Protein AF-A0A6J1N366-F1 (afdb_monomer)

Structure (mmCIF, N/CA/C/O backbone):
data_AF-A0A6J1N366-F1
#
_entry.id   AF-A0A6J1N366-F1
#
loop_
_atom_site.group_PDB
_atom_site.id
_atom_site.type_symbol
_atom_site.label_atom_id
_atom_site.label_alt_id
_atom_site.label_comp_id
_atom_site.label_asym_id
_atom_site.label_entity_id
_atom_site.label_seq_id
_atom_site.pdbx_PDB_ins_code
_atom_site.Cartn_x
_atom_site.Cartn_y
_atom_site.Cartn_z
_atom_site.occupancy
_atom_site.B_iso_or_equiv
_atom_site.auth_seq_id
_atom_site.auth_comp_id
_atom_site.auth_asym_id
_atom_site.auth_atom_id
_atom_site.pdbx_PDB_model_num
ATOM 1 N N . MET A 1 1 ? 8.979 5.097 7.261 1.00 48.00 1 MET A N 1
ATOM 2 C CA . MET A 1 1 ? 10.096 5.252 6.307 1.00 48.00 1 MET A CA 1
ATOM 3 C C . MET A 1 1 ? 10.691 3.885 6.054 1.00 48.00 1 MET A C 1
ATOM 5 O O . MET A 1 1 ? 10.814 3.132 7.007 1.00 48.00 1 MET A O 1
ATOM 9 N N . THR A 1 2 ? 11.078 3.572 4.821 1.00 61.22 2 THR A N 1
ATOM 10 C CA . THR A 1 2 ? 11.810 2.334 4.515 1.00 61.22 2 THR A CA 1
ATOM 11 C C . THR A 1 2 ? 13.198 2.378 5.158 1.00 61.22 2 THR A C 1
ATOM 13 O O . THR A 1 2 ? 13.909 3.370 4.999 1.00 61.22 2 THR A O 1
ATOM 16 N N . THR A 1 3 ? 13.611 1.318 5.849 1.00 82.12 3 THR A N 1
ATOM 17 C CA . THR A 1 3 ? 14.972 1.141 6.399 1.00 82.12 3 THR A CA 1
ATOM 18 C C . THR A 1 3 ? 16.067 1.369 5.347 1.00 82.12 3 THR A C 1
ATOM 20 O O . THR A 1 3 ? 17.131 1.900 5.657 1.00 82.12 3 THR A O 1
ATOM 23 N N . LEU A 1 4 ? 15.778 1.073 4.079 1.00 91.31 4 LEU A N 1
ATOM 24 C CA . LEU A 1 4 ? 16.685 1.250 2.942 1.00 91.31 4 LEU A CA 1
ATOM 25 C C . LEU A 1 4 ? 17.076 2.713 2.666 1.00 91.31 4 LEU A C 1
ATOM 27 O O . LEU A 1 4 ? 18.245 2.997 2.410 1.00 91.31 4 LEU A O 1
ATOM 31 N N . SER A 1 5 ? 16.146 3.670 2.768 1.00 90.94 5 SER A N 1
ATOM 32 C CA . SER A 1 5 ? 16.451 5.075 2.449 1.00 90.94 5 SER A CA 1
ATOM 33 C C . SER A 1 5 ? 17.419 5.694 3.462 1.00 90.94 5 SER A C 1
ATOM 35 O O . SER A 1 5 ? 18.274 6.493 3.088 1.00 90.94 5 SER A O 1
ATOM 37 N N . LYS A 1 6 ? 17.378 5.263 4.731 1.00 93.06 6 LYS A N 1
ATOM 38 C CA . LYS A 1 6 ? 18.380 5.646 5.747 1.00 93.06 6 LYS A CA 1
ATOM 39 C C . LYS A 1 6 ? 19.800 5.262 5.333 1.00 93.06 6 LYS A C 1
ATOM 41 O O . LYS A 1 6 ? 20.739 5.995 5.634 1.00 93.06 6 LYS A O 1
ATOM 46 N N . ASN A 1 7 ? 19.941 4.176 4.579 1.00 96.56 7 ASN A N 1
ATOM 47 C CA . ASN A 1 7 ? 21.207 3.667 4.057 1.00 96.56 7 ASN A CA 1
ATOM 48 C C . ASN A 1 7 ? 21.559 4.243 2.672 1.00 96.56 7 ASN A C 1
ATOM 50 O O . ASN A 1 7 ? 22.343 3.662 1.929 1.00 96.56 7 ASN A O 1
ATOM 54 N N . CYS A 1 8 ? 20.974 5.389 2.296 1.00 96.19 8 CYS A N 1
ATOM 55 C CA . CYS A 1 8 ? 21.209 6.039 1.002 1.00 96.19 8 CYS A CA 1
ATOM 56 C C . CYS A 1 8 ? 20.908 5.130 -0.205 1.00 96.19 8 CYS A C 1
ATOM 58 O O . CYS A 1 8 ? 21.493 5.302 -1.278 1.00 96.19 8 CYS A O 1
ATOM 60 N N . ILE A 1 9 ? 19.990 4.174 -0.041 1.00 97.19 9 ILE A N 1
ATOM 61 C CA . ILE A 1 9 ? 19.448 3.396 -1.151 1.00 97.19 9 ILE A CA 1
ATOM 62 C C . ILE A 1 9 ? 18.272 4.167 -1.740 1.00 97.19 9 ILE A C 1
ATOM 64 O O . ILE A 1 9 ? 17.277 4.423 -1.058 1.00 97.19 9 ILE A O 1
ATOM 68 N N . LEU A 1 10 ? 18.394 4.533 -3.013 1.00 94.56 10 LEU A N 1
ATOM 69 C CA . LEU A 1 10 ? 17.297 5.057 -3.806 1.00 94.56 10 LEU A CA 1
ATOM 70 C C . LEU A 1 10 ? 16.387 3.885 -4.191 1.00 94.56 10 LEU A C 1
ATOM 72 O O . LEU A 1 10 ? 16.778 3.011 -4.962 1.00 94.56 10 LEU A O 1
ATOM 76 N N . VAL A 1 11 ? 15.189 3.866 -3.618 1.00 91.44 11 VAL A N 1
ATOM 77 C CA . VAL A 1 11 ? 14.191 2.805 -3.799 1.00 91.44 11 VAL A CA 1
ATOM 78 C C . VAL A 1 11 ? 13.288 3.147 -4.982 1.00 91.44 11 VAL A C 1
ATOM 80 O O . VAL A 1 11 ? 12.392 3.979 -4.873 1.00 91.44 11 VAL A O 1
ATOM 83 N N . GLY A 1 12 ? 13.527 2.550 -6.135 1.00 87.62 12 GLY A N 1
ATOM 84 C CA . GLY A 1 12 ? 12.571 2.589 -7.231 1.00 87.62 12 GLY A CA 1
ATOM 85 C C . GLY A 1 12 ? 11.342 1.745 -6.943 1.00 87.62 12 GLY A C 1
ATOM 86 O O . GLY A 1 12 ? 11.158 1.176 -5.871 1.00 87.62 12 GLY A O 1
ATOM 87 N N . ILE A 1 13 ? 10.475 1.678 -7.944 1.00 84.12 13 ILE A N 1
ATOM 88 C CA . ILE A 1 13 ? 9.246 0.893 -7.858 1.00 84.12 13 ILE A CA 1
ATOM 89 C C . ILE A 1 13 ? 9.549 -0.615 -7.793 1.00 84.12 13 ILE A C 1
ATOM 91 O O . ILE A 1 13 ? 8.839 -1.365 -7.133 1.00 84.12 13 ILE A O 1
ATOM 95 N N . VAL A 1 14 ? 10.619 -1.032 -8.469 1.00 85.31 14 VAL A N 1
ATOM 96 C CA . VAL A 1 14 ? 11.081 -2.427 -8.564 1.00 85.31 14 VAL A CA 1
ATOM 97 C C . VAL A 1 14 ? 12.574 -2.545 -8.268 1.00 85.31 14 VAL A C 1
ATOM 99 O O . VAL A 1 14 ? 13.043 -3.547 -7.745 1.00 85.31 14 VAL A O 1
ATOM 102 N N . ASP A 1 15 ? 13.310 -1.503 -8.631 1.00 90.44 15 ASP A N 1
ATOM 103 C CA . ASP A 1 15 ? 14.759 -1.471 -8.708 1.00 90.44 15 ASP A CA 1
ATOM 104 C C . ASP A 1 15 ? 15.346 -0.627 -7.581 1.00 90.44 15 ASP A C 1
ATOM 106 O O . ASP A 1 15 ? 14.731 0.340 -7.138 1.00 90.44 15 ASP A O 1
ATOM 110 N N . TYR A 1 16 ? 16.559 -0.946 -7.146 1.00 94.19 16 TYR A N 1
ATOM 111 C CA . TYR A 1 16 ? 17.233 -0.258 -6.053 1.00 94.19 16 TYR A CA 1
ATOM 112 C C . TYR A 1 16 ? 18.587 0.253 -6.538 1.00 94.19 16 TYR A C 1
ATOM 114 O O . TYR A 1 16 ? 19.268 -0.384 -7.342 1.00 94.19 16 TYR A O 1
ATOM 122 N N . TYR A 1 17 ? 19.004 1.414 -6.048 1.00 96.69 17 TYR A N 1
ATOM 123 C CA . TYR A 1 17 ? 20.306 1.969 -6.399 1.00 96.69 17 TYR A CA 1
ATOM 124 C C . TYR A 1 17 ? 21.001 2.541 -5.175 1.00 96.69 17 TYR A C 1
ATOM 126 O O . TYR A 1 17 ? 20.493 3.448 -4.514 1.00 96.69 17 TYR A O 1
ATOM 134 N N . CYS A 1 18 ? 22.182 2.018 -4.866 1.00 97.81 18 CYS A N 1
ATOM 135 C CA . CYS A 1 18 ? 22.991 2.529 -3.776 1.00 97.81 18 CYS A CA 1
ATOM 136 C C . CYS A 1 18 ? 23.690 3.818 -4.205 1.00 97.81 18 CYS A C 1
ATOM 138 O O . CYS A 1 18 ? 24.602 3.792 -5.028 1.00 97.81 18 CYS A O 1
ATOM 140 N N . LEU A 1 19 ? 23.298 4.953 -3.626 1.00 97.12 19 LEU A N 1
ATOM 141 C CA . LEU A 1 19 ? 23.837 6.260 -4.009 1.00 97.12 19 LEU A CA 1
ATOM 142 C C . LEU A 1 19 ? 25.285 6.470 -3.547 1.00 97.12 19 LEU A C 1
ATOM 144 O O . LEU A 1 19 ? 26.003 7.259 -4.155 1.00 97.12 19 LEU A O 1
ATOM 148 N N . VAL A 1 20 ? 25.709 5.786 -2.479 1.00 97.25 20 VAL A N 1
ATOM 149 C CA . VAL A 1 20 ? 27.073 5.907 -1.935 1.00 97.25 20 VAL A CA 1
ATOM 150 C C . VAL A 1 20 ? 28.072 5.017 -2.667 1.00 97.25 20 VAL A C 1
ATOM 152 O O . VAL A 1 20 ? 29.173 5.468 -2.971 1.00 97.25 20 VAL A O 1
ATOM 155 N N . CYS A 1 21 ? 27.663 3.793 -3.012 1.00 96.81 21 CYS A N 1
ATOM 156 C CA . CYS A 1 21 ? 28.503 2.844 -3.741 1.00 96.81 21 CYS A CA 1
ATOM 157 C C . CYS A 1 21 ? 28.367 2.959 -5.265 1.00 96.81 21 CYS A C 1
ATOM 159 O O . CYS A 1 21 ? 29.207 2.416 -5.970 1.00 96.81 21 CYS A O 1
ATOM 161 N N . GLU A 1 22 ? 27.316 3.619 -5.764 1.00 96.06 22 GLU A N 1
ATOM 162 C CA . GLU A 1 22 ? 26.936 3.663 -7.186 1.00 96.06 22 GLU A CA 1
ATOM 163 C C . GLU A 1 22 ? 26.711 2.273 -7.795 1.00 96.06 22 GLU A C 1
ATOM 165 O O . GLU A 1 22 ? 27.149 1.970 -8.900 1.00 96.06 22 GLU A O 1
ATOM 170 N N . ILE A 1 23 ? 26.014 1.415 -7.044 1.00 95.56 23 ILE A N 1
ATOM 171 C CA . ILE A 1 23 ? 25.724 0.032 -7.434 1.00 95.56 23 ILE A CA 1
ATOM 172 C C . ILE A 1 23 ? 24.222 -0.144 -7.647 1.00 95.56 23 ILE A C 1
ATOM 174 O O . ILE A 1 23 ? 23.415 0.223 -6.788 1.00 95.56 23 ILE A O 1
ATOM 178 N N . TYR A 1 24 ? 23.869 -0.744 -8.784 1.00 94.12 24 TYR A N 1
ATOM 179 C CA . TYR A 1 24 ? 22.521 -1.208 -9.091 1.00 94.12 24 TYR A CA 1
ATOM 180 C C . TYR A 1 24 ? 22.212 -2.520 -8.370 1.00 94.12 24 TYR A C 1
ATOM 182 O O . TYR A 1 24 ? 23.034 -3.433 -8.320 1.00 94.12 24 TYR A O 1
ATOM 190 N N . LEU A 1 25 ? 21.020 -2.593 -7.793 1.00 94.69 25 LEU A N 1
ATOM 191 C CA . LEU A 1 25 ? 20.555 -3.682 -6.950 1.00 94.69 25 LEU A CA 1
ATOM 192 C C . LEU A 1 25 ? 19.160 -4.079 -7.450 1.00 94.69 25 LEU A C 1
ATOM 194 O O . LEU A 1 25 ? 18.251 -3.251 -7.510 1.00 94.69 25 LEU A O 1
ATOM 198 N N . LYS A 1 26 ? 18.997 -5.340 -7.854 1.00 88.94 26 LYS A N 1
ATOM 199 C CA . LYS A 1 26 ? 17.789 -5.804 -8.557 1.00 88.94 26 LYS A CA 1
ATOM 200 C C . LYS A 1 26 ? 16.624 -6.112 -7.620 1.00 88.94 26 LYS A C 1
ATOM 202 O O . LYS A 1 26 ? 15.484 -6.163 -8.069 1.00 88.94 26 LYS A O 1
ATOM 207 N N . SER A 1 27 ? 16.910 -6.339 -6.341 1.00 89.44 27 SER A N 1
ATOM 208 C CA . SER A 1 27 ? 15.922 -6.720 -5.337 1.00 89.44 27 SER A CA 1
ATOM 209 C C . SER A 1 27 ? 16.213 -6.090 -3.974 1.00 89.44 27 SER A C 1
ATOM 211 O O . SER A 1 27 ? 17.328 -5.646 -3.686 1.00 89.44 27 SER A O 1
ATOM 213 N N . GLU A 1 28 ? 15.208 -6.096 -3.099 1.00 90.69 28 GLU A N 1
ATOM 214 C CA . GLU A 1 28 ? 15.374 -5.694 -1.700 1.00 90.69 28 GLU A CA 1
ATOM 215 C C . GLU A 1 28 ? 16.358 -6.599 -0.955 1.00 90.69 28 GLU A C 1
ATOM 217 O O . GLU A 1 28 ? 17.152 -6.113 -0.152 1.00 90.69 28 GLU A O 1
ATOM 222 N N . ARG A 1 29 ? 16.359 -7.904 -1.258 1.00 91.25 29 ARG A N 1
ATOM 223 C CA . ARG A 1 29 ? 17.315 -8.867 -0.699 1.00 91.25 29 ARG A CA 1
ATOM 224 C C . ARG A 1 29 ? 18.749 -8.477 -1.054 1.00 91.25 29 ARG A C 1
ATOM 226 O O . ARG A 1 29 ? 19.588 -8.388 -0.159 1.00 91.25 29 ARG A O 1
ATOM 233 N N . ASP A 1 30 ? 19.010 -8.160 -2.324 1.00 94.06 30 ASP A N 1
ATOM 234 C CA . ASP A 1 30 ? 20.327 -7.689 -2.770 1.00 94.06 30 ASP A CA 1
ATOM 235 C C . ASP A 1 30 ? 20.717 -6.387 -2.073 1.00 94.06 30 ASP A C 1
ATOM 237 O O . ASP A 1 30 ? 21.871 -6.221 -1.673 1.00 94.06 30 ASP A O 1
ATOM 241 N N . ALA A 1 31 ? 19.759 -5.473 -1.890 1.00 95.38 31 ALA A N 1
ATOM 242 C CA . ALA A 1 31 ? 19.992 -4.227 -1.177 1.00 95.38 31 ALA A CA 1
ATOM 243 C C . ALA A 1 31 ? 20.350 -4.461 0.295 1.00 95.38 31 ALA A C 1
ATOM 245 O O . ALA A 1 31 ? 21.319 -3.877 0.775 1.00 95.38 31 ALA A O 1
ATOM 246 N N . ASN A 1 32 ? 19.650 -5.355 0.992 1.00 94.06 32 ASN A N 1
ATOM 247 C CA . ASN A 1 32 ? 19.944 -5.697 2.384 1.00 94.06 32 ASN A CA 1
ATOM 248 C C . ASN A 1 32 ? 21.322 -6.361 2.533 1.00 94.06 32 ASN A C 1
ATOM 250 O O . ASN A 1 32 ? 22.118 -5.942 3.376 1.00 94.06 32 ASN A O 1
ATOM 254 N N . ILE A 1 33 ? 21.654 -7.325 1.664 1.00 94.62 33 ILE A N 1
ATOM 255 C CA . ILE A 1 33 ? 22.987 -7.952 1.628 1.00 94.62 33 ILE A CA 1
ATOM 256 C C . ILE A 1 33 ? 24.064 -6.901 1.335 1.00 94.62 33 ILE A C 1
ATOM 258 O O . ILE A 1 33 ? 25.137 -6.915 1.937 1.00 94.62 33 ILE A O 1
ATOM 262 N N . HIS A 1 34 ? 23.797 -5.975 0.412 1.00 97.25 34 HIS A N 1
ATOM 263 C CA . HIS A 1 34 ? 24.718 -4.900 0.065 1.00 97.25 34 HIS A CA 1
ATOM 264 C C . HIS A 1 34 ? 24.964 -3.943 1.237 1.00 97.25 34 HIS A C 1
ATOM 266 O O . HIS A 1 34 ? 26.122 -3.633 1.519 1.00 97.25 34 HIS A O 1
ATOM 272 N N . ILE A 1 35 ? 23.909 -3.513 1.937 1.00 97.44 35 ILE A N 1
ATOM 273 C CA . ILE A 1 35 ? 24.007 -2.613 3.095 1.00 97.44 35 ILE A CA 1
ATOM 274 C C . ILE A 1 35 ? 24.856 -3.246 4.203 1.00 97.44 35 ILE A C 1
ATOM 276 O O . ILE A 1 35 ? 25.641 -2.549 4.840 1.00 97.44 35 ILE A O 1
ATOM 280 N N . ALA A 1 36 ? 24.768 -4.563 4.407 1.00 95.81 36 ALA A N 1
ATOM 281 C CA . ALA A 1 36 ? 25.563 -5.266 5.414 1.00 95.81 36 ALA A CA 1
ATOM 282 C C . ALA A 1 36 ? 27.081 -5.285 5.118 1.00 95.81 36 ALA A C 1
ATOM 284 O O . ALA A 1 36 ? 27.882 -5.574 6.008 1.00 95.81 36 ALA A O 1
ATOM 285 N N . LYS A 1 37 ? 27.520 -4.967 3.889 1.00 97.44 37 LYS A N 1
ATOM 286 C CA . LYS A 1 37 ? 28.949 -4.967 3.533 1.00 97.44 37 LYS A CA 1
ATOM 287 C C . LYS A 1 37 ? 29.686 -3.817 4.227 1.00 97.44 37 LYS A C 1
ATOM 289 O O . LYS A 1 37 ? 29.299 -2.655 4.128 1.00 97.44 37 LYS A O 1
ATOM 294 N N . SER A 1 38 ? 30.847 -4.110 4.814 1.00 96.00 38 SER A N 1
ATOM 295 C CA . SER A 1 38 ? 31.692 -3.114 5.501 1.00 96.00 38 SER A CA 1
ATOM 296 C C . SER A 1 38 ? 32.146 -1.949 4.607 1.00 96.00 38 SER A C 1
ATOM 298 O O . SER A 1 38 ? 32.402 -0.846 5.089 1.00 96.00 38 SER A O 1
ATOM 300 N N . VAL A 1 39 ? 32.251 -2.167 3.292 1.00 97.31 39 VAL A N 1
ATOM 301 C CA . VAL A 1 39 ? 32.554 -1.108 2.313 1.00 97.31 39 VAL A CA 1
ATOM 302 C C . VAL A 1 39 ? 31.413 -0.094 2.229 1.00 97.31 39 VAL A C 1
ATOM 304 O O . VAL A 1 39 ? 31.683 1.105 2.232 1.00 97.31 39 VAL A O 1
ATOM 307 N N . HIS A 1 40 ? 30.162 -0.563 2.208 1.00 97.75 40 HIS A N 1
ATOM 308 C CA . HIS A 1 40 ? 28.985 0.302 2.192 1.00 97.75 40 HIS A CA 1
ATOM 309 C C . HIS A 1 40 ? 28.913 1.139 3.470 1.00 97.75 40 HIS A C 1
ATOM 311 O O . HIS A 1 40 ? 28.816 2.358 3.386 1.00 97.75 40 HIS A O 1
ATOM 317 N N . GLN A 1 41 ? 29.043 0.502 4.639 1.00 97.88 41 GLN A N 1
ATOM 318 C CA . GLN A 1 41 ? 28.956 1.182 5.937 1.00 97.88 41 GLN A CA 1
ATOM 319 C C . GLN A 1 41 ? 29.979 2.320 6.065 1.00 97.88 41 GLN A C 1
ATOM 321 O O . GLN A 1 41 ? 29.607 3.455 6.344 1.00 97.88 41 GLN A O 1
ATOM 326 N N . ARG A 1 42 ? 31.249 2.075 5.706 1.00 97.31 42 ARG A N 1
ATOM 327 C CA . ARG A 1 42 ? 32.285 3.126 5.713 1.00 97.31 42 ARG A CA 1
ATOM 328 C C . ARG A 1 42 ? 31.959 4.304 4.790 1.00 97.31 42 ARG A C 1
ATOM 330 O O . ARG A 1 42 ? 32.259 5.447 5.124 1.00 97.31 42 ARG A O 1
ATOM 337 N N . GLN A 1 43 ? 31.383 4.042 3.615 1.00 97.44 43 GLN A N 1
ATOM 338 C CA . GLN A 1 43 ? 30.978 5.107 2.695 1.00 97.44 43 GLN A CA 1
ATOM 339 C C . GLN A 1 43 ? 29.745 5.854 3.211 1.00 97.44 43 GLN A C 1
ATOM 341 O O . GLN A 1 43 ? 29.694 7.077 3.104 1.00 97.44 43 GLN A O 1
ATOM 346 N N . LEU A 1 44 ? 28.784 5.146 3.804 1.00 96.75 44 LEU A N 1
ATOM 347 C CA . LEU A 1 44 ? 27.589 5.725 4.408 1.00 96.75 44 LEU A CA 1
ATOM 348 C C . LEU A 1 44 ? 27.934 6.653 5.580 1.00 96.75 44 LEU A C 1
ATOM 350 O O . LEU A 1 44 ? 27.398 7.757 5.637 1.00 96.75 44 LEU A O 1
ATOM 354 N N . ASP A 1 45 ? 28.872 6.261 6.445 1.00 96.50 45 ASP A N 1
ATOM 355 C CA . ASP A 1 45 ? 29.332 7.065 7.587 1.00 96.50 45 ASP A CA 1
ATOM 356 C C . ASP A 1 45 ? 29.987 8.387 7.159 1.00 96.50 45 ASP A C 1
ATOM 358 O O . ASP A 1 45 ? 29.950 9.381 7.886 1.00 96.50 45 ASP A O 1
ATOM 362 N N . SER A 1 46 ? 30.561 8.431 5.952 1.00 96.50 46 SER A N 1
ATOM 363 C CA . SER A 1 46 ? 31.129 9.660 5.386 1.00 96.50 46 SER A CA 1
ATOM 364 C C . SER A 1 46 ? 30.068 10.651 4.881 1.00 96.50 46 SER A C 1
ATOM 366 O O . SER A 1 46 ? 30.375 11.822 4.645 1.00 96.50 46 SER A O 1
ATOM 368 N N . VAL A 1 47 ? 28.815 10.209 4.717 1.00 97.44 47 VAL A N 1
ATOM 369 C CA . VAL A 1 47 ? 27.717 11.044 4.222 1.00 97.44 47 VAL A CA 1
ATOM 370 C C . VAL A 1 47 ? 27.112 11.860 5.356 1.00 97.44 47 VAL A C 1
ATOM 372 O O . VAL A 1 47 ? 26.514 11.331 6.290 1.00 97.44 47 VAL A O 1
ATOM 375 N N . GLN A 1 48 ? 27.178 13.182 5.219 1.00 96.62 48 GLN A N 1
ATOM 376 C CA . GLN A 1 48 ? 26.612 14.116 6.186 1.00 96.62 48 GLN A CA 1
ATOM 377 C C . GLN A 1 48 ? 25.235 14.629 5.748 1.00 96.62 48 GLN A C 1
ATOM 379 O O . GLN A 1 48 ? 24.933 14.776 4.556 1.00 96.62 48 GLN A O 1
ATOM 384 N N . TYR A 1 49 ? 24.394 14.935 6.737 1.00 97.31 49 TYR A N 1
ATOM 385 C CA . TYR A 1 49 ? 23.190 15.725 6.503 1.00 97.31 49 TYR A CA 1
ATOM 386 C C . TYR A 1 49 ? 23.574 17.158 6.138 1.00 97.31 49 TYR A C 1
ATOM 388 O O . TYR A 1 49 ? 24.549 17.704 6.653 1.00 97.31 49 TYR A O 1
ATOM 396 N N . VAL A 1 50 ? 22.790 17.786 5.267 1.00 96.62 50 VAL A N 1
ATOM 397 C CA . VAL A 1 50 ? 22.908 19.227 5.035 1.00 96.62 50 VAL A CA 1
ATOM 398 C C . VAL A 1 50 ? 22.372 19.932 6.277 1.00 96.62 50 VAL A C 1
ATOM 400 O O . VAL A 1 50 ? 21.190 19.791 6.572 1.00 96.62 50 VAL A O 1
ATOM 403 N N . GLU A 1 51 ? 23.216 20.674 6.999 1.00 96.50 51 GLU A N 1
ATOM 404 C CA . GLU A 1 51 ? 22.850 21.272 8.298 1.00 96.50 51 GLU A CA 1
ATOM 405 C C . GLU A 1 51 ? 21.573 22.133 8.238 1.00 96.50 51 GLU A C 1
ATOM 407 O O . GLU A 1 51 ? 20.738 22.039 9.134 1.00 96.50 51 GLU A O 1
ATOM 412 N N . GLU A 1 52 ? 21.355 22.883 7.149 1.00 95.81 52 GLU A N 1
ATOM 413 C CA . GLU A 1 52 ? 20.128 23.679 6.927 1.00 95.81 52 GLU A CA 1
ATOM 414 C C . GLU A 1 52 ? 18.846 22.818 6.877 1.00 95.81 52 GLU A C 1
ATOM 416 O O . GLU A 1 52 ? 17.782 23.287 7.263 1.00 95.81 52 GLU A O 1
ATOM 421 N N . PHE A 1 53 ? 18.943 21.553 6.450 1.00 94.38 53 PHE A N 1
ATOM 422 C CA . PHE A 1 53 ? 17.808 20.650 6.184 1.00 94.38 53 PHE A CA 1
ATOM 423 C C . PHE A 1 53 ? 17.919 19.319 6.941 1.00 94.38 53 PHE A C 1
ATOM 425 O O . PHE A 1 53 ? 17.459 18.264 6.489 1.00 94.38 53 PHE A O 1
ATOM 432 N N . LYS A 1 54 ? 18.577 19.338 8.103 1.00 92.69 54 LYS A N 1
ATOM 433 C CA . LYS A 1 54 ? 18.789 18.142 8.929 1.00 92.69 54 LYS A CA 1
ATOM 434 C C . LYS A 1 54 ? 17.473 17.548 9.437 1.00 92.69 54 LYS A C 1
ATOM 436 O O . LYS A 1 54 ? 17.349 16.325 9.545 1.00 92.69 54 LYS A O 1
ATOM 441 N N . ASN A 1 55 ? 16.485 18.402 9.710 1.00 85.88 55 ASN A N 1
ATOM 442 C CA . ASN A 1 55 ? 15.151 17.992 10.154 1.00 85.88 55 ASN A CA 1
ATOM 443 C C . ASN A 1 55 ? 14.349 17.330 9.024 1.00 85.88 55 ASN A C 1
ATOM 445 O O . ASN A 1 55 ? 13.668 16.339 9.272 1.00 85.88 55 ASN A O 1
ATOM 449 N N . ASP A 1 56 ? 14.543 17.782 7.784 1.00 88.25 56 ASP A N 1
ATOM 450 C CA . ASP A 1 56 ? 13.918 17.229 6.570 1.00 88.25 56 ASP A CA 1
ATOM 451 C C . ASP A 1 56 ? 14.662 15.994 6.015 1.00 88.25 56 ASP A C 1
ATOM 453 O O . ASP A 1 56 ? 14.363 15.488 4.930 1.00 88.25 56 ASP A O 1
ATOM 457 N N . LYS A 1 57 ? 15.666 15.503 6.762 1.00 93.25 57 LYS A N 1
ATOM 458 C CA . LYS A 1 57 ? 16.503 14.331 6.450 1.00 93.25 57 LYS A CA 1
ATOM 459 C C . LYS A 1 57 ? 17.135 14.392 5.054 1.00 93.25 57 LYS A C 1
ATOM 461 O O . LYS A 1 57 ? 17.107 13.418 4.296 1.00 93.25 57 LYS A O 1
ATOM 466 N N . ILE A 1 58 ? 17.733 15.536 4.716 1.00 96.06 58 ILE A N 1
ATOM 467 C CA . ILE A 1 58 ? 18.467 15.710 3.457 1.00 96.06 58 ILE A CA 1
ATOM 468 C C . ILE A 1 58 ? 19.950 15.387 3.648 1.00 96.06 58 ILE A C 1
ATOM 470 O O . ILE A 1 58 ? 20.643 16.043 4.426 1.00 96.06 58 ILE A O 1
ATOM 474 N N . LYS A 1 59 ? 20.459 14.416 2.890 1.00 97.56 59 LYS A N 1
ATOM 475 C CA . LYS A 1 59 ? 21.877 14.034 2.850 1.00 97.56 59 LYS A CA 1
ATOM 476 C C . LYS A 1 59 ? 22.564 14.608 1.612 1.00 97.56 59 LYS A C 1
ATOM 478 O O . LYS A 1 59 ? 21.980 14.586 0.527 1.00 97.56 59 LYS A O 1
ATOM 483 N N . LYS A 1 60 ? 23.806 15.092 1.737 1.00 97.38 60 LYS A N 1
ATOM 484 C CA . LYS A 1 60 ? 24.630 15.466 0.571 1.00 97.38 60 LYS A CA 1
ATOM 485 C C . LYS A 1 60 ? 25.456 14.256 0.141 1.00 97.38 60 LYS A C 1
ATOM 487 O O . LYS A 1 60 ? 26.307 13.797 0.893 1.00 97.38 60 LYS A O 1
ATOM 492 N N . ILE A 1 61 ? 25.212 13.746 -1.063 1.00 96.31 61 ILE A N 1
ATOM 493 C CA . ILE A 1 61 ? 25.923 12.590 -1.621 1.00 96.31 61 ILE A CA 1
ATOM 494 C C . ILE A 1 61 ? 26.630 13.055 -2.889 1.00 96.31 61 ILE A C 1
ATOM 496 O O . ILE A 1 61 ? 25.983 13.346 -3.899 1.00 96.31 61 ILE A O 1
ATOM 500 N N . LYS A 1 62 ? 27.962 13.164 -2.825 1.00 94.12 62 LYS A N 1
ATOM 501 C CA . LYS A 1 62 ? 28.782 13.804 -3.867 1.00 94.12 62 LYS A CA 1
ATOM 502 C C . LYS A 1 62 ? 28.224 15.203 -4.197 1.00 94.12 62 LYS A C 1
ATOM 504 O O . LYS A 1 62 ? 28.083 16.036 -3.301 1.00 94.12 62 LYS A O 1
ATOM 509 N N . ASN A 1 63 ? 27.832 15.433 -5.451 1.00 93.38 63 ASN A N 1
ATOM 510 C CA . ASN A 1 63 ? 27.329 16.718 -5.948 1.00 93.38 63 ASN A CA 1
ATOM 511 C C . ASN A 1 63 ? 25.790 16.754 -6.024 1.00 93.38 63 ASN A C 1
ATOM 513 O O . ASN A 1 63 ? 25.225 17.569 -6.747 1.00 93.38 63 ASN A O 1
ATOM 517 N N . LYS A 1 64 ? 25.101 15.834 -5.335 1.00 95.50 64 LYS A N 1
ATOM 518 C CA . LYS A 1 64 ? 23.637 15.710 -5.326 1.00 95.50 64 LYS A CA 1
ATOM 519 C C . LYS A 1 64 ? 23.104 15.694 -3.890 1.00 95.50 64 LYS A C 1
ATOM 521 O O . LYS A 1 64 ? 23.841 15.485 -2.926 1.00 95.50 64 LYS A O 1
ATOM 526 N N . TYR A 1 65 ? 21.800 15.896 -3.754 1.00 97.50 65 TYR A N 1
ATOM 527 C CA . TYR A 1 65 ? 21.090 15.977 -2.481 1.00 97.50 65 TYR A CA 1
ATOM 528 C C . TYR A 1 65 ? 19.999 14.917 -2.433 1.00 97.50 65 TYR A C 1
ATOM 530 O O . TYR A 1 65 ? 19.113 14.898 -3.282 1.00 97.50 65 TYR A O 1
ATOM 538 N N . PHE A 1 66 ? 20.055 14.023 -1.457 1.00 96.69 66 PHE A N 1
ATOM 539 C CA . PHE A 1 66 ? 19.102 12.933 -1.317 1.00 96.69 66 PHE A CA 1
ATOM 540 C C . PHE A 1 66 ? 18.147 13.203 -0.159 1.00 96.69 66 PHE A C 1
ATOM 542 O O . PHE A 1 66 ? 18.581 13.386 0.977 1.00 96.69 66 PHE A O 1
ATOM 549 N N . CYS A 1 67 ? 16.848 13.223 -0.450 1.00 95.00 67 CYS A N 1
ATOM 550 C CA . CYS A 1 67 ? 15.810 13.296 0.566 1.00 95.00 67 CYS A CA 1
ATOM 551 C C . CYS A 1 67 ? 15.417 11.887 1.010 1.00 95.00 67 CYS A C 1
ATOM 553 O O . CYS A 1 67 ? 14.773 11.156 0.254 1.00 95.00 67 CYS A O 1
ATOM 555 N N . GLU A 1 68 ? 15.755 11.524 2.246 1.00 91.31 68 GLU A N 1
ATOM 556 C CA . GLU A 1 68 ? 15.420 10.220 2.827 1.00 91.31 68 GLU A CA 1
ATOM 557 C C . GLU A 1 68 ? 13.898 10.015 2.936 1.00 91.31 68 GLU A C 1
ATOM 559 O O . GLU A 1 68 ? 13.377 8.941 2.617 1.00 91.31 68 GLU A O 1
ATOM 564 N N . LEU A 1 69 ? 13.169 11.070 3.322 1.00 84.19 69 LEU A N 1
ATOM 565 C CA . LEU A 1 69 ? 11.720 11.031 3.537 1.00 84.19 69 LEU A CA 1
ATOM 566 C C . LEU A 1 69 ? 10.964 10.741 2.247 1.00 84.19 69 LEU A C 1
ATOM 568 O O . LEU A 1 69 ? 10.121 9.848 2.216 1.00 84.19 69 LEU A O 1
ATOM 572 N N . CYS A 1 70 ? 11.335 11.422 1.162 1.00 85.69 70 CYS A N 1
ATOM 573 C CA . CYS A 1 70 ? 10.682 11.311 -0.141 1.00 85.69 70 CYS A CA 1
ATOM 574 C C . CYS A 1 70 ? 11.336 10.308 -1.085 1.00 85.69 70 CYS A C 1
ATOM 576 O O . CYS A 1 70 ? 10.722 9.946 -2.082 1.00 85.69 70 CYS A O 1
ATOM 578 N N . ASN A 1 71 ? 12.534 9.810 -0.758 1.00 91.12 71 ASN A N 1
ATOM 579 C CA . ASN A 1 71 ? 13.331 8.969 -1.650 1.00 91.12 71 ASN A CA 1
ATOM 580 C C . ASN A 1 71 ? 13.498 9.629 -3.036 1.00 91.12 71 ASN A C 1
ATOM 582 O O . ASN A 1 71 ? 13.236 9.045 -4.082 1.00 91.12 71 ASN A O 1
ATOM 586 N N . LYS A 1 72 ? 13.898 10.905 -3.023 1.00 90.94 72 LYS A N 1
ATOM 587 C CA . LYS A 1 72 ? 14.163 11.705 -4.225 1.00 90.94 72 LYS A CA 1
ATOM 588 C C . LYS A 1 72 ? 15.605 12.190 -4.210 1.00 90.94 72 LYS A C 1
ATOM 590 O O . LYS A 1 72 ? 16.083 12.692 -3.193 1.00 90.94 72 LYS A O 1
ATOM 595 N N . LEU A 1 73 ? 16.275 12.076 -5.353 1.00 94.62 73 LEU A N 1
ATOM 596 C CA . LEU A 1 73 ? 17.604 12.630 -5.587 1.00 94.62 73 LEU A CA 1
ATOM 597 C C . LEU A 1 73 ? 17.483 13.943 -6.369 1.00 94.62 73 LEU A C 1
ATOM 599 O O . LEU A 1 73 ? 16.922 13.984 -7.463 1.00 94.62 73 LEU A O 1
ATOM 603 N N . LEU A 1 74 ? 18.001 15.023 -5.798 1.00 94.50 74 LEU A N 1
ATOM 604 C CA . LEU A 1 74 ? 17.898 16.390 -6.294 1.00 94.50 74 LEU A CA 1
ATOM 605 C C . LEU A 1 74 ? 19.289 16.889 -6.688 1.00 94.50 74 LEU A C 1
ATOM 607 O O . LEU A 1 74 ? 20.259 16.711 -5.956 1.00 94.50 74 LEU A O 1
ATOM 611 N N . ALA A 1 75 ? 19.396 17.518 -7.857 1.00 92.56 75 ALA A N 1
ATOM 612 C CA . ALA A 1 75 ? 20.692 17.914 -8.407 1.00 92.56 75 ALA A CA 1
ATOM 613 C C . ALA A 1 75 ? 21.320 19.125 -7.697 1.00 92.56 75 ALA A C 1
ATOM 615 O O . ALA A 1 75 ? 22.537 19.219 -7.624 1.00 92.56 75 ALA A O 1
ATOM 616 N N . VAL A 1 76 ? 20.509 20.062 -7.191 1.00 93.94 76 VAL A N 1
ATOM 617 C CA . VAL A 1 76 ? 20.991 21.337 -6.634 1.00 93.94 76 VAL A CA 1
ATOM 618 C C . VAL A 1 76 ? 20.193 21.776 -5.408 1.00 93.94 76 VAL A C 1
ATOM 620 O O . VAL A 1 76 ? 19.004 21.474 -5.290 1.00 93.94 76 VAL A O 1
ATOM 623 N N . LEU A 1 77 ? 20.833 22.546 -4.526 1.00 93.06 77 LEU A N 1
ATOM 624 C CA . LEU A 1 77 ? 20.265 23.007 -3.256 1.00 93.06 77 LEU A CA 1
ATOM 625 C C . LEU A 1 77 ? 18.941 23.794 -3.393 1.00 93.06 77 LEU A C 1
ATOM 627 O O . LEU A 1 77 ? 18.020 23.503 -2.634 1.00 93.06 77 LEU A O 1
ATOM 631 N N . PRO A 1 78 ? 18.752 24.713 -4.368 1.00 93.56 78 PRO A N 1
ATOM 632 C CA . PRO A 1 78 ? 17.468 25.408 -4.529 1.00 93.56 78 PRO A CA 1
ATOM 633 C C . PRO A 1 78 ? 16.283 24.465 -4.782 1.00 93.56 78 PRO A C 1
ATOM 635 O O . PRO A 1 78 ? 15.159 24.750 -4.375 1.00 93.56 78 PRO A O 1
ATOM 638 N N . ARG A 1 79 ? 16.523 23.301 -5.401 1.00 88.31 79 ARG A N 1
ATOM 639 C CA . ARG A 1 79 ? 15.480 22.283 -5.591 1.00 88.31 79 ARG A CA 1
ATOM 640 C C . ARG A 1 79 ? 15.132 21.555 -4.305 1.00 88.31 79 ARG A C 1
ATOM 642 O O . ARG A 1 79 ? 13.991 21.142 -4.164 1.00 88.31 79 ARG A O 1
ATOM 649 N N . VAL A 1 80 ? 16.084 21.416 -3.383 1.00 92.50 80 VAL A N 1
ATOM 650 C CA . VAL A 1 80 ? 15.813 20.907 -2.032 1.00 92.50 80 VAL A CA 1
ATOM 651 C C . VAL A 1 80 ? 14.834 21.838 -1.333 1.00 92.50 80 VAL A C 1
ATOM 653 O O . VAL A 1 80 ? 13.798 21.370 -0.879 1.00 92.50 80 VAL A O 1
ATOM 656 N N . ARG A 1 81 ? 15.105 23.150 -1.346 1.00 91.12 81 ARG A N 1
ATOM 657 C CA . ARG A 1 81 ? 14.221 24.163 -0.747 1.00 91.12 81 ARG A CA 1
ATOM 658 C C . ARG A 1 81 ? 12.814 24.131 -1.331 1.00 91.12 81 ARG A C 1
ATOM 660 O O . ARG A 1 81 ? 11.847 24.139 -0.584 1.00 91.12 81 ARG A O 1
ATOM 667 N N . LEU A 1 82 ? 12.693 24.031 -2.656 1.00 84.88 82 LEU A N 1
ATOM 668 C CA . LEU A 1 82 ? 11.382 23.892 -3.287 1.00 84.88 82 LEU A CA 1
ATOM 669 C C . LEU A 1 82 ? 10.698 22.586 -2.859 1.00 84.88 82 LEU A C 1
ATOM 671 O O . LEU A 1 82 ? 9.549 22.606 -2.433 1.00 84.88 82 LEU A O 1
ATOM 675 N N . HIS A 1 83 ? 11.419 21.466 -2.916 1.00 89.38 83 HIS A N 1
ATOM 676 C CA . HIS A 1 83 ? 10.890 20.143 -2.612 1.00 89.38 83 HIS A CA 1
ATOM 677 C C . HIS A 1 83 ? 10.343 20.015 -1.182 1.00 89.38 83 HIS A C 1
ATOM 679 O O . HIS A 1 83 ? 9.251 19.484 -1.009 1.00 89.38 83 HIS A O 1
ATOM 685 N N . ILE A 1 84 ? 11.061 20.509 -0.169 1.00 86.88 84 ILE A N 1
ATOM 686 C CA . ILE A 1 84 ? 10.622 20.405 1.236 1.00 86.88 84 ILE A CA 1
ATOM 687 C C . ILE A 1 84 ? 9.368 21.246 1.526 1.00 86.88 84 ILE A C 1
ATOM 689 O O . ILE A 1 84 ? 8.641 20.957 2.470 1.00 86.88 84 ILE A O 1
ATOM 693 N N . THR A 1 85 ? 9.075 22.256 0.696 1.00 81.81 85 THR A N 1
ATOM 694 C CA . THR A 1 85 ? 7.830 23.040 0.790 1.00 81.81 85 THR A CA 1
ATOM 695 C C . THR A 1 85 ? 6.641 22.390 0.076 1.00 81.81 85 THR A C 1
ATOM 697 O O . THR A 1 85 ? 5.505 22.834 0.246 1.00 81.81 85 THR A O 1
ATOM 700 N N . GLU A 1 86 ? 6.860 21.346 -0.734 1.00 78.56 86 GLU A N 1
ATOM 701 C CA . GLU A 1 86 ? 5.775 20.645 -1.421 1.00 78.56 86 GLU A CA 1
ATOM 702 C C . GLU A 1 86 ? 4.940 19.844 -0.409 1.00 78.56 86 GLU A C 1
ATOM 704 O O . GLU A 1 86 ? 5.466 19.002 0.314 1.00 78.56 86 GLU A O 1
ATOM 709 N N . LEU A 1 87 ? 3.610 20.008 -0.433 1.00 60.16 87 LEU A N 1
ATOM 710 C CA . LEU A 1 87 ? 2.663 19.260 0.421 1.00 60.16 87 LEU A CA 1
ATOM 711 C C . LEU A 1 87 ? 2.810 17.726 0.321 1.00 60.16 87 LEU A C 1
ATOM 713 O O . LEU A 1 87 ? 2.373 16.991 1.200 1.00 60.16 87 LEU A O 1
ATOM 717 N N . THR A 1 88 ? 3.436 17.232 -0.751 1.00 66.19 88 THR A N 1
ATOM 718 C CA . THR A 1 88 ? 3.684 15.801 -0.986 1.00 66.19 88 THR A CA 1
ATOM 719 C C . THR A 1 88 ? 4.888 15.240 -0.220 1.00 66.19 88 THR A C 1
ATOM 721 O O . THR A 1 88 ? 5.138 14.039 -0.302 1.00 66.19 88 THR A O 1
ATOM 724 N N . HIS A 1 89 ? 5.609 16.060 0.556 1.00 61.69 89 HIS A N 1
ATOM 725 C CA . HIS A 1 89 ? 6.857 15.690 1.234 1.00 61.69 89 HIS A CA 1
ATOM 726 C C . HIS A 1 89 ? 6.731 14.590 2.327 1.00 61.69 89 HIS A C 1
ATOM 728 O O . HIS A 1 89 ? 7.727 14.189 2.923 1.00 61.69 89 HIS A O 1
ATOM 734 N N . ILE A 1 90 ? 5.538 14.032 2.585 1.00 50.31 90 ILE A N 1
ATOM 735 C CA . ILE A 1 90 ? 5.305 13.012 3.634 1.00 50.31 90 ILE A CA 1
ATOM 736 C C . ILE A 1 90 ? 4.461 11.809 3.149 1.00 50.31 90 ILE A C 1
ATOM 738 O O . ILE A 1 90 ? 4.297 10.838 3.881 1.00 50.31 90 ILE A O 1
ATOM 742 N N . ASN A 1 91 ? 3.999 11.778 1.893 1.00 40.97 91 ASN A N 1
ATOM 743 C CA . ASN A 1 91 ? 3.124 10.699 1.414 1.00 40.97 91 ASN A CA 1
ATOM 744 C C . ASN A 1 91 ? 3.853 9.734 0.470 1.00 40.97 91 ASN A C 1
ATOM 746 O O . ASN A 1 91 ? 4.142 10.071 -0.678 1.00 40.97 91 ASN A O 1
ATOM 750 N N . LYS A 1 92 ? 4.128 8.513 0.941 1.00 44.06 92 LYS A N 1
ATOM 751 C CA . LYS A 1 92 ? 4.603 7.405 0.100 1.00 44.06 92 LYS A CA 1
ATOM 752 C C . LYS A 1 92 ? 3.577 6.280 0.100 1.00 44.06 92 LYS A C 1
ATOM 754 O O . LYS A 1 92 ? 3.272 5.736 1.153 1.00 44.06 92 LYS A O 1
ATOM 759 N N . ASN A 1 93 ? 3.097 5.947 -1.096 1.00 40.69 93 ASN A N 1
ATOM 760 C CA . ASN A 1 93 ? 2.162 4.858 -1.359 1.00 40.69 93 ASN A CA 1
ATOM 761 C C . ASN A 1 93 ? 2.871 3.581 -1.843 1.00 40.69 93 ASN A C 1
ATOM 763 O O . ASN A 1 93 ? 4.028 3.605 -2.263 1.00 40.69 93 ASN A O 1
ATOM 767 N N . HIS A 1 94 ? 2.112 2.492 -1.736 1.00 47.22 94 HIS A N 1
ATOM 768 C CA . HIS A 1 94 ? 2.453 1.069 -1.743 1.00 47.22 94 HIS A CA 1
ATOM 769 C C . HIS A 1 94 ? 3.085 0.488 -3.028 1.00 47.22 94 HIS A C 1
ATOM 771 O O . HIS A 1 94 ? 2.995 1.051 -4.119 1.00 47.22 94 HIS A O 1
ATOM 777 N N . ARG A 1 95 ? 3.710 -0.692 -2.873 1.00 52.16 95 ARG A N 1
ATOM 778 C CA . ARG A 1 95 ? 4.349 -1.500 -3.927 1.00 52.16 95 ARG A CA 1
ATOM 779 C C . ARG A 1 95 ? 3.298 -2.160 -4.835 1.00 52.16 95 ARG A C 1
ATOM 781 O O . ARG A 1 95 ? 2.735 -3.184 -4.476 1.00 52.16 95 ARG A O 1
ATOM 788 N N . LEU A 1 96 ? 3.060 -1.591 -6.020 1.00 70.44 96 LEU A N 1
ATOM 789 C CA . LEU A 1 96 ? 2.209 -2.188 -7.071 1.00 70.44 96 LEU A CA 1
ATOM 790 C C . LEU A 1 96 ? 2.974 -3.100 -8.046 1.00 70.44 96 LEU A C 1
ATOM 792 O O . LEU A 1 96 ? 2.369 -3.688 -8.944 1.00 70.44 96 LEU A O 1
ATOM 796 N N . PHE A 1 97 ? 4.295 -3.192 -7.895 1.00 81.56 97 PHE A N 1
ATOM 797 C CA . PHE A 1 97 ? 5.157 -3.932 -8.806 1.00 81.56 97 PHE A CA 1
ATOM 798 C C . PHE A 1 97 ? 6.158 -4.799 -8.049 1.00 81.56 97 PHE A C 1
ATOM 800 O O . PHE A 1 97 ? 6.584 -4.447 -6.948 1.00 81.56 97 PHE A O 1
ATOM 807 N N . ARG A 1 98 ? 6.572 -5.900 -8.678 1.00 83.12 98 ARG A N 1
ATOM 808 C CA . ARG A 1 98 ? 7.667 -6.769 -8.225 1.00 83.12 98 ARG A CA 1
ATOM 809 C C . ARG A 1 98 ? 8.496 -7.252 -9.414 1.00 83.12 98 ARG A C 1
ATOM 811 O O . ARG A 1 98 ? 7.958 -7.392 -10.509 1.00 83.12 98 ARG A O 1
ATOM 818 N N . ARG A 1 99 ? 9.791 -7.516 -9.221 1.00 86.88 99 ARG A N 1
ATOM 819 C CA . ARG A 1 99 ? 10.639 -8.142 -10.251 1.00 86.88 99 ARG A CA 1
ATOM 820 C C . ARG A 1 99 ? 10.524 -9.659 -10.152 1.00 86.88 99 ARG A C 1
ATOM 822 O O . ARG A 1 99 ? 10.540 -10.185 -9.045 1.00 86.88 99 ARG A O 1
ATOM 829 N N . TYR A 1 100 ? 10.459 -10.343 -11.288 1.00 86.69 100 TYR A N 1
ATOM 830 C CA . TYR A 1 100 ? 10.580 -11.796 -11.364 1.00 86.69 100 TYR A CA 1
ATOM 831 C C . TYR A 1 100 ? 11.373 -12.180 -12.617 1.00 86.69 100 TYR A C 1
ATOM 833 O O . TYR A 1 100 ? 10.913 -11.985 -13.744 1.00 86.69 100 TYR A O 1
ATOM 841 N N . GLY A 1 101 ? 12.607 -12.653 -12.427 1.00 89.56 101 GLY A N 1
ATOM 842 C CA . GLY A 1 101 ? 13.549 -12.893 -13.522 1.00 89.56 101 GLY A CA 1
ATOM 843 C C . GLY A 1 101 ? 13.750 -11.651 -14.405 1.00 89.56 101 GLY A C 1
ATOM 844 O O . GLY A 1 101 ? 14.110 -10.576 -13.921 1.00 89.56 101 GLY A O 1
ATOM 845 N N . ASN A 1 102 ? 13.476 -11.802 -15.704 1.00 92.06 102 ASN A N 1
ATOM 846 C CA . ASN A 1 102 ? 13.557 -10.736 -16.714 1.00 92.06 102 ASN A CA 1
ATOM 847 C C . ASN A 1 102 ? 12.223 -9.999 -16.925 1.00 92.06 102 ASN A C 1
ATOM 849 O O . ASN A 1 102 ? 12.008 -9.385 -17.971 1.00 92.06 102 ASN A O 1
ATOM 853 N N . TYR A 1 103 ? 11.315 -10.080 -15.955 1.00 94.38 103 TYR A N 1
ATOM 854 C CA . TYR A 1 103 ? 10.023 -9.416 -16.004 1.00 94.38 103 TYR A CA 1
ATOM 855 C C . TYR A 1 103 ? 9.807 -8.524 -14.789 1.00 94.38 103 TYR A C 1
ATOM 857 O O . TYR A 1 103 ? 10.299 -8.770 -13.684 1.00 94.38 103 TYR A O 1
ATOM 865 N N . VAL A 1 104 ? 9.010 -7.489 -15.005 1.00 92.19 104 VAL A N 1
ATOM 866 C CA . VAL A 1 104 ? 8.396 -6.683 -13.964 1.00 92.19 104 VAL A CA 1
ATOM 867 C C . VAL A 1 104 ? 6.915 -7.015 -13.935 1.00 92.19 104 VAL A C 1
ATOM 869 O O . VAL A 1 104 ? 6.197 -6.777 -14.901 1.00 92.19 104 VAL A O 1
ATOM 872 N N . ILE A 1 105 ? 6.455 -7.568 -12.821 1.00 90.94 105 ILE A N 1
ATOM 873 C CA . ILE A 1 105 ? 5.055 -7.913 -12.618 1.00 90.94 105 ILE A CA 1
ATOM 874 C C . ILE A 1 105 ? 4.340 -6.711 -12.015 1.00 90.94 105 ILE A C 1
ATOM 876 O O . ILE A 1 105 ? 4.685 -6.285 -10.914 1.00 90.94 105 ILE A O 1
ATOM 880 N N . ALA A 1 106 ? 3.340 -6.185 -12.714 1.00 87.69 106 ALA A N 1
ATOM 881 C CA . ALA A 1 106 ? 2.456 -5.128 -12.236 1.00 87.69 106 ALA A CA 1
ATOM 882 C C . ALA A 1 106 ? 1.088 -5.704 -11.848 1.00 87.69 106 ALA A C 1
ATOM 884 O O . ALA A 1 106 ? 0.598 -6.624 -12.505 1.00 87.69 106 ALA A O 1
ATOM 885 N N . PHE A 1 107 ? 0.480 -5.172 -10.782 1.00 83.25 107 PHE A N 1
ATOM 886 C CA . PHE A 1 107 ? -0.859 -5.556 -10.295 1.00 83.25 107 PHE A CA 1
ATOM 887 C C . PHE A 1 107 ? -1.067 -7.060 -10.057 1.00 83.25 107 PHE A C 1
ATOM 889 O O . PHE A 1 107 ? -2.199 -7.529 -10.060 1.00 83.25 107 PHE A O 1
ATOM 896 N N . GLN A 1 108 ? 0.022 -7.813 -9.864 1.00 79.94 108 GLN A N 1
ATOM 897 C CA . GLN A 1 108 ? 0.007 -9.275 -9.741 1.00 79.94 108 GLN A CA 1
ATOM 898 C C . GLN A 1 108 ? -0.625 -10.009 -10.936 1.00 79.94 108 GLN A C 1
ATOM 900 O O . GLN A 1 108 ? -1.020 -11.156 -10.784 1.00 79.94 108 GLN A O 1
ATOM 905 N N . ASN A 1 109 ? -0.751 -9.381 -12.108 1.00 88.31 109 ASN A N 1
ATOM 906 C CA . ASN A 1 109 ? -1.338 -10.053 -13.268 1.00 88.31 109 ASN A CA 1
ATOM 907 C C . ASN A 1 109 ? -0.818 -9.589 -14.636 1.00 88.31 109 ASN A C 1
ATOM 909 O O . ASN A 1 109 ? -1.288 -10.086 -15.651 1.00 88.31 109 ASN A O 1
ATOM 913 N N . ILE A 1 110 ? 0.144 -8.663 -14.690 1.00 92.50 110 ILE A N 1
ATOM 914 C CA . ILE A 1 110 ? 0.714 -8.162 -15.949 1.00 92.50 110 ILE A CA 1
ATOM 915 C C . ILE A 1 110 ? 2.227 -8.335 -15.912 1.00 92.50 110 ILE A C 1
ATOM 917 O O . ILE A 1 110 ? 2.890 -7.712 -15.084 1.00 92.50 110 ILE A O 1
ATOM 921 N N . ALA A 1 111 ? 2.787 -9.129 -16.825 1.00 95.50 111 ALA A N 1
ATOM 922 C CA . ALA A 1 111 ? 4.229 -9.279 -16.980 1.00 95.50 111 ALA A CA 1
ATOM 923 C C . ALA A 1 111 ? 4.768 -8.302 -18.034 1.00 95.50 111 ALA A C 1
ATOM 925 O O . ALA A 1 111 ? 4.507 -8.418 -19.230 1.00 95.50 111 ALA A O 1
ATOM 926 N N . ILE A 1 112 ? 5.550 -7.328 -17.579 1.00 96.50 112 ILE A N 1
ATOM 927 C CA . ILE A 1 112 ? 6.253 -6.358 -18.418 1.00 96.50 112 ILE A CA 1
ATOM 928 C C . ILE A 1 112 ? 7.665 -6.885 -18.666 1.00 96.50 112 ILE A C 1
ATOM 930 O O . ILE A 1 112 ? 8.377 -7.198 -17.715 1.00 96.50 112 ILE A O 1
ATOM 934 N N . SER A 1 113 ? 8.096 -6.965 -19.923 1.00 96.50 113 SER A N 1
ATOM 935 C CA . SER A 1 113 ? 9.459 -7.396 -20.253 1.00 96.50 113 SER A CA 1
ATOM 936 C C . SER A 1 113 ? 10.515 -6.409 -19.737 1.00 96.50 113 SER A C 1
ATOM 938 O O . SER A 1 113 ? 10.276 -5.200 -19.664 1.00 96.50 113 SER A O 1
ATOM 940 N N . ASP A 1 114 ? 11.716 -6.903 -19.422 1.00 94.31 114 ASP A N 1
ATOM 941 C CA . ASP A 1 114 ? 12.834 -6.059 -18.979 1.00 94.31 114 ASP A CA 1
ATOM 942 C C . ASP A 1 114 ? 13.171 -4.953 -19.995 1.00 94.31 114 ASP A C 1
ATOM 944 O O . ASP A 1 114 ? 13.437 -3.813 -19.615 1.00 94.31 114 ASP A O 1
ATOM 948 N N . GLN A 1 115 ? 13.074 -5.256 -21.292 1.00 95.81 115 GLN A N 1
ATOM 949 C CA . GLN A 1 115 ? 13.306 -4.290 -22.365 1.00 95.81 115 GLN A CA 1
ATOM 950 C C . GLN A 1 115 ? 12.271 -3.149 -22.347 1.00 95.81 115 GLN A C 1
ATOM 952 O O . GLN A 1 115 ? 12.640 -1.975 -22.425 1.00 95.81 115 GLN A O 1
ATOM 957 N N . SER A 1 116 ? 10.983 -3.473 -22.180 1.00 96.44 116 SER A N 1
ATOM 958 C CA . SER A 1 116 ? 9.915 -2.472 -22.082 1.00 96.44 116 SER A CA 1
ATOM 959 C C . SER A 1 116 ? 10.006 -1.646 -20.798 1.00 96.44 116 SER 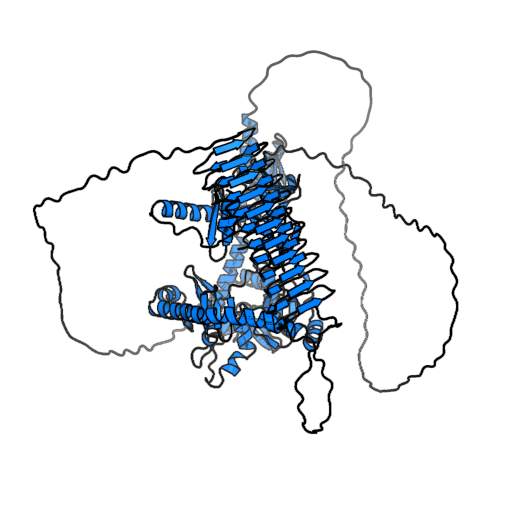A C 1
ATOM 961 O O . SER A 1 116 ? 9.788 -0.433 -20.825 1.00 96.44 116 SER A O 1
ATOM 963 N N . TRP A 1 117 ? 10.370 -2.279 -19.677 1.00 96.44 117 TRP A N 1
ATOM 964 C CA . TRP A 1 117 ? 10.559 -1.600 -18.394 1.00 96.44 117 TRP A CA 1
ATOM 965 C C . TRP A 1 117 ? 11.707 -0.584 -18.426 1.00 96.44 117 TRP A C 1
ATOM 967 O O . TRP A 1 117 ? 11.561 0.513 -17.887 1.00 96.44 117 TRP A O 1
ATOM 977 N N . ASN A 1 118 ? 12.810 -0.936 -19.094 1.00 95.94 118 ASN A N 1
ATOM 978 C CA . ASN A 1 118 ? 13.956 -0.056 -19.339 1.00 95.94 118 ASN A CA 1
ATOM 979 C C . ASN A 1 118 ? 13.747 0.901 -20.525 1.00 95.94 118 ASN A C 1
ATOM 981 O O . ASN A 1 118 ? 14.621 1.711 -20.819 1.00 95.94 118 ASN A O 1
ATOM 985 N N . SER A 1 119 ? 12.605 0.829 -21.207 1.00 96.12 119 SER A N 1
ATOM 986 C CA . SER A 1 119 ? 12.245 1.734 -22.302 1.00 96.12 119 SER A CA 1
ATOM 987 C C . SER A 1 119 ? 13.191 1.694 -23.499 1.00 96.12 119 SER A C 1
ATOM 989 O O . SER A 1 119 ? 13.494 2.716 -24.118 1.00 96.12 119 SER A O 1
ATOM 991 N N . LEU A 1 120 ? 13.658 0.494 -23.817 1.00 96.12 120 LEU A N 1
ATOM 992 C CA . LEU A 1 120 ? 14.641 0.226 -24.855 1.00 96.12 120 LEU A CA 1
ATOM 993 C C . LEU A 1 120 ? 13.924 -0.198 -26.128 1.00 96.12 120 LEU A C 1
ATOM 995 O O . LEU A 1 120 ? 13.388 -1.298 -26.204 1.00 96.12 120 LEU A O 1
ATOM 999 N N . ASN A 1 121 ? 13.821 0.695 -27.104 1.00 92.31 121 ASN A N 1
ATOM 1000 C CA . ASN A 1 121 ? 13.091 0.430 -28.338 1.00 92.31 121 ASN A CA 1
ATOM 1001 C C . ASN A 1 121 ? 14.088 0.287 -29.492 1.00 92.31 121 ASN A C 1
ATOM 1003 O O . ASN A 1 121 ? 14.458 1.262 -30.149 1.00 92.31 121 ASN A O 1
ATOM 1007 N N . GLY A 1 122 ? 14.572 -0.942 -29.689 1.00 92.81 122 GLY A N 1
ATOM 1008 C CA . GLY A 1 122 ? 15.621 -1.244 -30.659 1.00 92.81 122 GLY A CA 1
ATOM 1009 C C . GLY A 1 122 ? 16.972 -0.684 -30.214 1.00 92.81 122 GLY A C 1
ATOM 1010 O O . GLY A 1 122 ? 17.524 -1.132 -29.216 1.00 92.81 122 GLY A O 1
ATOM 1011 N N . SER A 1 123 ? 17.499 0.287 -30.958 1.00 94.69 123 SER A N 1
ATOM 1012 C CA . SER A 1 123 ? 18.786 0.950 -30.705 1.00 94.69 123 SER A CA 1
ATOM 1013 C C . SER A 1 123 ? 18.637 2.304 -30.003 1.00 94.69 123 SER A C 1
ATOM 1015 O O . SER A 1 123 ? 19.558 3.114 -30.041 1.00 94.69 123 SER A O 1
ATOM 1017 N N . VAL A 1 124 ? 17.463 2.614 -29.440 1.00 95.88 124 VAL A N 1
ATOM 1018 C CA . VAL A 1 124 ? 17.185 3.911 -28.807 1.00 95.88 124 VAL A CA 1
ATOM 1019 C C . VAL A 1 124 ? 16.537 3.708 -27.446 1.00 95.88 124 VAL A C 1
ATOM 1021 O O . VAL A 1 124 ? 15.523 3.022 -27.315 1.00 95.88 124 VAL A O 1
ATOM 1024 N N . CYS A 1 125 ? 17.095 4.352 -26.423 1.00 97.56 125 CYS A N 1
ATOM 1025 C CA . CYS A 1 125 ? 16.499 4.391 -25.096 1.00 97.56 125 CYS A CA 1
ATOM 1026 C C . CYS A 1 125 ? 15.582 5.605 -24.987 1.00 97.56 125 CYS A C 1
ATOM 1028 O O . CYS A 1 125 ? 16.043 6.743 -25.054 1.00 97.56 125 CYS A O 1
ATOM 1030 N N . ALA A 1 126 ? 14.287 5.383 -24.776 1.00 95.75 126 ALA A N 1
ATOM 1031 C CA . ALA A 1 126 ? 13.321 6.470 -24.662 1.00 95.75 126 ALA A CA 1
ATOM 1032 C C . ALA A 1 126 ? 13.451 7.267 -23.354 1.00 95.75 126 ALA A C 1
ATOM 1034 O O . ALA A 1 126 ? 13.064 8.430 -23.312 1.00 95.75 126 ALA A O 1
ATOM 1035 N N . ILE A 1 127 ? 13.999 6.665 -22.292 1.00 95.25 127 ILE A N 1
ATOM 1036 C CA . ILE A 1 127 ? 14.229 7.348 -21.011 1.00 95.25 127 ILE A CA 1
ATOM 1037 C C . ILE A 1 127 ? 15.449 8.268 -21.095 1.00 95.25 127 ILE A C 1
ATOM 1039 O O . ILE A 1 127 ? 15.403 9.408 -20.636 1.00 95.25 127 ILE A O 1
ATOM 1043 N N . CYS A 1 128 ? 16.546 7.777 -21.670 1.00 95.31 128 CYS A N 1
ATOM 1044 C CA . CYS A 1 128 ? 17.792 8.533 -21.784 1.00 95.31 128 CYS A CA 1
ATOM 1045 C C . CYS A 1 128 ? 17.825 9.438 -23.018 1.00 95.31 128 CYS A C 1
ATOM 1047 O O . CYS A 1 128 ? 18.603 10.388 -23.046 1.00 95.31 128 CYS A O 1
ATOM 1049 N N . ASN A 1 129 ? 16.987 9.153 -24.019 1.00 95.19 129 ASN A N 1
ATOM 1050 C CA . ASN A 1 129 ? 17.040 9.747 -25.352 1.00 95.19 129 ASN A CA 1
ATOM 1051 C C . ASN A 1 129 ? 18.444 9.621 -25.979 1.00 95.19 129 ASN A C 1
ATOM 1053 O O . ASN A 1 129 ? 19.006 10.590 -26.491 1.00 95.19 129 ASN A O 1
ATOM 1057 N N . VAL A 1 130 ? 19.026 8.422 -25.872 1.00 95.38 130 VAL A N 1
ATOM 1058 C CA . VAL A 1 130 ? 20.363 8.074 -26.377 1.00 95.38 130 VAL A CA 1
ATOM 1059 C C . VAL A 1 130 ? 20.240 6.880 -27.317 1.00 95.38 130 VAL A C 1
ATOM 1061 O O . VAL A 1 130 ? 19.506 5.931 -27.029 1.00 95.38 130 VAL A O 1
ATOM 1064 N N . GLU A 1 131 ? 20.957 6.948 -28.436 1.00 95.75 131 GLU A N 1
ATOM 1065 C CA . GLU A 1 131 ? 21.135 5.824 -29.351 1.00 95.75 131 GLU A CA 1
ATOM 1066 C C . GLU A 1 131 ? 22.295 4.945 -28.868 1.00 95.75 131 GLU A C 1
ATOM 1068 O O . GLU A 1 131 ? 23.343 5.455 -28.468 1.00 95.75 131 GLU A O 1
ATOM 1073 N N . TYR A 1 132 ? 22.115 3.630 -28.909 1.00 94.31 132 TYR A N 1
ATOM 1074 C CA . TYR A 1 132 ? 23.127 2.641 -28.555 1.00 94.31 132 TYR A CA 1
ATOM 1075 C C . TYR A 1 132 ? 23.087 1.481 -29.555 1.00 94.31 132 TYR A C 1
ATOM 1077 O O . TYR A 1 132 ? 22.053 1.172 -30.145 1.00 94.31 132 TYR A O 1
ATOM 1085 N N . GLU A 1 133 ? 24.220 0.821 -29.765 1.00 95.19 133 GLU A N 1
ATOM 1086 C CA . GLU A 1 133 ? 24.271 -0.396 -30.580 1.00 95.19 133 GLU A CA 1
ATOM 1087 C C . GLU A 1 133 ? 23.580 -1.536 -29.829 1.00 95.19 133 GLU A C 1
ATOM 1089 O O . GLU A 1 133 ? 23.793 -1.689 -28.631 1.00 95.19 133 GLU A O 1
ATOM 1094 N N . THR A 1 134 ? 22.783 -2.367 -30.504 1.00 92.31 134 THR A N 1
ATOM 1095 C CA . THR A 1 134 ? 22.024 -3.456 -29.855 1.00 92.31 134 THR A CA 1
ATOM 1096 C C . THR A 1 134 ? 22.909 -4.435 -29.076 1.00 92.31 134 THR A C 1
ATOM 1098 O O . THR A 1 134 ? 22.469 -4.999 -28.082 1.00 92.31 134 THR A O 1
ATOM 1101 N N . GLU A 1 135 ? 24.171 -4.600 -29.480 1.00 93.88 135 GLU A N 1
ATOM 1102 C CA . GLU A 1 135 ? 25.174 -5.408 -28.765 1.00 93.88 135 GLU A CA 1
ATOM 1103 C C . GLU A 1 135 ? 25.593 -4.788 -27.418 1.00 93.88 135 GLU A C 1
ATOM 1105 O O . GLU A 1 135 ? 26.010 -5.493 -26.504 1.00 93.88 135 GLU A O 1
ATOM 1110 N N . ASN A 1 136 ? 25.422 -3.473 -27.273 1.00 95.19 136 ASN A N 1
ATOM 1111 C CA . ASN A 1 136 ? 25.727 -2.687 -26.080 1.00 95.19 136 ASN A CA 1
ATOM 1112 C C . ASN A 1 136 ? 24.477 -2.379 -25.234 1.00 95.19 136 ASN A C 1
ATOM 1114 O O . ASN A 1 136 ? 24.539 -1.540 -24.333 1.00 95.19 136 ASN A O 1
ATOM 1118 N N . GLU A 1 137 ? 23.345 -3.047 -25.490 1.00 95.12 137 GLU A N 1
ATOM 1119 C CA . GLU A 1 137 ? 22.101 -2.839 -24.737 1.00 95.12 137 GLU A CA 1
ATOM 1120 C C . GLU A 1 137 ? 22.315 -3.037 -23.227 1.00 95.12 137 GLU A C 1
ATOM 1122 O O . GLU A 1 137 ? 21.924 -2.191 -22.421 1.00 95.12 137 GLU A O 1
ATOM 1127 N N . ASP A 1 138 ? 23.000 -4.114 -22.835 1.00 93.94 138 ASP A N 1
ATOM 1128 C CA . ASP A 1 138 ? 23.273 -4.406 -21.426 1.00 93.94 138 ASP A CA 1
ATOM 1129 C C . ASP A 1 138 ? 24.263 -3.421 -20.802 1.00 93.94 138 ASP A C 1
ATOM 1131 O O . ASP A 1 138 ? 24.163 -3.118 -19.613 1.00 93.94 138 ASP A O 1
ATOM 1135 N N . VAL A 1 139 ? 25.192 -2.873 -21.588 1.00 95.19 139 VAL A N 1
ATOM 1136 C CA . VAL A 1 139 ? 26.096 -1.822 -21.106 1.00 95.19 139 VAL A CA 1
ATOM 1137 C C . VAL A 1 139 ? 25.278 -0.580 -20.766 1.00 95.19 139 VAL A C 1
ATOM 1139 O O . VAL A 1 139 ? 25.364 -0.099 -19.637 1.00 95.19 139 VAL A O 1
ATOM 1142 N N . HIS A 1 140 ? 24.417 -0.130 -21.685 1.00 95.62 140 HIS A N 1
ATOM 1143 C CA . HIS A 1 140 ? 23.565 1.040 -21.477 1.00 95.62 140 HIS A CA 1
ATOM 1144 C C . HIS A 1 140 ? 22.595 0.859 -20.299 1.00 95.62 140 HIS A C 1
ATOM 1146 O O . HIS A 1 140 ? 22.494 1.735 -19.440 1.00 95.62 140 HIS A O 1
ATOM 1152 N N . LYS A 1 141 ? 21.938 -0.307 -20.192 1.00 94.12 141 LYS A N 1
ATOM 1153 C CA . LYS A 1 141 ? 21.057 -0.652 -19.058 1.00 94.12 141 LYS A CA 1
ATOM 1154 C C . LYS A 1 141 ? 21.735 -0.512 -17.699 1.00 94.12 141 LYS A C 1
ATOM 1156 O O . LYS A 1 141 ? 21.075 -0.178 -16.719 1.00 94.12 141 LYS A O 1
ATOM 1161 N N . ASN A 1 142 ? 23.032 -0.803 -17.630 1.00 92.38 142 ASN A N 1
ATOM 1162 C CA . ASN A 1 142 ? 23.807 -0.760 -16.394 1.00 92.38 142 ASN A CA 1
ATOM 1163 C C . ASN A 1 142 ? 24.514 0.589 -16.169 1.00 92.38 142 ASN A C 1
ATOM 1165 O O . ASN A 1 142 ? 25.202 0.758 -15.160 1.00 92.38 142 ASN A O 1
ATOM 1169 N N . GLU A 1 143 ? 24.337 1.575 -17.054 1.00 95.69 143 GLU A N 1
ATOM 1170 C CA . GLU A 1 143 ? 24.832 2.930 -16.824 1.00 95.69 143 GLU A CA 1
ATOM 1171 C C . GLU A 1 143 ? 24.085 3.582 -15.657 1.00 95.69 143 GLU A C 1
ATOM 1173 O O . GLU A 1 143 ? 22.853 3.623 -15.605 1.00 95.69 143 GLU A O 1
ATOM 1178 N N . SER A 1 144 ? 24.834 4.171 -14.722 1.00 93.19 144 SER A N 1
ATOM 1179 C CA . SER A 1 144 ? 24.265 4.835 -13.542 1.00 93.19 144 SER A CA 1
ATOM 1180 C C . SER A 1 144 ? 23.246 5.919 -13.902 1.00 93.19 144 SER A C 1
ATOM 1182 O O . SER A 1 144 ? 22.245 6.091 -13.208 1.00 93.19 144 SER A O 1
ATOM 1184 N N . THR A 1 145 ? 23.469 6.641 -15.001 1.00 93.38 145 THR A N 1
ATOM 1185 C CA . THR A 1 145 ? 22.544 7.650 -15.525 1.00 93.38 145 THR A CA 1
ATOM 1186 C C . THR A 1 145 ? 21.221 7.040 -15.969 1.00 93.38 145 THR A C 1
ATOM 1188 O O . THR A 1 145 ? 20.172 7.581 -15.622 1.00 93.38 145 THR A O 1
ATOM 1191 N N . HIS A 1 146 ? 21.257 5.907 -16.674 1.00 95.69 146 HIS A N 1
ATOM 1192 C CA . HIS A 1 146 ? 20.062 5.186 -17.107 1.00 95.69 146 HIS A CA 1
ATOM 1193 C C . HIS A 1 146 ? 19.264 4.669 -15.913 1.00 95.69 146 HIS A C 1
ATOM 1195 O O . HIS A 1 146 ? 18.091 5.005 -15.765 1.00 95.69 146 HIS A O 1
ATOM 1201 N N . ILE A 1 147 ? 19.920 3.951 -14.999 1.00 93.81 147 ILE A N 1
ATOM 1202 C CA . ILE A 1 147 ? 19.275 3.365 -13.815 1.00 93.81 147 ILE A CA 1
ATOM 1203 C C . ILE A 1 147 ? 18.616 4.441 -12.946 1.00 93.81 147 ILE A C 1
ATOM 1205 O O . ILE A 1 147 ? 17.471 4.287 -12.517 1.00 93.81 147 ILE A O 1
ATOM 1209 N N . LEU A 1 148 ? 19.310 5.561 -12.710 1.00 91.62 148 LEU A N 1
ATOM 1210 C CA . LEU A 1 148 ? 18.739 6.684 -11.967 1.00 91.62 148 LEU A CA 1
ATOM 1211 C C . LEU A 1 148 ? 17.502 7.245 -12.676 1.00 91.62 148 LEU A C 1
ATOM 1213 O O . LEU A 1 148 ? 16.491 7.476 -12.018 1.00 91.62 148 LEU A O 1
ATOM 1217 N N . ASN A 1 149 ? 17.538 7.412 -13.999 1.00 93.62 149 ASN A N 1
ATOM 1218 C CA . ASN A 1 149 ? 16.378 7.898 -14.743 1.00 93.62 149 ASN A CA 1
ATOM 1219 C C . ASN A 1 149 ? 15.196 6.908 -14.675 1.00 93.62 149 ASN A C 1
ATOM 1221 O O . ASN A 1 149 ? 14.069 7.339 -14.430 1.00 93.62 149 ASN A O 1
ATOM 1225 N N . VAL A 1 150 ? 15.437 5.596 -14.800 1.00 93.12 150 VAL A N 1
ATOM 1226 C CA . VAL A 1 150 ? 14.409 4.540 -14.674 1.00 93.12 150 VAL A CA 1
ATOM 1227 C C . VAL A 1 150 ? 13.764 4.526 -13.284 1.00 93.12 150 VAL A C 1
ATOM 1229 O O . VAL A 1 150 ? 12.546 4.362 -13.170 1.00 93.12 150 VAL A O 1
ATOM 1232 N N . ILE A 1 151 ? 14.559 4.706 -12.226 1.00 90.50 151 ILE A N 1
ATOM 1233 C CA . ILE A 1 151 ? 14.082 4.725 -10.837 1.00 90.50 151 ILE A CA 1
ATOM 1234 C C . ILE A 1 151 ? 13.311 6.013 -10.522 1.00 90.50 151 ILE A C 1
ATOM 1236 O O . ILE A 1 151 ? 12.313 5.976 -9.803 1.00 90.50 151 ILE A O 1
ATOM 1240 N N . GLN A 1 152 ? 13.777 7.157 -11.027 1.00 89.56 152 GLN A N 1
ATOM 1241 C CA . GLN A 1 152 ? 13.206 8.464 -10.696 1.00 89.56 152 GLN A CA 1
ATOM 1242 C C . GLN A 1 152 ? 11.976 8.833 -11.529 1.00 89.56 152 GLN A C 1
ATOM 1244 O O . GLN A 1 152 ? 11.171 9.653 -11.078 1.00 89.56 152 GLN A O 1
ATOM 1249 N N . ILE A 1 153 ? 11.824 8.277 -12.733 1.00 91.88 153 ILE A N 1
ATOM 1250 C CA . ILE A 1 153 ? 10.676 8.572 -13.587 1.00 91.88 153 ILE A CA 1
ATOM 1251 C C . ILE A 1 153 ? 9.404 7.937 -13.012 1.00 91.88 153 ILE A C 1
ATOM 1253 O O . ILE A 1 153 ? 9.340 6.743 -12.711 1.00 91.88 153 ILE A O 1
ATOM 1257 N N . GLN A 1 154 ? 8.366 8.753 -12.856 1.00 87.56 154 GLN A N 1
ATOM 1258 C CA . GLN A 1 154 ? 7.117 8.312 -12.254 1.00 87.56 154 GLN A CA 1
ATOM 1259 C C . GLN A 1 154 ? 6.332 7.424 -13.226 1.00 87.56 154 GLN A C 1
ATOM 1261 O O . GLN A 1 154 ? 6.007 7.844 -14.340 1.00 87.56 154 GLN A O 1
ATOM 1266 N N . VAL A 1 155 ? 5.985 6.219 -12.773 1.00 90.19 155 VAL A N 1
ATOM 1267 C CA . VAL A 1 155 ? 4.995 5.370 -13.442 1.00 90.19 155 VAL A CA 1
ATOM 1268 C C . VAL A 1 155 ? 3.598 5.820 -13.027 1.00 90.19 155 VAL A C 1
ATOM 1270 O O . VAL A 1 155 ? 3.349 6.121 -11.858 1.00 90.19 155 VAL A O 1
ATOM 1273 N N . GLN A 1 156 ? 2.707 5.908 -14.002 1.00 90.50 156 GLN A N 1
ATOM 1274 C CA . GLN A 1 156 ? 1.320 6.320 -13.868 1.00 90.50 156 GLN A CA 1
ATOM 1275 C C . GLN A 1 156 ? 0.400 5.241 -14.433 1.00 90.50 156 GLN A C 1
ATOM 1277 O O . GLN A 1 156 ? 0.821 4.380 -15.212 1.00 90.50 156 GLN A O 1
ATOM 1282 N N . PHE A 1 157 ? -0.862 5.326 -14.026 1.00 90.19 157 PHE A N 1
ATOM 1283 C CA . PHE A 1 157 ? -1.904 4.401 -14.429 1.00 90.19 157 PHE A CA 1
ATOM 1284 C C . PHE A 1 157 ? -3.200 5.147 -14.683 1.00 90.19 157 PHE A C 1
ATOM 1286 O O . PHE A 1 157 ? -3.466 6.152 -14.021 1.00 90.19 157 PHE A O 1
ATOM 1293 N N . ASP A 1 158 ? -3.999 4.635 -15.611 1.00 86.88 158 ASP A N 1
ATOM 1294 C CA . ASP A 1 158 ? -5.383 5.064 -15.783 1.00 86.88 158 ASP A CA 1
ATOM 1295 C C . ASP A 1 158 ? -6.363 4.075 -15.125 1.00 86.88 158 ASP A C 1
ATOM 1297 O O . ASP A 1 158 ? -5.968 3.039 -14.582 1.00 86.88 158 ASP A O 1
ATOM 1301 N N . ASP A 1 159 ? -7.656 4.393 -15.189 1.00 80.81 159 ASP A N 1
ATOM 1302 C CA . ASP A 1 159 ? -8.729 3.573 -14.610 1.00 80.81 159 ASP A CA 1
ATOM 1303 C C . ASP A 1 159 ? -8.816 2.164 -15.223 1.00 80.81 159 ASP A C 1
ATOM 1305 O O . ASP A 1 159 ? -9.326 1.238 -14.594 1.00 80.81 159 ASP A O 1
ATOM 1309 N N . ASN A 1 160 ? -8.267 1.978 -16.426 1.00 85.31 160 ASN A N 1
ATOM 1310 C CA . ASN A 1 160 ? -8.230 0.700 -17.134 1.00 85.31 160 ASN A CA 1
ATOM 1311 C C . ASN A 1 160 ? -6.947 -0.093 -16.839 1.00 85.31 160 ASN A C 1
ATOM 1313 O O . ASN A 1 160 ? -6.646 -1.056 -17.543 1.00 85.31 160 ASN A O 1
ATOM 1317 N N . LYS A 1 161 ? -6.173 0.308 -15.819 1.00 87.19 161 LYS A N 1
ATOM 1318 C CA . LYS A 1 161 ? -4.886 -0.302 -15.451 1.00 87.19 161 LYS A CA 1
ATOM 1319 C C . LYS A 1 161 ? -3.856 -0.268 -16.589 1.00 87.19 161 LYS A C 1
ATOM 1321 O O . LYS A 1 161 ? -2.949 -1.105 -16.620 1.00 87.19 161 LYS A O 1
ATOM 1326 N N . ASN A 1 162 ? -3.957 0.679 -17.525 1.00 93.56 162 ASN A N 1
ATOM 1327 C CA . ASN A 1 162 ? -2.894 0.894 -18.502 1.00 93.56 162 ASN A CA 1
ATOM 1328 C C . ASN A 1 162 ? -1.685 1.505 -17.803 1.00 93.56 162 ASN A C 1
ATOM 1330 O O . ASN A 1 162 ? -1.826 2.436 -17.017 1.00 93.56 162 ASN A O 1
ATOM 1334 N N . ILE A 1 163 ? -0.492 0.999 -18.107 1.00 94.88 163 ILE A N 1
ATOM 1335 C CA . ILE A 1 163 ? 0.745 1.391 -17.428 1.00 94.88 163 ILE A CA 1
ATOM 1336 C C . ILE A 1 163 ? 1.559 2.271 -18.364 1.00 94.88 163 ILE A C 1
ATOM 1338 O O . ILE A 1 163 ? 1.883 1.868 -19.486 1.00 94.88 163 ILE A O 1
ATOM 1342 N N . TYR A 1 164 ? 1.902 3.470 -17.907 1.00 96.31 164 TYR A N 1
ATOM 1343 C CA . TYR A 1 164 ? 2.692 4.398 -18.702 1.00 96.31 164 TYR A CA 1
ATOM 1344 C C . TYR A 1 164 ? 3.601 5.277 -17.847 1.00 96.31 164 TYR A C 1
ATOM 1346 O O . TYR A 1 164 ? 3.403 5.453 -16.648 1.00 96.31 164 TYR A O 1
ATOM 1354 N N . ARG A 1 165 ? 4.622 5.852 -18.478 1.00 94.88 165 ARG A N 1
ATOM 1355 C CA . ARG A 1 165 ? 5.544 6.812 -17.864 1.00 94.88 165 ARG A CA 1
ATOM 1356 C C . ARG A 1 165 ? 5.509 8.115 -18.639 1.00 94.88 165 ARG A C 1
ATOM 1358 O O . ARG A 1 165 ? 5.420 8.116 -19.865 1.00 94.88 165 ARG A O 1
ATOM 1365 N N . LYS A 1 166 ? 5.612 9.230 -17.926 1.00 94.62 166 LYS A N 1
ATOM 1366 C CA . LYS A 1 166 ? 5.785 10.548 -18.536 1.00 94.62 166 LYS A CA 1
ATOM 1367 C C . LYS A 1 166 ? 7.280 10.789 -18.763 1.00 94.62 166 LYS A C 1
ATOM 1369 O O . LYS A 1 166 ? 7.987 11.047 -17.793 1.00 94.62 166 LYS A O 1
ATOM 1374 N N . ILE A 1 167 ? 7.743 10.677 -20.011 1.00 94.44 167 ILE A N 1
ATOM 1375 C CA . ILE A 1 167 ? 9.153 10.898 -20.388 1.00 94.44 167 ILE A CA 1
ATOM 1376 C C . ILE A 1 167 ? 9.492 12.386 -20.290 1.00 94.44 167 ILE A C 1
ATOM 1378 O O . ILE A 1 167 ? 10.473 12.773 -19.661 1.00 94.44 167 ILE A O 1
ATOM 1382 N N . ASP A 1 168 ? 8.625 13.222 -20.853 1.00 91.62 168 ASP A N 1
ATOM 1383 C CA . ASP A 1 168 ? 8.708 14.677 -20.791 1.00 91.62 168 ASP A CA 1
ATOM 1384 C C . ASP A 1 168 ? 7.290 15.288 -20.773 1.00 91.62 168 ASP A C 1
ATOM 1386 O O . ASP A 1 168 ? 6.294 14.586 -20.604 1.00 91.62 168 ASP A O 1
ATOM 1390 N N . ASP A 1 169 ? 7.161 16.612 -20.887 1.00 88.62 169 ASP A N 1
ATOM 1391 C CA . ASP A 1 169 ? 5.856 17.289 -20.840 1.00 88.62 169 ASP A CA 1
ATOM 1392 C C . ASP A 1 169 ? 4.911 16.964 -22.006 1.00 88.62 169 ASP A C 1
ATOM 1394 O O . ASP A 1 169 ? 3.696 17.115 -21.859 1.00 88.62 169 ASP A O 1
ATOM 1398 N N . ALA A 1 170 ? 5.445 16.515 -23.137 1.00 92.75 170 ALA A N 1
ATOM 1399 C CA . ALA A 1 170 ? 4.700 16.183 -24.341 1.00 92.75 170 ALA A CA 1
ATOM 1400 C C . ALA A 1 170 ? 4.617 14.671 -24.595 1.00 92.75 170 ALA A C 1
ATOM 1402 O O . ALA A 1 170 ? 3.627 14.227 -25.180 1.00 92.75 170 ALA A O 1
ATOM 1403 N N . THR A 1 171 ? 5.610 13.899 -24.150 1.00 95.00 171 THR A N 1
ATOM 1404 C CA . THR A 1 171 ? 5.826 12.505 -24.546 1.00 95.00 171 THR A CA 1
ATOM 1405 C C . THR A 1 171 ? 5.613 11.531 -23.390 1.00 95.00 171 THR A C 1
ATOM 1407 O O . THR A 1 171 ? 6.167 11.669 -22.296 1.00 95.00 171 THR A O 1
ATOM 1410 N N . PHE A 1 172 ? 4.838 10.489 -23.665 1.00 96.38 172 PHE A N 1
ATOM 1411 C CA . PHE A 1 172 ? 4.470 9.428 -22.740 1.00 96.38 172 PHE A CA 1
ATOM 1412 C C . PHE A 1 172 ? 4.863 8.090 -23.342 1.00 96.38 172 PHE A C 1
ATOM 1414 O O . PHE A 1 172 ? 4.622 7.843 -24.519 1.00 96.38 172 PHE A O 1
ATOM 1421 N N . GLN A 1 173 ? 5.443 7.213 -22.540 1.00 97.12 173 GLN A N 1
ATOM 1422 C CA . GLN A 1 173 ? 5.782 5.862 -22.947 1.00 97.12 173 GLN A CA 1
ATOM 1423 C C . GLN A 1 173 ? 4.759 4.892 -22.367 1.00 97.12 173 GLN A C 1
ATOM 1425 O O . GLN A 1 173 ? 4.599 4.824 -21.149 1.00 97.12 173 GLN A O 1
ATOM 1430 N N . CYS A 1 174 ? 4.105 4.104 -23.215 1.00 97.81 174 CYS A N 1
ATOM 1431 C CA . CYS A 1 174 ? 3.354 2.943 -22.756 1.00 97.81 174 CYS A CA 1
ATOM 1432 C C . CYS A 1 174 ? 4.336 1.848 -22.323 1.00 97.81 174 CYS A C 1
ATOM 1434 O O . CYS A 1 174 ? 5.162 1.406 -23.120 1.00 97.81 174 CYS A O 1
ATOM 1436 N N . THR A 1 175 ? 4.256 1.407 -21.069 1.00 96.88 175 THR A N 1
ATOM 1437 C CA . THR A 1 175 ? 5.214 0.450 -20.502 1.00 96.88 175 THR A CA 1
ATOM 1438 C C . THR A 1 175 ? 4.925 -0.990 -20.931 1.00 96.88 175 THR A C 1
ATOM 1440 O O . THR A 1 175 ? 5.832 -1.807 -20.900 1.00 96.88 175 THR A O 1
ATOM 1443 N N . THR A 1 176 ? 3.712 -1.322 -21.387 1.00 96.19 176 THR A N 1
ATOM 1444 C CA . THR A 1 176 ? 3.416 -2.674 -21.899 1.00 96.19 176 THR A CA 1
ATOM 1445 C C . THR A 1 176 ? 3.921 -2.858 -23.330 1.00 96.19 176 THR A C 1
ATOM 1447 O O . THR A 1 176 ? 4.647 -3.808 -23.605 1.00 96.19 176 THR A O 1
ATOM 1450 N N . CYS A 1 177 ? 3.620 -1.922 -24.238 1.00 96.75 177 CYS A N 1
ATOM 1451 C CA . CYS A 1 177 ? 4.025 -2.035 -25.644 1.00 96.75 177 CYS A CA 1
ATOM 1452 C C . CYS A 1 177 ? 5.325 -1.298 -26.005 1.00 96.75 177 CYS A C 1
ATOM 1454 O O . CYS A 1 177 ? 5.735 -1.338 -27.162 1.00 96.75 177 CYS A O 1
ATOM 1456 N N . ASN A 1 178 ? 5.935 -0.583 -25.056 1.00 97.00 178 ASN A N 1
ATOM 1457 C CA . ASN A 1 178 ? 7.180 0.174 -25.220 1.00 97.00 178 ASN A CA 1
ATOM 1458 C C . ASN A 1 178 ? 7.170 1.238 -26.341 1.00 97.00 178 ASN A C 1
ATOM 1460 O O . ASN A 1 178 ? 8.177 1.495 -27.002 1.00 97.00 178 ASN A O 1
ATOM 1464 N N . MET A 1 179 ? 6.017 1.869 -26.574 1.00 96.81 179 MET A N 1
ATOM 1465 C CA . MET A 1 179 ? 5.855 2.898 -27.610 1.00 96.81 179 MET A CA 1
ATOM 1466 C C . MET A 1 179 ? 5.663 4.284 -26.996 1.00 96.81 179 MET A C 1
ATOM 1468 O O . MET A 1 179 ? 5.076 4.415 -25.920 1.00 96.81 179 MET A O 1
ATOM 1472 N N . LEU A 1 180 ? 6.131 5.311 -27.710 1.00 96.25 180 LEU A N 1
ATOM 1473 C CA . LEU A 1 180 ? 5.998 6.715 -27.324 1.00 96.25 180 LEU A CA 1
ATOM 1474 C C . LEU A 1 180 ? 4.791 7.375 -27.992 1.00 96.25 180 LEU A C 1
ATOM 1476 O O . LEU A 1 180 ? 4.566 7.217 -29.191 1.00 96.25 180 LEU A O 1
ATOM 1480 N N . TYR A 1 181 ? 4.052 8.161 -27.216 1.00 96.62 181 TYR A N 1
ATOM 1481 C CA . TYR A 1 181 ? 2.851 8.867 -27.642 1.00 96.62 181 TYR A CA 1
ATOM 1482 C C . TYR A 1 181 ? 2.816 10.285 -27.089 1.00 96.62 181 TYR A C 1
ATOM 1484 O O . TYR A 1 181 ? 3.272 10.555 -25.980 1.00 96.62 181 TYR A O 1
ATOM 1492 N N . ALA A 1 182 ? 2.196 11.188 -27.845 1.00 96.25 182 ALA A N 1
ATOM 1493 C CA . ALA A 1 182 ? 1.774 12.469 -27.303 1.00 96.25 182 ALA A CA 1
ATOM 1494 C C . ALA A 1 182 ? 0.598 12.276 -26.330 1.00 96.25 182 ALA A C 1
ATOM 1496 O O . ALA A 1 182 ? -0.219 11.374 -26.532 1.00 96.25 182 ALA A O 1
ATOM 1497 N N . LEU A 1 183 ? 0.446 13.165 -25.339 1.00 91.56 183 LEU A N 1
ATOM 1498 C CA . LEU A 1 183 ? -0.677 13.114 -24.383 1.00 91.56 183 LEU A CA 1
ATOM 1499 C C . LEU A 1 183 ? -2.043 12.982 -25.076 1.00 91.56 183 LEU A C 1
ATOM 1501 O O . LEU A 1 183 ? -2.883 12.192 -24.660 1.00 91.56 183 LEU A O 1
ATOM 1505 N N . SER A 1 184 ? -2.245 13.723 -26.170 1.00 93.12 184 SER A N 1
ATOM 1506 C CA . SER A 1 184 ? -3.489 13.718 -26.950 1.00 93.12 184 SER A CA 1
ATOM 1507 C C . SER A 1 184 ? -3.799 12.379 -27.622 1.00 93.12 184 SER A C 1
ATOM 1509 O O . SER A 1 184 ? -4.943 12.133 -27.986 1.00 93.12 184 SER A O 1
ATOM 1511 N N . SER A 1 185 ? -2.790 11.528 -27.813 1.00 96.62 185 SER A N 1
ATOM 1512 C CA . SER A 1 185 ? -2.914 10.234 -28.491 1.00 96.62 185 SER A CA 1
ATOM 1513 C C . SER A 1 185 ? -2.960 9.054 -27.520 1.00 96.62 185 SER A C 1
ATOM 1515 O O . SER A 1 185 ? -3.270 7.940 -27.941 1.00 96.62 185 SER A O 1
ATOM 1517 N N . LEU A 1 186 ? -2.672 9.278 -26.233 1.00 94.38 186 LEU A N 1
ATOM 1518 C CA . LEU A 1 186 ? -2.549 8.215 -25.236 1.00 94.38 186 LEU A CA 1
ATOM 1519 C C . LEU A 1 186 ? -3.876 7.459 -25.044 1.00 94.38 186 LEU A C 1
ATOM 1521 O O . LEU A 1 186 ? -3.908 6.235 -25.121 1.00 94.38 186 LEU A O 1
ATOM 1525 N N . THR A 1 187 ? -4.991 8.185 -24.917 1.00 95.00 187 THR A N 1
ATOM 1526 C CA . THR A 1 187 ? -6.331 7.589 -24.778 1.00 95.00 187 THR A CA 1
ATOM 1527 C C . THR A 1 187 ? -6.723 6.761 -26.003 1.00 95.00 187 THR A C 1
ATOM 1529 O O . THR A 1 187 ? -7.185 5.630 -25.870 1.00 95.00 187 THR A O 1
ATOM 1532 N N . SER A 1 188 ? -6.501 7.289 -27.212 1.00 96.31 188 SER A N 1
ATOM 1533 C CA . SER A 1 188 ? -6.790 6.550 -28.448 1.00 96.31 188 SER A CA 1
ATOM 1534 C C . SER A 1 188 ? -5.887 5.332 -28.628 1.00 96.31 188 SER A C 1
ATOM 1536 O O . SER A 1 188 ? -6.316 4.334 -29.200 1.00 96.31 188 SER A O 1
ATOM 1538 N N . HIS A 1 189 ? -4.648 5.398 -28.134 1.00 97.31 189 HIS A N 1
ATOM 1539 C CA . HIS A 1 189 ? -3.722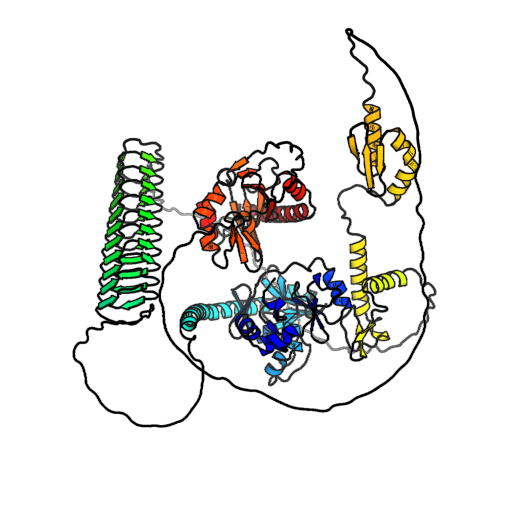 4.276 -28.162 1.00 97.31 189 HIS A CA 1
ATOM 1540 C C . HIS A 1 189 ? -4.223 3.126 -27.281 1.00 97.31 189 HIS A C 1
ATOM 1542 O O . HIS A 1 189 ? -4.319 2.004 -27.776 1.00 97.31 189 HIS A O 1
ATOM 1548 N N . PHE A 1 190 ? -4.604 3.405 -26.031 1.00 96.62 190 PHE A N 1
ATOM 1549 C CA . PHE A 1 190 ? -5.100 2.376 -25.112 1.00 96.62 190 PHE A CA 1
ATOM 1550 C C . PHE A 1 190 ? -6.420 1.746 -25.565 1.00 96.62 190 PHE A C 1
ATOM 1552 O O . PHE A 1 190 ? -6.635 0.551 -25.376 1.00 96.62 190 PHE A O 1
ATOM 1559 N N . ALA A 1 191 ? -7.280 2.518 -26.233 1.00 95.56 191 ALA A N 1
ATOM 1560 C CA . ALA A 1 191 ? -8.500 1.993 -26.842 1.00 95.56 191 ALA A CA 1
ATOM 1561 C C . ALA A 1 191 ? -8.240 1.136 -28.100 1.00 95.56 191 ALA A C 1
ATOM 1563 O O . ALA A 1 191 ? -9.134 0.412 -28.544 1.00 95.56 191 ALA A O 1
ATOM 1564 N N . GLY A 1 192 ? -7.044 1.219 -28.690 1.00 97.19 192 GLY A N 1
ATOM 1565 C CA . GLY A 1 192 ? -6.702 0.551 -29.940 1.00 97.19 192 GLY A CA 1
ATOM 1566 C C . GLY A 1 192 ? -6.510 -0.960 -29.791 1.00 97.19 192 GLY A C 1
ATOM 1567 O O . GLY A 1 192 ? -5.827 -1.432 -28.886 1.00 97.19 192 GLY A O 1
ATOM 1568 N N . GLU A 1 193 ? -7.028 -1.726 -30.753 1.00 97.38 193 GLU A N 1
ATOM 1569 C CA . GLU A 1 193 ? -6.946 -3.199 -30.776 1.00 97.38 193 GLU A CA 1
ATOM 1570 C C . GLU A 1 193 ? -5.509 -3.734 -30.695 1.00 97.38 193 GLU A C 1
ATOM 1572 O O . GLU A 1 193 ? -5.247 -4.739 -30.037 1.00 97.38 193 GLU A O 1
ATOM 1577 N N . LYS A 1 194 ? -4.543 -3.026 -31.299 1.00 97.19 194 LYS A N 1
ATOM 1578 C CA . LYS A 1 194 ? -3.124 -3.400 -31.216 1.00 97.19 194 LYS A CA 1
ATOM 1579 C C . LYS A 1 194 ? -2.611 -3.375 -29.772 1.00 97.19 194 LYS A C 1
ATOM 1581 O O . LYS A 1 194 ? -1.857 -4.262 -29.391 1.00 97.19 194 LYS A O 1
ATOM 1586 N N . HIS A 1 195 ? -2.999 -2.365 -28.991 1.00 96.56 195 HIS A N 1
ATOM 1587 C CA . HIS A 1 195 ? -2.592 -2.255 -27.591 1.00 96.56 195 HIS A CA 1
ATOM 1588 C C . HIS A 1 195 ? -3.261 -3.326 -26.743 1.00 96.56 195 HIS A C 1
ATOM 1590 O O . HIS A 1 195 ? -2.562 -4.027 -26.024 1.00 96.56 195 HIS A O 1
ATOM 1596 N N . LYS A 1 196 ? -4.581 -3.506 -26.882 1.00 95.31 196 LYS A N 1
ATOM 1597 C CA . LYS A 1 196 ? -5.327 -4.539 -26.147 1.00 95.31 196 LYS A CA 1
ATOM 1598 C C . LYS A 1 196 ? -4.724 -5.926 -26.339 1.00 95.31 196 LYS A C 1
ATOM 1600 O O . LYS A 1 196 ? -4.583 -6.658 -25.369 1.00 95.31 196 LYS A O 1
ATOM 1605 N N . LYS A 1 197 ? -4.313 -6.256 -27.569 1.00 97.25 197 LYS A N 1
ATOM 1606 C CA . LYS A 1 197 ? -3.633 -7.519 -27.859 1.00 97.25 197 LYS A CA 1
ATOM 1607 C C . LYS A 1 197 ? -2.306 -7.645 -27.104 1.00 97.25 197 LYS A C 1
ATOM 1609 O O . LYS A 1 197 ? -2.125 -8.615 -26.390 1.00 97.25 197 LYS A O 1
ATOM 1614 N N . ILE A 1 198 ? -1.421 -6.649 -27.202 1.00 96.12 198 ILE A N 1
ATOM 1615 C CA . ILE A 1 198 ? -0.122 -6.671 -26.499 1.00 96.12 198 ILE A CA 1
ATOM 1616 C C . ILE A 1 198 ? -0.314 -6.711 -24.977 1.00 96.12 198 ILE A C 1
ATOM 1618 O O . ILE A 1 198 ? 0.421 -7.387 -24.269 1.00 96.12 198 ILE A O 1
ATOM 1622 N N . TYR A 1 199 ? -1.305 -5.985 -24.466 1.00 95.25 199 TYR A N 1
ATOM 1623 C CA . TYR A 1 199 ? -1.658 -6.003 -23.053 1.00 95.25 199 TYR A CA 1
ATOM 1624 C C . TYR A 1 199 ? -2.122 -7.397 -22.612 1.00 95.25 199 TYR A C 1
ATOM 1626 O O . TYR A 1 199 ? -1.669 -7.882 -21.581 1.00 95.25 199 TYR A O 1
ATOM 1634 N N . GLN A 1 200 ? -2.966 -8.061 -23.408 1.00 96.31 200 GLN A N 1
ATOM 1635 C CA . GLN A 1 200 ? -3.369 -9.444 -23.155 1.00 96.31 200 GLN A CA 1
ATOM 1636 C C . GLN A 1 200 ? -2.169 -10.394 -23.206 1.00 96.31 200 GLN A C 1
ATOM 1638 O O . GLN A 1 200 ? -2.018 -11.205 -22.301 1.00 96.31 200 GLN A O 1
ATOM 1643 N N . ASP A 1 201 ? -1.264 -10.230 -24.176 1.00 96.38 201 ASP A N 1
ATOM 1644 C CA . ASP A 1 201 ? -0.032 -11.021 -24.259 1.00 96.38 201 ASP A CA 1
ATOM 1645 C C . ASP A 1 201 ? 0.819 -10.863 -22.972 1.00 96.38 201 ASP A C 1
ATOM 1647 O O . ASP A 1 201 ? 1.398 -11.832 -22.480 1.00 96.38 201 ASP A O 1
ATOM 1651 N N . CYS A 1 202 ? 0.858 -9.664 -22.368 1.00 95.06 202 CYS A N 1
ATOM 1652 C CA . CYS A 1 202 ? 1.496 -9.436 -21.063 1.00 95.06 202 CYS A CA 1
ATOM 1653 C C . CYS A 1 202 ? 0.779 -10.156 -19.903 1.00 95.06 202 CYS A C 1
ATOM 1655 O O . CYS A 1 202 ? 1.445 -10.617 -18.971 1.00 95.06 202 CYS A O 1
ATOM 1657 N N . CYS A 1 203 ? -0.553 -10.245 -19.924 1.00 91.94 203 CYS A N 1
ATOM 1658 C CA . CYS A 1 203 ? -1.330 -11.002 -18.934 1.00 91.94 203 CYS A CA 1
ATOM 1659 C C . CYS A 1 203 ? -1.111 -12.517 -19.074 1.00 91.94 203 CYS A C 1
ATOM 1661 O O . CYS A 1 203 ? -0.929 -13.232 -18.085 1.00 91.94 203 CYS A O 1
ATOM 1663 N N . ASP A 1 204 ? -1.069 -13.010 -20.308 1.00 93.62 204 ASP A N 1
ATOM 1664 C CA . ASP A 1 204 ? -0.840 -14.422 -20.606 1.00 93.62 204 ASP A CA 1
ATOM 1665 C C . ASP A 1 204 ? 0.588 -14.827 -20.206 1.00 93.62 204 ASP A C 1
ATOM 1667 O O . ASP A 1 204 ? 0.790 -15.857 -19.559 1.00 93.62 204 ASP A O 1
ATOM 1671 N N . ALA A 1 205 ? 1.580 -13.968 -20.481 1.00 93.38 205 ALA A N 1
ATOM 1672 C CA . ALA A 1 205 ? 2.957 -14.156 -20.028 1.00 93.38 205 ALA A CA 1
ATOM 1673 C C . ALA A 1 205 ? 3.061 -14.225 -18.495 1.00 93.38 205 ALA A C 1
ATOM 1675 O O . ALA A 1 205 ? 3.820 -15.039 -17.966 1.00 93.38 205 ALA A O 1
ATOM 1676 N N . TYR A 1 206 ? 2.274 -13.424 -17.768 1.00 92.69 206 TYR A N 1
ATOM 1677 C CA . TYR A 1 206 ? 2.193 -13.555 -16.315 1.00 92.69 206 TYR A CA 1
ATOM 1678 C C . TYR A 1 206 ? 1.634 -14.913 -15.893 1.00 92.69 206 TYR A C 1
ATOM 1680 O O . TYR A 1 206 ? 2.195 -15.532 -14.998 1.00 92.69 206 TYR A O 1
ATOM 1688 N N . SER A 1 207 ? 0.571 -15.393 -16.537 1.00 90.19 207 SER A N 1
ATOM 1689 C CA . SER A 1 207 ? -0.045 -16.682 -16.193 1.00 90.19 207 SER A CA 1
ATOM 1690 C C . SER A 1 207 ? 0.949 -17.842 -16.333 1.00 90.19 207 SER A C 1
ATOM 1692 O O . SER A 1 207 ? 0.985 -18.733 -15.488 1.00 90.19 207 SER A O 1
ATOM 1694 N N . MET A 1 208 ? 1.828 -17.785 -17.340 1.00 91.75 208 MET A N 1
ATOM 1695 C CA . MET A 1 208 ? 2.932 -18.741 -17.497 1.00 91.75 208 MET A CA 1
ATOM 1696 C C . MET A 1 208 ? 3.983 -18.618 -16.384 1.00 91.75 208 MET A C 1
ATOM 1698 O O . MET A 1 208 ? 4.489 -19.621 -15.890 1.00 91.75 208 MET A O 1
ATOM 1702 N N . ILE A 1 209 ? 4.313 -17.390 -15.980 1.00 91.19 209 ILE A N 1
ATOM 1703 C CA . ILE A 1 209 ? 5.271 -17.106 -14.905 1.00 91.19 209 ILE A CA 1
ATOM 1704 C C . ILE A 1 209 ? 4.725 -17.532 -13.534 1.00 91.19 209 ILE A C 1
ATOM 1706 O O . ILE A 1 209 ? 5.466 -18.090 -12.731 1.00 91.19 209 ILE A O 1
ATOM 1710 N N . ALA A 1 210 ? 3.445 -17.286 -13.257 1.00 84.75 210 ALA A N 1
ATOM 1711 C CA . ALA A 1 210 ? 2.814 -17.553 -11.969 1.00 84.75 210 ALA A CA 1
ATOM 1712 C C . ALA A 1 210 ? 2.854 -19.042 -11.596 1.00 84.75 210 ALA A C 1
ATOM 1714 O O . ALA A 1 210 ? 3.088 -19.360 -10.431 1.00 84.75 210 ALA A O 1
ATOM 1715 N N . GLY A 1 211 ? 2.725 -19.936 -12.584 1.00 82.44 211 GLY A N 1
ATOM 1716 C CA . GLY A 1 211 ? 2.918 -21.374 -12.379 1.00 82.44 211 GLY A CA 1
ATOM 1717 C C . GLY A 1 211 ? 4.321 -21.728 -11.869 1.00 82.44 211 GLY A C 1
ATOM 1718 O O . GLY A 1 211 ? 4.458 -22.621 -11.041 1.00 82.44 211 GLY A O 1
ATOM 1719 N N . ASN A 1 212 ? 5.350 -20.982 -12.288 1.00 82.38 212 ASN A N 1
ATOM 1720 C CA . ASN A 1 212 ? 6.732 -21.187 -11.841 1.00 82.38 212 ASN A CA 1
ATOM 1721 C C . ASN A 1 212 ? 7.033 -20.501 -10.496 1.00 82.38 212 ASN A C 1
ATOM 1723 O O . ASN A 1 212 ? 7.816 -21.026 -9.703 1.00 82.38 212 ASN A O 1
ATOM 1727 N N . ILE A 1 213 ? 6.402 -19.351 -10.214 1.00 78.81 213 ILE A N 1
ATOM 1728 C CA . ILE A 1 213 ? 6.560 -18.633 -8.935 1.00 78.81 213 ILE A CA 1
ATOM 1729 C C . ILE A 1 213 ? 6.161 -19.536 -7.768 1.00 78.81 213 ILE A C 1
ATOM 1731 O O . ILE A 1 213 ? 6.910 -19.636 -6.801 1.00 78.81 213 ILE A O 1
ATOM 1735 N N . GLN A 1 214 ? 5.026 -20.232 -7.883 1.00 66.62 214 GLN A N 1
ATOM 1736 C CA . GLN A 1 214 ? 4.550 -21.134 -6.830 1.00 66.62 214 GLN A CA 1
ATOM 1737 C C . GLN A 1 214 ? 5.571 -22.236 -6.528 1.00 66.62 214 GLN A C 1
ATOM 1739 O O . GLN A 1 214 ? 5.822 -22.540 -5.369 1.00 66.62 214 GLN A O 1
ATOM 1744 N N . THR A 1 215 ? 6.232 -22.784 -7.550 1.00 62.72 215 THR A N 1
ATOM 1745 C CA . THR A 1 215 ? 7.271 -23.802 -7.355 1.00 62.72 215 THR A CA 1
ATOM 1746 C C . THR A 1 215 ? 8.584 -23.250 -6.789 1.00 62.72 215 THR A C 1
ATOM 1748 O O . THR A 1 215 ? 9.229 -23.931 -5.998 1.00 62.72 215 THR A O 1
ATOM 1751 N N . GLU A 1 216 ? 9.002 -22.030 -7.147 1.00 63.66 216 GLU A N 1
ATOM 1752 C CA . GLU A 1 216 ? 10.256 -21.443 -6.647 1.00 63.66 216 GLU A CA 1
ATOM 1753 C C . GLU A 1 216 ? 10.141 -20.870 -5.232 1.00 63.66 216 GLU A C 1
ATOM 1755 O O . GLU A 1 216 ? 11.104 -20.980 -4.479 1.00 63.66 216 GLU A O 1
ATOM 1760 N N . GLU A 1 217 ? 8.992 -20.307 -4.842 1.00 54.47 217 GLU A N 1
ATOM 1761 C CA . GLU A 1 217 ? 8.757 -19.872 -3.456 1.00 54.47 217 GLU A CA 1
ATOM 1762 C C . GLU A 1 217 ? 8.806 -21.079 -2.498 1.00 54.47 217 GLU A C 1
ATOM 1764 O O . GLU A 1 217 ? 9.434 -20.992 -1.444 1.00 54.47 217 GLU A O 1
ATOM 1769 N N . ILE A 1 218 ? 8.298 -22.246 -2.919 1.00 42.53 218 ILE A N 1
ATOM 1770 C CA . ILE A 1 218 ? 8.432 -23.516 -2.180 1.00 42.53 218 ILE A CA 1
ATOM 1771 C C . ILE A 1 218 ? 9.910 -23.953 -2.078 1.00 42.53 218 ILE A C 1
ATOM 1773 O O . ILE A 1 218 ? 10.363 -24.389 -1.021 1.00 42.53 218 ILE A O 1
ATOM 1777 N N . ILE A 1 219 ? 10.704 -23.795 -3.145 1.00 45.28 219 ILE A N 1
ATOM 1778 C CA . ILE A 1 219 ? 12.128 -24.187 -3.159 1.00 45.28 219 ILE A CA 1
ATOM 1779 C C . ILE A 1 219 ? 13.024 -23.205 -2.377 1.00 45.28 219 ILE A C 1
ATOM 1781 O O . ILE A 1 219 ? 13.982 -23.645 -1.739 1.00 45.28 219 ILE A O 1
ATOM 1785 N N . ASP A 1 220 ? 12.773 -21.890 -2.418 1.00 36.00 220 ASP A N 1
ATOM 1786 C CA . ASP A 1 220 ? 13.581 -20.891 -1.691 1.00 36.00 220 ASP A CA 1
ATOM 1787 C C . ASP A 1 220 ? 13.299 -20.950 -0.178 1.00 36.00 220 ASP A C 1
ATOM 1789 O O . ASP A 1 220 ? 14.237 -20.840 0.612 1.00 36.00 220 ASP A O 1
ATOM 1793 N N . CYS A 1 221 ? 12.063 -21.267 0.238 1.00 33.47 221 CYS A N 1
ATOM 1794 C CA . CYS A 1 221 ? 11.760 -21.643 1.626 1.00 33.47 221 CYS A CA 1
ATOM 1795 C C . CYS A 1 221 ? 12.600 -22.847 2.094 1.00 33.47 221 CYS A C 1
ATOM 1797 O O . CYS A 1 221 ? 13.132 -22.824 3.203 1.00 33.47 221 CYS A O 1
ATOM 1799 N N . ASN A 1 222 ? 12.817 -23.842 1.227 1.00 35.34 222 ASN A N 1
ATOM 1800 C CA . ASN A 1 222 ? 13.616 -25.029 1.552 1.00 35.34 222 ASN A CA 1
ATOM 1801 C C . ASN A 1 222 ? 15.136 -24.751 1.551 1.00 35.34 222 ASN A C 1
ATOM 1803 O O . ASN A 1 222 ? 15.865 -25.284 2.384 1.00 35.34 222 ASN A O 1
ATOM 1807 N N . LYS A 1 223 ? 15.638 -23.863 0.678 1.00 37.31 223 LYS A N 1
ATOM 1808 C CA . LYS A 1 223 ? 17.077 -23.524 0.580 1.00 37.31 223 LYS A CA 1
ATOM 1809 C C . LYS A 1 223 ? 17.585 -22.551 1.645 1.00 37.31 223 LYS A C 1
ATOM 1811 O O . LYS A 1 223 ? 18.787 -22.544 1.926 1.00 37.31 223 LYS A O 1
ATOM 1816 N N . ILE A 1 224 ? 16.721 -21.720 2.234 1.00 40.38 224 ILE A N 1
ATOM 1817 C CA . ILE A 1 224 ? 17.108 -20.804 3.326 1.00 40.38 224 ILE A CA 1
ATOM 1818 C C . ILE A 1 224 ? 17.578 -21.583 4.571 1.00 40.38 224 ILE A C 1
ATOM 1820 O O . ILE A 1 224 ? 18.423 -21.078 5.311 1.00 40.38 224 ILE A O 1
ATOM 1824 N N . ASN A 1 225 ? 17.150 -22.839 4.735 1.00 37.47 225 ASN A N 1
ATOM 1825 C CA . ASN A 1 225 ? 17.534 -23.692 5.861 1.00 37.47 225 ASN A CA 1
ATOM 1826 C C . ASN A 1 225 ? 18.888 -24.415 5.696 1.00 37.47 225 ASN A C 1
ATOM 1828 O O . ASN A 1 225 ? 19.444 -24.874 6.689 1.00 37.47 225 ASN A O 1
ATOM 1832 N N . GLU A 1 226 ? 19.472 -24.480 4.492 1.00 38.00 226 GLU A N 1
ATOM 1833 C CA . GLU A 1 226 ? 20.697 -25.270 4.244 1.00 38.00 226 GLU A CA 1
ATOM 1834 C C . GLU A 1 226 ? 22.012 -24.466 4.271 1.00 38.00 226 GLU A C 1
ATOM 1836 O O . GLU A 1 226 ? 23.092 -25.043 4.393 1.00 38.00 226 GLU A O 1
ATOM 1841 N N . LYS A 1 227 ? 21.986 -23.130 4.154 1.00 35.53 227 LYS A N 1
ATOM 1842 C CA . LYS A 1 227 ? 23.214 -22.322 3.972 1.00 35.53 227 LYS A CA 1
ATOM 1843 C C . LYS A 1 227 ? 23.484 -21.327 5.099 1.00 35.53 227 LYS A C 1
ATOM 1845 O O . LYS A 1 227 ? 23.530 -20.120 4.869 1.00 35.53 227 LYS A O 1
ATOM 1850 N N . GLN A 1 228 ? 23.776 -21.833 6.297 1.00 34.31 228 GLN A N 1
ATOM 1851 C CA . GLN A 1 228 ? 24.499 -21.074 7.330 1.00 34.31 228 GLN A CA 1
ATOM 1852 C C . GLN A 1 228 ? 25.572 -21.886 8.080 1.00 34.31 228 GLN A C 1
ATOM 1854 O O . GLN A 1 228 ? 25.742 -21.699 9.271 1.00 34.31 228 GLN A O 1
ATOM 1859 N N . VAL A 1 229 ? 26.390 -22.706 7.409 1.00 42.19 229 VAL A N 1
ATOM 1860 C CA . VAL A 1 229 ? 27.746 -23.010 7.920 1.00 42.19 229 VAL A CA 1
ATOM 1861 C C . VAL A 1 229 ? 28.708 -23.252 6.754 1.00 42.19 229 VAL A C 1
ATOM 1863 O O . VAL A 1 229 ? 28.736 -24.334 6.185 1.00 42.19 229 VAL A O 1
ATOM 1866 N N . ALA A 1 230 ? 29.515 -22.249 6.400 1.00 31.73 230 ALA A N 1
ATOM 1867 C CA . ALA A 1 230 ? 30.809 -22.453 5.739 1.00 31.73 230 ALA A CA 1
ATOM 1868 C C . ALA A 1 230 ? 31.638 -21.160 5.816 1.00 31.73 230 ALA A C 1
ATOM 1870 O O . ALA A 1 230 ? 31.485 -20.254 4.996 1.00 31.73 230 ALA A O 1
ATOM 1871 N N . VAL A 1 231 ? 32.513 -21.072 6.819 1.00 35.53 231 VAL A N 1
ATOM 1872 C CA . VAL A 1 231 ? 33.626 -20.113 6.854 1.00 35.53 231 VAL A CA 1
ATOM 1873 C C . VAL A 1 231 ? 34.836 -20.794 6.217 1.00 35.53 231 VAL A C 1
ATOM 1875 O O . VAL A 1 231 ? 35.196 -21.905 6.595 1.00 35.53 231 VAL A O 1
ATOM 1878 N N . CYS A 1 232 ? 35.433 -20.136 5.225 1.00 29.19 232 CYS A N 1
ATOM 1879 C CA . CYS A 1 232 ? 36.631 -20.589 4.530 1.00 29.19 232 CYS A CA 1
ATOM 1880 C C . CYS A 1 232 ? 37.900 -20.321 5.352 1.00 29.19 232 CYS A C 1
ATOM 1882 O O . CYS A 1 232 ? 38.147 -19.172 5.708 1.00 29.19 232 CYS A O 1
ATOM 1884 N N . GLU A 1 233 ? 38.770 -21.322 5.482 1.00 28.92 233 GLU A N 1
ATOM 1885 C CA . GLU A 1 233 ? 40.226 -21.129 5.426 1.00 28.92 233 GLU A CA 1
ATOM 1886 C C . GLU A 1 233 ? 40.863 -22.207 4.528 1.00 28.92 233 GLU A C 1
ATOM 1888 O O . GLU A 1 233 ? 40.292 -23.290 4.373 1.00 28.92 233 GLU A O 1
ATOM 1893 N N . PRO A 1 234 ? 41.996 -21.914 3.860 1.00 41.34 234 PRO A N 1
ATOM 1894 C CA . PRO A 1 234 ? 42.522 -22.753 2.791 1.00 41.34 234 PRO A CA 1
ATOM 1895 C C . PRO A 1 234 ? 43.591 -23.732 3.298 1.00 41.34 234 PRO A C 1
ATOM 1897 O O . PRO A 1 234 ? 44.381 -23.387 4.173 1.00 41.34 234 PRO A O 1
ATOM 1900 N N . SER A 1 235 ? 43.720 -24.898 2.652 1.00 28.31 235 SER A N 1
ATOM 1901 C CA . SER A 1 235 ? 44.913 -25.267 1.857 1.00 28.31 235 SER A CA 1
ATOM 1902 C C . SER A 1 235 ? 45.161 -26.786 1.708 1.00 28.31 235 SER A C 1
ATOM 1904 O O . SER A 1 235 ? 44.935 -27.576 2.613 1.00 28.31 235 SER A O 1
ATOM 1906 N N . VAL A 1 236 ? 45.743 -27.109 0.543 1.00 28.03 236 VAL A N 1
ATOM 1907 C CA . VAL A 1 236 ? 46.617 -28.248 0.178 1.00 28.03 236 VAL A CA 1
ATOM 1908 C C . VAL A 1 236 ? 45.999 -29.614 -0.182 1.00 28.03 236 VAL A C 1
ATOM 1910 O O . VAL A 1 236 ? 45.334 -30.282 0.597 1.00 28.03 236 VAL A O 1
ATOM 1913 N N . ASN A 1 237 ? 46.346 -30.028 -1.407 1.00 32.44 237 ASN A N 1
ATOM 1914 C CA . ASN A 1 237 ? 46.175 -31.335 -2.042 1.00 32.44 237 ASN A CA 1
ATOM 1915 C C . ASN A 1 237 ? 46.712 -32.516 -1.213 1.00 32.44 237 ASN A C 1
ATOM 1917 O O . ASN A 1 237 ? 47.818 -32.430 -0.683 1.00 32.44 237 ASN A O 1
ATOM 1921 N N . ASN A 1 238 ? 46.027 -33.664 -1.275 1.00 28.62 238 ASN A N 1
ATOM 1922 C CA . ASN A 1 238 ? 46.608 -34.913 -1.791 1.00 28.62 238 ASN A CA 1
ATOM 1923 C C . ASN A 1 238 ? 45.544 -36.013 -1.958 1.00 28.62 238 ASN A C 1
ATOM 1925 O O . ASN A 1 238 ? 44.709 -36.231 -1.085 1.00 28.62 238 ASN A O 1
ATOM 1929 N N . GLU A 1 239 ? 45.613 -36.695 -3.102 1.00 34.06 239 GLU A N 1
ATOM 1930 C CA . GLU A 1 239 ? 44.907 -37.936 -3.439 1.00 34.06 239 GLU A CA 1
ATOM 1931 C C . GLU A 1 239 ? 45.331 -39.098 -2.524 1.00 34.06 239 GLU A C 1
ATOM 1933 O O . GLU A 1 239 ? 46.494 -39.147 -2.127 1.00 34.06 239 GLU A O 1
ATOM 1938 N N . ILE A 1 240 ? 44.427 -40.060 -2.274 1.00 29.11 240 ILE A N 1
ATOM 1939 C CA . ILE A 1 240 ? 44.658 -41.525 -2.291 1.00 29.11 240 ILE A CA 1
ATOM 1940 C C . ILE A 1 240 ? 43.299 -42.269 -2.210 1.00 29.11 240 ILE A C 1
ATOM 1942 O O . ILE A 1 240 ? 42.286 -41.716 -1.795 1.00 29.11 240 ILE A O 1
ATOM 1946 N N . GLN A 1 241 ? 43.317 -43.499 -2.727 1.00 31.02 241 GLN A N 1
ATOM 1947 C CA . GLN A 1 241 ? 42.273 -44.309 -3.365 1.00 31.02 241 GLN A CA 1
ATOM 1948 C C . GLN A 1 241 ? 41.330 -45.133 -2.454 1.00 31.02 241 GLN A C 1
ATOM 1950 O O . GLN A 1 241 ? 41.599 -45.357 -1.279 1.00 31.02 241 GLN A O 1
ATOM 1955 N N . LEU A 1 242 ? 40.259 -45.620 -3.108 1.00 32.81 242 LEU A N 1
ATOM 1956 C CA . LEU A 1 242 ? 39.222 -46.600 -2.731 1.00 32.81 242 LEU A CA 1
ATOM 1957 C C . LEU A 1 242 ? 39.701 -47.947 -2.142 1.00 32.81 242 LEU A C 1
ATOM 1959 O O . LEU A 1 242 ? 40.747 -48.435 -2.561 1.00 32.81 242 LEU A O 1
ATOM 1963 N N . GLN A 1 243 ? 38.784 -48.578 -1.374 1.00 30.52 243 GLN A N 1
ATOM 1964 C CA . GLN A 1 243 ? 38.353 -50.011 -1.285 1.00 30.52 243 GLN A CA 1
ATOM 1965 C C . GLN A 1 243 ? 38.051 -50.372 0.197 1.00 30.52 243 GLN A C 1
ATOM 1967 O O . GLN A 1 243 ? 38.763 -49.891 1.068 1.00 30.52 243 GLN A O 1
ATOM 1972 N N . ASP A 1 244 ? 37.015 -51.106 0.638 1.00 27.95 244 ASP A N 1
ATOM 1973 C CA . ASP A 1 244 ? 36.195 -52.195 0.079 1.00 27.95 244 ASP A CA 1
ATOM 1974 C C . ASP A 1 244 ? 34.835 -52.355 0.822 1.00 27.95 244 ASP A C 1
ATOM 1976 O O . ASP A 1 244 ? 34.612 -51.792 1.891 1.00 27.95 244 ASP A O 1
ATOM 1980 N N . PHE A 1 245 ? 33.964 -53.177 0.220 1.00 30.81 245 PHE A N 1
ATOM 1981 C CA . PHE A 1 245 ? 32.686 -53.755 0.679 1.00 30.81 245 PHE A CA 1
ATOM 1982 C C . PHE A 1 245 ? 32.690 -54.409 2.081 1.00 30.81 245 PHE A C 1
ATOM 1984 O O . PHE A 1 245 ? 33.651 -55.097 2.404 1.00 30.81 245 PHE A O 1
ATOM 1991 N N . ILE A 1 246 ? 31.548 -54.339 2.796 1.00 27.73 246 ILE A N 1
ATOM 1992 C CA . ILE A 1 246 ? 30.857 -55.425 3.547 1.00 27.73 246 ILE A CA 1
ATOM 1993 C C . ILE A 1 246 ? 29.389 -54.982 3.800 1.00 27.73 246 ILE A C 1
ATOM 1995 O O . ILE A 1 246 ? 29.143 -53.846 4.193 1.00 27.73 246 ILE A O 1
ATOM 1999 N N . GLU A 1 247 ? 28.431 -55.882 3.554 1.00 32.09 247 GLU A N 1
ATOM 2000 C CA . GLU A 1 247 ? 26.979 -55.779 3.837 1.00 32.09 247 GLU A CA 1
ATOM 2001 C C . GLU A 1 247 ? 26.615 -56.551 5.142 1.00 32.09 247 GLU A C 1
ATOM 2003 O O . GLU A 1 247 ? 27.474 -57.270 5.658 1.00 32.09 247 GLU A O 1
ATOM 2008 N N . PRO A 1 248 ? 25.405 -56.411 5.729 1.00 42.91 248 PRO A N 1
ATOM 2009 C CA . PRO A 1 248 ? 25.259 -55.812 7.056 1.00 42.91 248 PRO A CA 1
ATOM 2010 C C . PRO A 1 248 ? 24.797 -56.782 8.160 1.00 42.91 248 PRO A C 1
ATOM 2012 O O . PRO A 1 248 ? 24.101 -57.764 7.910 1.00 42.91 248 PRO A O 1
ATOM 2015 N N . GLU A 1 249 ? 25.100 -56.430 9.412 1.00 28.89 249 GLU A N 1
ATOM 2016 C CA . GLU A 1 249 ? 24.362 -56.893 10.595 1.00 28.89 249 GLU A CA 1
ATOM 2017 C C . GLU A 1 249 ? 23.501 -55.740 11.133 1.00 28.89 249 GLU A C 1
ATOM 2019 O O . GLU A 1 249 ? 23.902 -54.579 11.091 1.00 28.89 249 GLU A O 1
ATOM 2024 N N . SER A 1 250 ? 22.297 -56.075 11.600 1.00 36.25 250 SER A N 1
ATOM 2025 C CA . SER A 1 250 ? 21.252 -55.184 12.120 1.00 36.25 250 SER A CA 1
ATOM 2026 C C . SER A 1 250 ? 21.763 -54.199 13.180 1.00 36.25 250 SER A C 1
ATOM 2028 O O . SER A 1 250 ? 22.167 -54.619 14.268 1.00 36.25 250 SER A O 1
ATOM 2030 N N . ILE A 1 251 ? 21.687 -52.897 12.891 1.00 30.28 251 ILE A N 1
ATOM 2031 C CA . ILE A 1 251 ? 22.065 -51.821 13.816 1.00 30.28 251 ILE A CA 1
ATOM 2032 C C . ILE A 1 251 ? 20.799 -51.160 14.369 1.00 30.28 251 ILE A C 1
ATOM 2034 O O . ILE A 1 251 ? 20.030 -50.545 13.636 1.00 30.28 251 ILE A O 1
ATOM 2038 N N . ILE A 1 252 ? 20.616 -51.265 15.686 1.00 34.72 252 ILE A N 1
ATOM 2039 C CA . ILE A 1 252 ? 19.733 -50.404 16.476 1.00 34.72 252 ILE A CA 1
ATOM 2040 C C . ILE A 1 252 ? 20.428 -49.039 16.567 1.00 34.72 252 ILE A C 1
ATOM 2042 O O . ILE A 1 252 ? 21.467 -48.920 17.217 1.00 34.72 252 ILE A O 1
ATOM 2046 N N . ASN A 1 253 ? 19.891 -48.017 15.901 1.00 37.75 253 ASN A N 1
ATOM 2047 C CA . ASN A 1 253 ? 20.428 -46.658 15.969 1.00 37.75 253 ASN A CA 1
ATOM 2048 C C . ASN A 1 253 ? 19.907 -45.942 17.226 1.00 37.75 253 ASN A C 1
ATOM 2050 O O . ASN A 1 253 ? 18.914 -45.224 17.175 1.00 37.75 253 ASN A O 1
ATOM 2054 N N . GLU A 1 254 ? 20.596 -46.094 18.360 1.00 36.09 254 GLU A N 1
ATOM 2055 C CA . GLU A 1 254 ? 20.513 -45.100 19.439 1.00 36.09 254 GLU A CA 1
ATOM 2056 C C . GLU A 1 254 ? 21.302 -43.850 19.012 1.00 36.09 254 GLU A C 1
ATOM 2058 O O . GLU A 1 254 ? 22.500 -43.723 19.265 1.00 36.09 254 GLU A O 1
ATOM 2063 N N . THR A 1 255 ? 20.646 -42.908 18.333 1.00 41.78 255 THR A N 1
ATOM 2064 C CA . THR A 1 255 ? 21.235 -41.594 18.042 1.00 41.78 255 THR A CA 1
ATOM 2065 C C . THR A 1 255 ? 21.200 -40.722 19.293 1.00 41.78 255 THR A C 1
ATOM 2067 O O . THR A 1 255 ? 20.185 -40.112 19.625 1.00 41.78 255 THR A O 1
ATOM 2070 N N . THR A 1 256 ? 22.326 -40.641 19.998 1.00 40.38 256 THR A N 1
ATOM 2071 C CA . THR A 1 256 ? 22.578 -39.631 21.035 1.00 40.38 256 THR A CA 1
ATOM 2072 C C . THR A 1 256 ? 23.268 -38.407 20.434 1.00 40.38 256 THR A C 1
ATOM 2074 O O . THR A 1 256 ? 24.385 -38.095 20.832 1.00 40.38 256 THR A O 1
ATOM 2077 N N . GLU A 1 257 ? 22.650 -37.708 19.476 1.00 42.31 257 GLU A N 1
ATOM 2078 C CA . GLU A 1 257 ? 23.161 -36.408 19.014 1.00 42.31 257 GLU A CA 1
ATOM 2079 C C . GLU A 1 257 ? 22.049 -35.386 18.736 1.00 42.31 257 GLU A C 1
ATOM 2081 O O . GLU A 1 257 ? 20.967 -35.694 18.247 1.00 42.31 257 GLU 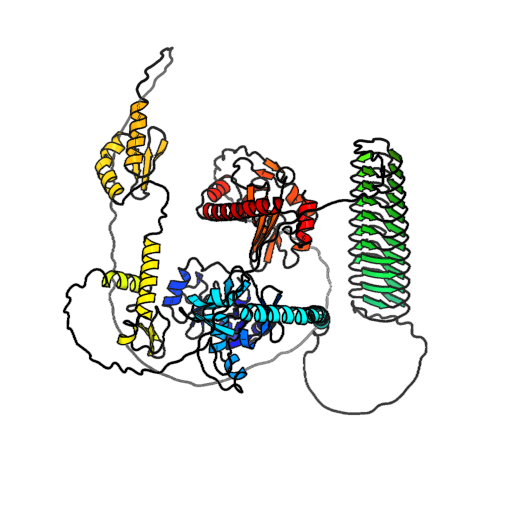A O 1
ATOM 2086 N N . LYS A 1 258 ? 22.353 -34.145 19.129 1.00 51.38 258 LYS A N 1
ATOM 2087 C CA . LYS A 1 258 ? 21.480 -32.970 19.214 1.00 51.38 258 LYS A CA 1
ATOM 2088 C C . LYS A 1 258 ? 21.186 -32.357 17.844 1.00 51.38 258 LYS A C 1
ATOM 2090 O O . LYS A 1 258 ? 21.714 -31.288 17.529 1.00 51.38 258 LYS A O 1
ATOM 2095 N N . THR A 1 259 ? 20.329 -32.974 17.045 1.00 50.50 259 THR A N 1
ATOM 2096 C CA . THR A 1 259 ? 19.757 -32.293 15.873 1.00 50.50 259 THR A CA 1
ATOM 2097 C C . THR A 1 259 ? 18.230 -32.322 15.927 1.00 50.50 259 THR A C 1
ATOM 2099 O O . THR A 1 259 ? 17.654 -33.403 15.864 1.00 50.50 259 THR A O 1
ATOM 2102 N N . PRO A 1 260 ? 17.558 -31.158 16.044 1.00 65.25 260 PRO A N 1
ATOM 2103 C CA . PRO A 1 260 ? 16.100 -31.098 16.143 1.00 65.25 260 PRO A CA 1
ATOM 2104 C C . PRO A 1 260 ? 15.381 -31.457 14.833 1.00 65.25 260 PRO A C 1
ATOM 2106 O O . PRO A 1 260 ? 14.231 -31.871 14.910 1.00 65.25 260 PRO A O 1
ATOM 2109 N N . ASN A 1 261 ? 16.052 -31.349 13.676 1.00 76.19 261 ASN A N 1
ATOM 2110 C CA . ASN A 1 261 ? 15.512 -31.702 12.356 1.00 76.19 261 ASN A CA 1
ATOM 2111 C C . ASN A 1 261 ? 15.794 -33.168 12.006 1.00 76.19 261 ASN A C 1
ATOM 2113 O O . ASN A 1 261 ? 16.935 -33.616 12.141 1.00 76.19 261 ASN A O 1
ATOM 2117 N N . ILE A 1 262 ? 14.771 -33.888 11.532 1.00 74.94 262 ILE A N 1
ATOM 2118 C CA . ILE A 1 262 ? 14.837 -35.321 11.212 1.00 74.94 262 ILE A CA 1
ATOM 2119 C C . ILE A 1 262 ? 14.252 -35.547 9.814 1.00 74.94 262 ILE A C 1
ATOM 2121 O O . ILE A 1 262 ? 13.055 -35.372 9.613 1.00 74.94 262 ILE A O 1
ATOM 2125 N N . ASP A 1 263 ? 15.100 -35.972 8.880 1.00 77.44 263 ASP A N 1
ATOM 2126 C CA . ASP A 1 263 ? 14.723 -36.442 7.541 1.00 77.44 263 ASP A CA 1
ATOM 2127 C C . ASP A 1 263 ? 15.344 -37.831 7.345 1.00 77.44 263 ASP A C 1
ATOM 2129 O O . ASP A 1 263 ? 16.526 -37.972 7.018 1.00 77.44 263 ASP A O 1
ATOM 2133 N N . THR A 1 264 ? 14.585 -38.867 7.704 1.00 72.31 264 THR A N 1
ATOM 2134 C CA . THR A 1 264 ? 15.014 -40.266 7.621 1.00 72.31 264 THR A CA 1
ATOM 2135 C C . THR A 1 264 ? 13.851 -41.194 7.275 1.00 72.31 264 THR A C 1
ATOM 2137 O O . THR A 1 264 ? 12.711 -41.017 7.702 1.00 72.31 264 THR A O 1
ATOM 2140 N N . THR A 1 265 ? 14.158 -42.250 6.527 1.00 69.12 265 THR A N 1
ATOM 2141 C CA . THR A 1 265 ? 13.289 -43.419 6.357 1.00 69.12 265 THR A CA 1
ATOM 2142 C C . THR A 1 265 ? 13.764 -44.508 7.314 1.00 69.12 265 THR A C 1
ATOM 2144 O O . THR A 1 265 ? 14.892 -44.987 7.174 1.00 69.12 265 THR A O 1
ATOM 2147 N N . GLY A 1 266 ? 12.951 -44.891 8.297 1.00 69.75 266 GLY A N 1
ATOM 2148 C CA . GLY A 1 266 ? 13.329 -45.909 9.281 1.00 69.75 266 GLY A CA 1
ATOM 2149 C C . GLY A 1 266 ? 12.133 -46.454 10.056 1.00 69.75 266 GLY A C 1
ATOM 2150 O O . GLY A 1 266 ? 11.189 -45.721 10.325 1.00 69.75 266 GLY A O 1
ATOM 2151 N N . GLU A 1 267 ? 12.186 -47.738 10.416 1.00 73.38 267 GLU A N 1
ATOM 2152 C CA . GLU A 1 267 ? 11.086 -48.465 11.077 1.00 73.38 267 GLU A CA 1
ATOM 2153 C C . GLU A 1 267 ? 10.731 -47.868 12.454 1.00 73.38 267 GLU A C 1
ATOM 2155 O O . GLU A 1 267 ? 9.558 -47.691 12.772 1.00 73.38 267 GLU A O 1
ATOM 2160 N N . LEU A 1 268 ? 11.729 -47.451 13.246 1.00 81.38 268 LEU A N 1
ATOM 2161 C CA . LEU A 1 268 ? 11.523 -46.924 14.600 1.00 81.38 268 LEU A CA 1
ATOM 2162 C C . LEU A 1 268 ? 12.312 -45.631 14.845 1.00 81.38 268 LEU A C 1
ATOM 2164 O O . LEU A 1 268 ? 13.540 -45.612 14.768 1.00 81.38 268 LEU A O 1
ATOM 2168 N N . LEU A 1 269 ? 11.600 -44.561 15.209 1.00 76.75 269 LEU A N 1
ATOM 2169 C CA . LEU A 1 269 ? 12.159 -43.258 15.583 1.00 76.75 269 LEU A CA 1
ATOM 2170 C C . LEU A 1 269 ? 11.773 -42.898 17.028 1.00 76.75 269 LEU A C 1
ATOM 2172 O O . LEU A 1 269 ? 10.881 -42.080 17.263 1.00 76.75 269 LEU A O 1
ATOM 2176 N N . ASP A 1 270 ? 12.478 -43.483 17.998 1.00 82.00 270 ASP A N 1
ATOM 2177 C CA . ASP A 1 270 ? 12.407 -43.094 19.414 1.00 82.00 270 ASP A CA 1
ATOM 2178 C C . ASP A 1 270 ? 13.454 -42.010 19.697 1.00 82.00 270 ASP A C 1
ATOM 2180 O O . ASP A 1 270 ? 14.657 -42.252 19.564 1.00 82.00 270 ASP A O 1
ATOM 2184 N N . CYS A 1 271 ? 13.032 -40.805 20.092 1.00 71.94 271 CYS A N 1
ATOM 2185 C CA . CYS A 1 271 ? 13.973 -39.877 20.720 1.00 71.94 271 CYS A CA 1
ATOM 2186 C C . CYS A 1 271 ? 13.420 -39.237 21.986 1.00 71.94 271 CYS A C 1
ATOM 2188 O O . CYS A 1 271 ? 12.227 -39.003 22.176 1.00 71.94 271 CYS A O 1
ATOM 2190 N N . LYS A 1 272 ? 14.366 -38.913 22.866 1.00 75.81 272 LYS A N 1
ATOM 2191 C CA . LYS A 1 272 ? 14.101 -38.434 24.221 1.00 75.81 272 LYS A CA 1
ATOM 2192 C C . LYS A 1 272 ? 13.805 -36.932 24.302 1.00 75.81 272 LYS A C 1
ATOM 2194 O O . LYS A 1 272 ? 13.346 -36.515 25.355 1.00 75.81 272 LYS A O 1
ATOM 2199 N N . GLU A 1 273 ? 14.057 -36.166 23.240 1.00 83.00 273 GLU A N 1
ATOM 2200 C CA . GLU A 1 273 ? 13.940 -34.698 23.188 1.00 83.00 273 GLU A CA 1
ATOM 2201 C C . GLU A 1 273 ? 12.972 -34.244 22.075 1.00 83.00 273 GLU A C 1
ATOM 2203 O O . GLU A 1 273 ? 12.610 -35.033 21.189 1.00 83.00 273 GLU A O 1
ATOM 2208 N N . LYS A 1 274 ? 12.585 -32.962 22.125 1.00 84.38 274 LYS A N 1
ATOM 2209 C CA . LYS A 1 274 ? 11.773 -32.236 21.134 1.00 84.38 274 LYS A CA 1
ATOM 2210 C C . LYS A 1 274 ? 12.189 -32.491 19.679 1.00 84.38 274 LYS A C 1
ATOM 2212 O O . LYS A 1 274 ? 13.368 -32.401 19.332 1.00 84.38 274 LYS A O 1
ATOM 2217 N N . ALA A 1 275 ? 11.203 -32.739 18.816 1.00 80.62 275 ALA A N 1
ATOM 2218 C CA . ALA A 1 275 ? 11.390 -32.915 17.375 1.00 80.62 275 ALA A CA 1
ATOM 2219 C C . ALA A 1 275 ? 10.811 -31.716 16.608 1.00 80.62 275 ALA A C 1
ATOM 2221 O O . ALA A 1 275 ? 9.689 -31.294 16.880 1.00 80.62 275 ALA A O 1
ATOM 2222 N N . ILE A 1 276 ? 11.566 -31.148 15.666 1.00 84.50 276 ILE A N 1
ATOM 2223 C CA . ILE A 1 276 ? 11.157 -29.979 14.875 1.00 84.50 276 ILE A CA 1
ATOM 2224 C C . ILE A 1 276 ? 11.432 -30.279 13.402 1.00 84.50 276 ILE A C 1
ATOM 2226 O O . ILE A 1 276 ? 12.544 -30.651 13.075 1.00 84.50 276 ILE A O 1
ATOM 2230 N N . ASN A 1 277 ? 10.477 -30.066 12.498 1.00 84.12 277 ASN A N 1
ATOM 2231 C CA . ASN A 1 277 ? 10.644 -30.340 11.062 1.00 84.12 277 ASN A CA 1
ATOM 2232 C C . ASN A 1 277 ? 10.972 -31.824 10.805 1.00 84.12 277 ASN A C 1
ATOM 2234 O O . ASN A 1 277 ? 12.060 -32.161 10.331 1.00 84.12 277 ASN A O 1
ATOM 2238 N N . VAL A 1 278 ? 10.046 -32.708 11.186 1.00 82.44 278 VAL A N 1
ATOM 2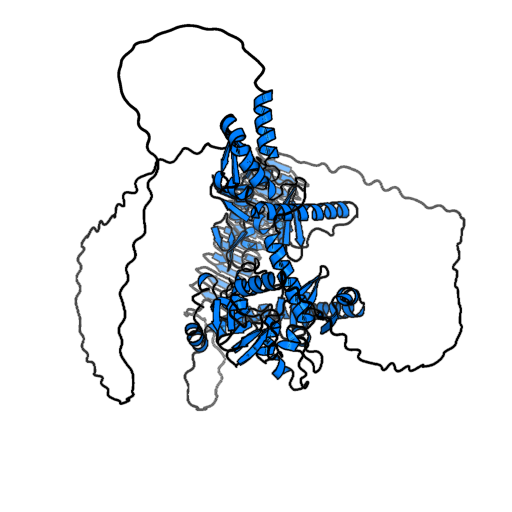239 C CA . VAL A 1 278 ? 10.157 -34.152 10.926 1.00 82.44 278 VAL A CA 1
ATOM 2240 C C . VAL A 1 278 ? 9.451 -34.455 9.610 1.00 82.44 278 VAL A C 1
ATOM 2242 O O . VAL A 1 278 ? 8.229 -34.359 9.556 1.00 82.44 278 VAL A O 1
ATOM 2245 N N . ASP A 1 279 ? 10.196 -34.835 8.576 1.00 85.06 279 ASP A N 1
ATOM 2246 C CA . ASP A 1 279 ? 9.638 -35.323 7.307 1.00 85.06 279 ASP A CA 1
ATOM 2247 C C . ASP A 1 279 ? 10.091 -36.771 7.114 1.00 85.06 279 ASP A C 1
ATOM 2249 O O . ASP A 1 279 ? 11.258 -37.033 6.835 1.00 85.06 279 ASP A O 1
ATOM 2253 N N . THR A 1 280 ? 9.222 -37.736 7.427 1.00 78.44 280 THR A N 1
ATOM 2254 C CA . THR A 1 280 ? 9.635 -39.150 7.509 1.00 78.44 280 THR A CA 1
ATOM 2255 C C . THR A 1 280 ? 8.532 -40.105 7.072 1.00 78.44 280 THR A C 1
ATOM 2257 O O . THR A 1 280 ? 7.343 -39.824 7.202 1.00 78.44 280 THR A O 1
ATOM 2260 N N . THR A 1 281 ? 8.934 -41.289 6.615 1.00 80.88 281 THR A N 1
ATOM 2261 C CA . THR A 1 281 ? 8.055 -42.459 6.478 1.00 80.88 281 THR A CA 1
ATOM 2262 C C . THR A 1 281 ? 8.618 -43.587 7.341 1.00 80.88 281 THR A C 1
ATOM 2264 O O . THR A 1 281 ? 9.825 -43.845 7.312 1.00 80.88 281 THR A O 1
ATOM 2267 N N . GLY A 1 282 ? 7.778 -44.222 8.161 1.00 80.69 282 GLY A N 1
ATOM 2268 C CA . GLY A 1 282 ? 8.226 -45.279 9.076 1.00 80.69 282 GLY A CA 1
ATOM 2269 C C . GLY A 1 282 ? 7.150 -45.739 10.052 1.00 80.69 282 GLY A C 1
ATOM 2270 O O . GLY A 1 282 ? 6.236 -44.978 10.334 1.00 80.69 282 GLY A O 1
ATOM 2271 N N . GLU A 1 283 ? 7.268 -46.941 10.612 1.00 80.75 283 GLU A N 1
ATOM 2272 C CA . GLU A 1 283 ? 6.208 -47.569 11.421 1.00 80.75 283 GLU A CA 1
ATOM 2273 C C . GLU A 1 283 ? 5.890 -46.760 12.690 1.00 80.75 283 GLU A C 1
ATOM 2275 O O . GLU A 1 283 ? 4.744 -46.381 12.912 1.00 80.75 283 GLU A O 1
ATOM 2280 N N . LEU A 1 284 ? 6.896 -46.386 13.489 1.00 82.69 284 LEU A N 1
ATOM 2281 C CA . LEU A 1 284 ? 6.658 -45.804 14.819 1.00 82.69 284 LEU A CA 1
ATOM 2282 C C . LEU A 1 284 ? 7.443 -44.501 15.061 1.00 82.69 284 LEU A C 1
ATOM 2284 O O . LEU A 1 284 ? 8.664 -44.447 14.870 1.00 82.69 284 LEU A O 1
ATOM 2288 N N . LEU A 1 285 ? 6.753 -43.452 15.529 1.00 80.56 285 LEU A N 1
ATOM 2289 C CA . LEU A 1 285 ? 7.344 -42.258 16.147 1.00 80.56 285 LEU A CA 1
ATOM 2290 C C . LEU A 1 285 ? 6.898 -42.193 17.609 1.00 80.56 285 LEU A C 1
ATOM 2292 O O . LEU A 1 285 ? 5.736 -41.914 17.880 1.00 80.56 285 LEU A O 1
ATOM 2296 N N . ASN A 1 286 ? 7.819 -42.415 18.547 1.00 84.50 286 ASN A N 1
ATOM 2297 C CA . ASN A 1 286 ? 7.549 -42.222 19.974 1.00 84.50 286 ASN A CA 1
ATOM 2298 C C . ASN A 1 286 ? 8.399 -41.065 20.506 1.00 84.50 286 ASN A C 1
ATOM 2300 O O . ASN A 1 286 ? 9.619 -41.041 20.306 1.00 84.50 286 ASN A O 1
ATOM 2304 N N . ARG A 1 287 ? 7.762 -40.085 21.155 1.00 80.81 287 ARG A N 1
ATOM 2305 C CA . ARG A 1 287 ? 8.425 -38.884 21.665 1.00 80.81 287 ARG A CA 1
ATOM 2306 C C . ARG A 1 287 ? 7.986 -38.523 23.065 1.00 80.81 287 ARG A C 1
ATOM 2308 O O . ARG A 1 287 ? 6.810 -38.471 23.403 1.00 80.81 287 ARG A O 1
ATOM 2315 N N . LYS A 1 288 ? 8.984 -38.196 23.890 1.00 77.56 288 LYS A N 1
ATOM 2316 C CA . LYS A 1 288 ? 8.770 -37.785 25.282 1.00 77.56 288 LYS A CA 1
ATOM 2317 C C . LYS A 1 288 ? 8.401 -36.312 25.462 1.00 77.56 288 LYS A C 1
ATOM 2319 O O . LYS 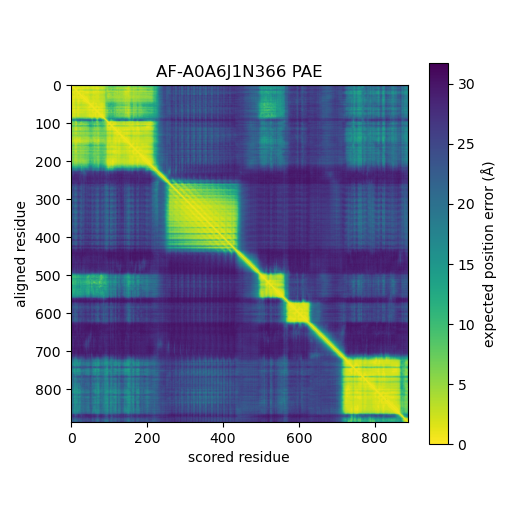A 1 288 ? 8.024 -35.958 26.571 1.00 77.56 288 LYS A O 1
ATOM 2324 N N . GLU A 1 289 ? 8.529 -35.490 24.426 1.00 87.62 289 GLU A N 1
ATOM 2325 C CA . GLU A 1 289 ? 8.305 -34.039 24.466 1.00 87.62 289 GLU A CA 1
ATOM 2326 C C . GLU A 1 289 ? 7.474 -33.590 23.245 1.00 87.62 289 GLU A C 1
ATOM 2328 O O . GLU A 1 289 ? 6.762 -34.397 22.648 1.00 87.62 289 GLU A O 1
ATOM 2333 N N . GLU A 1 290 ? 7.560 -32.305 22.891 1.00 86.94 290 GLU A N 1
ATOM 2334 C CA . GLU A 1 290 ? 6.842 -31.668 21.785 1.00 86.94 290 GLU A CA 1
ATOM 2335 C C . GLU A 1 290 ? 7.322 -32.133 20.401 1.00 86.94 290 GLU A C 1
ATOM 2337 O O . GLU A 1 290 ? 8.506 -32.412 20.165 1.00 86.94 290 GLU A O 1
ATOM 2342 N N . VAL A 1 291 ? 6.385 -32.129 19.460 1.00 83.94 291 VAL A N 1
ATOM 2343 C CA . VAL A 1 291 ? 6.569 -32.485 18.060 1.00 83.94 291 VAL A CA 1
ATOM 2344 C C . VAL A 1 291 ? 6.034 -31.331 17.205 1.00 83.94 291 VAL A C 1
ATOM 2346 O O . VAL A 1 291 ? 4.844 -31.036 17.235 1.00 83.94 291 VAL A O 1
ATOM 2349 N N . ILE A 1 292 ? 6.916 -30.634 16.478 1.00 87.62 292 ILE A N 1
ATOM 2350 C CA . ILE A 1 292 ? 6.589 -29.403 15.734 1.00 87.62 292 ILE A CA 1
ATOM 2351 C C . ILE A 1 292 ? 6.899 -29.564 14.245 1.00 87.62 292 ILE A C 1
ATOM 2353 O O . ILE A 1 292 ? 8.004 -29.974 13.896 1.00 87.62 292 ILE A O 1
ATOM 2357 N N . ASN A 1 293 ? 5.977 -29.142 13.374 1.00 85.62 293 ASN A N 1
ATOM 2358 C CA . ASN A 1 293 ? 6.113 -29.175 11.913 1.00 85.62 293 ASN A CA 1
ATOM 2359 C C . ASN A 1 293 ? 6.434 -30.587 11.410 1.00 85.62 293 ASN A C 1
ATOM 2361 O O . ASN A 1 293 ? 7.539 -30.855 10.937 1.00 85.62 293 ASN A O 1
ATOM 2365 N N . VAL A 1 294 ? 5.489 -31.508 11.559 1.00 85.38 294 VAL A N 1
ATOM 2366 C CA . VAL A 1 294 ? 5.695 -32.901 11.147 1.00 85.38 294 VAL A CA 1
ATOM 2367 C C . VAL A 1 294 ? 4.889 -33.204 9.911 1.00 85.38 294 VAL A C 1
ATOM 2369 O O . VAL A 1 294 ? 3.703 -32.919 9.882 1.00 85.38 294 VAL A O 1
ATOM 2372 N N . ASN A 1 295 ? 5.535 -33.788 8.911 1.00 87.56 295 ASN A N 1
ATOM 2373 C CA . ASN A 1 295 ? 4.896 -34.381 7.753 1.00 87.56 295 ASN A CA 1
ATOM 2374 C C . ASN A 1 295 ? 5.254 -35.869 7.740 1.00 87.56 295 ASN A C 1
ATOM 2376 O O . ASN A 1 295 ? 6.414 -36.224 7.531 1.00 87.56 295 ASN A O 1
ATOM 2380 N N . ARG A 1 296 ? 4.311 -36.752 8.080 1.00 83.06 296 ARG A N 1
ATOM 2381 C CA . ARG A 1 296 ? 4.654 -38.164 8.307 1.00 83.06 296 ARG A CA 1
ATOM 2382 C C . ARG A 1 296 ? 3.571 -39.137 7.879 1.00 83.06 296 ARG A C 1
ATOM 2384 O O . ARG A 1 296 ? 2.405 -38.961 8.213 1.00 83.06 296 ARG A O 1
ATOM 2391 N N . THR A 1 297 ? 3.988 -40.236 7.259 1.00 86.12 297 THR A N 1
ATOM 2392 C CA . THR A 1 297 ? 3.173 -41.453 7.149 1.00 86.12 297 THR A CA 1
ATOM 2393 C C . THR A 1 297 ? 3.747 -42.514 8.085 1.00 86.12 297 THR A C 1
ATOM 2395 O O . THR A 1 297 ? 4.921 -42.874 7.957 1.00 86.12 297 THR A O 1
ATOM 2398 N N . SER A 1 298 ? 2.947 -42.984 9.042 1.00 85.25 298 SER A N 1
ATOM 2399 C CA . SER A 1 298 ? 3.355 -43.992 10.028 1.00 85.25 298 SER A CA 1
ATOM 2400 C C . SER A 1 298 ? 2.225 -44.902 10.471 1.00 85.25 298 SER A C 1
ATOM 2402 O O . SER A 1 298 ? 1.101 -44.701 10.063 1.00 85.25 298 SER A O 1
ATOM 2404 N N . GLU A 1 299 ? 2.501 -45.899 11.301 1.00 84.94 299 GLU A N 1
ATOM 2405 C CA . GLU A 1 299 ? 1.457 -46.629 12.027 1.00 84.94 299 GLU A CA 1
ATOM 2406 C C . GLU A 1 299 ? 1.105 -45.864 13.311 1.00 84.94 299 GLU A C 1
ATOM 2408 O O . GLU A 1 299 ? -0.058 -45.587 13.579 1.00 84.94 299 GLU A O 1
ATOM 2413 N N . LEU A 1 300 ? 2.109 -45.394 14.062 1.00 90.19 300 LEU A N 1
ATOM 2414 C CA . LEU A 1 300 ? 1.901 -44.679 15.326 1.00 90.19 300 LEU A CA 1
ATOM 2415 C C . LEU A 1 300 ? 2.683 -43.369 15.400 1.00 90.19 300 LEU A C 1
ATOM 2417 O O . LEU A 1 300 ? 3.893 -43.340 15.154 1.00 90.19 300 LEU A O 1
ATOM 2421 N N . LEU A 1 301 ? 2.008 -42.321 15.868 1.00 89.12 301 LEU A N 1
ATOM 2422 C CA . LEU A 1 301 ? 2.622 -41.092 16.355 1.00 89.12 301 LEU A CA 1
ATOM 2423 C C . LEU A 1 301 ? 2.208 -40.879 17.820 1.00 89.12 301 LEU A C 1
ATOM 2425 O O . LEU A 1 301 ? 1.096 -40.455 18.102 1.00 89.12 301 LEU A O 1
ATOM 2429 N N . ASP A 1 302 ? 3.111 -41.190 18.749 1.00 91.81 302 ASP A N 1
ATOM 2430 C CA . ASP A 1 302 ? 2.945 -40.985 20.194 1.00 91.81 302 ASP A CA 1
ATOM 2431 C C . ASP A 1 302 ? 3.831 -39.813 20.636 1.00 91.81 302 ASP A C 1
ATOM 2433 O O . ASP A 1 302 ? 5.061 -39.879 20.531 1.00 91.81 302 ASP A O 1
ATOM 2437 N N . CYS A 1 303 ? 3.224 -38.730 21.115 1.00 89.81 303 CYS A N 1
ATOM 2438 C CA . CYS A 1 303 ? 3.927 -37.601 21.711 1.00 89.81 303 CYS A CA 1
ATOM 2439 C C . CYS A 1 303 ? 3.365 -37.270 23.097 1.00 89.81 303 CYS A C 1
ATOM 2441 O O . CYS A 1 303 ? 2.170 -37.112 23.310 1.00 89.81 303 CYS A O 1
ATOM 2443 N N . LYS A 1 304 ? 4.235 -37.149 24.100 1.00 89.69 304 LYS A N 1
ATOM 2444 C CA . LYS A 1 304 ? 3.763 -36.974 25.487 1.00 89.69 304 LYS A CA 1
ATOM 2445 C C . LYS A 1 304 ? 3.262 -35.572 25.823 1.00 89.69 304 LYS A C 1
ATOM 2447 O O . LYS A 1 304 ? 2.592 -35.421 26.842 1.00 89.69 304 LYS A O 1
ATOM 2452 N N . GLU A 1 305 ? 3.604 -34.572 25.014 1.00 92.38 305 GLU A N 1
ATOM 2453 C CA . GLU A 1 305 ? 3.202 -33.176 25.210 1.00 92.38 305 GLU A CA 1
ATOM 2454 C C . GLU A 1 305 ? 2.436 -32.672 23.969 1.00 92.38 305 GLU A C 1
ATOM 2456 O O . GLU A 1 305 ? 1.351 -33.176 23.681 1.00 92.38 305 GLU A O 1
ATOM 2461 N N . GLU A 1 306 ? 2.964 -31.691 23.236 1.00 93.12 306 GLU A N 1
ATOM 2462 C CA . GLU A 1 306 ? 2.231 -30.997 22.169 1.00 93.12 306 GLU A CA 1
ATOM 2463 C C . GLU A 1 306 ? 2.609 -31.504 20.767 1.00 93.12 306 GLU A C 1
ATOM 2465 O O . GLU A 1 306 ? 3.792 -31.627 20.438 1.00 93.12 306 GLU A O 1
ATOM 2470 N N . ALA A 1 307 ? 1.603 -31.730 19.923 1.00 91.62 307 ALA A N 1
ATOM 2471 C CA . ALA A 1 307 ? 1.706 -31.938 18.483 1.00 91.62 307 ALA A CA 1
ATOM 2472 C C . ALA A 1 307 ? 1.282 -30.650 17.756 1.00 91.62 307 ALA A C 1
ATOM 2474 O O . ALA A 1 307 ? 0.095 -30.335 17.689 1.00 91.62 307 ALA A O 1
ATOM 2475 N N . ILE A 1 308 ? 2.243 -29.892 17.216 1.00 92.50 308 ILE A N 1
ATOM 2476 C CA . ILE A 1 308 ? 2.013 -28.570 16.610 1.00 92.50 308 ILE A CA 1
ATOM 2477 C C . ILE A 1 308 ? 2.326 -28.597 15.114 1.00 92.50 308 ILE A C 1
ATOM 2479 O O . ILE A 1 308 ? 3.441 -28.944 14.720 1.00 92.50 308 ILE A O 1
ATOM 2483 N N . ASN A 1 309 ? 1.389 -28.141 14.278 1.00 90.50 309 ASN A N 1
ATOM 2484 C CA . ASN A 1 309 ? 1.528 -28.121 12.815 1.00 90.50 309 ASN A CA 1
ATOM 2485 C C . ASN A 1 309 ? 1.885 -29.514 12.262 1.00 90.50 309 ASN A C 1
ATOM 2487 O O . ASN A 1 309 ? 2.878 -29.684 11.548 1.00 90.50 309 ASN A O 1
ATOM 2491 N N . VAL A 1 310 ? 1.116 -30.526 12.657 1.00 90.44 310 VAL A N 1
ATOM 2492 C CA . VAL A 1 310 ? 1.321 -31.912 12.223 1.00 90.44 310 VAL A CA 1
ATOM 2493 C C . VAL A 1 310 ? 0.410 -32.203 11.038 1.00 90.44 310 VAL A C 1
ATOM 2495 O O . VAL A 1 310 ? -0.793 -32.010 11.130 1.00 90.44 310 VAL A O 1
ATOM 2498 N N . ASN A 1 311 ? 0.985 -32.673 9.939 1.00 92.75 311 ASN A N 1
ATOM 2499 C CA . ASN A 1 311 ? 0.297 -33.293 8.820 1.00 92.75 311 ASN A CA 1
ATOM 2500 C C . ASN A 1 311 ? 0.667 -34.781 8.802 1.00 92.75 311 ASN A C 1
ATOM 2502 O O . ASN A 1 311 ? 1.824 -35.121 8.542 1.00 92.75 311 ASN A O 1
ATOM 2506 N N . THR A 1 312 ? -0.258 -35.675 9.146 1.00 91.06 312 THR A N 1
ATOM 2507 C CA . THR A 1 312 ? 0.085 -37.097 9.248 1.00 91.06 312 THR A CA 1
ATOM 2508 C C . THR A 1 312 ? -0.976 -38.041 8.705 1.00 91.06 312 THR A C 1
ATOM 2510 O O . THR A 1 312 ? -2.168 -37.760 8.699 1.00 91.06 312 THR A O 1
ATOM 2513 N N . THR A 1 313 ? -0.519 -39.187 8.219 1.00 92.50 313 THR A N 1
ATOM 2514 C CA . THR A 1 313 ? -1.354 -40.365 8.001 1.00 92.50 313 THR A CA 1
ATOM 2515 C C . THR A 1 313 ? -0.842 -41.434 8.957 1.00 92.50 313 THR A C 1
ATOM 2517 O O . THR A 1 313 ? 0.276 -41.917 8.759 1.00 92.50 313 THR A O 1
ATOM 2520 N N . SER A 1 314 ? -1.598 -41.745 10.012 1.00 90.25 314 SER A N 1
ATOM 2521 C CA . SER A 1 314 ? -1.223 -42.750 11.014 1.00 90.25 314 SER A CA 1
ATOM 2522 C C . SER A 1 314 ? -2.378 -43.646 11.418 1.00 90.25 314 SER A C 1
ATOM 2524 O O . SER A 1 314 ? -3.505 -43.239 11.267 1.00 90.25 314 SER A O 1
ATOM 2526 N N . GLU A 1 315 ? -2.170 -44.852 11.937 1.00 91.50 315 GLU A N 1
ATOM 2527 C CA . GLU A 1 315 ? -3.282 -45.594 12.561 1.00 91.50 315 GLU A CA 1
ATOM 2528 C C . GLU A 1 315 ? -3.698 -44.895 13.866 1.00 91.50 315 GLU A C 1
ATOM 2530 O O . GLU A 1 315 ? -4.879 -44.666 14.117 1.00 91.50 315 GLU A O 1
ATOM 2535 N N . LEU A 1 316 ? -2.717 -44.451 14.658 1.00 94.38 316 LEU A N 1
ATOM 2536 C CA . LEU A 1 316 ? -2.943 -43.742 15.916 1.00 94.38 316 LEU A CA 1
ATOM 2537 C C . LEU A 1 316 ? -2.087 -42.473 16.016 1.00 94.38 316 LEU A C 1
ATOM 2539 O O . LEU A 1 316 ? -0.889 -42.476 15.714 1.00 94.38 316 LEU A O 1
ATOM 2543 N N . LEU A 1 317 ? -2.711 -41.386 16.464 1.00 94.38 317 LEU A N 1
ATOM 2544 C CA . LEU A 1 317 ? -2.059 -40.169 16.941 1.00 94.38 317 LEU A CA 1
ATOM 2545 C C . LEU A 1 317 ? -2.423 -39.979 18.426 1.00 94.38 317 LEU A C 1
ATOM 2547 O O . LEU A 1 317 ? -3.554 -39.610 18.729 1.00 94.38 317 LEU A O 1
ATOM 2551 N N . ASP A 1 318 ? -1.487 -40.259 19.340 1.00 95.94 318 ASP A N 1
ATOM 2552 C CA . ASP A 1 318 ? -1.629 -40.010 20.787 1.00 95.94 318 ASP A CA 1
ATOM 2553 C C . ASP A 1 318 ? -0.809 -38.772 21.164 1.00 95.94 318 ASP A C 1
ATOM 2555 O O . ASP A 1 318 ? 0.409 -38.721 20.963 1.00 95.94 318 ASP A O 1
ATOM 2559 N N . CYS A 1 319 ? -1.479 -37.755 21.697 1.00 95.31 319 CYS A N 1
ATOM 2560 C CA . CYS A 1 319 ? -0.848 -36.543 22.189 1.00 95.31 319 CYS A CA 1
ATOM 2561 C C . CYS A 1 319 ? -1.501 -36.010 23.463 1.00 95.31 319 CYS A C 1
ATOM 2563 O O . CYS A 1 319 ? -2.633 -36.343 23.811 1.00 95.31 319 CYS A O 1
ATOM 2565 N N . LYS A 1 320 ? -0.819 -35.115 24.181 1.00 94.44 320 LYS A N 1
ATOM 2566 C CA . LYS A 1 320 ? -1.485 -34.346 25.240 1.00 94.44 320 LYS A CA 1
ATOM 2567 C C . LYS A 1 320 ? -2.295 -33.197 24.645 1.00 94.44 320 LYS A C 1
ATOM 2569 O O . LYS A 1 320 ? -3.458 -33.036 25.008 1.00 94.44 320 LYS A O 1
ATOM 2574 N N . GLU A 1 321 ? -1.707 -32.442 23.718 1.00 96.12 321 GLU A N 1
ATOM 2575 C CA . GLU A 1 321 ? -2.389 -31.373 22.976 1.00 96.12 321 GLU A CA 1
ATOM 2576 C C . GLU A 1 321 ? -2.090 -31.460 21.474 1.00 96.12 321 GLU A C 1
ATOM 2578 O O . GLU A 1 321 ? -0.936 -31.611 21.082 1.00 96.12 321 GLU A O 1
ATOM 2583 N N . ALA A 1 322 ? -3.120 -31.326 20.638 1.00 95.12 322 ALA A N 1
ATOM 2584 C CA . ALA A 1 322 ? -3.029 -31.226 19.183 1.00 95.12 322 ALA A CA 1
ATOM 2585 C C . ALA A 1 322 ? -3.373 -29.798 18.742 1.00 95.12 322 ALA A C 1
ATOM 2587 O O . ALA A 1 322 ? -4.473 -29.314 19.011 1.00 95.12 322 ALA A O 1
ATOM 2588 N N . ILE A 1 323 ? -2.449 -29.118 18.058 1.00 95.00 323 ILE A N 1
ATOM 2589 C CA . ILE A 1 323 ? -2.600 -27.724 17.619 1.00 95.00 323 ILE A CA 1
ATOM 2590 C C . ILE A 1 323 ? -2.261 -27.611 16.130 1.00 95.00 323 ILE A C 1
ATOM 2592 O O . ILE A 1 323 ? -1.132 -27.886 15.724 1.00 95.00 323 ILE A O 1
ATOM 2596 N N . ASN A 1 324 ? -3.213 -27.144 15.317 1.00 92.69 324 ASN A N 1
ATOM 2597 C CA . ASN A 1 324 ? -3.086 -27.068 13.855 1.00 92.69 324 ASN A CA 1
ATOM 2598 C C . ASN A 1 324 ? -2.701 -28.428 13.244 1.00 92.69 324 ASN A C 1
ATOM 2600 O O . ASN A 1 324 ? -1.697 -28.544 12.536 1.00 92.69 324 ASN A O 1
ATOM 2604 N N . VAL A 1 325 ? -3.461 -29.469 13.572 1.00 94.38 325 VAL A N 1
ATOM 2605 C CA . VAL A 1 325 ? -3.204 -30.829 13.086 1.00 94.38 325 VAL A CA 1
ATOM 2606 C C . VAL A 1 325 ? -4.112 -31.127 11.901 1.00 94.38 325 VAL A C 1
ATOM 2608 O O . VAL A 1 325 ? -5.321 -30.956 12.003 1.00 94.38 325 VAL A O 1
ATOM 2611 N N . ASN A 1 326 ? -3.530 -31.592 10.797 1.00 94.94 326 ASN A N 1
ATOM 2612 C CA . ASN A 1 326 ? -4.243 -32.255 9.715 1.00 94.94 326 ASN A CA 1
ATOM 2613 C C . ASN A 1 326 ? -3.887 -33.746 9.758 1.00 94.94 326 ASN A C 1
ATOM 2615 O O . ASN A 1 326 ? -2.717 -34.094 9.596 1.00 94.94 326 ASN A O 1
ATOM 2619 N N . THR A 1 327 ? -4.843 -34.627 10.043 1.00 93.94 327 THR A N 1
ATOM 2620 C CA . THR A 1 327 ? -4.534 -36.057 10.166 1.00 93.94 327 THR A CA 1
ATOM 2621 C C . THR A 1 327 ? -5.544 -36.966 9.481 1.00 93.94 327 THR A C 1
ATOM 2623 O O . THR A 1 327 ? -6.744 -36.712 9.426 1.00 93.94 327 THR A O 1
ATOM 2626 N N . THR A 1 328 ? -5.037 -38.066 8.941 1.00 94.38 328 THR A N 1
ATOM 2627 C CA . THR A 1 328 ? -5.831 -39.231 8.557 1.00 94.38 328 THR A CA 1
ATOM 2628 C C . THR A 1 328 ? -5.435 -40.359 9.488 1.00 94.38 328 THR A C 1
ATOM 2630 O O . THR A 1 328 ? -4.328 -40.879 9.343 1.00 94.38 328 THR A O 1
ATOM 2633 N N . SER A 1 329 ? -6.290 -40.694 10.460 1.00 92.50 329 SER A N 1
ATOM 2634 C CA . SER A 1 329 ? -6.021 -41.817 11.360 1.00 92.50 329 SER A CA 1
ATOM 2635 C C . SER A 1 329 ? -7.198 -42.727 11.655 1.00 92.50 329 SER A C 1
ATOM 2637 O O . SER A 1 329 ? -8.300 -42.457 11.213 1.00 92.50 329 SER A O 1
ATOM 2639 N N . GLU A 1 330 ? -6.986 -43.846 12.342 1.00 93.38 330 GLU A N 1
ATOM 2640 C CA . GLU A 1 330 ? -8.104 -44.589 12.937 1.00 93.38 330 GLU A CA 1
ATOM 2641 C C . GLU A 1 330 ? -8.499 -43.909 14.255 1.00 93.38 330 GLU A C 1
ATOM 2643 O O . GLU A 1 330 ? -9.673 -43.643 14.512 1.00 93.38 330 GLU A O 1
ATOM 2648 N N . LEU A 1 331 ? -7.503 -43.524 15.061 1.00 95.69 331 LEU A N 1
ATOM 2649 C CA . LEU A 1 331 ? -7.704 -42.864 16.349 1.00 95.69 331 LEU A CA 1
ATOM 2650 C C . LEU A 1 331 ? -6.840 -41.604 16.494 1.00 95.69 331 LEU A C 1
ATOM 2652 O O . LEU A 1 331 ? -5.644 -41.594 16.192 1.00 95.69 331 LEU A O 1
ATOM 2656 N N . LEU A 1 332 ? -7.462 -40.537 16.989 1.00 95.62 332 LEU A N 1
ATOM 2657 C CA . LEU A 1 332 ? -6.812 -39.350 17.533 1.00 95.62 332 LEU A CA 1
ATOM 2658 C C . LEU A 1 332 ? -7.147 -39.251 19.029 1.00 95.62 332 LEU A C 1
ATOM 2660 O O . LEU A 1 332 ? -8.283 -38.940 19.383 1.00 95.62 332 LEU A O 1
ATOM 2664 N N . ASP A 1 333 ? -6.173 -39.514 19.898 1.00 96.56 333 ASP A N 1
ATOM 2665 C CA . ASP A 1 333 ? -6.310 -39.383 21.355 1.00 96.56 333 ASP A CA 1
ATOM 2666 C C . ASP A 1 333 ? -5.537 -38.145 21.832 1.00 96.56 333 ASP A C 1
ATOM 2668 O O . ASP A 1 333 ? -4.308 -38.106 21.808 1.00 96.56 333 ASP A O 1
ATOM 2672 N N . CYS A 1 334 ? -6.261 -37.100 22.234 1.00 95.00 334 CYS A N 1
ATOM 2673 C CA . CYS A 1 334 ? -5.709 -35.866 22.782 1.00 95.00 334 CYS A CA 1
ATOM 2674 C C . CYS A 1 334 ? -6.087 -35.726 24.259 1.00 95.00 334 CYS A C 1
ATOM 2676 O O . CYS A 1 334 ? -7.194 -35.304 24.595 1.00 95.00 334 CYS A O 1
ATOM 2678 N N . LYS A 1 335 ? -5.158 -35.994 25.179 1.00 94.62 335 LYS A N 1
ATOM 2679 C CA . LYS A 1 335 ? -5.470 -36.046 26.622 1.00 94.62 335 LYS A CA 1
ATOM 2680 C C . LYS A 1 335 ? -6.066 -34.744 27.188 1.00 94.62 335 LYS A C 1
ATOM 2682 O O . LYS A 1 335 ? -6.847 -34.807 28.140 1.00 94.62 335 LYS A O 1
ATOM 2687 N N . GLU A 1 336 ? -5.718 -33.582 26.628 1.00 95.38 336 GLU A N 1
ATOM 2688 C CA . GLU A 1 336 ? -6.208 -32.265 27.058 1.00 95.38 336 GLU A CA 1
ATOM 2689 C C . GLU A 1 336 ? -6.935 -31.496 25.939 1.00 95.38 336 GLU A C 1
ATOM 2691 O O . GLU A 1 336 ? -8.133 -31.245 26.067 1.00 95.38 336 GLU A O 1
ATOM 2696 N N . LYS A 1 337 ? -6.263 -31.095 24.850 1.00 96.31 337 LYS A N 1
ATOM 2697 C CA . LYS A 1 337 ? -6.858 -30.163 23.866 1.00 96.31 337 LYS A CA 1
ATOM 2698 C C . LYS A 1 337 ? -6.643 -30.577 22.415 1.00 96.31 337 LYS A C 1
ATOM 2700 O O . LYS A 1 337 ? -5.549 -30.993 22.054 1.00 96.31 337 LYS A O 1
ATOM 2705 N N . ALA A 1 338 ? -7.661 -30.356 21.588 1.00 95.81 338 ALA A N 1
ATOM 2706 C CA . ALA A 1 338 ? -7.595 -30.371 20.131 1.00 95.81 338 ALA A CA 1
ATOM 2707 C C . ALA A 1 338 ? -8.004 -28.985 19.598 1.00 95.81 338 ALA A C 1
ATOM 2709 O O . ALA A 1 338 ? -9.147 -28.563 19.777 1.00 95.81 338 ALA A O 1
ATOM 2710 N N . ILE A 1 339 ? -7.070 -28.250 18.984 1.00 95.44 339 ILE A N 1
ATOM 2711 C CA . ILE A 1 339 ? -7.250 -26.861 18.532 1.00 95.44 339 ILE A CA 1
ATOM 2712 C C . ILE A 1 339 ? -6.919 -26.740 17.044 1.00 95.44 339 ILE A C 1
ATOM 2714 O O . ILE A 1 339 ? -5.788 -27.019 16.645 1.00 95.44 339 ILE A O 1
ATOM 2718 N N . ASN A 1 340 ? -7.865 -26.242 16.240 1.00 93.12 340 ASN A N 1
ATOM 2719 C CA . ASN A 1 340 ? -7.725 -26.130 14.780 1.00 93.12 340 ASN A CA 1
ATOM 2720 C C . ASN A 1 340 ? -7.314 -27.474 14.154 1.00 93.12 340 ASN A C 1
ATOM 2722 O O . ASN A 1 340 ? -6.298 -27.564 13.461 1.00 93.12 340 ASN A O 1
ATOM 2726 N N . VAL A 1 341 ? -8.059 -28.527 14.476 1.00 95.69 341 VAL A N 1
ATOM 2727 C CA . VAL A 1 341 ? -7.782 -29.880 13.987 1.00 95.69 341 VAL A CA 1
ATOM 2728 C C . VAL A 1 341 ? -8.716 -30.189 12.825 1.00 95.69 341 VAL A C 1
ATOM 2730 O O . VAL A 1 341 ? -9.925 -30.052 12.967 1.00 95.69 341 VAL A O 1
ATOM 2733 N N . ASP A 1 342 ? -8.147 -30.609 11.701 1.00 96.06 342 ASP A N 1
ATOM 2734 C CA . ASP A 1 342 ? -8.859 -31.172 10.553 1.00 96.06 342 ASP A CA 1
ATOM 2735 C C . ASP A 1 342 ? -8.497 -32.656 10.479 1.00 96.06 342 ASP A C 1
ATOM 2737 O O . ASP A 1 342 ? -7.328 -33.010 10.310 1.00 96.06 342 ASP A O 1
ATOM 2741 N N . THR A 1 343 ? -9.463 -33.540 10.710 1.00 95.25 343 THR A N 1
ATOM 2742 C CA . THR A 1 343 ? -9.174 -34.970 10.780 1.00 95.25 343 THR A CA 1
ATOM 2743 C C . THR A 1 343 ? -10.212 -35.843 10.100 1.00 95.25 343 THR A C 1
ATOM 2745 O O . THR A 1 343 ? -11.412 -35.579 10.137 1.00 95.25 343 THR A O 1
ATOM 2748 N N . THR A 1 344 ? -9.738 -36.939 9.513 1.00 95.19 344 THR A N 1
ATOM 2749 C CA . THR A 1 344 ? -10.577 -38.043 9.028 1.00 95.19 344 THR A CA 1
ATOM 2750 C C . THR A 1 344 ? -10.579 -39.246 9.985 1.00 95.19 344 THR A C 1
ATOM 2752 O O . THR A 1 344 ? -10.859 -40.365 9.568 1.00 95.19 344 THR A O 1
ATOM 2755 N N . SER A 1 345 ? -10.237 -39.030 11.266 1.00 93.62 345 SER A N 1
ATOM 2756 C CA . SER A 1 345 ? -10.174 -40.095 12.276 1.00 93.62 345 SER A CA 1
ATOM 2757 C C . SER A 1 345 ? -11.514 -40.765 12.538 1.00 93.62 345 SER A C 1
ATOM 2759 O O . SER A 1 345 ? -12.482 -40.061 12.816 1.00 93.62 345 SER A O 1
ATOM 2761 N N . GLU A 1 346 ? -11.557 -42.103 12.566 1.00 93.50 346 GLU A N 1
ATOM 2762 C CA . GLU A 1 346 ? -12.766 -42.846 12.964 1.00 93.50 346 GLU A CA 1
ATOM 2763 C C . GLU A 1 346 ? -13.207 -42.452 14.380 1.00 93.50 346 GLU A C 1
ATOM 2765 O O . GLU A 1 346 ? -14.386 -42.172 14.607 1.00 93.50 346 GLU A O 1
ATOM 2770 N N . LEU A 1 347 ? -12.255 -42.338 15.311 1.00 95.31 347 LEU A N 1
ATOM 2771 C CA . LEU A 1 347 ? -12.493 -41.869 16.673 1.00 95.31 347 LEU A CA 1
ATOM 2772 C C . LEU A 1 347 ? -11.571 -40.699 17.035 1.00 95.31 347 LEU A C 1
ATOM 2774 O O . LEU A 1 347 ? -10.354 -40.765 16.874 1.00 95.31 347 LEU A O 1
ATOM 2778 N N . VAL A 1 348 ? -12.160 -39.646 17.599 1.00 95.50 348 VAL A N 1
ATOM 2779 C CA . VAL A 1 348 ? -11.437 -38.553 18.258 1.00 95.50 348 VAL A CA 1
ATOM 2780 C C . VAL A 1 348 ? -11.831 -38.533 19.734 1.00 95.50 348 VAL A C 1
ATOM 2782 O O . VAL A 1 348 ? -12.995 -38.286 20.045 1.00 95.50 348 VAL A O 1
ATOM 2785 N N . ASP A 1 349 ? -10.890 -38.792 20.643 1.00 97.06 349 ASP A N 1
ATOM 2786 C CA . ASP A 1 349 ? -11.073 -38.606 22.092 1.00 97.06 349 ASP A CA 1
ATOM 2787 C C . ASP A 1 349 ? -10.263 -37.391 22.534 1.00 97.06 349 ASP A C 1
ATOM 2789 O O . ASP A 1 349 ? -9.044 -37.351 22.383 1.00 97.06 349 ASP A O 1
ATOM 2793 N N . CYS A 1 350 ? -10.934 -36.381 23.078 1.00 96.44 350 CYS A N 1
ATOM 2794 C CA . CYS A 1 350 ? -10.254 -35.257 23.692 1.00 96.44 350 CYS A CA 1
ATOM 2795 C C . CYS A 1 350 ? -10.996 -34.719 24.909 1.00 96.44 350 CYS A C 1
ATOM 2797 O O . CYS A 1 350 ? -12.160 -35.029 25.166 1.00 96.44 350 CYS A O 1
ATOM 2799 N N . LYS A 1 351 ? -10.327 -33.896 25.715 1.00 95.56 351 LYS A N 1
ATOM 2800 C CA . LYS A 1 351 ? -11.008 -33.200 26.809 1.00 95.56 351 LYS A CA 1
ATOM 2801 C C . LYS A 1 351 ? -11.680 -31.913 26.324 1.00 95.56 351 LYS A C 1
ATOM 2803 O O . LYS A 1 351 ? -12.854 -31.720 26.636 1.00 95.56 351 LYS A O 1
ATOM 2808 N N . GLU A 1 352 ? -11.000 -31.096 25.525 1.00 96.44 352 GLU A N 1
ATOM 2809 C CA . GLU A 1 352 ? -11.557 -29.905 24.866 1.00 96.44 352 GLU A CA 1
ATOM 2810 C C . GLU A 1 352 ? -11.314 -29.939 23.345 1.00 96.44 352 GLU A C 1
ATOM 2812 O O . GLU A 1 352 ? -10.176 -30.123 22.909 1.00 96.44 352 GLU A O 1
ATOM 2817 N N . ALA A 1 353 ? -12.357 -29.685 22.547 1.00 95.94 353 ALA A N 1
ATOM 2818 C CA . ALA A 1 353 ? -12.285 -29.524 21.090 1.00 95.94 353 ALA A CA 1
ATOM 2819 C C . ALA A 1 353 ? -12.640 -28.085 20.684 1.00 95.94 353 ALA A C 1
ATOM 2821 O O . ALA A 1 353 ? -13.752 -27.626 20.949 1.00 95.94 353 ALA A O 1
ATOM 2822 N N . LEU A 1 354 ? -11.718 -27.375 20.026 1.00 95.38 354 LEU A N 1
ATOM 2823 C CA . LEU A 1 354 ? -11.862 -25.972 19.620 1.00 95.38 354 LEU A CA 1
ATOM 2824 C C . LEU A 1 354 ? -11.541 -25.796 18.127 1.00 95.38 354 LEU A C 1
ATOM 2826 O O . LEU A 1 354 ? -10.396 -26.002 17.727 1.00 95.38 354 LEU A O 1
ATOM 2830 N N . ASN A 1 355 ? -12.511 -25.348 17.319 1.00 93.75 355 ASN A N 1
ATOM 2831 C CA . ASN A 1 355 ? -12.393 -25.282 15.851 1.00 93.75 355 ASN A CA 1
ATOM 2832 C C . ASN A 1 355 ? -11.927 -26.628 15.271 1.00 93.75 355 ASN A C 1
ATOM 2834 O O . ASN A 1 355 ? -10.815 -26.736 14.755 1.00 93.75 355 ASN A O 1
ATOM 2838 N N . VAL A 1 356 ? -12.743 -27.665 15.426 1.00 94.69 356 VAL A N 1
ATOM 2839 C CA . VAL A 1 356 ? -12.386 -29.012 14.975 1.00 94.69 356 VAL A CA 1
ATOM 2840 C C . VAL A 1 356 ? -13.323 -29.433 13.851 1.00 94.69 356 VAL A C 1
ATOM 2842 O O . VAL A 1 356 ? -14.540 -29.430 14.036 1.00 94.69 356 VAL A O 1
ATOM 2845 N N . ASP A 1 357 ? -12.745 -29.803 12.714 1.00 95.38 357 ASP A N 1
ATOM 2846 C CA . ASP A 1 357 ? -13.442 -30.367 11.565 1.00 95.38 357 ASP A CA 1
ATOM 2847 C C . ASP A 1 357 ? -13.150 -31.876 11.514 1.00 95.38 357 ASP A C 1
ATOM 2849 O O . ASP A 1 357 ? -11.991 -32.289 11.450 1.00 95.38 357 ASP A O 1
ATOM 2853 N N . ILE A 1 358 ? -14.190 -32.714 11.603 1.00 93.62 358 ILE A N 1
ATOM 2854 C CA . ILE A 1 358 ? -14.032 -34.178 11.674 1.00 93.62 358 ILE A CA 1
ATOM 2855 C C . ILE A 1 358 ? -14.865 -34.892 10.619 1.00 93.62 358 ILE A C 1
ATOM 2857 O O . ILE A 1 358 ? -16.081 -34.699 10.514 1.00 93.62 358 ILE A O 1
ATOM 2861 N N . THR A 1 359 ? -14.213 -35.798 9.900 1.00 92.75 359 THR A N 1
ATOM 2862 C CA . THR A 1 359 ? -14.849 -36.775 9.018 1.00 92.75 359 THR A CA 1
ATOM 2863 C C . THR A 1 359 ? -14.556 -38.191 9.499 1.00 92.75 359 THR A C 1
ATOM 2865 O O . THR A 1 359 ? -13.618 -38.820 9.030 1.00 92.75 359 THR A O 1
ATOM 2868 N N . GLY A 1 360 ? -15.342 -38.676 10.453 1.00 89.56 360 GLY A N 1
ATOM 2869 C CA . GLY A 1 360 ? -15.113 -39.928 11.172 1.00 89.56 360 GLY A CA 1
ATOM 2870 C C . GLY A 1 360 ? -16.402 -40.625 11.582 1.00 89.56 360 GLY A C 1
ATOM 2871 O O . GLY A 1 360 ? -17.465 -40.346 11.035 1.00 89.56 360 GLY A O 1
ATOM 2872 N N . GLU A 1 361 ? -16.323 -41.511 12.573 1.00 91.12 361 GLU A N 1
ATOM 2873 C CA . GLU A 1 361 ? -17.493 -42.170 13.166 1.00 91.12 361 GLU A CA 1
ATOM 2874 C C . GLU A 1 361 ? -17.900 -41.500 14.481 1.00 91.12 361 GLU A C 1
ATOM 2876 O O . GLU A 1 361 ? -19.090 -41.348 14.766 1.00 91.12 361 GLU A O 1
ATOM 2881 N N . LYS A 1 362 ? -16.933 -41.061 15.299 1.00 94.69 362 LYS A N 1
ATOM 2882 C CA . LYS A 1 362 ? -17.220 -40.632 16.670 1.00 94.69 362 LYS A CA 1
ATOM 2883 C C . LYS A 1 362 ? -16.274 -39.565 17.221 1.00 94.69 362 LYS A C 1
ATOM 2885 O O . LYS A 1 362 ? -15.059 -39.648 17.083 1.00 94.69 362 LYS A O 1
ATOM 2890 N N . LEU A 1 363 ? -16.848 -38.565 17.895 1.00 94.44 363 LEU A N 1
ATOM 2891 C CA . LEU A 1 363 ? -16.125 -37.583 18.714 1.00 94.44 363 LEU A CA 1
ATOM 2892 C C . LEU A 1 363 ? -16.551 -37.717 20.182 1.00 94.44 363 LEU A C 1
ATOM 2894 O O . LEU A 1 363 ? -17.731 -37.575 20.501 1.00 94.44 363 LEU A O 1
ATOM 2898 N N . GLU A 1 364 ? -15.594 -37.947 21.078 1.00 95.88 364 GLU A N 1
ATOM 2899 C CA . GLU A 1 364 ? -15.777 -37.875 22.528 1.00 95.88 364 GLU A CA 1
ATOM 2900 C C . GLU A 1 364 ? -15.039 -36.658 23.101 1.00 95.88 364 GLU A C 1
ATOM 2902 O O . GLU A 1 364 ? -13.813 -36.610 23.115 1.00 95.88 364 GLU A O 1
ATOM 2907 N N . CYS A 1 365 ? -15.793 -35.686 23.618 1.00 94.19 365 CYS A N 1
ATOM 2908 C CA . CYS A 1 365 ? -15.273 -34.529 24.342 1.00 94.19 365 CYS A CA 1
ATOM 2909 C C . CYS A 1 365 ? -15.585 -34.645 25.839 1.00 94.19 365 CYS A C 1
ATOM 2911 O O . CYS A 1 365 ? -16.747 -34.588 26.266 1.00 94.19 365 CYS A O 1
ATOM 2913 N N . LYS A 1 366 ? -14.548 -34.761 26.676 1.00 94.12 366 LYS A N 1
ATOM 2914 C CA . LYS A 1 366 ? -14.724 -34.902 28.132 1.00 94.12 366 LYS A CA 1
ATOM 2915 C C . LYS A 1 366 ? -15.183 -33.619 28.828 1.00 94.12 366 LYS A C 1
ATOM 2917 O O . LYS A 1 366 ? -15.655 -33.728 29.960 1.00 94.12 366 LYS A O 1
ATOM 2922 N N . GLU A 1 367 ? -15.060 -32.451 28.199 1.00 94.44 367 GLU A N 1
ATOM 2923 C CA . GLU A 1 367 ? -15.523 -31.160 28.715 1.00 94.44 367 GLU A CA 1
ATOM 2924 C C . GLU A 1 367 ? -16.264 -30.339 27.653 1.00 94.44 367 GLU A C 1
ATOM 2926 O O . GLU A 1 367 ? -17.492 -30.329 27.676 1.00 94.44 367 GLU A O 1
ATOM 2931 N N . GLU A 1 368 ? -15.559 -29.674 26.737 1.00 94.62 368 GLU A N 1
ATOM 2932 C CA . GLU A 1 368 ? -16.140 -28.667 25.832 1.00 94.62 368 GLU A CA 1
ATOM 2933 C C . GLU A 1 368 ? -15.906 -29.006 24.352 1.00 94.62 368 GLU A C 1
ATOM 2935 O O . GLU A 1 368 ? -14.857 -29.532 23.976 1.00 94.62 368 GLU A O 1
ATOM 2940 N N . ALA A 1 369 ? -16.886 -28.680 23.508 1.00 94.12 369 ALA A N 1
ATOM 2941 C CA . ALA A 1 369 ? -16.825 -28.761 22.051 1.00 94.12 369 ALA A CA 1
ATOM 2942 C C . ALA A 1 369 ? -17.308 -27.430 21.447 1.00 94.12 369 ALA A C 1
ATOM 2944 O O . ALA A 1 369 ? -18.500 -27.125 21.483 1.00 94.12 369 ALA A O 1
ATOM 2945 N N . ILE A 1 370 ? -16.394 -26.617 20.909 1.00 94.12 370 ILE A N 1
ATOM 2946 C CA . ILE A 1 370 ? -16.679 -25.256 20.428 1.00 94.12 370 ILE A CA 1
ATOM 2947 C C . ILE A 1 370 ? -16.279 -25.107 18.960 1.00 94.12 370 ILE A C 1
ATOM 2949 O O . ILE A 1 370 ? -15.126 -25.349 18.603 1.00 94.12 370 ILE A O 1
ATOM 2953 N N . ASN A 1 371 ? -17.207 -24.615 18.131 1.00 92.25 371 ASN A N 1
ATOM 2954 C CA . ASN A 1 371 ? -17.039 -24.461 16.681 1.00 92.25 371 ASN A CA 1
ATOM 2955 C C . ASN A 1 371 ? -16.615 -25.781 16.018 1.00 92.25 371 ASN A C 1
ATOM 2957 O O . ASN A 1 371 ? -15.610 -25.836 15.312 1.00 92.25 371 ASN A O 1
ATOM 2961 N N . VAL A 1 372 ? -17.342 -26.854 16.311 1.00 93.75 372 VAL A N 1
ATOM 2962 C CA . VAL A 1 372 ? -17.049 -28.180 15.762 1.00 93.75 372 VAL A CA 1
ATOM 2963 C C . VAL A 1 372 ? -17.933 -28.417 14.547 1.00 93.75 372 VAL A C 1
ATOM 2965 O O . VAL A 1 372 ? -19.155 -28.346 14.673 1.00 93.75 372 VAL A O 1
ATOM 2968 N N . ASN A 1 373 ? -17.342 -28.738 13.396 1.00 92.62 373 ASN A N 1
ATOM 2969 C CA . ASN A 1 373 ? -18.088 -29.305 12.277 1.00 92.62 373 ASN A CA 1
ATOM 2970 C C . ASN A 1 373 ? -17.751 -30.782 12.175 1.00 92.62 373 ASN A C 1
ATOM 2972 O O . ASN A 1 373 ? -16.586 -31.169 12.124 1.00 92.62 373 ASN A O 1
ATOM 2976 N N . THR A 1 374 ? -18.759 -31.637 12.134 1.00 88.94 374 THR A N 1
ATOM 2977 C CA . THR A 1 374 ? -18.497 -33.066 12.073 1.00 88.94 374 THR A CA 1
ATOM 2978 C C . THR A 1 374 ? -19.523 -33.816 11.242 1.00 88.94 374 THR A C 1
ATOM 2980 O O . THR A 1 374 ? -20.717 -33.497 11.198 1.00 88.94 374 THR A O 1
ATOM 2983 N N . THR A 1 375 ? -19.027 -34.830 10.541 1.00 88.62 375 THR A N 1
ATOM 2984 C CA . THR A 1 375 ? -19.851 -35.826 9.852 1.00 88.62 375 THR A CA 1
ATOM 2985 C C . THR A 1 375 ? -19.985 -37.136 10.635 1.00 88.62 375 THR A C 1
ATOM 2987 O O . THR A 1 375 ? -20.652 -38.054 10.168 1.00 88.62 375 THR A O 1
ATOM 2990 N N . ASN A 1 376 ? -19.437 -37.180 11.856 1.00 79.25 376 ASN A N 1
ATOM 2991 C CA . ASN A 1 376 ? -19.379 -38.349 12.734 1.00 79.25 376 ASN A CA 1
ATOM 2992 C C . ASN A 1 376 ? -20.739 -38.800 13.190 1.00 79.25 376 ASN A C 1
ATOM 2994 O O . ASN A 1 376 ? -21.416 -37.989 13.800 1.00 79.25 376 ASN A O 1
ATOM 2998 N N . GLU A 1 377 ? -21.074 -40.081 13.043 1.00 86.06 377 GLU A N 1
ATOM 2999 C CA . GLU A 1 377 ? -22.303 -40.713 13.550 1.00 86.06 377 GLU A CA 1
ATOM 3000 C C . GLU A 1 377 ? -22.696 -40.265 14.967 1.00 86.06 377 GLU A C 1
ATOM 3002 O O . GLU A 1 377 ? -23.881 -40.041 15.231 1.00 86.06 377 GLU A O 1
ATOM 3007 N N . LEU A 1 378 ? -21.706 -40.072 15.848 1.00 88.69 378 LEU A N 1
ATOM 3008 C CA . LEU A 1 378 ? -21.915 -39.686 17.239 1.00 88.69 378 LEU A CA 1
ATOM 3009 C C . LEU A 1 378 ? -20.982 -38.561 17.711 1.00 88.69 378 LEU A C 1
ATOM 3011 O O . LEU A 1 378 ? -19.757 -38.685 17.651 1.00 88.69 378 LEU A O 1
ATOM 3015 N N . LEU A 1 379 ? -21.561 -37.523 18.320 1.00 90.88 379 LEU A N 1
ATOM 3016 C CA . LEU A 1 379 ? -20.833 -36.566 19.158 1.00 90.88 379 LEU A CA 1
ATOM 3017 C C . LEU A 1 379 ? -21.274 -36.709 20.617 1.00 90.88 379 LEU A C 1
ATOM 3019 O O . LEU A 1 379 ? -22.442 -36.500 20.943 1.00 90.88 379 LEU A O 1
ATOM 3023 N N . HIS A 1 380 ? -20.333 -37.030 21.506 1.00 94.19 380 HIS A N 1
ATOM 3024 C CA . HIS A 1 380 ? -20.543 -37.047 22.952 1.00 94.19 380 HIS A CA 1
ATOM 3025 C C . HIS A 1 380 ? -19.790 -35.892 23.610 1.00 94.19 380 HIS A C 1
ATOM 3027 O O . HIS A 1 380 ? -18.576 -35.788 23.469 1.00 94.19 380 HIS A O 1
ATOM 3033 N N . CYS A 1 381 ? -20.483 -35.046 24.369 1.00 94.12 381 CYS A N 1
ATOM 3034 C CA . CYS A 1 381 ? -19.880 -33.939 25.107 1.00 94.12 381 CYS A CA 1
ATOM 3035 C C . CYS A 1 381 ? -20.378 -33.918 26.558 1.00 94.12 381 CYS A C 1
ATOM 3037 O O . CYS A 1 381 ? -21.579 -33.960 26.819 1.00 94.12 381 CYS A O 1
ATOM 3039 N N . ASN A 1 382 ? -19.477 -33.844 27.538 1.00 91.56 382 ASN A N 1
ATOM 3040 C CA . ASN A 1 382 ? -19.889 -33.885 28.947 1.00 91.56 382 ASN A CA 1
ATOM 3041 C C . ASN A 1 382 ? -20.329 -32.540 29.539 1.00 91.56 382 ASN A C 1
ATOM 3043 O O . ASN A 1 382 ? -21.034 -32.574 30.545 1.00 91.56 382 ASN A O 1
ATOM 3047 N N . LYS A 1 383 ? -19.895 -31.392 29.003 1.00 92.81 383 LYS A N 1
ATOM 3048 C CA . LYS A 1 383 ? -20.313 -30.074 29.506 1.00 92.81 383 LYS A CA 1
ATOM 3049 C C . LYS A 1 383 ? -21.011 -29.275 28.415 1.00 92.81 383 LYS A C 1
ATOM 3051 O O . LYS A 1 383 ? -22.236 -29.290 28.355 1.00 92.81 383 LYS A O 1
ATOM 3056 N N . GLU A 1 384 ? -20.264 -28.608 27.541 1.00 93.31 384 GLU A N 1
ATOM 3057 C CA . GLU A 1 384 ? -20.829 -27.610 26.626 1.00 93.31 384 GLU A CA 1
ATOM 3058 C C . GLU A 1 384 ? -20.497 -27.902 25.159 1.00 93.31 384 GLU A C 1
ATOM 3060 O O . GLU A 1 384 ? -19.335 -28.053 24.790 1.00 93.31 384 GLU A O 1
ATOM 3065 N N . ALA A 1 385 ? -21.532 -27.920 24.318 1.00 92.38 385 ALA A N 1
ATOM 3066 C CA . ALA A 1 385 ? -21.443 -27.973 22.863 1.00 92.38 385 ALA A CA 1
ATOM 3067 C C . ALA A 1 385 ? -21.922 -26.632 22.276 1.00 92.38 385 ALA A C 1
ATOM 3069 O O . ALA A 1 385 ? -23.106 -26.305 22.365 1.00 92.38 385 ALA A O 1
ATOM 3070 N N . ILE A 1 386 ? -21.017 -25.831 21.702 1.00 92.69 386 ILE A N 1
ATOM 3071 C CA . ILE A 1 386 ? -21.295 -24.462 21.232 1.00 92.69 386 ILE A CA 1
ATOM 3072 C C . ILE A 1 386 ? -20.927 -24.315 19.754 1.00 92.69 386 ILE A C 1
ATOM 3074 O O . ILE A 1 386 ? -19.789 -24.579 19.376 1.00 92.69 386 ILE A O 1
ATOM 3078 N N . ASN A 1 387 ? -21.848 -23.795 18.935 1.00 91.19 387 ASN A N 1
ATOM 3079 C CA . ASN A 1 387 ? -21.670 -23.621 17.485 1.00 91.19 387 ASN A CA 1
ATOM 3080 C C . ASN A 1 387 ? -21.255 -24.936 16.805 1.00 91.19 387 ASN A C 1
ATOM 3082 O O . ASN A 1 387 ? -20.225 -24.999 16.135 1.00 91.19 387 ASN A O 1
ATOM 3086 N N . VAL A 1 388 ? -22.019 -25.999 17.041 1.00 90.56 388 VAL A N 1
ATOM 3087 C CA . VAL A 1 388 ? -21.726 -27.324 16.489 1.00 90.56 388 VAL A CA 1
ATOM 3088 C C . VAL A 1 388 ? -22.572 -27.547 15.245 1.00 90.56 388 VAL A C 1
ATOM 3090 O O . VAL A 1 388 ? -23.791 -27.411 15.313 1.00 90.56 388 VAL A O 1
ATOM 3093 N N . ASN A 1 389 ? -21.942 -27.907 14.129 1.00 91.00 389 ASN A N 1
ATOM 3094 C CA . ASN A 1 389 ? -22.631 -28.362 12.926 1.00 91.00 389 ASN A CA 1
ATOM 3095 C C . ASN A 1 389 ? -22.416 -29.868 12.760 1.00 91.00 389 ASN A C 1
ATOM 3097 O O . ASN A 1 389 ? -21.291 -30.328 12.555 1.00 91.00 389 ASN A O 1
ATOM 3101 N N . LEU A 1 390 ? -23.494 -30.632 12.875 1.00 87.25 390 LEU A N 1
ATOM 3102 C CA . LEU A 1 390 ? -23.484 -32.085 12.854 1.00 87.25 390 LEU A CA 1
ATOM 3103 C C . LEU A 1 390 ? -24.311 -32.581 11.668 1.00 87.25 390 LEU A C 1
ATOM 3105 O O . LEU A 1 390 ? -25.507 -32.330 11.566 1.00 87.25 390 LEU A O 1
ATOM 3109 N N . THR A 1 391 ? -23.713 -33.351 10.767 1.00 84.62 391 THR A N 1
ATOM 3110 C CA . THR A 1 391 ? -24.479 -33.936 9.645 1.00 84.62 391 THR A CA 1
ATOM 3111 C C . THR A 1 391 ? -25.044 -35.332 9.947 1.00 84.62 391 THR A C 1
ATOM 3113 O O . THR A 1 391 ? -25.663 -35.959 9.084 1.00 84.62 391 THR A O 1
ATOM 3116 N N . SER A 1 392 ? -24.864 -35.811 11.177 1.00 71.19 392 SER A N 1
ATOM 3117 C CA . SER A 1 392 ? -25.030 -37.203 11.584 1.00 71.19 392 SER A CA 1
ATOM 3118 C C . SER A 1 392 ? -26.151 -37.449 12.608 1.00 71.19 392 SER A C 1
ATOM 3120 O O . SER A 1 392 ? -26.937 -36.558 12.922 1.00 71.19 392 SER A O 1
ATOM 3122 N N . GLU A 1 393 ? -26.246 -38.693 13.087 1.00 78.06 393 GLU A N 1
ATOM 3123 C CA . GLU A 1 393 ? -27.415 -39.256 13.761 1.00 78.06 393 GLU A CA 1
ATOM 3124 C C . GLU A 1 393 ? -27.645 -38.756 15.195 1.00 78.06 393 GLU A C 1
ATOM 3126 O O . GLU A 1 393 ? -28.808 -38.553 15.556 1.00 78.06 393 GLU A O 1
ATOM 3131 N N . LEU A 1 394 ? -26.598 -38.551 16.010 1.00 86.75 394 LEU A N 1
ATOM 3132 C CA . LEU A 1 394 ? -26.779 -38.287 17.445 1.00 86.75 394 LEU A CA 1
ATOM 3133 C C . LEU A 1 394 ? -25.774 -37.281 18.037 1.00 86.75 394 LEU A C 1
ATOM 3135 O O . LEU A 1 394 ? -24.559 -37.473 17.981 1.00 86.75 394 LEU A O 1
ATOM 3139 N N . LEU A 1 395 ? -26.310 -36.262 18.722 1.00 87.69 395 LEU A N 1
ATOM 3140 C CA . LEU A 1 395 ? -25.576 -35.422 19.678 1.00 87.69 395 LEU A CA 1
ATOM 3141 C C . LEU A 1 395 ? -26.037 -35.740 21.111 1.00 87.69 395 LEU A C 1
ATOM 3143 O O . LEU A 1 395 ? -27.195 -35.498 21.453 1.00 87.69 395 LEU A O 1
ATOM 3147 N N . ASP A 1 396 ? -25.130 -36.241 21.953 1.00 91.38 396 ASP A N 1
ATOM 3148 C CA . ASP A 1 396 ? -25.340 -36.458 23.395 1.00 91.38 396 ASP A CA 1
ATOM 3149 C C . ASP A 1 396 ? -24.495 -35.458 24.195 1.00 91.38 396 ASP A C 1
ATOM 3151 O O . ASP A 1 396 ? -23.280 -35.619 24.338 1.00 91.38 396 ASP A O 1
ATOM 3155 N N . CYS A 1 397 ? -25.137 -34.405 24.705 1.00 90.56 397 CYS A N 1
ATOM 3156 C CA . CYS A 1 397 ? -24.493 -33.361 25.496 1.00 90.56 397 CYS A CA 1
ATOM 3157 C C . CYS A 1 397 ? -25.002 -33.355 26.945 1.00 90.56 397 CYS A C 1
ATOM 3159 O O . CYS A 1 397 ? -26.151 -33.025 27.227 1.00 90.56 397 CYS A O 1
ATOM 3161 N N . LYS A 1 398 ? -24.158 -33.674 27.928 1.00 89.25 398 LYS A N 1
ATOM 3162 C CA . LYS A 1 398 ? -24.633 -33.846 29.311 1.00 89.25 398 LYS A CA 1
ATOM 3163 C C . LYS A 1 398 ? -25.033 -32.558 30.028 1.00 89.25 398 LYS A C 1
ATOM 3165 O O . LYS A 1 398 ? -25.760 -32.699 31.006 1.00 89.25 398 LYS A O 1
ATOM 3170 N N . GLU A 1 399 ? -24.615 -31.366 29.604 1.00 90.94 399 GLU A N 1
ATOM 3171 C CA . GLU A 1 399 ? -25.079 -30.111 30.218 1.00 90.94 399 GLU A CA 1
ATOM 3172 C C . GLU A 1 399 ? -25.775 -29.213 29.186 1.00 90.94 399 GLU A C 1
ATOM 3174 O O . GLU A 1 399 ? -27.008 -29.172 29.182 1.00 90.94 399 GLU A O 1
ATOM 3179 N N . LYS A 1 400 ? -25.037 -28.530 28.297 1.00 90.88 400 LYS A N 1
ATOM 3180 C CA . LYS A 1 400 ? -25.597 -27.459 27.448 1.00 90.88 400 LYS A CA 1
ATOM 3181 C C . LYS A 1 400 ? -25.232 -27.549 25.971 1.00 90.88 400 LYS A C 1
ATOM 3183 O O . LYS A 1 400 ? -24.061 -27.645 25.619 1.00 90.88 400 LYS A O 1
ATOM 3188 N N . ALA A 1 401 ? -26.233 -27.361 25.114 1.00 90.00 401 ALA A N 1
ATOM 3189 C CA . ALA A 1 401 ? -26.089 -27.238 23.665 1.00 90.00 401 ALA A CA 1
ATOM 3190 C C . ALA A 1 401 ? -26.527 -25.837 23.188 1.00 90.00 401 ALA A C 1
ATOM 3192 O O . ALA A 1 401 ? -27.662 -25.420 23.424 1.00 90.00 401 ALA A O 1
ATOM 3193 N N . ILE A 1 402 ? -25.644 -25.088 22.519 1.00 89.62 402 ILE A N 1
ATOM 3194 C CA . ILE A 1 402 ? -25.891 -23.707 22.070 1.00 89.62 402 ILE A CA 1
ATOM 3195 C C . ILE A 1 402 ? -25.527 -23.567 20.591 1.00 89.62 402 ILE A C 1
ATOM 3197 O O . ILE A 1 402 ? -24.401 -23.869 20.210 1.00 89.62 402 ILE A O 1
ATOM 3201 N N . ASN A 1 403 ? -26.435 -23.026 19.771 1.00 88.56 403 ASN A N 1
ATOM 3202 C CA . ASN A 1 403 ? -26.235 -22.832 18.328 1.00 88.56 403 ASN A CA 1
ATOM 3203 C C . ASN A 1 403 ? -25.832 -24.135 17.622 1.00 88.56 403 ASN A C 1
ATOM 3205 O O . ASN A 1 403 ? -24.803 -24.191 16.951 1.00 88.56 403 ASN A O 1
ATOM 3209 N N . VAL A 1 404 ? -26.604 -25.196 17.834 1.00 87.75 404 VAL A N 1
ATOM 3210 C CA . VAL A 1 404 ? -26.349 -26.488 17.193 1.00 87.75 404 VAL A CA 1
ATOM 3211 C C . VAL A 1 404 ? -27.199 -26.594 15.935 1.00 87.75 404 VAL A C 1
ATOM 3213 O O . VAL A 1 404 ? -28.411 -26.430 16.018 1.00 87.75 404 VAL A O 1
ATOM 3216 N N . ASP A 1 405 ? -26.577 -26.888 14.800 1.00 88.62 405 ASP A N 1
ATOM 3217 C CA . ASP A 1 405 ? -27.260 -27.261 13.561 1.00 88.62 405 ASP A CA 1
ATOM 3218 C C . ASP A 1 405 ? -27.061 -28.765 13.345 1.00 88.62 405 ASP A C 1
ATOM 3220 O O . ASP A 1 405 ? -25.921 -29.234 13.313 1.00 88.62 405 ASP A O 1
ATOM 3224 N N . THR A 1 406 ? -28.146 -29.540 13.272 1.00 83.31 406 THR A N 1
ATOM 3225 C CA . THR A 1 406 ? -28.073 -30.977 12.983 1.00 83.31 406 THR A CA 1
ATOM 3226 C C . THR A 1 406 ? -29.019 -31.424 11.874 1.00 83.31 406 THR A C 1
ATOM 3228 O O . THR A 1 406 ? -30.203 -31.069 11.810 1.00 83.31 406 THR A O 1
ATOM 3231 N N . ILE A 1 407 ? -28.497 -32.269 10.982 1.00 80.06 407 ILE A N 1
ATOM 3232 C CA . ILE A 1 407 ? -29.254 -32.790 9.842 1.00 80.06 407 ILE A CA 1
ATOM 3233 C C . ILE A 1 407 ? -30.081 -34.047 10.214 1.00 80.06 407 ILE A C 1
ATOM 3235 O O . ILE A 1 407 ? -31.003 -34.414 9.480 1.00 80.06 407 ILE A O 1
ATOM 3239 N N . ARG A 1 408 ? -29.803 -34.728 11.342 1.00 66.00 408 ARG A N 1
ATOM 3240 C CA . ARG A 1 408 ? -30.399 -36.047 11.671 1.00 66.00 408 ARG A CA 1
ATOM 3241 C C . ARG A 1 408 ? -30.704 -36.268 13.176 1.00 66.00 408 ARG A C 1
ATOM 3243 O O . ARG A 1 408 ? -30.749 -35.331 13.962 1.00 66.00 408 ARG A O 1
ATOM 3250 N N . GLU A 1 409 ? -31.040 -37.516 13.519 1.00 66.69 409 GLU A N 1
ATOM 3251 C CA . GLU A 1 409 ? -32.261 -38.012 14.182 1.00 66.69 409 GLU A CA 1
ATOM 3252 C C . GLU A 1 409 ? -32.491 -37.694 15.672 1.00 66.69 409 GLU A C 1
ATOM 3254 O O . GLU A 1 409 ? -33.629 -37.858 16.144 1.00 66.69 409 GLU A O 1
ATOM 3259 N N . GLN A 1 410 ? -31.483 -37.256 16.435 1.00 81.38 410 GLN A N 1
ATOM 3260 C CA . GLN A 1 410 ? -31.658 -37.068 17.878 1.00 81.38 410 GLN A CA 1
ATOM 3261 C C . GLN A 1 410 ? -30.651 -36.096 18.522 1.00 81.38 410 GLN A C 1
ATOM 3263 O O . GLN A 1 410 ? -29.442 -36.178 18.315 1.00 81.38 410 GLN A O 1
ATOM 3268 N N . LEU A 1 411 ? -31.168 -35.211 19.381 1.00 83.81 411 LEU A N 1
ATOM 3269 C CA . LEU A 1 411 ? -30.392 -34.392 20.317 1.00 83.81 411 LEU A CA 1
ATOM 3270 C C . LEU A 1 411 ? -30.801 -34.763 21.745 1.00 83.81 411 LEU A C 1
ATOM 3272 O O . LEU A 1 411 ? -31.959 -34.559 22.114 1.00 83.81 411 LEU A O 1
ATOM 3276 N N . ASP A 1 412 ? -29.876 -35.270 22.558 1.00 86.06 412 ASP A N 1
ATOM 3277 C CA . ASP A 1 412 ? -30.097 -35.487 23.993 1.00 86.06 412 ASP A CA 1
ATOM 3278 C C . ASP A 1 412 ? -29.245 -34.501 24.794 1.00 86.06 412 ASP A C 1
ATOM 3280 O O . ASP A 1 412 ? -28.019 -34.482 24.666 1.00 86.06 412 ASP A O 1
ATOM 3284 N N . CYS A 1 413 ? -29.893 -33.653 25.597 1.00 86.38 413 CYS A N 1
ATOM 3285 C CA . CYS A 1 413 ? -29.199 -32.740 26.489 1.00 86.38 413 CYS A CA 1
ATOM 3286 C C . CYS A 1 413 ? -29.805 -32.689 27.892 1.00 86.38 413 CYS A C 1
ATOM 3288 O O . CYS A 1 413 ? -31.015 -32.588 28.064 1.00 86.38 413 CYS A O 1
ATOM 3290 N N . LYS A 1 414 ? -29.003 -32.772 28.963 1.00 83.44 414 LYS A N 1
ATOM 3291 C CA . LYS A 1 414 ? -29.610 -32.876 30.312 1.00 83.44 414 LYS A CA 1
ATOM 3292 C C . LYS A 1 414 ? -30.038 -31.548 30.922 1.00 83.44 414 LYS A C 1
ATOM 3294 O O . LYS A 1 414 ? -30.777 -31.607 31.911 1.00 83.44 414 LYS A O 1
ATOM 3299 N N . GLU A 1 415 ? -29.568 -30.407 30.430 1.00 86.94 415 GLU A N 1
ATOM 3300 C CA . GLU A 1 415 ? -29.976 -29.089 30.931 1.00 86.94 415 GLU A CA 1
ATOM 3301 C C . GLU A 1 415 ? -30.621 -28.260 29.818 1.00 86.94 415 GLU A C 1
ATOM 3303 O O . GLU A 1 415 ? -31.833 -28.380 29.623 1.00 86.94 415 GLU A O 1
ATOM 3308 N N . ASP A 1 416 ? -29.826 -27.486 29.075 1.00 85.06 416 ASP A N 1
ATOM 3309 C CA . ASP A 1 416 ? -30.323 -26.442 28.177 1.00 85.06 416 ASP A CA 1
ATOM 3310 C C . ASP A 1 416 ? -29.973 -26.712 26.706 1.00 85.06 416 ASP A C 1
ATOM 3312 O O . ASP A 1 416 ? -28.826 -27.014 26.368 1.00 85.06 416 ASP A O 1
ATOM 3316 N N . ALA A 1 417 ? -30.948 -26.479 25.823 1.00 84.75 417 ALA A N 1
ATOM 3317 C CA . ALA A 1 417 ? -30.747 -26.347 24.379 1.00 84.75 417 ALA A CA 1
ATOM 3318 C C . ALA A 1 417 ? -31.178 -24.948 23.905 1.00 84.75 417 ALA A C 1
ATOM 3320 O O . ALA A 1 417 ? -32.345 -24.558 24.036 1.00 84.75 417 ALA A O 1
ATOM 3321 N N . ILE A 1 418 ? -30.240 -24.182 23.341 1.00 86.00 418 ILE A N 1
ATOM 3322 C CA . ILE A 1 418 ? -30.447 -22.795 22.900 1.00 86.00 418 ILE A CA 1
ATOM 3323 C C . ILE A 1 418 ? -30.111 -22.673 21.415 1.00 86.00 418 ILE A C 1
ATOM 3325 O O . ILE A 1 418 ? -28.995 -22.980 21.010 1.00 86.00 418 ILE A O 1
ATOM 3329 N N . ASN A 1 419 ? -31.052 -22.152 20.619 1.00 84.62 419 ASN A N 1
ATOM 3330 C CA . ASN A 1 419 ? -30.882 -21.937 19.177 1.00 84.62 419 ASN A CA 1
ATOM 3331 C C . ASN A 1 419 ? -30.414 -23.203 18.435 1.00 84.62 419 ASN A C 1
ATOM 3333 O O . ASN A 1 419 ? -29.409 -23.191 17.730 1.00 84.62 419 ASN A O 1
ATOM 3337 N N . VAL A 1 420 ? -31.125 -24.305 18.658 1.00 82.94 420 VAL A N 1
ATOM 3338 C CA . VAL A 1 420 ? -30.876 -25.562 17.954 1.00 82.94 420 VAL A CA 1
ATOM 3339 C C . VAL A 1 420 ? -31.745 -25.601 16.698 1.00 82.94 420 VAL A C 1
ATOM 3341 O O . VAL A 1 420 ? -32.970 -25.487 16.804 1.00 82.94 420 VAL A O 1
ATOM 3344 N N . ASP A 1 421 ? -31.118 -25.762 15.536 1.00 82.69 421 ASP A N 1
ATOM 3345 C CA . ASP A 1 421 ? -31.788 -26.082 14.277 1.00 82.69 421 ASP A CA 1
ATOM 3346 C C . ASP A 1 421 ? -31.629 -27.583 14.003 1.00 82.69 421 ASP A C 1
ATOM 3348 O O . ASP A 1 421 ? -30.531 -28.130 14.059 1.00 82.69 421 ASP A O 1
ATOM 3352 N N . THR A 1 422 ? -32.742 -28.278 13.783 1.00 77.25 422 THR A N 1
ATOM 3353 C CA . THR A 1 422 ? -32.744 -29.722 13.515 1.00 77.25 422 THR A CA 1
ATOM 3354 C C . THR A 1 422 ? -33.674 -29.998 12.347 1.00 77.25 422 THR A C 1
ATOM 3356 O O . THR A 1 422 ? -34.863 -29.672 12.425 1.00 77.25 422 THR A O 1
ATOM 3359 N N . THR A 1 423 ? -33.193 -30.644 11.286 1.00 71.69 423 THR A N 1
ATOM 3360 C CA . THR A 1 423 ? -34.047 -30.919 10.112 1.00 71.69 423 THR A CA 1
ATOM 3361 C C . THR A 1 423 ? -34.910 -32.179 10.250 1.00 71.69 423 THR A C 1
ATOM 3363 O O . THR A 1 423 ? -35.933 -32.284 9.572 1.00 71.69 423 THR A O 1
ATOM 3366 N N . CYS A 1 424 ? -34.575 -33.107 11.154 1.00 53.59 424 CYS A N 1
ATOM 3367 C CA . CYS A 1 424 ? -35.362 -34.306 11.470 1.00 53.59 424 CYS A CA 1
ATOM 3368 C C . CYS A 1 424 ? -34.938 -34.878 12.832 1.00 53.59 424 CYS A C 1
ATOM 3370 O O . CYS A 1 424 ? -33.833 -35.395 12.917 1.00 53.59 424 CYS A O 1
ATOM 3372 N N . GLY A 1 425 ? -35.795 -34.879 13.864 1.00 60.00 425 GLY A N 1
ATOM 3373 C CA . GLY A 1 425 ? -35.549 -35.734 15.037 1.00 60.00 425 GLY A CA 1
ATOM 3374 C C . GLY A 1 425 ? -35.854 -35.165 16.418 1.00 60.00 425 GLY A C 1
ATOM 3375 O O . GLY A 1 425 ? -36.083 -33.976 16.596 1.00 60.00 425 GLY A O 1
ATOM 3376 N N . LEU A 1 426 ? -35.928 -36.060 17.397 1.00 69.50 426 LEU A N 1
ATOM 3377 C CA . LEU A 1 426 ? -36.366 -35.811 18.771 1.00 69.50 426 LEU A CA 1
ATOM 3378 C C . LEU A 1 426 ? -35.325 -34.993 19.552 1.00 69.50 426 LEU A C 1
ATOM 3380 O O . LEU A 1 426 ? -34.164 -35.385 19.629 1.00 69.50 426 LEU A O 1
ATOM 3384 N N . ILE A 1 427 ? -35.765 -33.907 20.194 1.00 79.69 427 ILE A N 1
ATOM 3385 C CA . ILE A 1 427 ? -34.974 -33.172 21.190 1.00 79.69 427 ILE A CA 1
ATOM 3386 C C . ILE A 1 427 ? -35.414 -33.644 22.579 1.00 79.69 427 ILE A C 1
ATOM 3388 O O . ILE A 1 427 ? -36.576 -33.488 22.959 1.00 79.69 427 ILE A O 1
ATOM 3392 N N . SER A 1 428 ? -34.496 -34.247 23.326 1.00 81.44 428 SER A N 1
ATOM 3393 C CA . SER A 1 428 ? -34.669 -34.646 24.723 1.00 81.44 428 SER A CA 1
ATOM 3394 C C . SER A 1 428 ? -33.867 -33.682 25.591 1.00 81.44 428 SER A C 1
ATOM 3396 O O . SER A 1 428 ? -32.716 -33.949 25.910 1.00 81.44 428 SER A O 1
ATOM 3398 N N . CYS A 1 429 ? -34.457 -32.534 25.938 1.00 82.12 429 CYS A N 1
ATOM 3399 C CA . CYS A 1 429 ? -33.822 -31.542 26.807 1.00 82.12 429 CYS A CA 1
ATOM 3400 C C . CYS A 1 429 ? -34.722 -31.142 27.978 1.00 82.12 429 CYS A C 1
ATOM 3402 O O . CYS A 1 429 ? -35.945 -31.101 27.830 1.00 82.12 429 CYS A O 1
ATOM 3404 N N . LYS A 1 430 ? -34.139 -30.883 29.162 1.00 75.50 430 LYS A N 1
ATOM 3405 C CA . LYS A 1 430 ? -34.926 -30.503 30.353 1.00 75.50 430 LYS A CA 1
ATOM 3406 C C . LYS A 1 430 ? -35.567 -29.128 30.194 1.00 75.50 430 LYS A C 1
ATOM 3408 O O . LYS A 1 430 ? -36.740 -28.987 30.536 1.00 75.50 430 LYS A O 1
ATOM 3413 N N . ASP A 1 431 ? -34.821 -28.169 29.652 1.00 68.31 431 ASP A N 1
ATOM 3414 C CA . ASP A 1 431 ? -35.261 -26.795 29.446 1.00 68.31 431 ASP A CA 1
ATOM 3415 C C . ASP A 1 431 ? -35.064 -26.398 27.964 1.00 68.31 431 ASP A C 1
ATOM 3417 O O . ASP A 1 431 ? -33.975 -26.066 27.495 1.00 68.31 431 ASP A O 1
ATOM 3421 N N . GLU A 1 432 ? -36.147 -26.469 27.178 1.00 62.34 432 GLU A N 1
ATOM 3422 C CA . GLU A 1 432 ? -36.172 -26.035 25.772 1.00 62.34 432 GLU A CA 1
ATOM 3423 C C . GLU A 1 432 ? -36.502 -24.533 25.688 1.00 62.34 432 GLU A C 1
ATOM 3425 O O . GLU A 1 432 ? -37.656 -24.135 25.873 1.00 62.34 432 GLU A O 1
ATOM 3430 N N . ILE A 1 433 ? -35.516 -23.674 25.399 1.00 56.31 433 ILE A N 1
ATOM 3431 C CA . ILE A 1 433 ? -35.711 -22.213 25.510 1.00 56.31 433 ILE A CA 1
ATOM 3432 C C . ILE A 1 433 ? -36.095 -21.541 24.179 1.00 56.31 433 ILE A C 1
ATOM 3434 O O . ILE A 1 433 ? -36.743 -20.497 24.199 1.00 56.31 433 ILE A O 1
ATOM 3438 N N . THR A 1 434 ? -35.804 -22.123 23.009 1.00 51.66 434 THR A N 1
ATOM 3439 C CA . THR A 1 434 ? -36.229 -21.542 21.712 1.00 51.66 434 THR A CA 1
ATOM 3440 C C . THR A 1 434 ? -36.295 -22.585 20.594 1.00 51.66 434 THR A C 1
ATOM 3442 O O . THR A 1 434 ? -35.289 -23.198 20.263 1.00 51.66 434 THR A O 1
ATOM 3445 N N . LYS A 1 435 ? -37.475 -22.753 19.980 1.00 52.41 435 LYS A N 1
ATOM 3446 C CA . LYS A 1 435 ? -37.690 -23.559 18.765 1.00 52.41 435 LYS A CA 1
ATOM 3447 C C . LYS A 1 435 ? -37.959 -22.638 17.573 1.00 52.41 435 LYS A C 1
ATOM 3449 O O . LYS A 1 435 ? -38.977 -21.950 17.571 1.00 52.41 435 LYS A O 1
ATOM 3454 N N . ASN A 1 436 ? -37.111 -22.683 16.546 1.00 45.12 436 ASN A N 1
ATOM 3455 C CA . ASN A 1 436 ? -37.424 -22.199 15.196 1.00 45.12 436 ASN A CA 1
ATOM 3456 C C . ASN A 1 436 ? -37.710 -23.405 14.287 1.00 45.12 436 ASN A C 1
ATOM 3458 O O . ASN A 1 436 ? -36.984 -23.682 13.346 1.00 45.12 436 ASN A O 1
ATOM 3462 N N . VAL A 1 437 ? -38.775 -24.159 14.573 1.00 43.62 437 VAL A N 1
ATOM 3463 C CA . VAL A 1 437 ? -39.175 -25.282 13.708 1.00 43.62 437 VAL A CA 1
ATOM 3464 C C . VAL A 1 437 ? -39.946 -24.726 12.508 1.00 43.62 437 VAL A C 1
ATOM 3466 O O . VAL A 1 437 ? -41.079 -24.267 12.668 1.00 43.62 437 VAL A O 1
ATOM 3469 N N . GLN A 1 438 ? -39.367 -24.765 11.303 1.00 38.66 438 GLN A N 1
ATOM 3470 C CA . GLN A 1 438 ? -40.115 -24.523 10.063 1.00 38.66 438 GLN A CA 1
ATOM 3471 C C . GLN A 1 438 ? -40.689 -25.842 9.514 1.00 38.66 438 GLN A C 1
ATOM 3473 O O . GLN A 1 438 ? -39.925 -26.743 9.177 1.00 38.66 438 GLN A O 1
ATOM 3478 N N . PRO A 1 439 ? -42.021 -25.989 9.375 1.00 33.56 439 PRO A N 1
ATOM 3479 C CA . PRO A 1 439 ? -42.604 -27.168 8.749 1.00 33.56 439 PRO A CA 1
ATOM 3480 C C . PRO A 1 439 ? -42.565 -27.037 7.220 1.00 33.56 439 PRO A C 1
ATOM 3482 O O . PRO A 1 439 ? -43.260 -26.201 6.639 1.00 33.56 439 PRO A O 1
ATOM 3485 N N . VAL A 1 440 ? -41.803 -27.903 6.548 1.00 34.78 440 VAL A N 1
ATOM 3486 C CA . VAL A 1 440 ? -41.860 -28.049 5.086 1.00 34.78 440 VAL A CA 1
ATOM 3487 C C . VAL A 1 440 ? -42.952 -29.062 4.724 1.00 34.78 440 VAL A C 1
ATOM 3489 O O . VAL A 1 440 ? -42.699 -30.247 4.543 1.00 34.78 440 VAL A O 1
ATOM 3492 N N . GLU A 1 441 ? -44.192 -28.590 4.580 1.00 36.19 441 GLU A N 1
ATOM 3493 C CA . GLU A 1 441 ? -45.261 -29.330 3.897 1.00 36.19 441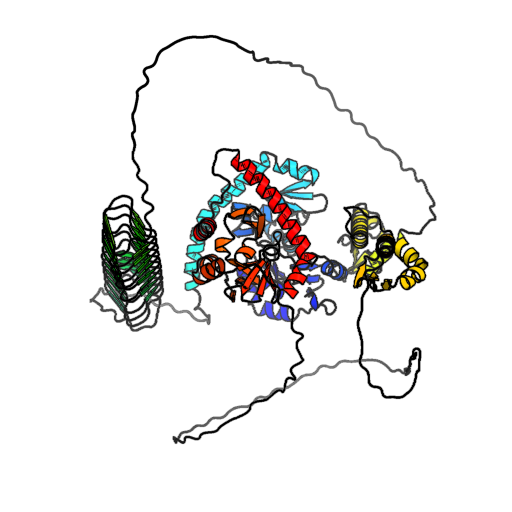 GLU A CA 1
ATOM 3494 C C . GLU A 1 441 ? -45.855 -28.490 2.753 1.00 36.19 441 GLU A C 1
ATOM 3496 O O . GLU A 1 441 ? -46.619 -27.558 3.007 1.00 36.19 441 GLU A O 1
ATOM 3501 N N . LYS A 1 442 ? -45.579 -28.863 1.489 1.00 33.66 442 LYS A N 1
ATOM 3502 C CA . LYS A 1 442 ? -46.602 -29.282 0.495 1.00 33.66 442 LYS A CA 1
ATOM 3503 C C . LYS A 1 442 ? -46.106 -29.350 -0.961 1.00 33.66 442 LYS A C 1
ATOM 3505 O O . LYS A 1 442 ? -45.731 -28.357 -1.565 1.00 33.66 442 LYS A O 1
ATOM 3510 N N . ALA A 1 443 ? -46.349 -30.535 -1.528 1.00 32.78 443 ALA A N 1
ATOM 3511 C CA . ALA A 1 443 ? -47.036 -30.800 -2.799 1.00 32.78 443 ALA A CA 1
ATOM 3512 C C . ALA A 1 443 ? -46.411 -30.324 -4.128 1.00 32.78 443 ALA A C 1
ATOM 3514 O O . ALA A 1 443 ? -46.808 -29.312 -4.699 1.00 32.78 443 ALA A O 1
ATOM 3515 N N . ASN A 1 444 ? -45.608 -31.202 -4.739 1.00 32.34 444 ASN A N 1
ATOM 3516 C CA . ASN A 1 444 ? -45.448 -31.239 -6.193 1.00 32.34 444 ASN A CA 1
ATOM 3517 C C . ASN A 1 444 ? -46.643 -31.962 -6.833 1.00 32.34 444 ASN A C 1
ATOM 3519 O O . ASN A 1 444 ? -46.756 -33.187 -6.767 1.00 32.34 444 ASN A O 1
ATOM 3523 N N . LYS A 1 445 ? -47.531 -31.198 -7.477 1.00 31.22 445 LYS A N 1
ATOM 3524 C CA . LYS A 1 445 ? -48.545 -31.713 -8.405 1.00 31.22 445 LYS A CA 1
ATOM 3525 C C . LYS A 1 445 ? -48.099 -31.359 -9.825 1.00 31.22 445 LYS A C 1
ATOM 3527 O O . LYS A 1 445 ? -48.223 -30.220 -10.257 1.00 31.22 445 LYS A O 1
ATOM 3532 N N . ILE A 1 446 ? -47.531 -32.342 -10.517 1.00 36.72 446 ILE A N 1
ATOM 3533 C CA . ILE A 1 446 ? -47.145 -32.252 -11.928 1.00 36.72 446 ILE A CA 1
ATOM 3534 C C . ILE A 1 446 ? -48.416 -32.452 -12.763 1.00 36.72 446 ILE A C 1
ATOM 3536 O O . ILE A 1 446 ? -48.979 -33.545 -12.767 1.00 36.72 446 ILE A O 1
ATOM 3540 N N . GLU A 1 447 ? -48.866 -31.413 -13.468 1.00 31.36 447 GLU A N 1
ATOM 3541 C CA . GLU A 1 447 ? -49.822 -31.543 -14.573 1.00 31.36 447 GLU A CA 1
ATOM 3542 C C . GLU A 1 447 ? -49.098 -31.346 -15.907 1.00 31.36 447 GLU A C 1
ATOM 3544 O O . GLU A 1 447 ? -48.364 -30.384 -16.126 1.00 31.36 447 GLU A O 1
ATOM 3549 N N . ALA A 1 448 ? -49.288 -32.334 -16.778 1.00 33.38 448 ALA A N 1
ATOM 3550 C CA . ALA A 1 448 ? -48.704 -32.449 -18.098 1.00 33.38 448 ALA A CA 1
ATOM 3551 C C . ALA A 1 448 ? -49.422 -31.544 -19.112 1.00 33.38 448 ALA A C 1
ATOM 3553 O O . ALA A 1 448 ? -50.647 -31.569 -19.217 1.00 33.38 448 ALA A O 1
ATOM 3554 N N . CYS A 1 449 ? -48.653 -30.819 -19.928 1.00 27.59 449 CYS A N 1
ATOM 3555 C CA . CYS A 1 449 ? -49.154 -30.146 -21.126 1.00 27.59 449 CYS A CA 1
ATOM 3556 C C . CYS A 1 449 ? -48.984 -31.045 -22.358 1.00 27.59 449 CYS A C 1
ATOM 3558 O O . CYS A 1 449 ? -47.865 -31.375 -22.751 1.00 27.59 449 CYS A O 1
ATOM 3560 N N . THR A 1 450 ? -50.097 -31.392 -23.006 1.00 31.09 450 THR A N 1
ATOM 3561 C CA . THR A 1 450 ? -50.136 -31.853 -24.403 1.00 31.09 450 THR A CA 1
ATOM 3562 C C . THR A 1 450 ? -50.130 -30.668 -25.379 1.00 31.09 450 THR A C 1
ATOM 3564 O O . THR A 1 450 ? -50.607 -29.589 -25.022 1.00 31.09 450 THR A O 1
ATOM 3567 N N . PRO A 1 451 ? -49.638 -30.849 -26.619 1.00 46.22 451 PRO A N 1
ATOM 3568 C CA . PRO A 1 451 ? -49.456 -29.768 -27.578 1.00 46.22 451 PRO A CA 1
ATOM 3569 C C . PRO A 1 451 ? -50.670 -29.625 -28.499 1.00 46.22 451 PRO A C 1
ATOM 3571 O O . PRO A 1 451 ? -51.220 -30.632 -28.943 1.00 46.22 451 PRO A O 1
ATOM 3574 N N . ASP A 1 452 ? -51.014 -28.397 -28.898 1.00 28.58 452 ASP A N 1
ATOM 3575 C CA . ASP A 1 452 ? -51.739 -28.235 -30.153 1.00 28.58 452 ASP A CA 1
ATOM 3576 C C . ASP A 1 452 ? -51.414 -26.966 -30.944 1.00 28.58 452 ASP A C 1
ATOM 3578 O O . ASP A 1 452 ? -51.014 -25.920 -30.435 1.00 28.58 452 ASP A O 1
ATOM 3582 N N . LYS A 1 453 ? -51.538 -27.164 -32.252 1.00 35.03 453 LYS A N 1
ATOM 3583 C CA . LYS A 1 453 ? -51.098 -26.345 -33.380 1.00 35.03 453 LYS A CA 1
ATOM 3584 C C . LYS A 1 453 ? -52.028 -25.149 -33.616 1.00 35.03 453 LYS A C 1
ATOM 3586 O O . LYS A 1 453 ? -53.239 -25.311 -33.546 1.00 35.03 453 LYS A O 1
ATOM 3591 N N . ASN A 1 454 ? -51.480 -24.018 -34.078 1.00 30.16 454 ASN A N 1
ATOM 3592 C CA . ASN A 1 454 ? -51.673 -23.462 -35.437 1.00 30.16 454 ASN A CA 1
ATOM 3593 C C . ASN A 1 454 ? -51.578 -21.922 -35.534 1.00 30.16 454 ASN A C 1
ATOM 3595 O O . ASN A 1 454 ? -52.307 -21.183 -34.888 1.00 30.16 454 ASN A O 1
ATOM 3599 N N . ASN A 1 455 ? -50.817 -21.521 -36.560 1.00 29.83 455 ASN A N 1
ATOM 3600 C CA . ASN A 1 455 ? -51.075 -20.462 -37.546 1.00 29.83 455 ASN A CA 1
ATOM 3601 C C . ASN A 1 455 ? -50.786 -18.960 -37.280 1.00 29.83 455 ASN A C 1
ATOM 3603 O O . ASN A 1 455 ? -51.636 -18.204 -36.835 1.00 29.83 455 ASN A O 1
ATOM 3607 N N . ASN A 1 456 ? -49.655 -18.529 -37.869 1.00 30.14 456 ASN A N 1
ATOM 3608 C CA . ASN A 1 456 ? -49.572 -17.729 -39.114 1.00 30.14 456 ASN A CA 1
ATOM 3609 C C . ASN A 1 456 ? -49.936 -16.219 -39.072 1.00 30.14 456 ASN A C 1
ATOM 3611 O O . ASN A 1 456 ? -51.114 -15.876 -39.108 1.00 30.14 456 ASN A O 1
ATOM 3615 N N . LYS A 1 457 ? -48.941 -15.319 -39.227 1.00 30.05 457 LYS A N 1
ATOM 3616 C CA . LYS A 1 457 ? -48.711 -14.518 -40.466 1.00 30.05 457 LYS A CA 1
ATOM 3617 C C . LYS A 1 457 ? -47.645 -13.404 -40.335 1.00 30.05 457 LYS A C 1
ATOM 3619 O O . LYS A 1 457 ? -47.654 -12.597 -39.420 1.00 30.05 457 LYS A O 1
ATOM 3624 N N . HIS A 1 458 ? -46.793 -13.384 -41.363 1.00 30.70 458 HIS A N 1
ATOM 3625 C CA . HIS A 1 458 ? -45.922 -12.352 -41.955 1.00 30.70 458 HIS A CA 1
ATOM 3626 C C . HIS A 1 458 ? -45.948 -10.875 -41.496 1.00 30.70 458 HIS A C 1
ATOM 3628 O O . HIS A 1 458 ? -46.987 -10.230 -41.574 1.00 30.70 458 HIS A O 1
ATOM 3634 N N . ALA A 1 459 ? -44.744 -10.280 -41.404 1.00 29.95 459 ALA A N 1
ATOM 3635 C CA . ALA A 1 459 ? -44.335 -9.126 -42.230 1.00 29.95 459 ALA A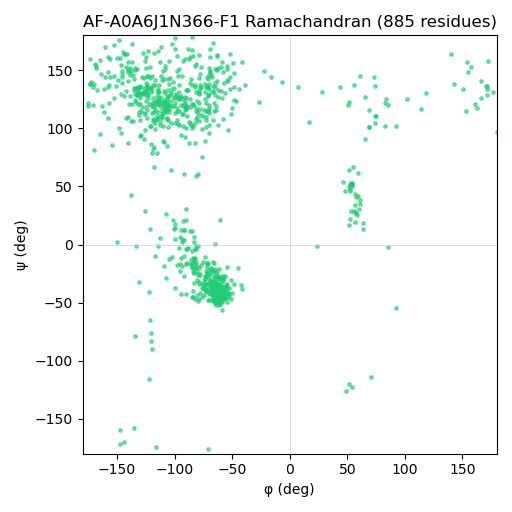 CA 1
ATOM 3636 C C . ALA A 1 459 ? -42.793 -9.005 -42.343 1.00 29.95 459 ALA A C 1
ATOM 3638 O O . ALA A 1 459 ? -42.069 -9.206 -41.377 1.00 29.95 459 ALA A O 1
ATOM 3639 N N . LYS A 1 460 ? -42.304 -8.713 -43.559 1.00 34.91 460 LYS A N 1
ATOM 3640 C CA . LYS A 1 460 ? -40.893 -8.560 -43.976 1.00 34.91 460 LYS A CA 1
ATOM 3641 C C . LYS A 1 460 ? -40.482 -7.075 -43.989 1.00 34.91 460 LYS A C 1
ATOM 3643 O O . LYS A 1 460 ? -41.241 -6.271 -44.518 1.00 34.91 460 LYS A O 1
ATOM 3648 N N . SER A 1 461 ? -39.236 -6.751 -43.632 1.00 33.19 461 SER A N 1
ATOM 3649 C CA . SER A 1 461 ? -38.503 -5.559 -44.123 1.00 33.19 461 SER A CA 1
ATOM 3650 C C . SER A 1 461 ? -37.007 -5.901 -44.238 1.00 33.19 461 SER A C 1
ATOM 3652 O O . SER A 1 461 ? -36.359 -6.164 -43.235 1.00 33.19 461 SER A O 1
ATOM 3654 N N . LYS A 1 462 ? -36.504 -6.285 -45.416 1.00 31.39 462 LYS A N 1
ATOM 3655 C CA . LYS A 1 462 ? -35.928 -5.470 -46.510 1.00 31.39 462 LYS A CA 1
ATOM 3656 C C . LYS A 1 462 ? -34.581 -4.814 -46.152 1.00 31.39 462 LYS A C 1
ATOM 3658 O O . LYS A 1 462 ? -34.516 -3.793 -45.487 1.00 31.39 462 LYS A O 1
ATOM 3663 N N . VAL A 1 463 ? -33.534 -5.467 -46.656 1.00 33.72 463 VAL A N 1
ATOM 3664 C CA . VAL A 1 463 ? -32.123 -5.071 -46.719 1.00 33.72 463 VAL A CA 1
ATOM 3665 C C . VAL A 1 463 ? -31.928 -4.146 -47.922 1.00 33.72 463 VAL A C 1
ATOM 3667 O O . VAL A 1 463 ? -32.330 -4.511 -49.028 1.00 33.72 463 VAL A O 1
ATOM 3670 N N . GLU A 1 464 ? -31.272 -3.002 -47.734 1.00 30.88 464 GLU A N 1
ATOM 3671 C CA . GLU A 1 464 ? -30.776 -2.151 -48.821 1.00 30.88 464 GLU A CA 1
ATOM 3672 C C . GLU A 1 464 ? -29.244 -2.189 -48.862 1.00 30.88 464 GLU A C 1
ATOM 3674 O O . GLU A 1 464 ? -28.555 -1.814 -47.918 1.00 30.88 464 GLU A O 1
ATOM 3679 N N . LYS A 1 465 ? -28.726 -2.701 -49.983 1.00 33.25 465 LYS A N 1
ATOM 3680 C CA . LYS A 1 465 ? -27.331 -2.607 -50.414 1.00 33.25 465 LYS A CA 1
ATOM 3681 C C . LYS A 1 465 ? -27.223 -1.414 -51.357 1.00 33.25 465 LYS A C 1
ATOM 3683 O O . LYS A 1 465 ? -27.885 -1.415 -52.393 1.00 33.25 465 LYS A O 1
ATOM 3688 N N . THR A 1 466 ? -26.322 -0.484 -51.078 1.00 28.78 466 THR A N 1
ATOM 3689 C CA . THR A 1 466 ? -25.861 0.512 -52.051 1.00 28.78 466 THR A CA 1
ATOM 3690 C C . THR A 1 466 ? -24.403 0.248 -52.400 1.00 28.78 466 THR A C 1
ATOM 3692 O O . THR A 1 466 ? -23.535 0.094 -51.546 1.00 28.78 466 THR A O 1
ATOM 3695 N N . LYS A 1 467 ? -24.176 0.119 -53.706 1.00 30.70 467 LYS A N 1
ATOM 3696 C CA . LYS A 1 467 ? -22.918 -0.176 -54.381 1.00 30.70 467 LYS A CA 1
ATOM 3697 C C . LYS A 1 467 ? -22.641 1.034 -55.269 1.00 30.70 467 LYS A C 1
ATOM 3699 O O . LYS A 1 467 ? -23.470 1.331 -56.123 1.00 30.70 467 LYS A O 1
ATOM 3704 N N . THR A 1 468 ? -21.506 1.701 -55.099 1.00 26.58 468 THR A N 1
ATOM 3705 C CA . THR A 1 468 ? -21.018 2.722 -56.039 1.00 26.58 468 THR A CA 1
ATOM 3706 C C . THR A 1 468 ? -19.509 2.592 -56.184 1.00 26.58 468 THR A C 1
ATOM 3708 O O . THR A 1 468 ? -18.753 2.853 -55.256 1.00 26.58 468 THR A O 1
ATOM 3711 N N . THR A 1 469 ? -19.107 2.134 -57.364 1.00 32.69 469 THR A N 1
ATOM 3712 C CA . THR A 1 469 ? -17.780 2.247 -57.978 1.00 32.69 469 THR A CA 1
ATOM 3713 C C . THR A 1 469 ? -17.601 3.644 -58.567 1.00 32.69 469 THR A C 1
ATOM 3715 O O . THR A 1 469 ? -18.563 4.128 -59.152 1.00 32.69 469 THR A O 1
ATOM 3718 N N . PHE A 1 470 ? -16.402 4.231 -58.500 1.00 28.30 470 PHE A N 1
ATOM 3719 C CA . PHE A 1 470 ? -15.764 4.959 -59.613 1.00 28.30 470 PHE A CA 1
ATOM 3720 C C . PHE A 1 470 ? -14.281 5.231 -59.292 1.00 28.30 470 PHE A C 1
ATOM 3722 O O . PHE A 1 470 ? -13.941 5.639 -58.182 1.00 28.30 470 PHE A O 1
ATOM 3729 N N . GLU A 1 471 ? -13.428 4.938 -60.273 1.00 34.91 471 GLU A N 1
ATOM 3730 C CA . GLU A 1 471 ? -12.002 5.265 -60.366 1.00 34.91 471 GLU A CA 1
ATOM 3731 C C . GLU A 1 471 ? -11.802 6.776 -60.590 1.00 34.91 471 GLU A C 1
ATOM 3733 O O . GLU A 1 471 ? -12.630 7.404 -61.244 1.00 34.91 471 GLU A O 1
ATOM 3738 N N . ASP A 1 472 ? -10.731 7.359 -60.039 1.00 31.30 472 ASP A N 1
ATOM 3739 C CA . ASP A 1 472 ? -9.635 7.992 -60.802 1.00 31.30 472 ASP A CA 1
ATOM 3740 C C . ASP A 1 472 ? -8.732 8.874 -59.914 1.00 31.30 472 ASP A C 1
ATOM 3742 O O . ASP A 1 472 ? -9.172 9.602 -59.026 1.00 31.30 472 ASP A O 1
ATOM 3746 N N . SER A 1 473 ? -7.426 8.798 -60.186 1.00 35.34 473 SER A N 1
ATOM 3747 C CA . SER A 1 473 ? -6.367 9.665 -59.633 1.00 35.34 473 SER A CA 1
ATOM 3748 C C . SER A 1 473 ? -6.492 11.102 -60.180 1.00 35.34 473 SER A C 1
ATOM 3750 O O . SER A 1 473 ? -7.057 11.267 -61.262 1.00 35.34 473 SER A O 1
ATOM 3752 N N . PRO A 1 474 ? -5.899 12.152 -59.557 1.00 40.53 474 PRO A N 1
ATOM 3753 C CA . PRO A 1 474 ? -4.534 12.521 -59.979 1.00 40.53 474 PRO A CA 1
ATOM 3754 C C . PRO A 1 474 ? -3.646 13.323 -58.984 1.00 40.53 474 PRO A C 1
ATOM 3756 O O . PRO A 1 474 ? -4.088 14.236 -58.299 1.00 40.53 474 PRO A O 1
ATOM 3759 N N . LYS A 1 475 ? -2.338 13.050 -59.106 1.00 30.02 475 LYS A N 1
ATOM 3760 C CA . LYS A 1 475 ? -1.180 13.971 -59.234 1.00 30.02 475 LYS A CA 1
ATOM 3761 C C . LYS A 1 475 ? -0.768 14.933 -58.103 1.00 30.02 475 LYS A C 1
ATOM 3763 O O . LYS A 1 475 ? -1.479 15.840 -57.687 1.00 30.02 475 LYS A O 1
ATOM 3768 N N . GLU A 1 476 ? 0.521 14.782 -57.789 1.00 33.62 476 GLU A N 1
ATOM 3769 C CA . GLU A 1 476 ? 1.455 15.722 -57.169 1.00 33.62 476 GLU A CA 1
ATOM 3770 C C . GLU A 1 476 ? 1.308 17.176 -57.639 1.00 33.62 476 GLU A C 1
ATOM 3772 O O . GLU A 1 476 ? 1.287 17.459 -58.838 1.00 33.62 476 GLU A O 1
ATOM 3777 N N . VAL A 1 477 ? 1.377 18.106 -56.680 1.00 27.33 477 VAL A N 1
ATOM 3778 C CA . VAL A 1 477 ? 1.874 19.468 -56.910 1.00 27.33 477 VAL A CA 1
ATOM 3779 C C . VAL A 1 477 ? 2.762 19.877 -55.734 1.00 27.33 477 VAL A C 1
ATOM 3781 O O . VAL A 1 477 ? 2.298 20.196 -54.642 1.00 27.33 477 VAL A O 1
ATOM 3784 N N . THR A 1 478 ? 4.063 19.901 -55.999 1.00 33.06 478 THR A N 1
ATOM 3785 C CA . THR A 1 478 ? 5.098 20.609 -55.246 1.00 33.06 478 THR A CA 1
ATOM 3786 C C . THR A 1 478 ? 4.846 22.119 -55.291 1.00 33.06 478 THR A C 1
ATOM 3788 O O . THR A 1 478 ? 4.756 22.710 -56.367 1.00 33.06 478 THR A O 1
ATOM 3791 N N . LYS A 1 479 ? 4.795 22.784 -54.128 1.00 30.08 479 LYS A N 1
ATOM 3792 C CA . LYS A 1 479 ? 4.963 24.243 -54.033 1.00 30.08 479 LYS A CA 1
ATOM 3793 C C . LYS A 1 479 ? 5.874 24.626 -52.871 1.00 30.08 479 LYS A C 1
ATOM 3795 O O . LYS A 1 479 ? 5.487 24.608 -51.709 1.00 30.08 479 LYS A O 1
ATOM 3800 N N . ASN A 1 480 ? 7.082 25.023 -53.260 1.00 29.89 480 ASN A N 1
ATOM 3801 C CA . ASN A 1 480 ? 8.002 25.865 -52.508 1.00 29.89 480 ASN A CA 1
ATOM 3802 C C . ASN A 1 480 ? 7.311 27.153 -52.039 1.00 29.89 480 ASN A C 1
ATOM 3804 O O . ASN A 1 480 ? 6.724 27.857 -52.862 1.00 29.89 480 ASN A O 1
ATOM 3808 N N . LEU A 1 481 ? 7.491 27.525 -50.769 1.00 27.72 481 LEU A N 1
ATOM 3809 C CA . LEU A 1 481 ? 7.345 28.909 -50.319 1.00 27.72 481 LEU A CA 1
ATOM 3810 C C . LEU A 1 481 ? 8.568 29.322 -49.487 1.00 27.72 481 LEU A C 1
ATOM 3812 O O . LEU A 1 481 ? 8.637 29.147 -48.275 1.00 27.72 481 LEU A O 1
ATOM 3816 N N . SER A 1 482 ? 9.537 29.917 -50.177 1.00 29.16 482 SER A N 1
ATOM 3817 C CA . SER A 1 482 ? 10.429 30.922 -49.608 1.00 29.16 482 SER A CA 1
ATOM 3818 C C . SER A 1 482 ? 9.647 32.224 -49.407 1.00 29.16 482 SER A C 1
ATOM 3820 O O . SER A 1 482 ? 8.985 32.656 -50.353 1.00 29.16 482 SER A O 1
ATOM 3822 N N . ASN A 1 483 ? 9.785 32.906 -48.265 1.00 27.77 483 ASN A N 1
ATOM 3823 C CA . ASN A 1 483 ? 10.358 34.262 -48.234 1.00 27.77 483 ASN A CA 1
ATOM 3824 C C . ASN A 1 483 ? 10.261 34.982 -46.877 1.00 27.77 483 ASN A C 1
ATOM 3826 O O . ASN A 1 483 ? 9.198 35.112 -46.284 1.00 27.77 483 ASN A O 1
ATOM 3830 N N . LYS A 1 484 ? 11.403 35.606 -46.565 1.00 27.69 484 LYS A N 1
ATOM 3831 C CA . LYS A 1 484 ? 11.605 36.970 -46.049 1.00 27.69 484 LYS A CA 1
ATOM 3832 C C . LYS A 1 484 ? 11.150 37.327 -44.633 1.00 27.69 484 LYS A C 1
ATOM 3834 O O . LYS A 1 484 ? 10.042 37.775 -44.371 1.00 27.69 484 LYS A O 1
ATOM 3839 N N . THR A 1 485 ? 12.178 37.346 -43.793 1.00 27.84 485 THR A N 1
ATOM 3840 C CA . THR A 1 485 ? 12.519 38.351 -42.784 1.00 27.84 485 THR A CA 1
ATOM 3841 C C . THR A 1 485 ? 11.994 39.762 -43.096 1.00 27.84 485 THR A C 1
ATOM 3843 O O . THR A 1 485 ? 12.377 40.374 -44.094 1.00 27.84 485 THR A O 1
ATOM 3846 N N . GLN A 1 486 ? 11.201 40.321 -42.179 1.00 28.11 486 GLN A N 1
ATOM 3847 C CA . GLN A 1 486 ? 11.095 41.764 -41.966 1.00 28.11 486 GLN A CA 1
ATOM 3848 C C . GLN A 1 486 ? 11.282 42.060 -40.478 1.00 28.11 486 GLN A C 1
ATOM 3850 O O . GLN A 1 486 ? 10.496 41.658 -39.624 1.00 28.11 486 GLN A O 1
ATOM 3855 N N . THR A 1 487 ? 12.367 42.766 -40.189 1.00 29.09 487 THR A N 1
ATOM 3856 C CA . THR A 1 487 ? 12.699 43.375 -38.908 1.00 29.09 487 THR A CA 1
ATOM 3857 C C . THR A 1 487 ? 11.765 44.552 -38.642 1.00 29.09 487 THR A C 1
ATOM 3859 O O . THR A 1 487 ? 11.761 45.535 -39.381 1.00 29.09 487 THR A O 1
ATOM 3862 N N . LYS A 1 488 ? 11.001 44.490 -37.547 1.00 27.05 488 LYS A N 1
ATOM 3863 C CA . LYS A 1 488 ? 10.263 45.639 -37.011 1.00 27.05 488 LYS A CA 1
ATOM 3864 C C . LYS A 1 488 ? 10.725 45.885 -35.575 1.00 27.05 488 LYS A C 1
ATOM 3866 O O . LYS A 1 488 ? 10.355 45.157 -34.661 1.00 27.05 488 LYS A O 1
ATOM 3871 N N . LYS A 1 489 ? 11.586 46.895 -35.401 1.00 32.16 489 LYS A N 1
ATOM 3872 C CA . LYS A 1 489 ? 11.947 47.461 -34.094 1.00 32.16 489 LYS A CA 1
ATOM 3873 C C . LYS A 1 489 ? 10.695 48.090 -33.483 1.00 32.16 489 LYS A C 1
ATOM 3875 O O . LYS A 1 489 ? 10.153 49.031 -34.058 1.00 32.16 489 LYS A O 1
ATOM 3880 N N . VAL A 1 490 ? 10.280 47.600 -32.321 1.00 27.50 490 VAL A N 1
ATOM 3881 C CA . VAL A 1 490 ? 9.331 48.280 -31.435 1.00 27.50 490 VAL A CA 1
ATOM 3882 C C . VAL A 1 490 ? 10.072 48.561 -30.133 1.00 27.50 490 VAL A C 1
ATOM 3884 O O . VAL A 1 490 ? 10.493 47.644 -29.437 1.00 27.50 490 VAL A O 1
ATOM 3887 N N . ASN A 1 491 ? 10.284 49.846 -29.857 1.00 35.06 491 ASN A N 1
ATOM 3888 C CA . ASN A 1 491 ? 10.731 50.338 -28.561 1.00 35.06 491 ASN A CA 1
ATOM 3889 C C . ASN A 1 491 ? 9.540 50.269 -27.602 1.00 35.06 491 ASN A C 1
ATOM 3891 O O . ASN A 1 491 ? 8.591 51.020 -27.803 1.00 35.06 491 ASN A O 1
ATOM 3895 N N . ASN A 1 492 ? 9.617 49.448 -26.556 1.00 30.39 492 ASN A N 1
ATOM 3896 C CA . ASN A 1 492 ? 8.721 49.550 -25.406 1.00 30.39 492 ASN A CA 1
ATOM 3897 C C . ASN A 1 492 ? 9.543 49.879 -24.161 1.00 30.39 492 ASN A C 1
ATOM 3899 O O . ASN A 1 492 ? 10.285 49.051 -23.638 1.00 30.39 492 ASN A O 1
ATOM 3903 N N . LYS A 1 493 ? 9.406 51.131 -23.721 1.00 36.88 493 LYS A N 1
ATOM 3904 C CA . LYS A 1 493 ? 9.632 51.550 -22.343 1.00 36.88 493 LYS A CA 1
ATOM 3905 C C . LYS A 1 493 ? 8.315 51.314 -21.612 1.00 36.88 493 LYS A C 1
ATOM 3907 O O . LYS A 1 493 ? 7.390 52.079 -21.831 1.00 36.88 493 LYS A O 1
ATOM 3912 N N . ASP A 1 494 ? 8.245 50.247 -20.828 1.00 34.69 494 ASP A N 1
ATOM 3913 C CA . ASP A 1 494 ? 7.391 50.149 -19.639 1.00 34.69 494 ASP A CA 1
ATOM 3914 C C . ASP A 1 494 ? 7.786 48.880 -18.879 1.00 34.69 494 ASP A C 1
ATOM 3916 O O . ASP A 1 494 ? 7.214 47.804 -19.032 1.00 34.69 494 ASP A O 1
ATOM 3920 N N . GLY A 1 495 ? 8.857 49.005 -18.097 1.00 46.03 495 GLY A N 1
ATOM 3921 C CA . GLY A 1 495 ? 9.238 48.020 -17.097 1.00 46.03 495 GLY A CA 1
ATOM 3922 C C . GLY A 1 495 ? 8.594 48.403 -15.780 1.00 46.03 495 GLY A C 1
ATOM 3923 O O . GLY A 1 495 ? 9.157 49.205 -15.053 1.00 46.03 495 GLY A O 1
ATOM 3924 N N . THR A 1 496 ? 7.409 47.876 -15.485 1.00 51.44 496 THR A N 1
ATOM 3925 C CA . THR A 1 496 ? 6.896 47.749 -14.115 1.00 51.44 496 THR A CA 1
ATOM 3926 C C . THR A 1 496 ? 5.867 46.614 -14.086 1.00 51.44 496 THR A C 1
ATOM 3928 O O . THR A 1 496 ? 5.145 46.404 -15.051 1.00 51.44 496 THR A O 1
ATOM 3931 N N . VAL A 1 497 ? 5.815 45.859 -12.984 1.00 46.44 497 VAL A N 1
ATOM 3932 C CA . VAL A 1 497 ? 5.009 44.639 -12.728 1.00 46.44 497 VAL A CA 1
ATOM 3933 C C . VAL A 1 497 ? 5.713 43.313 -13.056 1.00 46.44 497 VAL A C 1
ATOM 3935 O O . VAL A 1 497 ? 5.857 42.510 -12.138 1.00 46.44 497 VAL A O 1
ATOM 3938 N N . TYR A 1 498 ? 6.237 43.088 -14.268 1.00 47.81 498 TYR A N 1
ATOM 3939 C CA . TYR A 1 498 ? 6.843 41.782 -14.622 1.00 47.81 498 TYR A CA 1
ATOM 3940 C C . TYR A 1 498 ? 8.119 41.437 -13.828 1.00 47.81 498 TYR A C 1
ATOM 3942 O O . TYR A 1 498 ? 8.266 40.305 -13.371 1.00 47.81 498 TYR A O 1
ATOM 3950 N N . GLU A 1 499 ? 8.995 42.416 -13.578 1.00 61.28 499 GLU A N 1
ATOM 3951 C CA . GLU A 1 499 ? 10.226 42.205 -12.792 1.00 61.28 499 GLU A CA 1
ATOM 3952 C C . GLU A 1 499 ? 9.942 41.859 -11.322 1.00 61.28 499 GLU A C 1
ATOM 3954 O O . GLU A 1 499 ? 10.696 41.114 -10.704 1.00 61.28 499 GLU A O 1
ATOM 3959 N N . LYS A 1 500 ? 8.831 42.343 -10.745 1.00 63.00 500 LYS A N 1
ATOM 3960 C CA . LYS A 1 500 ? 8.535 42.133 -9.317 1.00 63.00 500 LYS A CA 1
ATOM 3961 C C . LYS A 1 500 ? 8.152 40.687 -8.994 1.00 63.00 500 LYS A C 1
ATOM 3963 O O . LYS A 1 500 ? 8.478 40.203 -7.915 1.00 63.00 500 LYS A O 1
ATOM 3968 N N . GLU A 1 501 ? 7.464 39.995 -9.902 1.00 69.06 501 GLU A N 1
ATOM 3969 C CA . GLU A 1 501 ? 7.083 38.591 -9.691 1.00 69.06 501 GLU A CA 1
ATOM 3970 C C . GLU A 1 501 ? 8.275 37.642 -9.849 1.00 69.06 501 GLU A C 1
ATOM 3972 O O . GLU A 1 501 ? 8.378 36.658 -9.120 1.00 69.06 501 GLU A O 1
ATOM 3977 N N . GLU A 1 502 ? 9.196 37.944 -10.765 1.00 74.94 502 GLU A N 1
ATOM 3978 C CA . GLU A 1 502 ? 10.395 37.128 -10.984 1.00 74.94 502 GLU A CA 1
ATOM 3979 C C . GLU A 1 502 ? 11.408 37.287 -9.855 1.00 74.94 502 GLU A C 1
ATOM 3981 O O . GLU A 1 502 ? 11.942 36.287 -9.375 1.00 74.94 502 GLU A O 1
ATOM 3986 N N . VAL A 1 503 ? 11.574 38.510 -9.339 1.00 76.81 503 VAL A N 1
ATOM 3987 C CA . VAL A 1 503 ? 12.342 38.761 -8.112 1.00 76.81 503 VAL A CA 1
ATOM 3988 C C . VAL A 1 503 ? 11.776 37.948 -6.949 1.00 76.81 503 VAL A C 1
ATOM 3990 O O . VAL A 1 503 ? 12.541 37.306 -6.242 1.00 76.81 503 VAL A O 1
ATOM 3993 N N . LYS A 1 504 ? 10.448 37.862 -6.801 1.00 74.94 504 LYS A N 1
ATOM 3994 C CA . LYS A 1 504 ? 9.816 37.086 -5.723 1.00 74.94 504 LYS A CA 1
ATOM 3995 C C . LYS A 1 504 ? 10.057 35.575 -5.845 1.00 74.94 504 LYS A C 1
ATOM 3997 O O . LYS A 1 504 ? 10.229 34.903 -4.828 1.00 74.94 504 LYS A O 1
ATOM 4002 N N . ILE A 1 505 ? 10.095 35.025 -7.064 1.00 71.94 505 ILE A N 1
ATOM 4003 C CA . ILE A 1 505 ? 10.456 33.613 -7.290 1.00 71.94 505 ILE A CA 1
ATOM 4004 C C . ILE A 1 505 ? 11.927 33.386 -6.915 1.00 71.94 505 ILE A C 1
ATOM 4006 O O . ILE A 1 505 ? 12.230 32.453 -6.175 1.00 71.94 505 ILE A O 1
ATOM 4010 N N . CYS A 1 506 ? 12.827 34.255 -7.376 1.00 76.50 506 CYS A N 1
ATOM 4011 C CA . CYS A 1 506 ? 14.255 34.201 -7.063 1.00 76.50 506 CYS A CA 1
ATOM 4012 C C . CYS A 1 506 ? 14.542 34.367 -5.558 1.00 76.50 506 CYS A C 1
ATOM 4014 O O . CYS A 1 506 ? 15.332 33.608 -5.001 1.00 76.50 506 CYS A O 1
ATOM 4016 N N . GLU A 1 507 ? 13.841 35.275 -4.872 1.00 77.81 507 GLU A N 1
ATOM 4017 C CA . GLU A 1 507 ? 13.881 35.447 -3.413 1.00 77.81 507 GLU A CA 1
ATOM 4018 C C . GLU A 1 507 ? 13.420 34.180 -2.686 1.00 77.81 507 GLU A C 1
ATOM 4020 O O . GLU A 1 507 ? 14.103 33.718 -1.775 1.00 77.81 507 GLU A O 1
ATOM 4025 N N . THR A 1 508 ? 12.312 33.575 -3.132 1.00 71.50 508 THR A N 1
ATOM 4026 C CA . THR A 1 508 ? 11.773 32.327 -2.556 1.00 71.50 508 THR A CA 1
ATOM 4027 C C . THR A 1 508 ? 12.741 31.154 -2.739 1.00 71.50 508 THR A C 1
ATOM 4029 O O . THR A 1 508 ? 12.873 30.300 -1.867 1.00 71.50 508 THR A O 1
ATOM 4032 N N . LEU A 1 509 ? 13.453 31.108 -3.867 1.00 68.06 509 LEU A N 1
ATOM 4033 C CA . LEU A 1 509 ? 14.465 30.088 -4.155 1.00 68.06 509 LEU A CA 1
ATOM 4034 C C . LEU A 1 509 ? 15.850 30.430 -3.567 1.00 68.06 509 LEU A C 1
ATOM 4036 O O . LEU A 1 509 ? 16.761 29.597 -3.624 1.00 68.06 509 LEU A O 1
ATOM 4040 N N . HIS A 1 510 ? 16.010 31.627 -2.991 1.00 73.25 510 HIS A N 1
ATOM 4041 C CA . HIS A 1 510 ? 17.279 32.225 -2.568 1.00 73.25 510 HIS A CA 1
ATOM 4042 C C . HIS A 1 510 ? 18.375 32.140 -3.648 1.00 73.25 510 HIS A C 1
ATOM 4044 O O . HIS A 1 510 ? 19.518 31.763 -3.373 1.00 73.25 510 HIS A O 1
ATOM 4050 N N . CYS A 1 511 ? 18.027 32.468 -4.890 1.00 76.62 511 CYS A N 1
ATOM 4051 C CA . CYS A 1 511 ? 18.959 32.588 -6.008 1.00 76.62 511 CYS A CA 1
ATOM 4052 C C . CYS A 1 511 ? 18.892 33.996 -6.610 1.00 76.62 511 CYS A C 1
ATOM 4054 O O . CYS A 1 511 ? 17.865 34.659 -6.532 1.00 76.62 511 CYS A O 1
ATOM 4056 N N . THR A 1 512 ? 19.983 34.469 -7.215 1.00 78.00 512 THR A N 1
ATOM 4057 C CA . THR A 1 512 ? 20.016 35.792 -7.867 1.00 78.00 512 THR A CA 1
ATOM 4058 C C . THR A 1 512 ? 19.407 35.779 -9.271 1.00 78.00 512 THR A C 1
ATOM 4060 O O . THR A 1 512 ? 18.994 36.824 -9.756 1.00 78.00 512 THR A O 1
ATOM 4063 N N . ASP A 1 513 ? 19.367 34.610 -9.919 1.00 85.12 513 ASP A N 1
ATOM 4064 C CA . ASP A 1 513 ? 18.831 34.383 -11.266 1.00 85.12 513 ASP A CA 1
ATOM 4065 C C . ASP A 1 513 ? 18.410 32.900 -11.410 1.00 85.12 513 ASP A C 1
ATOM 4067 O O . ASP A 1 513 ? 18.879 32.036 -10.661 1.00 85.12 513 ASP A O 1
ATOM 4071 N N . TYR A 1 514 ? 17.546 32.588 -12.379 1.00 85.62 514 TYR A N 1
ATOM 4072 C CA . TYR A 1 514 ? 17.140 31.228 -12.747 1.00 85.62 514 TYR A CA 1
ATOM 4073 C C . TYR A 1 514 ? 18.268 30.421 -13.383 1.00 85.62 514 TYR A C 1
ATOM 4075 O O . TYR A 1 514 ? 18.204 29.189 -13.405 1.00 85.62 514 TYR A O 1
ATOM 4083 N N . ILE A 1 515 ? 19.275 31.103 -13.928 1.00 88.25 515 ILE A N 1
ATOM 4084 C CA . ILE A 1 515 ? 20.473 30.483 -14.478 1.00 88.25 515 ILE A CA 1
ATOM 4085 C C . ILE A 1 515 ? 21.561 30.504 -13.413 1.00 88.25 515 ILE A C 1
ATOM 4087 O O . ILE A 1 515 ? 22.063 31.556 -13.028 1.00 88.25 515 ILE A O 1
ATOM 4091 N N . THR A 1 516 ? 21.962 29.320 -12.969 1.00 89.06 516 THR A N 1
ATOM 4092 C CA . THR A 1 516 ? 23.103 29.153 -12.069 1.00 89.06 516 THR A CA 1
ATOM 4093 C C . THR A 1 516 ? 24.224 28.388 -12.762 1.00 89.06 516 THR A C 1
ATOM 4095 O O . THR A 1 516 ? 24.032 27.806 -13.833 1.00 89.06 516 THR A O 1
ATOM 4098 N N . ARG A 1 517 ? 25.417 28.405 -12.167 1.00 84.38 517 ARG A N 1
ATOM 4099 C CA . ARG A 1 517 ? 26.533 27.562 -12.596 1.00 84.38 517 ARG A CA 1
ATOM 4100 C C . ARG A 1 517 ? 26.672 26.386 -11.644 1.00 84.38 517 ARG A C 1
ATOM 4102 O O . ARG A 1 517 ? 26.615 26.559 -10.429 1.00 84.38 517 ARG A O 1
ATOM 4109 N N . THR A 1 518 ? 26.835 25.191 -12.196 1.00 79.69 518 THR A N 1
ATOM 4110 C CA . THR A 1 518 ? 27.181 24.001 -11.414 1.00 79.69 518 THR A CA 1
ATOM 4111 C C . THR A 1 518 ? 28.617 24.112 -10.891 1.00 79.69 518 THR A C 1
ATOM 4113 O O . THR A 1 518 ? 29.385 24.965 -11.339 1.00 79.69 518 THR A O 1
ATOM 4116 N N . GLU A 1 519 ? 29.013 23.229 -9.970 1.00 77.38 519 GLU A N 1
ATOM 4117 C CA . GLU A 1 519 ? 30.404 23.141 -9.483 1.00 77.38 519 GLU A CA 1
ATOM 4118 C C . GLU A 1 519 ? 31.409 22.917 -10.636 1.00 77.38 519 GLU A C 1
ATOM 4120 O O . GLU A 1 519 ? 32.542 23.386 -10.576 1.00 77.38 519 GLU A O 1
ATOM 4125 N N . ASN A 1 520 ? 30.957 22.305 -11.737 1.00 81.00 520 ASN A N 1
ATOM 4126 C CA . ASN A 1 520 ? 31.736 22.091 -12.962 1.00 81.00 520 ASN A CA 1
ATOM 4127 C C . ASN A 1 520 ? 31.710 23.295 -13.925 1.00 81.00 520 ASN A C 1
ATOM 4129 O O . ASN A 1 520 ? 32.124 23.173 -15.076 1.00 81.00 520 ASN A O 1
ATOM 4133 N N . ASN A 1 521 ? 31.211 24.454 -13.484 1.00 85.06 521 ASN A N 1
ATOM 4134 C CA . ASN A 1 521 ? 31.091 25.685 -14.270 1.00 85.06 521 ASN A CA 1
ATOM 4135 C C . ASN A 1 521 ? 30.142 25.583 -15.488 1.00 85.06 521 ASN A C 1
ATOM 4137 O O . ASN A 1 521 ? 30.196 26.425 -16.387 1.00 85.06 521 ASN A O 1
ATOM 4141 N N . GLU A 1 522 ? 29.249 24.588 -15.523 1.00 86.94 522 GLU A N 1
ATOM 4142 C CA . GLU A 1 522 ? 28.226 24.451 -16.567 1.00 86.94 522 GLU A CA 1
ATOM 4143 C C . GLU A 1 522 ? 26.982 25.275 -16.216 1.00 86.94 522 GLU A C 1
ATOM 4145 O O . GLU A 1 522 ? 26.580 25.348 -15.055 1.00 86.94 522 GLU A O 1
ATOM 4150 N N . THR A 1 523 ? 26.344 25.886 -17.214 1.00 87.12 523 THR A N 1
ATOM 4151 C CA . THR A 1 523 ? 25.094 26.636 -17.031 1.00 87.12 523 THR A CA 1
ATOM 4152 C C . THR A 1 523 ? 23.915 25.688 -16.811 1.00 87.12 523 THR A C 1
ATOM 4154 O O . THR A 1 523 ? 23.718 24.746 -17.577 1.00 87.12 523 THR A O 1
ATOM 4157 N N . LEU A 1 524 ? 23.112 25.943 -15.777 1.00 88.19 524 LEU A N 1
ATOM 4158 C CA . LEU A 1 524 ? 21.924 25.171 -15.409 1.00 88.19 524 LEU A CA 1
ATOM 4159 C C . LEU A 1 524 ? 20.734 26.113 -15.203 1.00 88.19 524 LEU A C 1
ATOM 4161 O O . LEU A 1 524 ? 20.801 27.018 -14.372 1.00 88.19 524 LEU A O 1
ATOM 4165 N N . CYS A 1 525 ? 19.621 25.860 -15.898 1.00 90.69 525 CYS A N 1
ATOM 4166 C CA . CYS A 1 525 ? 18.337 26.476 -15.550 1.00 90.69 525 CYS A CA 1
ATOM 4167 C C . CYS A 1 525 ? 17.710 25.756 -14.345 1.00 90.69 525 CYS A C 1
ATOM 4169 O O . CYS A 1 525 ? 17.319 24.590 -14.452 1.00 90.69 525 CYS A O 1
ATOM 4171 N N . ILE A 1 526 ? 17.529 26.456 -13.223 1.00 83.00 526 ILE A N 1
ATOM 4172 C CA . ILE A 1 526 ? 16.925 25.914 -11.994 1.00 83.00 526 ILE A CA 1
ATOM 4173 C C . ILE A 1 526 ? 15.473 25.465 -12.243 1.00 83.00 526 ILE A C 1
ATOM 4175 O O . ILE A 1 526 ? 15.093 24.366 -11.821 1.00 83.00 526 ILE A O 1
ATOM 4179 N N . LEU A 1 527 ? 14.695 26.265 -12.989 1.00 79.38 527 LEU A N 1
ATOM 4180 C CA . LEU A 1 527 ? 13.290 25.978 -13.326 1.00 79.38 527 LEU A CA 1
ATOM 4181 C C . LEU A 1 527 ? 13.130 24.727 -14.205 1.00 79.38 527 LEU A C 1
ATOM 4183 O O . LEU A 1 527 ? 12.179 23.972 -14.041 1.00 79.38 527 LEU A O 1
ATOM 4187 N N . CYS A 1 528 ? 14.078 24.492 -15.110 1.00 80.69 528 CYS A N 1
ATOM 4188 C CA . CYS A 1 528 ? 13.932 23.588 -16.253 1.00 80.69 528 CYS A CA 1
ATOM 4189 C C . CYS A 1 528 ? 14.749 22.297 -16.141 1.00 80.69 528 CYS A C 1
ATOM 4191 O O . CYS A 1 528 ? 14.493 21.334 -16.849 1.00 80.69 528 CYS A O 1
ATOM 4193 N N . ASN A 1 529 ? 15.763 22.283 -15.273 1.00 72.88 529 ASN A N 1
ATOM 4194 C CA . ASN A 1 529 ? 16.783 21.234 -15.159 1.00 72.88 529 ASN A CA 1
ATOM 4195 C C . ASN A 1 529 ? 17.696 21.030 -16.377 1.00 72.88 529 ASN A C 1
ATOM 4197 O O . ASN A 1 529 ? 18.374 20.009 -16.457 1.00 72.88 529 ASN A O 1
ATOM 4201 N N . LEU A 1 530 ? 17.718 21.955 -17.333 1.00 76.44 530 LEU A N 1
ATOM 4202 C CA . LEU A 1 530 ? 18.559 21.812 -18.518 1.00 76.44 530 LEU A CA 1
ATOM 4203 C C . LEU A 1 530 ? 19.971 22.330 -18.221 1.00 76.44 530 LEU A C 1
ATOM 4205 O O . LEU A 1 530 ? 20.138 23.498 -17.856 1.00 76.44 530 LEU A O 1
ATOM 4209 N N . THR A 1 531 ? 20.968 21.454 -18.361 1.00 85.12 531 THR A N 1
ATOM 4210 C CA . THR A 1 531 ? 22.400 21.783 -18.287 1.00 85.12 531 THR A CA 1
ATOM 4211 C C . THR A 1 531 ? 22.935 22.206 -19.658 1.00 85.12 531 THR A C 1
ATOM 4213 O O . THR A 1 531 ? 22.331 21.918 -20.691 1.00 85.12 531 THR A O 1
ATOM 4216 N N . LYS A 1 532 ? 24.073 22.913 -19.676 1.00 80.69 532 LYS A N 1
ATOM 4217 C CA . LYS A 1 532 ? 24.764 23.394 -20.892 1.00 80.69 532 LYS A CA 1
ATOM 4218 C C . LYS A 1 532 ? 23.901 24.286 -21.792 1.00 80.69 532 LYS A C 1
ATOM 4220 O O . LYS A 1 532 ? 24.114 24.375 -23.000 1.00 80.69 532 LYS A O 1
ATOM 4225 N N . VAL A 1 533 ? 22.929 24.978 -21.208 1.00 80.44 533 VAL A N 1
ATOM 4226 C CA . VAL A 1 533 ? 22.059 25.893 -21.948 1.00 80.44 533 VAL A CA 1
ATOM 4227 C C . VAL A 1 533 ? 22.766 27.215 -22.227 1.00 80.44 533 VAL A C 1
ATOM 4229 O O . VAL A 1 533 ? 23.410 27.780 -21.342 1.00 80.44 533 VAL A O 1
ATOM 4232 N N . ASN A 1 534 ? 22.619 27.749 -23.442 1.00 89.19 534 ASN A N 1
ATOM 4233 C CA . ASN A 1 534 ? 22.960 29.145 -23.707 1.00 89.19 534 ASN A CA 1
ATOM 4234 C C . ASN A 1 534 ? 21.922 30.029 -22.986 1.00 89.19 534 ASN A C 1
ATOM 4236 O O . ASN A 1 534 ? 20.756 29.991 -23.392 1.00 89.19 534 ASN A O 1
ATOM 4240 N N . PRO A 1 535 ? 22.303 30.799 -21.946 1.00 86.25 535 PRO A N 1
ATOM 4241 C CA . PRO A 1 535 ? 21.354 31.510 -21.086 1.00 86.25 535 PRO A CA 1
ATOM 4242 C C . PRO A 1 535 ? 20.400 32.411 -21.872 1.00 86.25 535 PRO A C 1
ATOM 4244 O O . PRO A 1 535 ? 19.190 32.344 -21.675 1.00 86.25 535 PRO A O 1
ATOM 4247 N N . ASN A 1 536 ? 20.938 33.162 -22.839 1.00 86.50 536 ASN A N 1
ATOM 4248 C CA . ASN A 1 536 ? 20.180 34.148 -23.609 1.00 86.50 536 ASN A CA 1
ATOM 4249 C C . ASN A 1 536 ? 19.104 33.488 -24.478 1.00 86.50 536 ASN A C 1
ATOM 4251 O O . ASN A 1 536 ? 17.979 33.960 -24.544 1.00 86.50 536 ASN A O 1
ATOM 4255 N N . ASN A 1 537 ? 19.421 32.358 -25.111 1.00 85.19 537 ASN A N 1
ATOM 4256 C CA . ASN A 1 537 ? 18.459 31.671 -25.976 1.00 85.19 537 ASN A CA 1
ATOM 4257 C C . ASN A 1 537 ? 17.466 30.823 -25.175 1.00 85.19 537 ASN A C 1
ATOM 4259 O O . ASN A 1 537 ? 16.345 30.576 -25.618 1.00 85.19 537 ASN A O 1
ATOM 4263 N N . HIS A 1 538 ? 17.899 30.311 -24.025 1.00 88.62 538 HIS A N 1
ATOM 4264 C CA . HIS A 1 538 ? 17.111 29.381 -23.238 1.00 88.62 538 HIS A CA 1
ATOM 4265 C C . HIS A 1 538 ? 16.011 30.079 -22.435 1.00 88.62 538 HIS A C 1
ATOM 4267 O O . HIS A 1 538 ? 14.888 29.576 -22.423 1.00 88.62 538 HIS A O 1
ATOM 4273 N N . VAL A 1 539 ? 16.294 31.229 -21.815 1.00 88.31 539 VAL A N 1
ATOM 4274 C CA . VAL A 1 539 ? 15.287 31.989 -21.050 1.00 88.31 539 VAL A CA 1
ATOM 4275 C C . VAL A 1 539 ? 14.134 32.445 -21.956 1.00 88.31 539 VAL A C 1
ATOM 4277 O O . VAL A 1 539 ? 12.969 32.368 -21.566 1.00 88.31 539 VAL A O 1
ATOM 4280 N N . ASP A 1 540 ? 14.431 32.779 -23.214 1.00 87.12 540 ASP A N 1
ATOM 4281 C CA . ASP A 1 540 ? 13.429 33.136 -24.230 1.00 87.12 540 ASP A CA 1
ATOM 4282 C C . ASP A 1 540 ? 12.765 31.919 -24.902 1.00 87.12 540 ASP A C 1
ATOM 4284 O O . ASP A 1 540 ? 11.852 32.058 -25.723 1.00 87.12 540 ASP A O 1
ATOM 4288 N N . SER A 1 541 ? 13.200 30.696 -24.579 1.00 86.25 541 SER A N 1
ATOM 4289 C CA . SER A 1 541 ? 12.624 29.493 -25.175 1.00 86.25 541 SER A CA 1
ATOM 4290 C C . SER A 1 541 ? 11.176 29.291 -24.722 1.00 86.25 541 SER A C 1
ATOM 4292 O O . SER A 1 541 ? 10.821 29.512 -23.561 1.00 86.25 541 SER A O 1
ATOM 4294 N N . LYS A 1 542 ? 10.324 28.786 -25.629 1.00 73.44 542 LYS A N 1
ATOM 4295 C CA . LYS A 1 542 ? 8.920 28.464 -25.309 1.00 73.44 542 LYS A CA 1
ATOM 4296 C C . LYS A 1 542 ? 8.802 27.548 -24.086 1.00 73.44 542 LYS A C 1
ATOM 4298 O O . LYS A 1 542 ? 7.900 27.736 -23.280 1.00 73.44 542 LYS A O 1
ATOM 4303 N N . HIS A 1 543 ? 9.720 26.594 -23.937 1.00 79.00 543 HIS A N 1
ATOM 4304 C CA . HIS A 1 543 ? 9.784 25.690 -22.789 1.00 79.00 543 HIS A CA 1
ATOM 4305 C C . HIS A 1 543 ? 9.978 26.446 -21.462 1.00 79.00 543 HIS A C 1
ATOM 4307 O O . HIS A 1 543 ? 9.184 26.270 -20.538 1.00 79.00 543 HIS A O 1
ATOM 4313 N N . HIS A 1 544 ? 10.978 27.334 -21.385 1.00 83.25 544 HIS A N 1
ATOM 4314 C CA . HIS A 1 544 ? 11.256 28.120 -20.179 1.00 83.25 544 HIS A CA 1
ATOM 4315 C C . HIS A 1 544 ? 10.075 29.030 -19.816 1.00 83.25 544 HIS A C 1
ATOM 4317 O O . HIS A 1 544 ? 9.635 29.054 -18.669 1.00 83.25 544 HIS A O 1
ATOM 4323 N N . GLN A 1 545 ? 9.492 29.703 -20.811 1.00 88.56 545 GLN A N 1
ATOM 4324 C CA . GLN A 1 545 ? 8.339 30.588 -20.620 1.00 88.56 545 GLN A CA 1
ATOM 4325 C C . GLN A 1 545 ? 7.090 29.839 -20.119 1.00 88.56 545 GLN A C 1
ATOM 4327 O O . GLN A 1 545 ? 6.345 30.359 -19.286 1.00 88.56 545 GLN A O 1
ATOM 4332 N N . ILE A 1 546 ? 6.867 28.598 -20.571 1.00 73.56 546 ILE A N 1
ATOM 4333 C CA . ILE A 1 546 ? 5.766 27.749 -20.085 1.00 73.56 546 ILE A CA 1
ATOM 4334 C C . ILE A 1 546 ? 5.988 27.347 -18.622 1.00 73.56 546 ILE A C 1
ATOM 4336 O O . ILE A 1 546 ? 5.073 27.497 -17.809 1.00 73.56 546 ILE A O 1
ATOM 4340 N N . LEU A 1 547 ? 7.187 26.878 -18.262 1.00 68.12 547 LEU A N 1
ATOM 4341 C CA . LEU A 1 547 ? 7.502 26.486 -16.883 1.00 68.12 547 LEU A CA 1
ATOM 4342 C C . LEU A 1 547 ? 7.433 27.671 -15.918 1.00 68.12 547 LEU A C 1
ATOM 4344 O O . LEU A 1 547 ? 6.852 27.556 -14.837 1.00 68.12 547 LEU A O 1
ATOM 4348 N N . LEU A 1 548 ? 7.950 28.826 -16.336 1.00 82.12 548 LEU A N 1
ATOM 4349 C CA . LEU A 1 548 ? 7.861 30.068 -15.580 1.00 82.12 548 LEU A CA 1
ATOM 4350 C C . LEU A 1 548 ? 6.397 30.481 -15.365 1.00 82.12 548 LEU A C 1
ATOM 4352 O O . LEU A 1 548 ? 6.009 30.805 -14.243 1.00 82.12 548 LEU A O 1
ATOM 4356 N N . LYS A 1 549 ? 5.549 30.389 -16.401 1.00 79.75 549 LYS A N 1
ATOM 4357 C CA . LYS A 1 549 ? 4.103 30.638 -16.286 1.00 79.75 549 LYS A CA 1
ATOM 4358 C C . LYS A 1 549 ? 3.431 29.675 -15.302 1.00 79.75 549 LYS A C 1
ATOM 4360 O O . LYS A 1 549 ? 2.615 30.117 -14.497 1.00 79.75 549 LYS A O 1
ATOM 4365 N N . LEU A 1 550 ? 3.778 28.386 -15.324 1.00 63.84 550 LEU A N 1
ATOM 4366 C CA . LEU A 1 550 ? 3.242 27.394 -14.384 1.00 63.84 550 LEU A CA 1
ATOM 4367 C C . LEU A 1 550 ? 3.666 27.681 -12.937 1.00 63.84 550 LEU A C 1
ATOM 4369 O O . LEU A 1 550 ? 2.846 27.565 -12.030 1.00 63.84 550 LEU A O 1
ATOM 4373 N N . HIS A 1 551 ? 4.916 28.086 -12.703 1.00 71.50 551 HIS A N 1
ATOM 4374 C CA . HIS A 1 551 ? 5.376 28.502 -11.374 1.00 71.50 551 HIS A CA 1
ATOM 4375 C C . HIS A 1 551 ? 4.693 29.786 -10.894 1.00 71.50 551 HIS A C 1
ATOM 4377 O O . 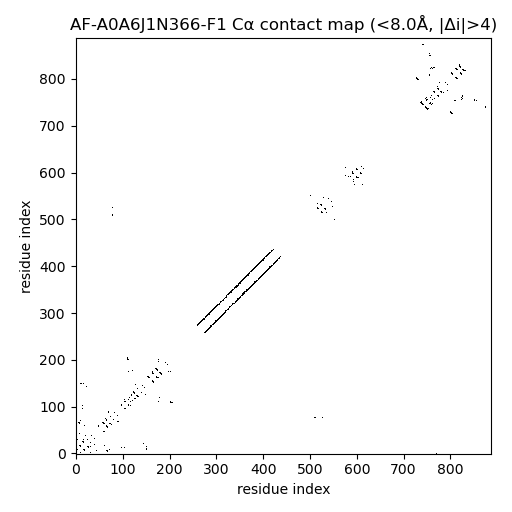HIS A 1 551 ? 4.212 29.814 -9.762 1.00 71.50 551 HIS A O 1
ATOM 4383 N N . LYS A 1 552 ? 4.546 30.802 -11.758 1.00 78.44 552 LYS A N 1
ATOM 4384 C CA . LYS A 1 552 ? 3.765 32.015 -11.453 1.00 78.44 552 LYS A CA 1
ATOM 4385 C C . LYS A 1 552 ? 2.327 31.656 -11.069 1.00 78.44 552 LYS A C 1
ATOM 4387 O O . LYS A 1 552 ? 1.842 32.108 -10.039 1.00 78.44 552 LYS A O 1
ATOM 4392 N N . GLN A 1 553 ? 1.681 30.759 -11.816 1.00 70.12 553 GLN A N 1
ATOM 4393 C CA . GLN A 1 553 ? 0.337 30.269 -11.494 1.00 70.12 553 GLN A CA 1
ATOM 4394 C C . GLN A 1 553 ? 0.277 29.501 -10.168 1.00 70.12 553 GLN A C 1
ATOM 4396 O O . GLN A 1 553 ? -0.701 29.642 -9.442 1.00 70.12 553 GLN A O 1
ATOM 4401 N N . ARG A 1 554 ? 1.295 28.703 -9.822 1.00 67.25 554 ARG A N 1
ATOM 4402 C CA . ARG A 1 554 ? 1.362 28.010 -8.521 1.00 67.25 554 ARG A CA 1
ATOM 4403 C C . ARG A 1 554 ? 1.522 28.991 -7.367 1.00 67.25 554 ARG A C 1
ATOM 4405 O O . ARG A 1 554 ? 0.812 28.853 -6.382 1.00 67.25 554 ARG A O 1
ATOM 4412 N N . LEU A 1 555 ? 2.377 30.002 -7.506 1.00 67.38 555 LEU A N 1
ATOM 4413 C CA . LEU A 1 555 ? 2.549 31.042 -6.490 1.00 67.38 555 LEU A CA 1
ATOM 4414 C C . LEU A 1 555 ? 1.310 31.929 -6.353 1.00 67.38 555 LEU A C 1
ATOM 4416 O O . LEU A 1 555 ? 0.922 32.264 -5.240 1.00 67.38 555 LEU A O 1
ATOM 4420 N N . GLN A 1 556 ? 0.644 32.254 -7.463 1.00 71.50 556 GLN A N 1
ATOM 4421 C CA . GLN A 1 556 ? -0.641 32.956 -7.448 1.00 71.50 556 GLN A CA 1
ATOM 4422 C C . GLN A 1 556 ? -1.734 32.096 -6.802 1.00 71.50 556 GLN A C 1
ATOM 4424 O O . GLN A 1 556 ? -2.512 32.617 -6.017 1.00 71.50 556 GLN A O 1
ATOM 4429 N N . LYS A 1 557 ? -1.760 30.777 -7.038 1.00 64.12 557 LYS A N 1
ATOM 4430 C CA . LYS A 1 557 ? -2.670 29.843 -6.349 1.00 64.12 557 LYS A CA 1
ATOM 4431 C C . LYS A 1 557 ? -2.326 29.650 -4.872 1.00 64.12 557 LYS A C 1
ATOM 4433 O O . LYS A 1 557 ? -3.231 29.513 -4.068 1.00 64.12 557 LYS A O 1
ATOM 4438 N N . MET A 1 558 ? -1.053 29.697 -4.487 1.00 53.28 558 MET A N 1
ATOM 4439 C CA . MET A 1 558 ? -0.643 29.713 -3.076 1.00 53.28 558 MET A CA 1
ATOM 4440 C C . MET A 1 558 ? -0.990 31.043 -2.394 1.00 53.28 558 MET A C 1
ATOM 4442 O O . MET A 1 558 ? -1.250 31.056 -1.197 1.00 53.28 558 MET A O 1
ATOM 4446 N N . GLY A 1 559 ? -1.051 32.144 -3.151 1.00 49.22 559 GLY A N 1
ATOM 4447 C CA . GLY A 1 559 ? -1.605 33.421 -2.695 1.00 49.22 559 GLY A CA 1
ATOM 4448 C C . GLY A 1 559 ? -3.140 33.477 -2.676 1.00 49.22 559 GLY A C 1
ATOM 4449 O O . GLY A 1 559 ? -3.689 34.221 -1.872 1.00 49.22 559 GLY A O 1
ATOM 4450 N N . ASN A 1 560 ? -3.818 32.684 -3.519 1.00 39.50 560 ASN A N 1
ATOM 4451 C CA . ASN A 1 560 ? -5.271 32.729 -3.745 1.00 39.50 560 ASN A CA 1
ATOM 4452 C C . ASN A 1 560 ? -6.040 31.483 -3.260 1.00 39.50 560 ASN A C 1
ATOM 4454 O O . ASN A 1 560 ? -7.243 31.409 -3.478 1.00 39.50 560 ASN A O 1
ATOM 4458 N N . ASN A 1 561 ? -5.411 30.519 -2.581 1.00 35.75 561 ASN A N 1
ATOM 4459 C CA . ASN A 1 561 ? -6.109 29.400 -1.931 1.00 35.75 561 ASN A CA 1
ATOM 4460 C C . ASN A 1 561 ? -6.681 29.818 -0.564 1.00 35.75 561 ASN A C 1
ATOM 4462 O O . ASN A 1 561 ? -6.404 29.219 0.473 1.00 35.75 561 ASN A O 1
ATOM 4466 N N . THR A 1 562 ? -7.541 30.831 -0.594 1.00 32.22 562 THR A N 1
ATOM 4467 C CA . THR A 1 562 ? -8.778 30.811 0.186 1.00 32.22 562 THR A CA 1
ATOM 4468 C C . THR A 1 562 ? -9.892 30.434 -0.782 1.00 32.22 562 THR A C 1
ATOM 4470 O O . THR A 1 562 ? -10.087 31.085 -1.801 1.00 32.22 562 THR A O 1
ATOM 4473 N N . ILE A 1 563 ? -10.528 29.312 -0.466 1.00 35.53 563 ILE A N 1
ATOM 4474 C CA . ILE A 1 563 ? -11.539 28.568 -1.221 1.00 35.53 563 ILE A CA 1
ATOM 4475 C C . ILE A 1 563 ? -12.750 29.453 -1.581 1.00 35.53 563 ILE A C 1
ATOM 4477 O O . ILE A 1 563 ? -13.339 30.050 -0.685 1.00 35.53 563 ILE A O 1
ATOM 4481 N N . ASP A 1 564 ? -13.160 29.446 -2.853 1.00 30.75 564 ASP A N 1
ATOM 4482 C CA . ASP A 1 564 ? -14.520 29.780 -3.310 1.00 30.75 564 ASP A CA 1
ATOM 4483 C C . ASP A 1 564 ? -15.251 28.457 -3.612 1.00 30.75 564 ASP A C 1
ATOM 4485 O O . ASP A 1 564 ? -14.762 27.663 -4.416 1.00 30.75 564 ASP A O 1
ATOM 4489 N N . ASP A 1 565 ? -16.360 28.158 -2.922 1.00 33.25 565 ASP A N 1
ATOM 4490 C CA . ASP A 1 565 ? -17.707 28.467 -3.440 1.00 33.25 565 ASP A CA 1
ATOM 4491 C C . ASP A 1 565 ? -18.816 28.013 -2.453 1.00 33.25 565 ASP A C 1
ATOM 4493 O O . ASP A 1 565 ? -19.227 26.856 -2.420 1.00 33.25 565 ASP A O 1
ATOM 4497 N N . CYS A 1 566 ? -19.318 28.933 -1.623 1.00 30.14 566 CYS A N 1
ATOM 4498 C CA . CYS A 1 566 ? -20.733 29.326 -1.657 1.00 30.14 566 CYS A CA 1
ATOM 4499 C C . CYS A 1 566 ? -20.906 30.666 -0.910 1.00 30.14 566 CYS A C 1
ATOM 4501 O O . CYS A 1 566 ? -20.544 30.807 0.253 1.00 30.14 566 CYS A O 1
ATOM 4503 N N . HIS A 1 567 ? -21.387 31.672 -1.645 1.00 42.50 567 HIS A N 1
ATOM 4504 C CA . HIS A 1 567 ? -21.830 33.010 -1.230 1.00 42.50 567 HIS A CA 1
ATOM 4505 C C . HIS A 1 567 ? -21.418 33.541 0.160 1.00 42.50 567 HIS A C 1
ATOM 4507 O O . HIS A 1 567 ? -22.086 33.248 1.145 1.00 42.50 567 HIS A O 1
ATOM 4513 N N . THR A 1 568 ? -20.464 34.486 0.202 1.00 38.75 568 THR A N 1
ATOM 4514 C CA . THR A 1 568 ? -20.641 35.873 0.711 1.00 38.75 568 THR A CA 1
ATOM 4515 C C . THR A 1 568 ? -19.387 36.697 0.365 1.00 38.75 568 THR A C 1
ATOM 4517 O O . THR A 1 568 ? -18.285 36.366 0.783 1.00 38.75 568 THR A O 1
ATOM 4520 N N . GLN A 1 569 ? -19.535 37.778 -0.408 1.00 40.69 569 GLN A N 1
ATOM 4521 C CA . GLN A 1 569 ? -18.445 38.712 -0.726 1.00 40.69 569 GLN A CA 1
ATOM 4522 C C . GLN A 1 569 ? -17.978 39.457 0.540 1.00 40.69 569 GLN A C 1
ATOM 4524 O O . GLN A 1 569 ? -18.737 40.259 1.081 1.00 40.69 569 GLN A O 1
ATOM 4529 N N . GLY A 1 570 ? -16.733 39.226 0.966 1.00 42.41 570 GLY A N 1
ATOM 4530 C CA . GLY A 1 570 ? -16.006 40.040 1.945 1.00 42.41 570 GLY A CA 1
ATOM 4531 C C . GLY A 1 570 ? -14.635 40.406 1.380 1.00 42.41 570 GLY A C 1
ATOM 4532 O O . GLY A 1 570 ? -13.700 39.610 1.411 1.00 42.41 570 GLY A O 1
ATOM 4533 N N . THR A 1 571 ? -14.536 41.581 0.760 1.00 43.81 571 THR A N 1
ATOM 4534 C CA . THR A 1 571 ? -13.291 42.096 0.166 1.00 43.81 571 THR A CA 1
ATOM 4535 C C . THR A 1 571 ? -12.359 42.671 1.235 1.00 43.81 571 THR A C 1
ATOM 4537 O O . THR A 1 571 ? -12.806 43.053 2.311 1.00 43.81 571 THR A O 1
ATOM 4540 N N . GLN A 1 572 ? -11.076 42.842 0.897 1.00 56.38 572 GLN A N 1
ATOM 4541 C CA . GLN A 1 572 ? -10.044 43.535 1.692 1.00 56.38 572 GLN A CA 1
ATOM 4542 C C . GLN A 1 572 ? -10.495 44.888 2.304 1.00 56.38 572 GLN A C 1
ATOM 4544 O O . GLN A 1 572 ? -9.923 45.311 3.304 1.00 56.38 572 GLN A O 1
ATOM 4549 N N . ASN A 1 573 ? -11.550 45.509 1.760 1.00 65.31 573 ASN A N 1
ATOM 4550 C CA . ASN A 1 573 ? -12.180 46.738 2.255 1.00 65.31 573 ASN A CA 1
ATOM 4551 C C . ASN A 1 573 ? -12.807 46.620 3.659 1.00 65.31 573 ASN A C 1
ATOM 4553 O O . ASN A 1 573 ? -12.852 47.612 4.380 1.00 65.31 573 ASN A O 1
ATOM 4557 N N . ASP A 1 574 ? -13.242 45.431 4.095 1.00 80.62 574 ASP A N 1
ATOM 4558 C CA . ASP A 1 574 ? -13.965 45.305 5.370 1.00 80.62 574 ASP A CA 1
ATOM 4559 C C . ASP A 1 574 ? -13.096 45.661 6.588 1.00 80.62 574 ASP A C 1
ATOM 4561 O O . ASP A 1 574 ? -13.621 46.113 7.601 1.00 80.62 574 ASP A O 1
ATOM 4565 N N . SER A 1 575 ? -11.768 45.494 6.518 1.00 90.62 575 SER A N 1
ATOM 4566 C CA . SER A 1 575 ? -10.890 45.871 7.642 1.00 90.62 575 SER A CA 1
ATOM 4567 C C . SER A 1 575 ? -10.851 47.382 7.854 1.00 90.62 575 SER A C 1
ATOM 4569 O O . SER A 1 575 ? -10.929 47.831 8.999 1.00 90.62 575 SER A O 1
ATOM 4571 N N . ASP A 1 576 ? -10.777 48.145 6.765 1.00 92.62 576 ASP A N 1
ATOM 4572 C CA . ASP A 1 576 ? -10.747 49.606 6.812 1.00 92.62 576 ASP A CA 1
ATOM 4573 C C . ASP A 1 576 ? -12.126 50.150 7.222 1.00 92.62 576 ASP A C 1
ATOM 4575 O O . ASP A 1 576 ? -12.226 50.983 8.123 1.00 92.62 576 ASP A O 1
ATOM 4579 N N . ASP A 1 577 ? -13.211 49.567 6.699 1.00 95.12 577 ASP A N 1
ATOM 4580 C CA . ASP A 1 577 ? -14.575 49.948 7.080 1.00 95.12 577 ASP A CA 1
ATOM 4581 C C . ASP A 1 577 ? -14.910 49.597 8.549 1.00 95.12 577 ASP A C 1
ATOM 4583 O O . ASP A 1 577 ? -15.649 50.322 9.229 1.00 95.12 577 ASP A O 1
ATOM 4587 N N . ILE A 1 578 ? -14.379 48.482 9.076 1.00 96.38 578 ILE A N 1
ATOM 4588 C CA . ILE A 1 578 ? -14.513 48.114 10.497 1.00 96.38 578 ILE A CA 1
ATOM 4589 C C . ILE A 1 578 ? -13.701 49.074 11.374 1.00 96.38 578 ILE A C 1
ATOM 4591 O O . ILE A 1 578 ? -14.164 49.430 12.463 1.00 96.38 578 ILE A O 1
ATOM 4595 N N . LEU A 1 579 ? -12.523 49.508 10.915 1.00 95.56 579 LEU A N 1
ATOM 4596 C CA . LEU A 1 579 ? -11.686 50.477 11.622 1.00 95.56 579 LEU A CA 1
ATOM 4597 C C . LEU A 1 579 ? -12.390 51.834 11.739 1.00 95.56 579 LEU A C 1
ATOM 4599 O O . LEU A 1 579 ? -12.468 52.385 12.840 1.00 95.56 579 LEU A O 1
ATOM 4603 N N . ASP A 1 580 ? -13.016 52.302 10.660 1.00 96.69 580 ASP A N 1
ATOM 4604 C CA . ASP A 1 580 ? -13.775 53.556 10.641 1.00 96.69 580 ASP A CA 1
ATOM 4605 C C . ASP A 1 580 ? -15.015 53.516 11.553 1.00 96.69 580 ASP A C 1
ATOM 4607 O O . ASP A 1 580 ? -15.386 54.517 12.177 1.00 96.69 580 ASP A O 1
ATOM 4611 N N . LYS A 1 581 ? -15.652 52.345 11.700 1.00 97.31 581 LYS A N 1
ATOM 4612 C CA . LYS A 1 581 ? -16.821 52.155 12.582 1.00 97.31 581 LYS A CA 1
ATOM 4613 C C . LYS A 1 581 ? -16.477 51.651 13.988 1.00 97.31 581 LYS A C 1
ATOM 4615 O O . LYS A 1 581 ? -17.392 51.447 14.795 1.00 97.31 581 LYS A O 1
ATOM 4620 N N . LEU A 1 582 ? -15.200 51.518 14.343 1.00 96.38 582 LEU A N 1
ATOM 4621 C CA . LEU A 1 582 ? -14.764 50.989 15.639 1.00 96.38 582 LEU A CA 1
ATOM 4622 C C . LEU A 1 582 ? -15.407 51.699 16.855 1.00 96.38 582 LEU A C 1
ATOM 4624 O O . LEU A 1 582 ? -15.887 50.998 17.755 1.00 96.38 582 LEU A O 1
ATOM 4628 N N . PRO A 1 583 ? -15.540 53.047 16.898 1.00 96.38 583 PRO A N 1
ATOM 4629 C CA . PRO A 1 583 ? -16.190 53.725 18.024 1.00 96.38 583 PRO A CA 1
ATOM 4630 C C . PRO A 1 583 ? -17.671 53.345 18.185 1.00 96.38 583 PRO A C 1
ATOM 4632 O O . PRO A 1 583 ? -18.183 53.257 19.304 1.00 96.38 583 PRO A O 1
ATOM 4635 N N . LYS A 1 584 ? -18.371 53.084 17.071 1.00 97.00 584 LYS A N 1
ATOM 4636 C CA . LYS A 1 584 ? -19.778 52.652 17.059 1.00 97.00 584 LYS A CA 1
ATOM 4637 C C . LYS A 1 584 ? -19.914 51.245 17.643 1.00 97.00 584 LYS A C 1
ATOM 4639 O O . LYS A 1 584 ? -20.827 51.009 18.430 1.00 97.00 584 LYS A O 1
ATOM 4644 N N . PHE A 1 585 ? -19.004 50.334 17.300 1.00 97.62 585 PHE A N 1
ATOM 4645 C CA . PHE A 1 585 ? -19.013 48.953 17.796 1.00 97.62 585 PHE A CA 1
ATOM 4646 C C . PHE A 1 585 ? -18.662 48.869 19.281 1.00 97.62 585 PHE A C 1
ATOM 4648 O O . PHE A 1 585 ? -19.366 48.200 20.038 1.00 97.62 585 PHE A O 1
ATOM 4655 N N . GLN A 1 586 ? -17.668 49.638 19.731 1.00 94.75 586 GLN A N 1
ATOM 4656 C CA . GLN A 1 586 ? -17.311 49.714 21.149 1.00 94.75 586 GLN A CA 1
ATOM 4657 C C . GLN A 1 586 ? -18.454 50.272 22.009 1.00 94.75 586 GLN A C 1
ATOM 4659 O O . GLN A 1 586 ? -18.706 49.755 23.097 1.00 94.75 586 GLN A O 1
ATOM 4664 N N . LYS A 1 587 ? -19.196 51.274 21.509 1.00 97.06 587 LYS A N 1
ATOM 4665 C CA . LYS A 1 587 ? -20.384 51.825 22.189 1.00 97.06 587 LYS A CA 1
ATOM 4666 C C . LYS A 1 587 ? -21.502 50.791 22.369 1.00 97.06 587 LYS A C 1
ATOM 4668 O O . LYS A 1 587 ? -22.268 50.876 23.323 1.00 97.06 587 LYS A O 1
ATOM 4673 N N . GLU A 1 588 ? -21.585 49.813 21.473 1.00 97.69 588 GLU A N 1
ATOM 4674 C CA . GLU A 1 588 ? -22.541 48.701 21.539 1.00 97.69 588 GLU A CA 1
ATOM 4675 C C . GLU A 1 588 ? -21.970 47.471 22.266 1.00 97.69 588 GLU A C 1
ATOM 4677 O O . GLU A 1 588 ? -22.570 46.397 22.242 1.00 97.69 588 GLU A O 1
ATOM 4682 N N . GLU A 1 589 ? -20.839 47.648 22.953 1.00 97.44 589 GLU A N 1
ATOM 4683 C CA . GLU A 1 589 ? -20.094 46.633 23.698 1.00 97.44 589 GLU A CA 1
ATOM 4684 C C . GLU A 1 589 ? -19.591 45.456 22.847 1.00 97.44 589 GLU A C 1
ATOM 4686 O O . GLU A 1 589 ? -19.434 44.337 23.343 1.00 97.44 589 GLU A O 1
ATOM 4691 N N . VAL A 1 590 ? -19.293 45.696 21.570 1.00 97.62 590 VAL A N 1
ATOM 4692 C CA . VAL A 1 590 ? -18.591 44.737 20.711 1.00 97.62 590 VAL A CA 1
ATOM 4693 C C . VAL A 1 590 ? -17.095 45.046 20.739 1.00 97.62 590 VAL A C 1
ATOM 4695 O O . VAL A 1 590 ? -16.663 46.143 20.391 1.00 97.62 590 VAL A O 1
ATOM 4698 N N . ASN A 1 591 ? -16.299 44.076 21.187 1.00 97.69 591 ASN A N 1
ATOM 4699 C CA . ASN A 1 591 ? -14.845 44.153 21.189 1.00 97.69 591 ASN A CA 1
ATOM 4700 C C . ASN A 1 591 ? -14.297 43.605 19.869 1.00 97.69 591 ASN A C 1
ATOM 4702 O O . ASN A 1 591 ? -14.622 42.479 19.504 1.00 97.69 591 ASN A O 1
ATOM 4706 N N . ILE A 1 592 ? -13.476 44.389 19.179 1.00 96.06 592 ILE A N 1
ATOM 4707 C CA . ILE A 1 592 ? -12.890 44.059 17.877 1.00 96.06 592 ILE A CA 1
ATOM 4708 C C . ILE A 1 592 ? -11.379 43.915 18.082 1.00 96.06 592 ILE A C 1
ATOM 4710 O O . ILE A 1 592 ? -10.737 44.846 18.566 1.00 96.06 592 ILE A O 1
ATOM 4714 N N . ASN A 1 593 ? -10.813 42.764 17.728 1.00 94.88 593 ASN A N 1
ATOM 4715 C CA . ASN A 1 593 ? -9.374 42.520 17.731 1.00 94.88 593 ASN A CA 1
ATOM 4716 C C . ASN A 1 593 ? -8.892 42.345 16.283 1.00 94.88 593 ASN A C 1
ATOM 4718 O O . ASN A 1 593 ? -9.207 41.343 15.644 1.00 94.88 593 ASN A O 1
ATOM 4722 N N . PHE A 1 594 ? -8.140 43.327 15.778 1.00 93.50 594 PHE A N 1
ATOM 4723 C CA . PHE A 1 594 ? -7.615 43.329 14.409 1.00 93.50 594 PHE A CA 1
ATOM 4724 C C . PHE A 1 594 ? -6.451 42.351 14.206 1.00 93.50 594 PHE A C 1
ATOM 4726 O O . PHE A 1 594 ? -6.317 41.812 13.112 1.00 93.50 594 PHE A O 1
ATOM 4733 N N . GLU A 1 595 ? -5.643 42.080 15.239 1.00 84.12 595 GLU A N 1
ATOM 4734 C CA . GLU A 1 595 ? -4.522 41.129 15.145 1.00 84.12 595 GLU A CA 1
ATOM 4735 C C . GLU A 1 595 ? -5.032 39.703 14.945 1.00 84.12 595 GLU A C 1
ATOM 4737 O O . GLU A 1 595 ? -4.538 38.975 14.089 1.00 84.12 595 GLU A O 1
ATOM 4742 N N . SER A 1 596 ? -6.059 39.316 15.704 1.00 87.06 596 SER A N 1
ATOM 4743 C CA . SER A 1 596 ? -6.674 37.994 15.574 1.00 87.06 596 SER A CA 1
ATOM 4744 C C . SER A 1 596 ? -7.827 37.946 14.574 1.00 87.06 596 SER A C 1
ATOM 4746 O O . SER A 1 596 ? -8.371 36.868 14.355 1.00 87.06 596 SER A O 1
ATOM 4748 N N . LYS A 1 597 ? -8.216 39.088 13.985 1.00 94.94 597 LYS A N 1
ATOM 4749 C CA . LYS A 1 597 ? -9.428 39.248 13.162 1.00 94.94 597 LYS A CA 1
ATOM 4750 C C . LYS A 1 597 ? -10.652 38.609 13.827 1.00 94.94 597 LYS A C 1
ATOM 4752 O O . LYS A 1 597 ? -11.331 37.771 13.241 1.00 94.94 597 LYS A O 1
ATOM 4757 N N . THR A 1 598 ? -10.927 38.982 15.078 1.00 93.25 598 THR A N 1
ATOM 4758 C CA . THR A 1 598 ? -12.097 38.486 15.826 1.00 93.25 598 THR A CA 1
ATOM 4759 C C . THR A 1 598 ? -12.946 39.616 16.389 1.00 93.25 598 THR A C 1
ATOM 4761 O O . THR A 1 598 ? -12.434 40.648 16.822 1.00 93.25 598 THR A O 1
ATOM 4764 N N . ALA A 1 599 ? -14.265 39.423 16.389 1.00 96.50 599 ALA A N 1
ATOM 4765 C CA . ALA A 1 599 ? -15.220 40.300 17.050 1.00 96.50 599 ALA A CA 1
ATOM 4766 C C . ALA A 1 599 ? -15.944 39.526 18.165 1.00 96.50 599 ALA A C 1
ATOM 4768 O O . ALA A 1 599 ? -16.250 38.343 18.023 1.00 96.50 599 ALA A O 1
ATOM 4769 N N . TYR A 1 600 ? -16.205 40.167 19.302 1.00 96.88 600 TYR A N 1
ATOM 4770 C CA . TYR A 1 600 ? -16.862 39.542 20.453 1.00 96.88 600 TYR A CA 1
ATOM 4771 C C . TYR A 1 600 ? -17.857 40.502 21.104 1.00 96.88 600 TYR A C 1
ATOM 4773 O O . TYR A 1 600 ? -17.475 41.573 21.579 1.00 96.88 600 TYR A O 1
ATOM 4781 N N . CYS A 1 601 ? -19.134 40.122 21.167 1.00 98.00 601 CYS A N 1
ATOM 4782 C CA . CYS A 1 601 ? -20.163 40.926 21.823 1.00 98.00 601 CYS A CA 1
ATOM 4783 C C . CYS A 1 601 ? -20.198 40.658 23.326 1.00 98.00 601 CYS A C 1
ATOM 4785 O O . CYS A 1 601 ? -20.501 39.547 23.762 1.00 98.00 601 CYS A O 1
ATOM 4787 N N . LYS A 1 602 ? -19.990 41.686 24.149 1.00 96.88 602 LYS A N 1
ATOM 4788 C CA . LYS A 1 602 ? -20.085 41.547 25.608 1.00 96.88 602 LYS A CA 1
ATOM 4789 C C . LYS A 1 602 ? -21.528 41.412 26.106 1.00 96.88 602 LYS A C 1
ATOM 4791 O O . LYS A 1 602 ? -21.724 40.751 27.123 1.00 96.88 602 LYS A O 1
ATOM 4796 N N . LYS A 1 603 ? -22.523 41.949 25.383 1.00 95.38 603 LYS A N 1
ATOM 4797 C CA . LYS A 1 603 ? -23.947 41.880 25.775 1.00 95.38 603 LYS A CA 1
ATOM 4798 C C . LYS A 1 603 ? -24.474 40.445 25.825 1.00 95.38 603 LYS A C 1
ATOM 4800 O O . LYS A 1 603 ? -25.151 40.077 26.778 1.00 95.38 603 LYS A O 1
ATOM 4805 N N . CYS A 1 604 ? -24.148 39.629 24.823 1.00 96.25 604 CYS A N 1
ATOM 4806 C CA . CYS A 1 604 ? -24.608 38.235 24.735 1.00 96.25 604 CYS A CA 1
ATOM 4807 C C . CYS A 1 604 ? -23.498 37.187 24.850 1.00 96.25 604 CYS A C 1
ATOM 4809 O O . CYS A 1 604 ? -23.797 35.998 24.865 1.00 96.25 604 CYS A O 1
ATOM 4811 N N . LYS A 1 605 ? -22.239 37.616 24.997 1.00 96.00 605 LYS A N 1
ATOM 4812 C CA . LYS A 1 605 ? -21.069 36.745 25.178 1.00 96.00 605 LYS A CA 1
ATOM 4813 C C . LYS A 1 605 ? -20.824 35.781 24.010 1.00 96.00 605 LYS A C 1
ATOM 4815 O O . LYS A 1 605 ? -20.371 34.659 24.221 1.00 96.00 605 LYS A O 1
ATOM 4820 N N . THR A 1 606 ? -21.106 36.215 22.784 1.00 92.75 606 THR A N 1
ATOM 4821 C CA . THR A 1 606 ? -20.874 35.425 21.568 1.00 92.75 606 THR A CA 1
ATOM 4822 C C . THR A 1 606 ? -19.763 36.029 20.716 1.00 92.75 606 THR A C 1
ATOM 4824 O O . THR A 1 606 ? -19.628 37.254 20.614 1.00 92.75 606 THR A O 1
ATOM 4827 N N . HIS A 1 607 ? -18.983 35.161 20.072 1.00 95.75 607 HIS A N 1
ATOM 4828 C CA . HIS A 1 607 ? -18.092 35.564 18.990 1.00 95.75 607 HIS A CA 1
ATOM 4829 C C . HIS A 1 607 ? -18.917 35.904 17.748 1.00 95.75 607 HIS A C 1
ATOM 4831 O O . HIS A 1 607 ? -19.865 35.196 17.415 1.00 95.75 607 HIS A O 1
ATOM 4837 N N . ILE A 1 608 ? -18.565 37.010 17.104 1.00 95.62 608 ILE A N 1
ATOM 4838 C CA . ILE A 1 608 ? -19.132 37.449 15.835 1.00 95.62 608 ILE A CA 1
ATOM 4839 C C . ILE A 1 608 ? -18.033 37.297 14.789 1.00 95.62 608 ILE A C 1
ATOM 4841 O O . ILE A 1 608 ? -16.859 37.568 15.053 1.00 95.62 608 ILE A O 1
ATOM 4845 N N . GLU A 1 609 ? -18.422 36.867 13.601 1.00 95.44 609 GLU A N 1
ATOM 4846 C CA . GLU A 1 609 ? -17.547 36.849 12.440 1.00 95.44 609 GLU A CA 1
ATOM 4847 C C . GLU A 1 609 ? -16.994 38.256 12.147 1.00 95.44 609 GLU A C 1
ATOM 4849 O O . GLU A 1 609 ? -17.712 39.255 12.257 1.00 95.44 609 GLU A O 1
ATOM 4854 N N . PHE A 1 610 ? -15.710 38.347 11.795 1.00 95.94 610 PHE A N 1
ATOM 4855 C CA . PHE A 1 610 ? -15.011 39.614 11.550 1.00 95.94 610 PHE A CA 1
ATOM 4856 C C . PHE A 1 610 ? -15.317 40.162 10.151 1.00 95.94 610 PHE A C 1
ATOM 4858 O O . PHE A 1 610 ? -14.444 40.313 9.305 1.00 95.94 610 PHE A O 1
ATOM 4865 N N . VAL A 1 611 ? -16.597 40.427 9.912 1.00 96.50 611 VAL A N 1
ATOM 4866 C CA . VAL A 1 611 ? -17.140 40.992 8.677 1.00 96.50 611 VAL A CA 1
ATOM 4867 C C . VAL A 1 611 ? -18.078 42.123 9.076 1.00 96.50 611 VAL A C 1
ATOM 4869 O O . VAL A 1 611 ? -18.913 41.960 9.972 1.00 96.50 611 VAL A O 1
ATOM 4872 N N . LEU A 1 612 ? -17.956 43.282 8.422 1.00 96.25 612 LEU A N 1
ATOM 4873 C CA . LEU A 1 612 ? -18.665 44.507 8.801 1.00 96.25 612 LEU A CA 1
ATOM 4874 C C . LEU A 1 612 ? -20.177 44.280 8.928 1.00 96.25 612 LEU A C 1
ATOM 4876 O O . LEU A 1 612 ? -20.804 44.678 9.912 1.00 96.25 612 LEU A O 1
ATOM 4880 N N . LYS A 1 613 ? -20.750 43.582 7.944 1.00 96.25 613 LYS A N 1
ATOM 4881 C CA . LYS A 1 613 ? -22.181 43.282 7.867 1.00 96.25 613 LYS A CA 1
ATOM 4882 C C . LYS A 1 613 ? -22.635 42.334 8.981 1.00 96.25 613 LYS A C 1
ATOM 4884 O O . LYS A 1 613 ? -23.691 42.560 9.567 1.00 96.25 613 LYS A O 1
ATOM 4889 N N . SER A 1 614 ? -21.824 41.333 9.325 1.00 96.50 614 SER A N 1
ATOM 4890 C CA . SER A 1 614 ? -22.098 40.394 10.423 1.00 96.50 614 SER A CA 1
ATOM 4891 C C . SER A 1 614 ? -22.103 41.109 11.780 1.00 96.50 614 SER A C 1
ATOM 4893 O O . SER A 1 614 ? -23.009 40.901 12.590 1.00 96.50 614 SER A O 1
ATOM 4895 N N . ILE A 1 615 ? -21.162 42.034 12.003 1.00 96.88 615 ILE A N 1
ATOM 4896 C CA . ILE A 1 615 ? -21.106 42.866 13.216 1.00 96.88 615 ILE A CA 1
ATOM 4897 C C . ILE A 1 615 ? -22.315 43.812 13.296 1.00 96.88 615 ILE A C 1
ATOM 4899 O O . ILE A 1 615 ? -22.943 43.928 14.352 1.00 96.88 615 ILE A O 1
ATOM 4903 N N . GLU A 1 616 ? -22.683 44.473 12.195 1.00 97.19 616 GLU A N 1
ATOM 4904 C CA . GLU A 1 616 ? -23.827 45.395 12.169 1.00 97.19 616 GLU A CA 1
ATOM 4905 C C . GLU A 1 616 ? -25.173 44.681 12.350 1.00 97.19 616 GLU A C 1
ATOM 4907 O O . GLU A 1 616 ? -26.010 45.155 13.128 1.00 97.19 616 GLU A O 1
ATOM 4912 N N . ASN A 1 617 ? -25.360 43.522 11.713 1.00 96.56 617 ASN A N 1
ATOM 4913 C CA . ASN A 1 617 ? -26.553 42.693 11.881 1.00 96.56 617 ASN A CA 1
ATOM 4914 C C . ASN A 1 617 ? -26.695 42.233 13.334 1.00 96.56 617 ASN A C 1
ATOM 4916 O O . ASN A 1 617 ? -27.743 42.449 13.944 1.00 96.56 617 ASN A O 1
ATOM 4920 N N . HIS A 1 618 ? -25.621 41.716 13.933 1.00 97.31 618 HIS A N 1
ATOM 4921 C CA . HIS A 1 618 ? -25.631 41.283 15.328 1.00 97.31 618 HIS A CA 1
ATOM 4922 C C . HIS A 1 618 ? -26.004 42.421 16.296 1.00 97.31 618 HIS A C 1
ATOM 4924 O O . HIS A 1 618 ? -26.796 42.241 17.220 1.00 97.31 618 HIS A O 1
ATOM 4930 N N . ILE A 1 619 ? -25.478 43.631 16.078 1.00 96.88 619 ILE A N 1
ATOM 4931 C CA . ILE A 1 619 ? -25.839 44.808 16.884 1.00 96.88 619 ILE A CA 1
ATOM 4932 C C . ILE A 1 619 ? -27.328 45.154 16.730 1.00 96.88 619 ILE A C 1
ATOM 4934 O O . ILE A 1 619 ? -27.966 45.569 17.702 1.00 96.88 619 ILE A O 1
ATOM 4938 N N . SER A 1 620 ? -27.896 44.997 15.532 1.00 95.06 620 SER A N 1
ATOM 4939 C CA . SER A 1 620 ? -29.313 45.281 15.281 1.00 95.06 620 SER A CA 1
ATOM 4940 C C . SER A 1 620 ? -30.254 44.334 16.039 1.00 95.06 620 SER A C 1
ATOM 4942 O O . SER A 1 620 ? -31.280 44.784 16.551 1.00 95.06 620 SER A O 1
ATOM 4944 N N . GLU A 1 621 ? -29.865 43.071 16.236 1.00 94.94 621 GLU A N 1
ATOM 4945 C CA . GLU A 1 621 ? -30.640 42.091 17.012 1.00 94.94 621 GLU A CA 1
ATOM 4946 C C . GLU A 1 621 ? -30.794 42.482 18.490 1.00 94.94 621 GLU A C 1
ATOM 4948 O O . GLU A 1 621 ? -31.820 42.204 19.115 1.00 94.94 621 GLU A O 1
ATOM 4953 N N . HIS A 1 622 ? -29.810 43.184 19.063 1.00 91.94 622 HIS A N 1
ATOM 4954 C CA . HIS A 1 622 ? -29.919 43.720 20.428 1.00 91.94 622 HIS A CA 1
ATOM 4955 C C . HIS A 1 622 ? -30.880 44.910 20.514 1.00 91.94 622 HIS A C 1
ATOM 4957 O O . HIS A 1 622 ? -31.481 45.161 21.562 1.00 91.94 622 HIS A O 1
ATOM 4963 N N . LYS A 1 623 ? -31.054 45.645 19.410 1.00 87.94 623 LYS A N 1
ATOM 4964 C CA . LYS A 1 623 ? -31.953 46.807 19.343 1.00 87.94 623 LYS A CA 1
ATOM 4965 C C . LYS A 1 623 ? -33.410 46.392 19.200 1.00 87.94 623 LYS A C 1
ATOM 4967 O O . LYS A 1 623 ? -34.281 47.059 19.745 1.00 87.94 623 LYS A O 1
ATOM 4972 N N . THR A 1 624 ? -33.683 45.277 18.530 1.00 79.06 624 THR A N 1
ATOM 4973 C CA . THR A 1 624 ? -35.051 44.764 18.368 1.00 79.06 624 THR A CA 1
ATOM 4974 C C . THR A 1 624 ? -35.557 44.025 19.608 1.00 79.06 624 THR A C 1
ATOM 4976 O O . THR A 1 624 ? -36.756 44.032 19.874 1.00 79.06 624 THR A O 1
ATOM 4979 N N . LYS A 1 625 ? -34.667 43.453 20.431 1.00 65.38 625 LYS A N 1
ATOM 4980 C CA . LYS A 1 625 ? -35.040 42.722 21.660 1.00 65.38 625 LYS A CA 1
ATOM 4981 C C . LYS A 1 625 ? -35.294 43.600 22.896 1.00 65.38 625 LYS A C 1
ATOM 4983 O O . LYS A 1 625 ? -35.696 43.077 23.931 1.00 65.38 625 LYS A O 1
ATOM 4988 N N . THR A 1 626 ? -35.096 44.919 22.826 1.00 51.75 626 THR A N 1
ATOM 4989 C CA . THR A 1 626 ? -35.190 45.825 23.995 1.00 51.75 626 THR A CA 1
ATOM 4990 C C . THR A 1 626 ? -36.548 46.509 24.198 1.00 51.75 626 THR A C 1
ATOM 4992 O O . THR A 1 626 ? -36.672 47.379 25.061 1.00 51.75 626 THR A O 1
ATOM 4995 N N . VAL A 1 627 ? -37.606 46.075 23.507 1.00 46.50 627 VAL A N 1
ATOM 4996 C CA . VAL A 1 627 ? -38.977 46.540 23.774 1.00 46.50 627 VAL A CA 1
ATOM 4997 C C . VAL A 1 627 ? -39.853 45.365 24.191 1.00 46.50 627 VAL A C 1
ATOM 4999 O O . VAL A 1 627 ? -40.570 44.800 23.382 1.00 46.50 627 VAL A O 1
ATOM 5002 N N . ASN A 1 628 ? -39.774 44.995 25.470 1.00 40.28 628 ASN A N 1
ATOM 5003 C CA . ASN A 1 628 ? -40.908 44.494 26.250 1.00 40.28 628 ASN A CA 1
ATOM 5004 C C . ASN A 1 628 ? -40.590 44.695 27.741 1.00 40.28 628 ASN A C 1
ATOM 5006 O O . ASN A 1 628 ? -39.690 44.077 28.305 1.00 40.28 628 ASN A O 1
ATOM 5010 N N . LYS A 1 629 ? -41.295 45.649 28.356 1.00 39.50 629 LYS A N 1
ATOM 5011 C CA . LYS A 1 629 ? -41.191 46.054 29.771 1.00 39.50 629 LYS A CA 1
ATOM 5012 C C . LYS A 1 629 ? -42.375 45.436 30.564 1.00 39.50 629 LYS A C 1
ATOM 5014 O O . LYS A 1 629 ? -43.270 44.872 29.948 1.00 39.50 629 LYS A O 1
ATOM 5019 N N . PRO A 1 630 ? -42.436 45.533 31.904 1.00 45.34 630 PRO A N 1
ATOM 5020 C CA . PRO A 1 630 ? -42.097 44.455 32.833 1.00 45.34 630 PRO A CA 1
ATOM 5021 C C . PRO A 1 630 ? -43.292 44.007 33.706 1.00 45.34 630 PRO A C 1
ATOM 5023 O O . PRO A 1 630 ? -44.250 44.756 33.892 1.00 45.34 630 PRO A O 1
ATOM 5026 N N . ILE A 1 631 ? -43.190 42.842 34.352 1.00 29.64 631 ILE A N 1
ATOM 5027 C CA . ILE A 1 631 ? -44.081 42.455 35.461 1.00 29.64 631 ILE A CA 1
ATOM 5028 C C . ILE A 1 631 ? -43.332 42.626 36.792 1.00 29.64 631 ILE A C 1
ATOM 5030 O O . ILE A 1 631 ? -42.177 42.228 36.929 1.00 29.64 631 ILE A O 1
ATOM 5034 N N . LYS A 1 632 ? -43.994 43.313 37.732 1.00 36.94 632 LYS A N 1
ATOM 5035 C CA . LYS A 1 632 ? -43.525 43.740 39.062 1.00 36.94 632 LYS A CA 1
ATOM 5036 C C . LYS A 1 632 ? -43.757 42.688 40.163 1.00 36.94 632 LYS A C 1
ATOM 5038 O O . LYS A 1 632 ? -44.616 41.828 40.008 1.00 36.94 632 LYS A O 1
ATOM 5043 N N . CYS A 1 633 ? -43.110 42.983 41.305 1.00 24.72 633 CYS A N 1
ATOM 5044 C CA . CYS A 1 633 ? -43.428 42.712 42.729 1.00 24.72 633 CYS A CA 1
ATOM 5045 C C . CYS A 1 633 ? -42.423 41.737 43.368 1.00 24.72 633 CYS A C 1
ATOM 5047 O O . CYS A 1 633 ? -42.280 40.635 42.864 1.00 24.72 633 CYS A O 1
ATOM 5049 N N . ASN A 1 634 ? -41.605 42.046 44.389 1.00 28.08 634 ASN A N 1
ATOM 5050 C CA . ASN A 1 634 ? -41.630 42.862 45.632 1.00 28.08 634 ASN A CA 1
ATOM 5051 C C . ASN A 1 634 ? -41.427 41.899 46.831 1.00 28.08 634 ASN A C 1
ATOM 5053 O O . ASN A 1 634 ? -42.154 40.917 46.913 1.00 28.08 634 ASN A O 1
ATOM 5057 N N . VAL A 1 635 ? -40.499 42.218 47.756 1.00 26.83 635 VAL A N 1
ATOM 5058 C CA . VAL A 1 635 ? -40.674 42.358 49.235 1.00 26.83 635 VAL A CA 1
ATOM 5059 C C . VAL A 1 635 ? -39.365 42.087 50.043 1.00 26.83 635 VAL A C 1
ATOM 5061 O O . VAL A 1 635 ? -38.859 40.974 50.063 1.00 26.83 635 VAL A O 1
ATOM 5064 N N . PHE A 1 636 ? -38.887 43.168 50.692 1.00 28.59 636 PHE A N 1
ATOM 5065 C CA . PHE A 1 636 ? -38.242 43.415 52.015 1.00 28.59 636 PHE A CA 1
ATOM 5066 C C . PHE A 1 636 ? -37.026 42.653 52.625 1.00 28.59 636 PHE A C 1
ATOM 5068 O O . PHE A 1 636 ? -37.105 41.488 52.992 1.00 28.59 636 PHE A O 1
ATOM 5075 N N . ASP A 1 637 ? -35.981 43.471 52.875 1.00 30.92 637 ASP A N 1
ATOM 5076 C CA . ASP A 1 637 ? -35.153 43.750 54.078 1.00 30.92 637 ASP A CA 1
ATOM 5077 C C . ASP A 1 637 ? -34.463 42.670 54.939 1.00 30.92 637 ASP A C 1
ATOM 5079 O O . ASP A 1 637 ? -35.093 41.922 55.681 1.00 30.92 637 ASP A O 1
ATOM 5083 N N . SER A 1 638 ? -33.129 42.792 55.074 1.00 31.14 638 SER A N 1
ATOM 5084 C CA . SER A 1 638 ? -32.496 43.381 56.283 1.00 31.14 638 SER A CA 1
ATOM 5085 C C . SER A 1 638 ? -30.967 43.580 56.154 1.00 31.14 638 SER A C 1
ATOM 5087 O O . SER A 1 638 ? -30.237 42.772 55.590 1.00 31.14 638 SER A O 1
ATOM 5089 N N . LEU A 1 639 ? -30.509 44.720 56.685 1.00 30.56 639 LEU A N 1
ATOM 5090 C CA . LEU A 1 639 ? -29.131 45.225 56.845 1.00 30.56 639 LEU A CA 1
ATOM 5091 C C . LEU A 1 639 ? -28.508 44.697 58.166 1.00 30.56 639 LEU A C 1
ATOM 5093 O O . LEU A 1 639 ? -29.273 44.343 59.064 1.00 30.56 639 LEU A O 1
ATOM 5097 N N . PRO A 1 640 ? -27.164 44.700 58.359 1.00 43.41 640 PRO A N 1
ATOM 5098 C CA . PRO A 1 640 ? -26.501 45.903 58.892 1.00 43.41 640 PRO A CA 1
ATOM 5099 C C . PRO A 1 640 ? -25.097 46.237 58.335 1.00 43.41 640 PRO A C 1
ATOM 5101 O O . PRO A 1 640 ? -24.421 45.447 57.686 1.00 43.41 640 PRO A O 1
ATOM 5104 N N . LYS A 1 641 ? -24.715 47.493 58.608 1.00 34.88 641 LYS A N 1
ATOM 5105 C CA . LYS A 1 641 ? -23.584 48.302 58.117 1.00 34.88 641 LYS A CA 1
ATOM 5106 C C . LYS A 1 641 ? -22.247 48.029 58.821 1.00 34.88 641 LYS A C 1
ATOM 5108 O O . LYS A 1 641 ? -22.254 47.771 60.018 1.00 34.88 641 LYS A O 1
ATOM 5113 N N . ALA A 1 642 ? -21.147 48.324 58.113 1.00 28.25 642 ALA A N 1
ATOM 5114 C CA . ALA A 1 642 ? -20.010 49.209 58.478 1.00 28.25 642 ALA A CA 1
ATOM 5115 C C . ALA A 1 642 ? -18.766 48.803 57.651 1.00 28.25 642 ALA A C 1
ATOM 5117 O O . ALA A 1 642 ? -18.635 47.636 57.319 1.00 28.25 642 ALA A O 1
ATOM 5118 N N . ALA A 1 643 ? -17.766 49.614 57.315 1.00 30.45 643 ALA A N 1
ATOM 5119 C CA . ALA A 1 643 ? -17.577 51.042 57.090 1.00 30.45 643 ALA A CA 1
ATOM 5120 C C . ALA A 1 643 ? -16.181 51.171 56.424 1.00 30.45 643 ALA A C 1
ATOM 5122 O O . ALA A 1 643 ? -15.292 50.375 56.702 1.00 30.45 643 ALA A O 1
ATOM 5123 N N . ASP A 1 644 ? -16.008 52.217 55.615 1.00 32.31 644 ASP A N 1
ATOM 5124 C CA . ASP A 1 644 ? -14.752 52.933 55.343 1.00 32.31 644 ASP A CA 1
ATOM 5125 C C . ASP A 1 644 ? -13.608 52.355 54.459 1.00 32.31 644 ASP A C 1
ATOM 5127 O O . ASP A 1 644 ? -12.773 51.564 54.876 1.00 32.31 644 ASP A O 1
ATOM 5131 N N . LYS A 1 645 ? -13.483 53.021 53.291 1.00 33.62 645 LYS A N 1
ATOM 5132 C CA . LYS A 1 645 ? -12.371 53.913 52.855 1.00 33.62 645 LYS A CA 1
ATOM 5133 C C . LYS A 1 645 ? -11.283 53.422 51.879 1.00 33.62 645 LYS A C 1
ATOM 5135 O O . LYS A 1 645 ? -10.445 52.597 52.204 1.00 33.62 645 LYS A O 1
ATOM 5140 N N . ASN A 1 646 ? -11.184 54.243 50.815 1.00 33.53 646 ASN A N 1
ATOM 5141 C CA . ASN A 1 646 ? -9.998 54.693 50.057 1.00 33.53 646 ASN A CA 1
ATOM 5142 C C . ASN A 1 646 ? -9.308 53.683 49.120 1.00 33.53 646 ASN A C 1
ATOM 5144 O O . ASN A 1 646 ? -9.133 52.532 49.470 1.00 33.53 646 ASN A O 1
ATOM 5148 N N . LYS A 1 647 ? -8.766 54.047 47.951 1.00 32.34 647 LYS A N 1
ATOM 5149 C CA . LYS A 1 647 ? -8.823 55.221 47.055 1.00 32.34 647 LYS A CA 1
ATOM 5150 C C . LYS A 1 647 ? -8.156 54.764 45.739 1.00 32.34 647 LYS A C 1
ATOM 5152 O O . LYS A 1 647 ? -7.307 53.882 45.752 1.00 32.34 647 LYS A O 1
ATOM 5157 N N . ASN A 1 648 ? -8.549 55.407 44.644 1.00 32.34 648 ASN A N 1
ATOM 5158 C CA . ASN A 1 648 ? -8.034 55.315 43.271 1.00 32.34 648 ASN A CA 1
ATOM 5159 C C . ASN A 1 648 ? -6.500 55.243 43.134 1.00 32.34 648 ASN A C 1
ATOM 5161 O O . ASN A 1 648 ? -5.806 55.861 43.936 1.00 32.34 648 ASN A O 1
ATOM 5165 N N . LEU A 1 649 ? -6.009 54.694 42.011 1.00 30.58 649 LEU A N 1
ATOM 5166 C CA . LEU A 1 649 ? -5.271 55.474 40.998 1.00 30.58 649 LEU A CA 1
ATOM 5167 C C . LEU A 1 649 ? -4.940 54.657 39.733 1.00 30.58 649 LEU A C 1
ATOM 5169 O O . LEU A 1 649 ? -4.540 53.500 39.787 1.00 30.58 649 LEU A O 1
ATOM 5173 N N . PHE A 1 650 ? -5.129 55.332 38.599 1.00 33.03 650 PHE A N 1
ATOM 5174 C CA . PHE A 1 650 ? -4.608 55.043 37.263 1.00 33.03 650 PHE A CA 1
ATOM 5175 C C . PHE A 1 650 ? -3.072 55.024 37.229 1.00 33.03 650 PHE A C 1
ATOM 5177 O O . PHE A 1 650 ? -2.479 55.857 37.906 1.00 33.03 650 PHE A O 1
ATOM 5184 N N . THR A 1 651 ? -2.472 54.260 36.303 1.00 32.69 651 THR A N 1
ATOM 5185 C CA . THR A 1 651 ? -1.354 54.730 35.450 1.00 32.69 651 THR A CA 1
ATOM 5186 C C . THR A 1 651 ? -1.159 53.872 34.186 1.00 32.69 651 THR A C 1
ATOM 5188 O O . THR A 1 651 ? -1.360 52.661 34.181 1.00 32.69 651 THR A O 1
ATOM 5191 N N . SER A 1 652 ? -0.781 54.572 33.113 1.00 31.61 652 SER A N 1
ATOM 5192 C CA . SER A 1 652 ? -0.480 54.145 31.733 1.00 31.61 652 SER A CA 1
ATOM 5193 C C . SER A 1 652 ? 0.991 53.651 31.570 1.00 31.61 652 SER A C 1
ATOM 5195 O O . SER A 1 652 ? 1.737 53.672 32.550 1.00 31.61 652 SER A O 1
ATOM 5197 N N . PRO A 1 653 ? 1.429 53.187 30.372 1.00 38.34 653 PRO A N 1
ATOM 5198 C CA . PRO A 1 653 ? 2.485 52.184 30.188 1.00 38.34 653 PRO A CA 1
ATOM 5199 C C . PRO A 1 653 ? 3.912 52.742 30.041 1.00 38.34 653 PRO A C 1
ATOM 5201 O O . PRO A 1 653 ? 4.122 53.894 29.663 1.00 38.34 653 PRO A O 1
ATOM 5204 N N . VAL A 1 654 ? 4.902 51.877 30.294 1.00 30.25 654 VAL A N 1
ATOM 5205 C CA . VAL A 1 654 ? 6.343 52.181 30.288 1.00 30.25 654 VAL A CA 1
ATOM 5206 C C . VAL A 1 654 ? 7.040 51.590 29.054 1.00 30.25 654 VAL A C 1
ATOM 5208 O O . VAL A 1 654 ? 6.970 50.392 28.797 1.00 30.25 654 VAL A O 1
ATOM 5211 N N . PHE A 1 655 ? 7.752 52.461 28.333 1.00 30.27 655 PHE A N 1
ATOM 5212 C CA . PHE A 1 655 ? 8.766 52.174 27.310 1.00 30.27 655 PHE A CA 1
ATOM 5213 C C . PHE A 1 655 ? 10.062 51.623 27.934 1.00 30.27 655 PHE A C 1
ATOM 5215 O O . PHE A 1 655 ? 10.521 52.157 28.944 1.00 30.27 655 PHE A O 1
ATOM 5222 N N . LEU A 1 656 ? 10.743 50.681 27.267 1.00 38.81 656 LEU A N 1
ATOM 5223 C CA . LEU A 1 656 ? 12.154 50.361 27.535 1.00 38.81 656 LEU A CA 1
ATOM 5224 C C . LEU A 1 656 ? 12.999 50.415 26.253 1.00 38.81 656 LEU A C 1
ATOM 5226 O O . LEU A 1 656 ? 12.598 49.947 25.192 1.00 38.81 656 LEU A O 1
ATOM 5230 N N . LYS A 1 657 ? 14.161 51.065 26.390 1.00 30.48 657 LYS A N 1
ATOM 5231 C CA . LYS A 1 657 ? 15.148 51.416 25.359 1.00 30.48 657 LYS A CA 1
ATOM 5232 C C . LYS A 1 657 ? 16.247 50.357 25.207 1.00 30.48 657 LYS A C 1
ATOM 5234 O O . LYS A 1 657 ? 16.575 49.642 26.148 1.00 30.48 657 LYS A O 1
ATOM 5239 N N . ALA A 1 658 ? 16.863 50.394 24.027 1.00 33.12 658 ALA A N 1
ATOM 5240 C CA . ALA A 1 658 ? 18.063 49.689 23.588 1.00 33.12 658 ALA A CA 1
ATOM 5241 C C . ALA A 1 658 ? 19.338 49.973 24.412 1.00 33.12 658 ALA A C 1
ATOM 5243 O O . ALA A 1 658 ? 19.507 51.064 24.964 1.00 33.12 658 ALA A O 1
ATOM 5244 N N . LYS A 1 659 ? 20.290 49.029 24.362 1.00 35.56 659 LYS A N 1
ATOM 5245 C CA . LYS A 1 659 ? 21.723 49.270 24.579 1.00 35.56 659 LYS A CA 1
ATOM 5246 C C . LYS A 1 659 ? 22.554 48.591 23.486 1.00 35.56 659 LYS A C 1
ATOM 5248 O O . LYS A 1 659 ? 22.384 47.409 23.211 1.00 35.56 659 LYS A O 1
ATOM 5253 N N . ASN A 1 660 ? 23.424 49.403 22.892 1.00 31.23 660 ASN A N 1
ATOM 5254 C CA . ASN A 1 660 ? 24.587 49.038 22.090 1.00 31.23 660 ASN A CA 1
ATOM 5255 C C . ASN A 1 660 ? 25.725 48.589 23.010 1.00 31.23 660 ASN A C 1
ATOM 5257 O O . ASN A 1 660 ? 25.855 49.176 24.078 1.00 31.23 660 ASN A O 1
ATOM 5261 N N . ASP A 1 661 ? 26.613 47.729 22.509 1.00 35.38 661 ASP A N 1
ATOM 5262 C CA . ASP A 1 661 ? 28.049 47.809 22.793 1.00 35.38 661 ASP A CA 1
ATOM 5263 C C . ASP A 1 661 ? 28.852 47.444 21.531 1.00 35.38 661 ASP A C 1
ATOM 5265 O O . ASP A 1 661 ? 28.555 46.480 20.826 1.00 35.38 661 ASP A O 1
ATOM 5269 N N . LYS A 1 662 ? 29.842 48.289 21.224 1.00 31.78 662 LYS A N 1
ATOM 5270 C CA . LYS A 1 662 ? 30.866 48.142 20.179 1.00 31.78 662 LYS A CA 1
ATOM 5271 C C . LYS A 1 662 ? 32.178 47.763 20.864 1.00 31.78 662 LYS A C 1
ATOM 5273 O O . LYS A 1 662 ? 32.549 48.438 21.818 1.00 31.78 662 LYS A O 1
ATOM 5278 N N . ILE A 1 663 ? 32.941 46.831 20.294 1.00 33.44 663 ILE A N 1
ATOM 5279 C CA . ILE A 1 663 ? 34.400 46.756 20.475 1.00 33.44 663 ILE A CA 1
ATOM 5280 C C . ILE A 1 663 ? 35.050 46.610 19.093 1.00 33.44 663 ILE A C 1
ATOM 5282 O O . ILE A 1 663 ? 34.550 45.893 18.228 1.00 33.44 663 ILE A O 1
ATOM 5286 N N . GLN A 1 664 ? 36.111 47.392 18.891 1.00 33.44 664 GLN A N 1
ATOM 5287 C CA . GLN A 1 664 ? 36.898 47.549 17.672 1.00 33.44 664 GLN A CA 1
ATOM 5288 C C . GLN A 1 664 ? 37.993 46.479 17.505 1.00 33.44 664 GLN A C 1
ATOM 5290 O O . GLN A 1 664 ? 38.411 45.813 18.444 1.00 33.44 664 GLN A O 1
ATOM 5295 N N . THR A 1 665 ? 38.419 46.409 16.248 1.00 33.22 665 THR A N 1
ATOM 5296 C CA . THR A 1 665 ? 39.491 45.693 15.539 1.00 33.22 665 THR A CA 1
ATOM 5297 C C . THR A 1 665 ? 40.927 45.856 16.054 1.00 33.22 665 THR A C 1
ATOM 5299 O O . THR A 1 665 ? 41.259 46.935 16.525 1.00 33.22 665 THR A O 1
ATOM 5302 N N . ASP A 1 666 ? 41.779 44.847 15.795 1.00 31.30 666 ASP A N 1
ATOM 5303 C CA . ASP A 1 666 ? 43.108 44.930 15.124 1.00 31.30 666 ASP A CA 1
ATOM 5304 C C . ASP A 1 666 ? 43.693 43.496 14.929 1.00 31.30 666 ASP A C 1
ATOM 5306 O O . ASP A 1 666 ? 43.600 42.671 15.830 1.00 31.30 666 ASP A O 1
ATOM 5310 N N . LYS A 1 667 ? 43.952 43.037 13.688 1.00 33.50 667 LYS A N 1
ATOM 5311 C CA . LYS A 1 667 ? 45.240 42.945 12.937 1.00 33.50 667 LYS A CA 1
ATOM 5312 C C . LYS A 1 667 ? 46.286 41.922 13.443 1.00 33.50 667 LYS A C 1
ATOM 5314 O O . LYS A 1 667 ? 46.875 42.152 14.485 1.00 33.50 667 LYS A O 1
ATOM 5319 N N . GLN A 1 668 ? 46.592 40.903 12.615 1.00 30.77 668 GLN A N 1
ATOM 5320 C CA . GLN A 1 668 ? 47.927 40.497 12.074 1.00 30.77 668 GLN A CA 1
ATOM 5321 C C . GLN A 1 668 ? 47.890 39.045 11.526 1.00 30.77 668 GLN A C 1
ATOM 5323 O O . GLN A 1 668 ? 47.363 38.157 12.181 1.00 30.77 668 GLN A O 1
ATOM 5328 N N . GLU A 1 669 ? 48.134 38.846 10.219 1.00 29.14 669 GLU A N 1
ATOM 5329 C CA . GLU A 1 669 ? 49.372 38.303 9.587 1.00 29.14 669 GLU A CA 1
ATOM 5330 C C . GLU A 1 669 ? 49.556 36.778 9.781 1.00 29.14 669 GLU A C 1
ATOM 5332 O O . GLU A 1 669 ? 49.699 36.295 10.891 1.00 29.14 669 GLU A O 1
ATOM 5337 N N . ASN A 1 670 ? 49.312 35.952 8.756 1.00 33.31 670 ASN A N 1
ATOM 5338 C CA . ASN A 1 670 ? 50.189 35.539 7.639 1.00 33.31 670 ASN A CA 1
ATOM 5339 C C . ASN A 1 670 ? 51.130 34.341 7.934 1.00 33.31 670 ASN A C 1
ATOM 5341 O O . ASN A 1 670 ? 52.058 34.450 8.722 1.00 33.31 670 ASN A O 1
ATOM 5345 N N . ALA A 1 671 ? 50.931 33.295 7.113 1.00 29.56 671 ALA A N 1
ATOM 5346 C CA . ALA A 1 671 ? 51.917 32.418 6.452 1.00 29.56 671 ALA A CA 1
ATOM 5347 C C . ALA A 1 671 ? 52.561 31.196 7.162 1.00 29.56 671 ALA A C 1
ATOM 5349 O O . ALA A 1 671 ? 53.279 31.345 8.140 1.00 29.56 671 ALA A O 1
ATOM 5350 N N . CYS A 1 672 ? 52.406 30.041 6.471 1.00 28.09 672 CYS A N 1
ATOM 5351 C CA . CYS A 1 672 ? 53.400 28.989 6.125 1.00 28.09 672 CYS A CA 1
ATOM 5352 C C . CYS A 1 672 ? 54.120 28.224 7.267 1.00 28.09 672 CYS A C 1
ATOM 5354 O O . CYS A 1 672 ? 54.468 28.798 8.280 1.00 28.09 672 CYS A O 1
ATOM 5356 N N . THR A 1 673 ? 54.477 26.933 7.214 1.00 29.39 673 THR A N 1
ATOM 5357 C CA . THR A 1 673 ? 54.638 25.907 6.159 1.00 29.39 673 THR A CA 1
ATOM 5358 C C . THR A 1 673 ? 54.934 24.558 6.850 1.00 29.39 673 THR A C 1
ATOM 5360 O O . THR A 1 673 ? 55.395 24.546 7.986 1.00 29.39 673 THR A O 1
ATOM 5363 N N . GLU A 1 674 ? 54.703 23.460 6.124 1.00 33.16 674 GLU A N 1
ATOM 5364 C CA . GLU A 1 674 ? 55.343 22.125 6.173 1.00 33.16 674 GLU A CA 1
ATOM 5365 C C . GLU A 1 674 ? 56.357 21.783 7.292 1.00 33.16 674 GLU A C 1
ATOM 5367 O O . GLU A 1 674 ? 57.373 22.459 7.447 1.00 33.16 674 GLU A O 1
ATOM 5372 N N . LYS A 1 675 ? 56.225 20.578 7.881 1.00 31.69 675 LYS A N 1
ATOM 5373 C CA . LYS A 1 675 ? 57.150 19.457 7.589 1.00 31.69 675 LYS A CA 1
ATOM 5374 C C . LYS A 1 675 ? 56.758 18.121 8.236 1.00 31.69 675 LYS A C 1
ATOM 5376 O O . LYS A 1 675 ? 56.386 18.029 9.398 1.00 31.69 675 LYS A O 1
ATOM 5381 N N . VAL A 1 676 ? 56.923 17.098 7.403 1.00 38.69 676 VAL A N 1
ATOM 5382 C CA . VAL A 1 676 ? 57.043 15.656 7.649 1.00 38.69 676 VAL A CA 1
ATOM 5383 C C . VAL A 1 676 ? 58.224 15.353 8.590 1.00 38.69 676 VAL A C 1
ATOM 5385 O O . VAL A 1 676 ? 59.220 16.069 8.519 1.00 38.69 676 VAL A O 1
ATOM 5388 N N . VAL A 1 677 ? 58.132 14.291 9.411 1.00 31.59 677 VAL A N 1
ATOM 5389 C CA . VAL A 1 677 ? 59.125 13.192 9.576 1.00 31.59 677 VAL A CA 1
ATOM 5390 C C . VAL A 1 677 ? 58.757 12.279 10.771 1.00 31.59 677 VAL A C 1
ATOM 5392 O O . VAL A 1 677 ? 58.490 12.729 11.879 1.00 31.59 677 VAL A O 1
ATOM 5395 N N . THR A 1 678 ? 58.741 10.986 10.442 1.00 36.38 678 THR A N 1
ATOM 5396 C CA . THR A 1 678 ? 58.769 9.698 11.174 1.00 36.38 678 THR A CA 1
ATOM 5397 C C . THR A 1 678 ? 59.339 9.658 12.609 1.00 36.38 678 THR A C 1
ATOM 5399 O O . THR A 1 678 ? 60.344 10.308 12.873 1.00 36.38 678 THR A O 1
ATOM 5402 N N . ASP A 1 679 ? 58.860 8.765 13.495 1.00 32.06 679 ASP A N 1
ATOM 5403 C CA . ASP A 1 679 ? 59.264 7.338 13.624 1.00 32.06 679 ASP A CA 1
ATOM 5404 C C . ASP A 1 679 ? 59.053 6.755 15.059 1.00 32.06 679 ASP A C 1
ATOM 5406 O O . ASP A 1 679 ? 59.132 7.491 16.040 1.00 32.06 679 ASP A O 1
ATOM 5410 N N . LYS A 1 680 ? 58.930 5.411 15.140 1.00 30.84 680 LYS A N 1
ATOM 5411 C CA . LYS A 1 680 ? 59.248 4.472 16.264 1.00 30.84 680 LYS A CA 1
ATOM 5412 C C . LYS A 1 680 ? 58.213 4.034 17.332 1.00 30.84 680 LYS A C 1
ATOM 5414 O O . LYS A 1 680 ? 57.965 4.705 18.326 1.00 30.84 680 LYS A O 1
ATOM 5419 N N . SER A 1 681 ? 57.724 2.801 17.120 1.00 44.34 681 SER A N 1
ATOM 5420 C CA . SER A 1 681 ? 57.837 1.569 17.950 1.00 44.34 681 SER A CA 1
ATOM 5421 C C . SER A 1 681 ? 58.001 1.644 19.482 1.00 44.34 681 SER A C 1
ATOM 5423 O O . SER A 1 681 ? 58.974 2.224 19.960 1.00 44.34 681 SER A O 1
ATOM 5425 N N . ASN A 1 682 ? 57.184 0.871 20.222 1.00 30.86 682 ASN A N 1
ATOM 5426 C CA . ASN A 1 682 ? 57.635 -0.311 20.997 1.00 30.86 682 ASN A CA 1
ATOM 5427 C C . ASN A 1 682 ? 56.504 -0.972 21.826 1.00 30.86 682 ASN A C 1
ATOM 5429 O O . ASN A 1 682 ? 55.809 -0.304 22.587 1.00 30.86 682 ASN A O 1
ATOM 5433 N N . GLU A 1 683 ? 56.394 -2.301 21.705 1.00 33.25 683 GLU A N 1
ATOM 5434 C CA . GLU A 1 683 ? 55.865 -3.249 22.710 1.00 33.25 683 GLU A CA 1
ATOM 5435 C C . GLU A 1 683 ? 56.746 -3.258 23.985 1.00 33.25 683 GLU A C 1
ATOM 5437 O O . GLU A 1 683 ? 57.895 -2.802 23.917 1.00 33.25 683 GLU A O 1
ATOM 5442 N N . PRO A 1 684 ? 56.274 -3.775 25.146 1.00 49.47 684 PRO A N 1
ATOM 5443 C CA . PRO A 1 684 ? 56.570 -5.186 25.483 1.00 49.47 684 PRO A CA 1
ATOM 5444 C C . PRO A 1 684 ? 55.565 -5.934 26.405 1.00 49.47 684 PRO A C 1
ATOM 5446 O O . PRO A 1 684 ? 55.029 -5.386 27.361 1.00 49.47 684 PRO A O 1
ATOM 5449 N N . ASN A 1 685 ? 55.425 -7.232 26.111 1.00 32.50 685 ASN A N 1
ATOM 5450 C CA . ASN A 1 685 ? 55.493 -8.446 26.953 1.00 32.50 685 ASN A CA 1
ATOM 5451 C C . ASN A 1 685 ? 54.836 -8.614 28.353 1.00 32.50 685 ASN A C 1
ATOM 5453 O O . ASN A 1 685 ? 55.019 -7.845 29.290 1.00 32.50 685 ASN A O 1
ATOM 5457 N N . ILE A 1 686 ? 54.228 -9.810 28.440 1.00 35.88 686 ILE A N 1
ATOM 5458 C CA . ILE A 1 686 ? 53.759 -10.701 29.532 1.00 35.88 686 ILE A CA 1
ATOM 5459 C C . ILE A 1 686 ? 54.860 -11.000 30.596 1.00 35.88 686 ILE A C 1
ATOM 5461 O O . ILE A 1 686 ? 56.035 -10.794 30.276 1.00 35.88 686 ILE A O 1
ATOM 5465 N N . PRO A 1 687 ? 54.560 -11.515 31.823 1.00 48.31 687 PRO A N 1
ATOM 5466 C CA . PRO A 1 687 ? 54.335 -12.969 32.017 1.00 48.31 687 PRO A CA 1
ATOM 5467 C C . PRO A 1 687 ? 53.364 -13.430 33.148 1.00 48.31 687 PRO A C 1
ATOM 5469 O O . PRO A 1 687 ? 53.079 -12.724 34.112 1.00 48.31 687 PRO A O 1
ATOM 5472 N N . GLU A 1 688 ? 52.919 -14.681 32.964 1.00 39.91 688 GLU A N 1
ATOM 5473 C CA . GLU A 1 688 ? 52.388 -15.747 33.849 1.00 39.91 688 GLU A CA 1
ATOM 5474 C C . GLU A 1 688 ? 52.592 -15.699 35.384 1.00 39.91 688 GLU A C 1
ATOM 5476 O O . GLU A 1 688 ? 53.687 -15.409 35.857 1.00 39.91 688 GLU A O 1
ATOM 5481 N N . ALA A 1 689 ? 51.581 -16.172 36.145 1.00 31.56 689 ALA A N 1
ATOM 5482 C CA . ALA A 1 689 ? 51.615 -17.418 36.956 1.00 31.56 689 ALA A CA 1
ATOM 5483 C C . ALA A 1 689 ? 50.384 -17.577 37.904 1.00 31.56 689 ALA A C 1
ATOM 5485 O O . ALA A 1 689 ? 49.983 -16.640 38.589 1.00 31.56 689 ALA A O 1
ATOM 5486 N N . LEU A 1 690 ? 49.820 -18.795 37.949 1.00 34.22 690 LEU A N 1
ATOM 5487 C CA . LEU A 1 690 ? 48.870 -19.379 38.941 1.00 34.22 690 LEU A CA 1
ATOM 5488 C C . LEU A 1 690 ? 49.548 -19.552 40.342 1.00 34.22 690 LEU A C 1
ATOM 5490 O O . LEU A 1 690 ? 50.770 -19.392 40.356 1.00 34.22 690 LEU A O 1
ATOM 5494 N N . PRO A 1 691 ? 48.899 -19.945 41.489 1.00 46.91 691 PRO A N 1
ATOM 5495 C CA . PRO A 1 691 ? 47.714 -20.828 41.627 1.00 46.91 691 PRO A CA 1
ATOM 5496 C C . PRO A 1 691 ? 46.754 -20.668 42.863 1.00 46.91 691 PRO A C 1
ATOM 5498 O O . PRO A 1 691 ? 47.050 -20.000 43.843 1.00 46.91 691 PRO A O 1
ATOM 5501 N N . SER A 1 692 ? 45.628 -21.405 42.792 1.00 35.03 692 SER A N 1
ATOM 5502 C CA . SER A 1 692 ? 44.904 -22.206 43.826 1.00 35.03 692 SER A CA 1
ATOM 5503 C C . SER A 1 692 ? 44.389 -21.654 45.180 1.00 35.03 692 SER A C 1
ATOM 5505 O O . SER A 1 692 ? 45.158 -21.132 45.978 1.00 35.03 692 SER A O 1
ATOM 5507 N N . ASN A 1 693 ? 43.145 -22.089 45.485 1.00 32.25 693 ASN A N 1
ATOM 5508 C CA . ASN A 1 693 ? 42.447 -22.256 46.785 1.00 32.25 693 ASN A CA 1
ATOM 5509 C C . ASN A 1 693 ? 41.992 -20.947 47.472 1.00 32.25 693 ASN A C 1
ATOM 5511 O O . ASN A 1 693 ? 42.699 -19.957 47.438 1.00 32.25 693 ASN A O 1
ATOM 5515 N N . GLU A 1 694 ? 40.791 -20.809 48.042 1.00 31.22 694 GLU A N 1
ATOM 5516 C CA . GLU A 1 694 ? 40.116 -21.672 49.018 1.00 31.22 694 GLU A CA 1
ATOM 5517 C C . GLU A 1 694 ? 38.610 -21.312 49.106 1.00 31.22 694 GLU A C 1
ATOM 5519 O O . GLU A 1 694 ? 38.193 -20.220 48.717 1.00 31.22 694 GLU A O 1
ATOM 5524 N N . ARG A 1 695 ? 37.797 -22.254 49.598 1.00 43.41 695 ARG A N 1
ATOM 5525 C CA . ARG A 1 695 ? 36.391 -22.051 49.987 1.00 43.41 695 ARG A CA 1
ATOM 5526 C C . ARG A 1 695 ? 36.329 -21.169 51.237 1.00 43.41 695 ARG A C 1
ATOM 5528 O O . ARG A 1 695 ? 37.207 -21.307 52.073 1.00 43.41 695 ARG A O 1
ATOM 5535 N N . ASP A 1 696 ? 35.276 -20.365 51.380 1.00 32.28 696 ASP A N 1
ATOM 5536 C CA . ASP A 1 696 ? 34.461 -20.341 52.601 1.00 32.28 696 ASP A CA 1
ATOM 5537 C C . ASP A 1 696 ? 33.186 -19.508 52.411 1.00 32.28 696 ASP A C 1
ATOM 5539 O O . ASP A 1 696 ? 33.170 -18.443 51.789 1.00 32.28 696 ASP A O 1
ATOM 5543 N N . ASP A 1 697 ? 32.106 -20.067 52.950 1.00 39.56 697 ASP A N 1
ATOM 5544 C CA . ASP A 1 697 ? 30.805 -19.452 53.164 1.00 39.56 697 ASP A CA 1
ATOM 5545 C C . ASP A 1 697 ? 30.924 -18.144 53.962 1.00 39.56 697 ASP A C 1
ATOM 5547 O O . ASP A 1 697 ? 31.792 -18.026 54.819 1.00 39.56 697 ASP A O 1
ATOM 5551 N N . ILE A 1 698 ? 30.003 -17.197 53.748 1.00 33.94 698 ILE A N 1
ATOM 5552 C CA . ILE A 1 698 ? 29.287 -16.470 54.816 1.00 33.94 698 ILE A CA 1
ATOM 5553 C C . ILE A 1 698 ? 28.225 -15.562 54.180 1.00 33.94 698 ILE A C 1
ATOM 5555 O O . ILE A 1 698 ? 28.485 -14.652 53.395 1.00 33.94 698 ILE A O 1
ATOM 5559 N N . SER A 1 699 ? 26.993 -15.817 54.603 1.00 38.62 699 SER A N 1
ATOM 5560 C CA . SER A 1 699 ? 25.838 -14.934 54.529 1.00 38.62 699 SER A CA 1
ATOM 5561 C C . SER A 1 699 ? 26.140 -13.520 55.035 1.00 38.62 699 SER A C 1
ATOM 5563 O O . SER A 1 699 ? 26.623 -13.361 56.156 1.00 38.62 699 SER A O 1
ATOM 5565 N N . SER A 1 700 ? 25.705 -12.482 54.322 1.00 33.84 700 SER A N 1
ATOM 5566 C CA . SER A 1 700 ? 25.305 -11.243 54.996 1.00 33.84 700 SER A CA 1
ATOM 5567 C C . SER A 1 700 ? 24.260 -10.461 54.205 1.00 33.84 700 SER A C 1
ATOM 5569 O O . SER A 1 700 ? 24.417 -10.145 53.030 1.00 33.84 700 SER A O 1
ATOM 5571 N N . ASN A 1 701 ? 23.170 -10.175 54.915 1.00 35.06 701 ASN A N 1
ATOM 5572 C CA . ASN A 1 701 ? 22.161 -9.178 54.596 1.00 35.06 701 ASN A CA 1
ATOM 5573 C C . ASN A 1 701 ? 22.801 -7.804 54.360 1.00 35.06 701 ASN A C 1
ATOM 5575 O O . ASN A 1 701 ? 23.667 -7.383 55.127 1.00 35.06 701 ASN A O 1
ATOM 5579 N N . GLY A 1 702 ? 22.288 -7.070 53.375 1.00 30.89 702 GLY A N 1
ATOM 5580 C CA . GLY A 1 702 ? 22.645 -5.677 53.129 1.00 30.89 702 GLY A CA 1
ATOM 5581 C C . GLY A 1 702 ? 21.520 -4.936 52.418 1.00 30.89 702 GLY A C 1
ATOM 5582 O O . GLY A 1 702 ? 21.512 -4.832 51.195 1.00 30.89 702 GLY A O 1
ATOM 5583 N N . ASP A 1 703 ? 20.572 -4.426 53.204 1.00 37.16 703 ASP A N 1
ATOM 5584 C CA . ASP A 1 703 ? 19.547 -3.470 52.788 1.00 37.16 703 ASP A CA 1
ATOM 5585 C C . ASP A 1 703 ? 20.154 -2.290 52.013 1.00 37.16 703 ASP A C 1
ATOM 5587 O O . ASP A 1 703 ? 20.985 -1.548 52.535 1.00 37.16 703 ASP A O 1
ATOM 5591 N N . SER A 1 704 ? 19.667 -2.047 50.795 1.00 34.09 704 SER A N 1
ATOM 5592 C CA . SER A 1 704 ? 19.885 -0.790 50.070 1.00 34.09 704 SER A CA 1
ATOM 5593 C C . SER A 1 704 ? 18.543 -0.138 49.750 1.00 34.09 704 SER A C 1
ATOM 5595 O O . SER A 1 704 ? 17.968 -0.307 48.678 1.00 34.09 704 SER A O 1
ATOM 5597 N N . LYS A 1 705 ? 18.039 0.643 50.713 1.00 38.03 705 LYS A N 1
ATOM 5598 C CA . LYS A 1 705 ? 17.003 1.656 50.481 1.00 38.03 705 LYS A CA 1
ATOM 5599 C C . LYS A 1 705 ? 17.625 2.842 49.741 1.00 38.03 705 LYS A C 1
ATOM 5601 O O . LYS A 1 705 ? 18.416 3.579 50.319 1.00 38.03 705 LYS A O 1
ATOM 5606 N N . SER A 1 706 ? 17.197 3.079 48.505 1.00 31.53 706 SER A N 1
ATOM 5607 C CA . SER A 1 706 ? 17.336 4.375 47.831 1.00 31.53 706 SER A CA 1
ATOM 5608 C C . SER A 1 706 ? 16.066 4.659 47.029 1.00 31.53 706 SER A C 1
ATOM 5610 O O . SER A 1 706 ? 15.945 4.306 45.861 1.00 31.53 706 SER A O 1
ATOM 5612 N N . SER A 1 707 ? 15.075 5.259 47.691 1.00 30.28 707 SER A N 1
ATOM 5613 C CA . SER A 1 707 ? 13.883 5.816 47.049 1.00 30.28 707 SER A CA 1
ATOM 5614 C C . SER A 1 707 ? 14.057 7.328 46.908 1.00 30.28 707 SER A C 1
ATOM 5616 O O . SER A 1 707 ? 13.928 8.071 47.886 1.00 30.28 707 SER A O 1
ATOM 5618 N N . TYR A 1 708 ? 14.334 7.790 45.690 1.00 27.91 708 TYR A N 1
ATOM 5619 C CA . TYR A 1 708 ? 14.233 9.198 45.314 1.00 27.91 708 TYR A CA 1
ATOM 5620 C C . TYR A 1 708 ? 12.746 9.594 45.271 1.00 27.91 708 TYR A C 1
ATOM 5622 O O . TYR A 1 708 ? 12.027 9.265 44.332 1.00 27.91 708 TYR A O 1
ATOM 5630 N N . ILE A 1 709 ? 12.264 10.294 46.303 1.00 30.86 709 ILE A N 1
ATOM 5631 C CA . ILE A 1 709 ? 10.931 10.913 46.307 1.00 30.86 709 ILE A CA 1
ATOM 5632 C C . ILE A 1 709 ? 11.036 12.271 45.607 1.00 30.86 709 ILE A C 1
ATOM 5634 O O . ILE A 1 709 ? 11.465 13.261 46.202 1.00 30.86 709 ILE A O 1
ATOM 5638 N N . VAL A 1 710 ? 10.603 12.335 44.348 1.00 31.92 710 VAL A N 1
ATOM 5639 C CA . VAL A 1 710 ? 10.304 13.601 43.668 1.00 31.92 710 VAL A CA 1
ATOM 5640 C C . VAL A 1 710 ? 8.900 14.039 44.090 1.00 31.92 710 VAL A C 1
ATOM 5642 O O . VAL A 1 710 ? 7.899 13.445 43.696 1.00 31.92 710 VAL A O 1
ATOM 5645 N N . LYS A 1 711 ? 8.811 15.086 44.919 1.00 31.73 711 LYS A N 1
ATOM 5646 C CA . LYS A 1 711 ? 7.543 15.760 45.241 1.00 31.73 711 LYS A CA 1
ATOM 5647 C C . LYS A 1 711 ? 7.043 16.518 44.008 1.00 31.73 711 LYS A C 1
ATOM 5649 O O . LYS A 1 711 ? 7.435 17.661 43.789 1.00 31.73 711 LYS A O 1
ATOM 5654 N N . VAL A 1 712 ? 6.152 15.907 43.232 1.00 33.31 712 VAL A N 1
ATOM 5655 C CA . VAL A 1 712 ? 5.358 16.616 42.218 1.00 33.31 712 VAL A CA 1
ATOM 5656 C C . VAL A 1 712 ? 4.184 17.299 42.920 1.00 33.31 712 VAL A C 1
ATOM 5658 O O . VAL A 1 712 ? 3.343 16.652 43.541 1.00 33.31 712 VAL A O 1
ATOM 5661 N N . GLN A 1 713 ? 4.148 18.630 42.862 1.00 32.00 713 GLN A N 1
ATOM 5662 C CA . GLN A 1 713 ? 3.033 19.434 43.354 1.00 32.00 713 GLN A CA 1
ATOM 5663 C C . GLN A 1 713 ? 1.829 19.248 42.418 1.00 32.00 713 GLN A C 1
ATOM 5665 O O . GLN A 1 713 ? 1.872 19.629 41.251 1.00 32.00 713 GLN A O 1
ATOM 5670 N N . SER A 1 714 ? 0.748 18.659 42.930 1.00 34.16 714 SER A N 1
ATOM 5671 C CA . SER A 1 714 ? -0.513 18.465 42.212 1.00 34.16 714 SER A CA 1
ATOM 5672 C C . SER A 1 714 ? -1.191 19.811 41.925 1.00 34.16 714 SER A C 1
ATOM 5674 O O . SER A 1 714 ? -1.740 20.451 42.828 1.00 34.16 714 SER A O 1
ATOM 5676 N N . ALA A 1 715 ? -1.165 20.243 40.664 1.00 38.47 715 ALA A N 1
ATOM 5677 C CA . ALA A 1 715 ? -1.964 21.364 40.185 1.00 38.47 715 ALA A CA 1
ATOM 5678 C C . ALA A 1 715 ? -3.460 21.004 40.239 1.00 38.47 715 ALA A C 1
ATOM 5680 O O . ALA A 1 715 ? -3.862 19.907 39.862 1.00 38.47 715 ALA A O 1
ATOM 5681 N N . LYS A 1 716 ? -4.295 21.935 40.718 1.00 36.78 716 LYS A N 1
ATOM 5682 C CA . LYS A 1 716 ? -5.755 21.778 40.795 1.00 36.78 716 LYS A CA 1
ATOM 5683 C C . LYS A 1 716 ? -6.340 21.603 39.386 1.00 36.78 716 LYS A C 1
ATOM 5685 O O . LYS A 1 716 ? -6.495 22.584 38.660 1.00 36.78 716 LYS A O 1
ATOM 5690 N N . THR A 1 717 ? -6.683 20.376 39.009 1.00 42.81 717 THR A N 1
ATOM 5691 C CA . THR A 1 717 ? -7.388 20.053 37.763 1.00 42.81 717 THR A CA 1
ATOM 5692 C C . THR A 1 717 ? -8.796 20.648 37.800 1.00 42.81 717 THR A C 1
ATOM 5694 O O . THR A 1 717 ? -9.587 20.375 38.707 1.00 42.81 717 THR A O 1
ATOM 5697 N N . LYS A 1 718 ? -9.120 21.506 36.824 1.00 61.53 718 LYS A N 1
ATOM 5698 C CA . LYS A 1 718 ? -10.497 21.964 36.588 1.00 61.53 718 LYS A CA 1
ATOM 5699 C C . LYS A 1 718 ? -11.362 20.730 36.311 1.00 61.53 718 LYS A C 1
ATOM 5701 O O . LYS A 1 718 ? -11.030 19.966 35.415 1.00 61.53 718 LYS A O 1
ATOM 5706 N N . LYS A 1 719 ? -12.461 20.549 37.055 1.00 62.09 719 LYS A N 1
ATOM 5707 C CA . LYS A 1 719 ? -13.478 19.526 36.753 1.00 62.09 719 LYS A CA 1
ATOM 5708 C C . LYS A 1 719 ? -14.022 19.772 35.344 1.00 62.09 719 LYS A C 1
ATOM 5710 O O . LYS A 1 719 ? -14.748 20.744 35.133 1.00 62.09 719 LYS A O 1
ATOM 5715 N N . THR A 1 720 ? -13.654 18.915 34.403 1.00 66.88 720 THR A N 1
ATOM 5716 C CA . THR A 1 720 ? -14.234 18.850 33.062 1.00 66.88 720 THR A CA 1
ATOM 5717 C C . THR A 1 720 ? -15.701 18.443 33.179 1.00 66.88 720 THR A C 1
ATOM 5719 O O . THR A 1 720 ? -16.067 17.585 33.986 1.00 66.88 720 THR A O 1
ATOM 5722 N N . LYS A 1 721 ? -16.572 19.125 32.434 1.00 79.38 721 LYS A N 1
ATOM 5723 C CA . LYS A 1 721 ? -18.015 18.865 32.418 1.00 79.38 721 LYS A CA 1
ATOM 5724 C C . LYS A 1 721 ? -18.234 17.519 31.718 1.00 79.38 721 LYS A C 1
ATOM 5726 O O . LYS A 1 721 ? -17.891 17.403 30.550 1.00 79.38 721 LYS A O 1
ATOM 5731 N N . SER A 1 722 ? -18.777 16.516 32.410 1.00 82.69 722 SER A N 1
ATOM 5732 C CA . SER A 1 722 ? -19.046 15.208 31.798 1.00 82.69 722 SER A CA 1
ATOM 5733 C C . SER A 1 722 ? -20.100 15.354 30.697 1.00 82.69 722 SER A C 1
ATOM 5735 O O . SER A 1 722 ? -21.241 15.735 30.978 1.00 82.69 722 SER A O 1
ATOM 5737 N N . VAL A 1 723 ? -19.721 15.077 29.452 1.00 92.06 723 VAL A N 1
ATOM 5738 C CA . VAL A 1 723 ? -20.651 15.006 28.321 1.00 92.06 723 VAL A CA 1
ATOM 5739 C C . VAL A 1 723 ? -21.353 13.651 28.376 1.00 92.06 723 VAL A C 1
ATOM 5741 O O . VAL A 1 723 ? -20.702 12.624 28.549 1.00 92.06 723 VAL A O 1
ATOM 5744 N N . ASN A 1 724 ? -22.684 13.646 28.284 1.00 95.12 724 ASN A N 1
ATOM 5745 C CA . ASN A 1 724 ? -23.456 12.409 28.211 1.00 95.12 724 ASN A CA 1
ATOM 5746 C C . ASN A 1 724 ? -23.450 11.915 26.755 1.00 95.12 724 ASN A C 1
ATOM 5748 O O . ASN A 1 724 ? -24.100 12.523 25.901 1.00 95.12 724 ASN A O 1
ATOM 5752 N N . LEU A 1 725 ? -22.658 10.880 26.473 1.00 97.12 725 LEU A N 1
ATOM 5753 C CA . LEU A 1 725 ? -22.528 10.282 25.144 1.00 97.12 725 LEU A CA 1
ATOM 5754 C C . LEU A 1 725 ? -23.448 9.064 25.032 1.00 97.12 725 LEU A C 1
ATOM 5756 O O . LEU A 1 725 ? -23.437 8.205 25.914 1.00 97.12 725 LEU A O 1
ATOM 5760 N N . ILE A 1 726 ? -24.221 9.000 23.949 1.00 97.81 726 ILE A N 1
ATOM 5761 C CA . ILE A 1 726 ? -25.054 7.851 23.593 1.00 97.81 726 ILE A CA 1
ATOM 5762 C C . ILE A 1 726 ? -24.139 6.829 22.923 1.00 97.81 726 ILE A C 1
ATOM 5764 O O . ILE A 1 726 ? -23.436 7.158 21.968 1.00 97.81 726 ILE A O 1
ATOM 5768 N N . LYS A 1 727 ? -24.116 5.613 23.469 1.00 97.69 727 LYS A N 1
ATOM 5769 C CA . LYS A 1 727 ? -23.191 4.544 23.094 1.00 97.69 727 LYS A CA 1
ATOM 5770 C C . LYS A 1 727 ? -23.983 3.306 22.698 1.00 97.69 727 LYS A C 1
ATOM 5772 O O . LYS A 1 727 ? -24.848 2.883 23.463 1.00 97.69 727 LYS A O 1
ATOM 5777 N N . MET A 1 728 ? -23.650 2.716 21.556 1.00 97.62 728 MET A N 1
ATOM 5778 C CA . MET A 1 728 ? -24.224 1.456 21.082 1.00 97.62 728 MET A CA 1
ATOM 5779 C C . MET A 1 728 ? -23.096 0.484 20.722 1.00 97.62 728 MET A C 1
ATOM 5781 O O . MET A 1 728 ? -22.181 0.895 20.012 1.00 97.62 728 MET A O 1
ATOM 5785 N N . PRO A 1 729 ? -23.099 -0.779 21.181 1.00 97.69 729 PRO A N 1
ATOM 5786 C CA . PRO A 1 729 ? -22.092 -1.754 20.760 1.00 97.69 729 PRO A CA 1
ATOM 5787 C C . PRO A 1 729 ? -22.029 -1.885 19.230 1.00 97.69 729 PRO A C 1
ATOM 5789 O O . PRO A 1 729 ? -23.062 -1.874 18.564 1.00 97.69 729 PRO A O 1
ATOM 5792 N N . LEU A 1 730 ? -20.828 -2.035 18.659 1.00 96.44 730 LEU A N 1
ATOM 5793 C CA . LEU A 1 730 ? -20.624 -2.056 17.205 1.00 96.44 730 LEU A CA 1
ATOM 5794 C C . LEU A 1 730 ? -21.439 -3.157 16.520 1.00 96.44 730 LEU A C 1
ATOM 5796 O O . LEU A 1 730 ? -22.008 -2.908 15.462 1.00 96.44 730 LEU A O 1
ATOM 5800 N N . LYS A 1 731 ? -21.531 -4.339 17.143 1.00 94.88 731 LYS A N 1
ATOM 5801 C CA . LYS A 1 731 ? -22.345 -5.460 16.644 1.00 94.88 731 LYS A CA 1
ATOM 5802 C C . LYS A 1 731 ? -23.837 -5.125 16.505 1.00 94.88 731 LYS A C 1
ATOM 5804 O O . LYS A 1 731 ? -24.499 -5.685 15.648 1.00 94.88 731 LYS A O 1
ATOM 5809 N N . ASP A 1 732 ? -24.350 -4.226 17.345 1.00 96.50 732 ASP A N 1
ATOM 5810 C CA . ASP A 1 732 ? -25.764 -3.846 17.357 1.00 96.50 732 ASP A CA 1
ATOM 5811 C C . ASP A 1 732 ? -25.992 -2.634 16.434 1.00 96.50 732 ASP A C 1
ATOM 5813 O O . ASP A 1 732 ? -27.068 -2.465 15.867 1.00 96.50 732 ASP A O 1
ATOM 5817 N N . PHE A 1 733 ? -24.957 -1.806 16.249 1.00 97.12 733 PHE A N 1
ATOM 5818 C CA . PHE A 1 733 ? -24.974 -0.655 15.351 1.00 97.12 733 PHE A CA 1
ATOM 5819 C C . PHE A 1 733 ? -24.889 -1.056 13.872 1.00 97.12 733 PHE A C 1
ATOM 5821 O O . PHE A 1 733 ? -25.571 -0.470 13.032 1.00 97.12 733 PHE A O 1
ATOM 5828 N N . VAL A 1 734 ? -24.022 -2.011 13.519 1.00 96.31 734 VAL A N 1
ATOM 5829 C CA . VAL A 1 734 ? -23.779 -2.422 12.127 1.00 96.31 734 VAL A CA 1
ATOM 5830 C C . VAL A 1 734 ? -24.816 -3.458 11.704 1.00 96.31 734 VAL A C 1
ATOM 5832 O O . VAL A 1 734 ? -24.675 -4.637 11.994 1.00 96.31 734 VAL A O 1
ATOM 5835 N N . HIS A 1 735 ? -25.838 -3.020 10.972 1.00 95.31 735 HIS A N 1
ATOM 5836 C CA . HIS A 1 735 ? -26.884 -3.899 10.434 1.00 95.31 735 HIS A CA 1
ATOM 5837 C C . HIS A 1 735 ? -26.736 -4.149 8.925 1.00 95.31 735 HIS A C 1
ATOM 5839 O O . HIS A 1 735 ? -27.419 -4.994 8.357 1.00 95.31 735 HIS A O 1
ATOM 5845 N N . SER A 1 736 ? -25.880 -3.384 8.243 1.00 94.81 736 SER A N 1
ATOM 5846 C CA . SER A 1 736 ? -25.471 -3.679 6.868 1.00 94.81 736 SER A CA 1
ATOM 5847 C C . SER A 1 736 ? -24.051 -3.194 6.632 1.00 94.81 736 SER A C 1
ATOM 5849 O O . SER A 1 736 ? -23.648 -2.131 7.111 1.00 94.81 736 SER A O 1
ATOM 5851 N N . MET A 1 737 ? -23.290 -3.974 5.882 1.00 95.44 737 MET A N 1
ATOM 5852 C CA . MET A 1 737 ? -21.918 -3.653 5.540 1.00 95.44 737 MET A CA 1
ATOM 5853 C C . MET A 1 737 ? -21.629 -4.184 4.144 1.00 95.44 737 MET A C 1
ATOM 5855 O O . MET A 1 737 ? -21.903 -5.342 3.852 1.00 95.44 737 MET A O 1
ATOM 5859 N N . VAL A 1 738 ? -21.083 -3.333 3.280 1.00 95.06 738 VAL A N 1
ATOM 5860 C CA . VAL A 1 738 ? -20.643 -3.725 1.938 1.00 95.06 738 VAL A CA 1
ATOM 5861 C C . VAL A 1 738 ? -19.159 -3.432 1.820 1.00 95.06 738 VAL A C 1
ATOM 5863 O O . VAL A 1 738 ? -18.731 -2.284 1.961 1.00 95.06 738 VAL A O 1
ATOM 5866 N N . ALA A 1 739 ? -18.372 -4.476 1.577 1.00 94.19 739 ALA A N 1
ATOM 5867 C CA . ALA A 1 739 ? -16.958 -4.340 1.277 1.00 94.19 739 ALA A CA 1
ATOM 5868 C C . ALA A 1 739 ? -16.774 -3.929 -0.182 1.00 94.19 739 ALA A C 1
ATOM 5870 O O . ALA A 1 739 ? -17.336 -4.540 -1.088 1.00 94.19 739 ALA A O 1
ATOM 5871 N N . ILE A 1 740 ? -15.988 -2.880 -0.409 1.00 91.44 740 ILE A N 1
ATOM 5872 C CA . ILE A 1 740 ? -15.739 -2.338 -1.739 1.00 91.44 740 ILE A CA 1
ATOM 5873 C C . ILE A 1 740 ? -14.239 -2.292 -1.950 1.00 91.44 740 ILE A C 1
ATOM 5875 O O . ILE A 1 740 ? -13.516 -1.522 -1.311 1.00 91.44 740 ILE A O 1
ATOM 5879 N N . GLN A 1 741 ? -13.772 -3.125 -2.872 1.00 87.75 741 GLN A N 1
ATOM 5880 C CA . GLN A 1 741 ? -12.372 -3.168 -3.248 1.00 87.75 741 GLN A CA 1
ATOM 5881 C C . GLN A 1 741 ? -12.149 -2.385 -4.536 1.00 87.75 741 GLN A C 1
ATOM 5883 O O . GLN A 1 741 ? -12.590 -2.764 -5.618 1.00 87.75 741 GLN A O 1
ATOM 5888 N N . TYR A 1 742 ? -11.418 -1.286 -4.406 1.00 78.88 742 TYR A N 1
ATOM 5889 C CA . TYR A 1 742 ? -10.827 -0.557 -5.515 1.00 78.88 742 TYR A CA 1
ATOM 5890 C C . TYR A 1 742 ? -9.322 -0.829 -5.554 1.00 78.88 742 TYR A C 1
ATOM 5892 O O . TYR A 1 742 ? -8.716 -1.160 -4.537 1.00 78.88 742 TYR A O 1
ATOM 5900 N N . LEU A 1 743 ? -8.695 -0.630 -6.715 1.00 66.00 743 LEU A N 1
ATOM 5901 C CA . LEU A 1 743 ? -7.258 -0.866 -6.951 1.00 66.00 743 LEU A CA 1
ATOM 5902 C C . LEU A 1 743 ? -6.320 -0.379 -5.828 1.00 66.00 743 LEU A C 1
ATOM 5904 O O . LEU A 1 743 ? -5.297 -1.007 -5.580 1.00 66.00 743 LEU A O 1
ATOM 5908 N N . MET A 1 744 ? -6.661 0.736 -5.175 1.00 64.94 744 MET A N 1
ATOM 5909 C CA . MET A 1 744 ? -5.836 1.390 -4.152 1.00 64.94 744 MET A CA 1
ATOM 5910 C C . MET A 1 744 ? -6.488 1.440 -2.766 1.00 64.94 744 MET A C 1
ATOM 5912 O O . MET A 1 744 ? -5.836 1.842 -1.804 1.00 64.94 744 MET A O 1
ATOM 5916 N N . TYR A 1 745 ? -7.768 1.084 -2.657 1.00 77.62 745 TYR A N 1
ATOM 5917 C CA . TYR A 1 745 ? -8.556 1.282 -1.445 1.00 77.62 745 TYR A CA 1
ATOM 5918 C C . TYR A 1 745 ? -9.424 0.059 -1.195 1.00 77.62 745 TYR A C 1
ATOM 5920 O O . TYR A 1 745 ? -10.179 -0.359 -2.067 1.00 77.62 745 TYR A O 1
ATOM 5928 N N . LYS A 1 746 ? -9.348 -0.483 0.017 1.00 91.50 746 LYS A N 1
ATOM 5929 C CA . LYS A 1 746 ? -10.397 -1.343 0.557 1.00 91.50 746 LYS A CA 1
ATOM 5930 C C . LYS A 1 746 ? -11.253 -0.456 1.453 1.00 91.50 746 LYS A C 1
ATOM 5932 O O . LYS A 1 746 ? -10.774 -0.017 2.499 1.00 91.50 746 LYS A O 1
ATOM 5937 N N . ASP A 1 747 ? -12.457 -0.126 1.008 1.00 96.12 747 ASP A N 1
ATOM 5938 C CA . ASP A 1 747 ? -13.423 0.669 1.765 1.00 96.12 747 ASP A CA 1
ATOM 5939 C C . ASP A 1 747 ? -14.572 -0.230 2.242 1.00 96.12 747 ASP A C 1
ATOM 5941 O O . ASP A 1 747 ? -14.884 -1.252 1.634 1.00 96.12 747 ASP A O 1
ATOM 5945 N N . LEU A 1 748 ? -15.212 0.166 3.336 1.00 96.69 748 LEU A N 1
ATOM 5946 C CA . LEU A 1 748 ? -16.421 -0.441 3.867 1.00 96.69 748 LEU A CA 1
ATOM 5947 C C . LEU A 1 748 ? -17.529 0.600 3.874 1.00 96.69 748 LEU A C 1
ATOM 5949 O O . LEU A 1 748 ? -17.372 1.686 4.443 1.00 96.69 748 LEU A O 1
ATOM 5953 N N . LEU A 1 749 ? -18.652 0.247 3.261 1.00 97.44 749 LEU A N 1
ATOM 5954 C CA . LEU A 1 749 ? -19.880 1.014 3.318 1.00 97.44 749 LEU A CA 1
ATOM 5955 C C . LEU A 1 749 ? -20.784 0.430 4.408 1.00 97.44 749 LEU A C 1
ATOM 5957 O O . LEU A 1 749 ? -21.407 -0.609 4.217 1.00 97.44 749 LEU A O 1
ATOM 5961 N N . ILE A 1 750 ? -20.840 1.102 5.554 1.00 97.75 750 ILE A N 1
ATOM 5962 C CA . ILE A 1 750 ? -21.566 0.678 6.753 1.00 97.75 750 ILE A CA 1
ATOM 5963 C C . ILE A 1 750 ? -22.904 1.406 6.818 1.00 97.75 750 ILE A C 1
ATOM 5965 O O . ILE A 1 750 ? -22.953 2.638 6.722 1.00 97.75 750 ILE A O 1
ATOM 5969 N N . ASN A 1 751 ? -23.983 0.649 7.007 1.00 97.00 751 ASN A N 1
ATOM 5970 C CA . ASN A 1 751 ? -25.357 1.143 7.124 1.00 97.00 751 ASN A CA 1
ATOM 5971 C C . ASN A 1 751 ? -25.778 2.042 5.953 1.00 97.00 751 ASN A C 1
ATOM 5973 O O . ASN A 1 751 ? -26.541 2.986 6.143 1.00 97.00 751 ASN A O 1
ATOM 5977 N N . GLU A 1 752 ? -25.196 1.823 4.763 1.00 96.62 752 GLU A N 1
ATOM 5978 C CA . GLU A 1 752 ? -25.322 2.699 3.584 1.00 96.62 752 GLU A CA 1
ATOM 5979 C C . GLU A 1 752 ? -25.002 4.187 3.876 1.00 96.62 752 GLU A C 1
ATOM 5981 O O . GLU A 1 752 ? -25.319 5.093 3.097 1.00 96.62 752 GLU A O 1
ATOM 5986 N N . LYS A 1 753 ? -24.344 4.476 5.003 1.00 97.44 753 LYS A N 1
ATOM 5987 C CA . LYS A 1 753 ? -24.213 5.817 5.584 1.00 97.44 753 LYS A CA 1
ATOM 5988 C C . LYS A 1 753 ? -22.767 6.245 5.756 1.00 97.44 753 LYS A C 1
ATOM 5990 O O . LYS A 1 753 ? -22.433 7.388 5.451 1.00 97.44 753 LYS A O 1
ATOM 5995 N N . TYR A 1 754 ? -21.909 5.330 6.183 1.00 98.12 754 TYR A N 1
ATOM 5996 C CA . TYR A 1 754 ? -20.508 5.614 6.457 1.00 98.12 754 TYR A CA 1
ATOM 5997 C C . TYR A 1 754 ? -19.643 4.872 5.451 1.00 98.12 754 TYR A C 1
ATOM 5999 O O . TYR A 1 754 ? -19.737 3.658 5.342 1.00 98.12 754 TYR A O 1
ATOM 6007 N N . CYS A 1 755 ? -18.804 5.596 4.714 1.00 97.62 755 CYS A N 1
ATOM 6008 C CA . CYS A 1 755 ? -17.774 4.999 3.869 1.00 97.62 755 CYS A CA 1
ATOM 6009 C C . CYS A 1 755 ? -16.430 5.214 4.551 1.00 97.62 755 CYS A C 1
ATOM 6011 O O . CYS A 1 755 ? -15.928 6.336 4.586 1.00 97.62 755 CYS A O 1
ATOM 6013 N N . ILE A 1 756 ? -15.856 4.158 5.111 1.00 97.75 756 ILE A N 1
ATOM 6014 C CA . ILE A 1 756 ? -14.586 4.231 5.837 1.00 97.75 756 ILE A CA 1
ATOM 6015 C C . ILE A 1 756 ? -13.587 3.233 5.271 1.00 97.75 756 ILE A C 1
ATOM 6017 O O . ILE A 1 756 ? -13.969 2.249 4.650 1.00 97.75 756 ILE A O 1
ATOM 6021 N N . ASN A 1 757 ? -12.299 3.475 5.486 1.00 96.00 757 ASN A N 1
ATOM 6022 C CA . ASN A 1 757 ? -11.273 2.541 5.045 1.00 96.00 757 ASN A CA 1
ATOM 6023 C C . ASN A 1 757 ? -11.303 1.257 5.898 1.00 96.00 757 ASN A C 1
ATOM 6025 O O . ASN A 1 757 ? -11.475 1.329 7.115 1.00 96.00 757 ASN A O 1
ATOM 6029 N N . PHE A 1 758 ? -11.070 0.099 5.279 1.00 96.25 758 PHE A N 1
ATOM 6030 C CA . PHE A 1 758 ? -11.022 -1.209 5.939 1.00 96.25 758 PHE A CA 1
ATOM 6031 C C . PHE A 1 758 ? -10.023 -1.261 7.103 1.00 96.25 758 PHE A C 1
ATOM 6033 O O . PHE A 1 758 ? -10.338 -1.807 8.161 1.00 96.25 758 PHE A O 1
ATOM 6040 N N . LEU A 1 759 ? -8.842 -0.652 6.940 1.00 95.81 759 LEU A N 1
ATOM 6041 C CA . LEU A 1 759 ? -7.847 -0.586 8.009 1.00 95.81 759 LEU A CA 1
ATOM 6042 C C . LEU A 1 759 ? -8.395 0.199 9.197 1.00 95.81 759 LEU A C 1
ATOM 6044 O O . LEU A 1 759 ? -8.255 -0.239 10.331 1.00 95.81 759 LEU A O 1
ATOM 6048 N N . SER A 1 760 ? -9.092 1.310 8.941 1.00 97.50 760 SER A N 1
ATOM 6049 C CA . SER A 1 760 ? -9.718 2.076 10.015 1.00 97.50 760 SER A CA 1
ATOM 6050 C C . SER A 1 760 ? -10.836 1.299 10.690 1.00 97.50 760 SER A C 1
ATOM 6052 O O . SER A 1 760 ? -10.901 1.282 11.915 1.00 97.50 760 SER A O 1
ATOM 6054 N N . PHE A 1 761 ? -11.684 0.596 9.934 1.00 97.69 761 PHE A N 1
ATOM 6055 C CA . PHE A 1 761 ? -12.717 -0.248 10.533 1.00 97.69 761 PHE A CA 1
ATOM 6056 C C . PHE A 1 761 ? -12.123 -1.294 11.477 1.00 97.69 761 PHE A C 1
ATOM 6058 O O . PHE A 1 761 ? -12.632 -1.416 12.586 1.00 97.69 761 PHE A O 1
ATOM 6065 N N . SER A 1 762 ? -11.021 -1.928 11.075 1.00 97.31 762 SER A N 1
ATOM 6066 C CA . SER A 1 762 ? -10.314 -2.978 11.822 1.00 97.31 762 SER A CA 1
ATOM 6067 C C . SER A 1 762 ? -9.274 -2.443 12.821 1.00 97.31 762 SER A C 1
ATOM 6069 O O . SER A 1 762 ? -8.450 -3.201 13.321 1.00 97.31 762 SER A O 1
ATOM 6071 N N . PHE A 1 763 ? -9.264 -1.131 13.091 1.00 97.56 763 PHE A N 1
ATOM 6072 C CA . PHE A 1 763 ? -8.317 -0.459 13.994 1.00 97.56 763 PHE A CA 1
ATOM 6073 C C . PHE A 1 763 ? -6.830 -0.676 13.662 1.00 97.56 763 PHE A C 1
ATOM 6075 O O . PHE A 1 763 ? -5.971 -0.637 14.543 1.00 97.56 763 PHE A O 1
ATOM 6082 N N . LEU A 1 764 ? -6.504 -0.901 12.394 1.00 96.50 764 LEU A N 1
ATOM 6083 C CA . LEU A 1 764 ? -5.140 -1.085 11.921 1.00 96.50 764 LEU A CA 1
ATOM 6084 C C . LEU A 1 764 ? -4.558 0.252 11.474 1.00 96.50 764 LEU A C 1
ATOM 6086 O O . LEU A 1 764 ? -5.105 0.918 10.597 1.00 96.50 764 LEU A O 1
ATOM 6090 N N . VAL A 1 765 ? -3.410 0.632 12.029 1.00 94.56 765 VAL A N 1
ATOM 6091 C CA . VAL A 1 765 ? -2.666 1.831 11.628 1.00 94.56 765 VAL A CA 1
ATOM 6092 C C . VAL A 1 765 ? -1.294 1.456 11.102 1.00 94.56 765 VAL A C 1
ATOM 6094 O O . VAL A 1 765 ? -0.586 0.631 11.675 1.00 94.56 765 VAL A O 1
ATOM 6097 N N . VAL A 1 766 ? -0.899 2.101 10.005 1.00 88.50 766 VAL A N 1
ATOM 6098 C CA . VAL A 1 766 ? 0.435 1.947 9.421 1.00 88.50 766 VAL A CA 1
ATOM 6099 C C . VAL A 1 766 ? 1.449 2.668 10.314 1.00 88.50 766 VAL A C 1
ATOM 6101 O O . VAL A 1 766 ? 1.516 3.896 10.330 1.00 88.50 766 VAL A O 1
ATOM 6104 N N . SER A 1 767 ? 2.258 1.902 11.041 1.00 83.06 767 SER A N 1
ATOM 6105 C CA . SER A 1 767 ? 3.358 2.376 11.880 1.00 83.06 767 SER A CA 1
ATOM 6106 C C . SER A 1 767 ? 4.678 1.856 11.315 1.00 83.06 767 SER A C 1
ATOM 6108 O O . SER A 1 767 ? 5.246 0.888 11.809 1.00 83.06 767 SER A O 1
ATOM 6110 N N . LEU A 1 768 ? 5.162 2.508 10.252 1.00 73.38 768 LEU A N 1
ATOM 6111 C CA . LEU A 1 768 ? 6.310 2.042 9.463 1.00 73.38 768 LEU A CA 1
ATOM 6112 C C . LEU A 1 768 ? 7.498 1.596 10.352 1.00 73.38 768 LEU A C 1
ATOM 6114 O O . LEU A 1 768 ? 8.019 2.434 11.098 1.00 73.38 768 LEU A O 1
ATOM 6118 N N . PRO A 1 769 ? 7.988 0.347 10.210 1.00 76.06 769 PRO A N 1
ATOM 6119 C CA . PRO A 1 769 ? 7.784 -0.540 9.056 1.00 76.06 769 PRO A CA 1
ATOM 6120 C C . PRO A 1 769 ? 6.482 -1.358 9.038 1.00 76.06 769 PRO A C 1
ATOM 6122 O O . PRO A 1 769 ? 6.097 -1.779 7.953 1.00 76.06 769 PRO A O 1
ATOM 6125 N N . ASP A 1 770 ? 5.776 -1.493 10.159 1.00 87.56 770 ASP A N 1
ATOM 6126 C CA . ASP A 1 770 ? 4.731 -2.511 10.322 1.00 87.56 770 ASP A CA 1
ATOM 6127 C C . ASP A 1 770 ? 3.314 -1.922 10.421 1.00 87.56 770 ASP A C 1
ATOM 6129 O O . ASP A 1 770 ? 3.105 -0.712 10.548 1.00 87.56 770 ASP A O 1
ATOM 6133 N N . LEU A 1 771 ? 2.306 -2.791 10.367 1.00 92.06 771 LEU A N 1
ATOM 6134 C CA . LEU A 1 771 ? 0.937 -2.467 10.767 1.00 92.06 771 LEU A CA 1
ATOM 6135 C C . LEU A 1 771 ? 0.773 -2.741 12.263 1.00 92.06 771 LEU A C 1
ATOM 6137 O O . LEU A 1 771 ? 1.174 -3.796 12.741 1.00 92.06 771 LEU A O 1
ATOM 6141 N N . ARG A 1 772 ? 0.175 -1.801 12.999 1.00 94.94 772 ARG A N 1
ATOM 6142 C CA . ARG A 1 772 ? -0.170 -1.964 14.418 1.00 94.94 772 ARG A CA 1
ATOM 6143 C C . ARG A 1 772 ? -1.681 -1.948 14.590 1.00 94.94 772 ARG A C 1
ATOM 6145 O O . ARG A 1 772 ? -2.343 -1.039 14.088 1.00 94.94 772 ARG A O 1
ATOM 6152 N N . CYS A 1 773 ? -2.212 -2.908 15.337 1.00 97.38 773 CYS A N 1
ATOM 6153 C CA . CYS A 1 773 ? -3.592 -2.877 15.803 1.00 97.38 773 CYS A CA 1
ATOM 6154 C C . CYS A 1 773 ? -3.704 -1.941 17.012 1.00 97.38 773 CYS A C 1
ATOM 6156 O O . CYS A 1 773 ? -3.038 -2.134 18.026 1.00 97.38 773 CYS A O 1
ATOM 6158 N N . GLN A 1 774 ? -4.541 -0.909 16.922 1.00 95.25 774 GLN A N 1
ATOM 6159 C CA . GLN A 1 774 ? -4.704 0.082 17.987 1.00 95.25 774 GLN A CA 1
ATOM 6160 C C . GLN A 1 774 ? -5.466 -0.450 19.203 1.00 95.25 774 GLN A C 1
ATOM 6162 O O . GLN A 1 774 ? -5.326 0.129 20.278 1.00 95.25 774 GLN A O 1
ATOM 6167 N N . VAL A 1 775 ? -6.279 -1.501 19.042 1.00 95.56 775 VAL A N 1
ATOM 6168 C CA . VAL A 1 775 ? -7.069 -2.059 20.153 1.00 95.56 775 VAL A CA 1
ATOM 6169 C C . VAL A 1 775 ? -6.316 -3.151 20.891 1.00 95.56 775 VAL A C 1
ATOM 6171 O O . VAL A 1 775 ? -6.328 -3.159 22.118 1.00 95.56 775 VAL A O 1
ATOM 6174 N N . CYS A 1 776 ? -5.641 -4.032 20.152 1.00 95.19 776 CYS A N 1
ATO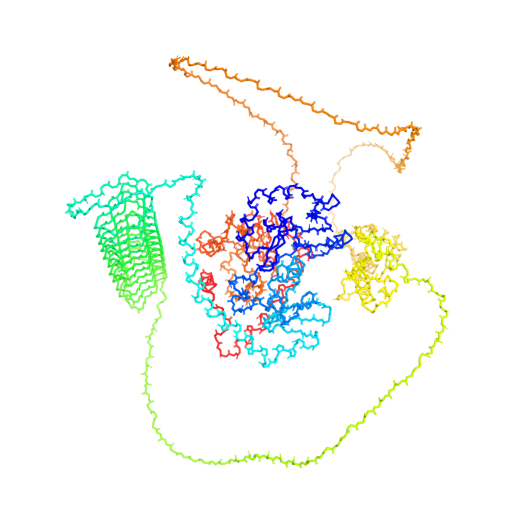M 6175 C CA . CYS A 1 776 ? -4.831 -5.095 20.740 1.00 95.19 776 CYS A CA 1
ATOM 6176 C C . CYS A 1 776 ? -3.454 -4.594 21.200 1.00 95.19 776 CYS A C 1
ATOM 6178 O O . CYS A 1 776 ? -2.830 -5.232 22.032 1.00 95.19 776 CYS A O 1
ATOM 6180 N N . ASP A 1 777 ? -3.005 -3.434 20.703 1.00 94.62 777 ASP A N 1
ATOM 6181 C CA . ASP A 1 777 ? -1.664 -2.890 20.955 1.00 94.62 777 ASP A CA 1
ATOM 6182 C C . ASP A 1 777 ? -0.532 -3.821 20.477 1.00 94.62 777 ASP A C 1
ATOM 6184 O O . ASP A 1 777 ? 0.496 -3.998 21.126 1.00 94.62 777 ASP A O 1
ATOM 6188 N N . GLU A 1 778 ? -0.720 -4.413 19.298 1.00 94.56 778 GLU A N 1
ATOM 6189 C CA . GLU A 1 778 ? 0.194 -5.407 18.730 1.00 94.56 778 GLU A CA 1
ATOM 6190 C C . GLU A 1 778 ? 0.668 -4.988 17.337 1.00 94.56 778 GLU A C 1
ATOM 6192 O O . GLU A 1 778 ? -0.108 -4.473 16.525 1.00 94.56 778 GLU A O 1
ATOM 6197 N N . CYS A 1 779 ? 1.955 -5.206 17.056 1.00 93.88 779 CYS A N 1
ATOM 6198 C CA . CYS A 1 779 ? 2.531 -5.069 15.719 1.00 93.88 779 CYS A CA 1
ATOM 6199 C C . CYS A 1 779 ? 2.350 -6.385 14.960 1.00 93.88 779 CYS A C 1
ATOM 6201 O O . CYS A 1 779 ? 2.784 -7.429 15.432 1.00 93.88 779 CYS A O 1
ATOM 6203 N N . LEU A 1 780 ? 1.731 -6.331 13.783 1.00 91.62 780 LEU A N 1
ATOM 6204 C CA . LEU A 1 780 ? 1.227 -7.522 13.096 1.00 91.62 780 LEU A CA 1
ATOM 6205 C C . LEU A 1 780 ? 2.206 -8.124 12.083 1.00 91.62 780 LEU A C 1
ATOM 6207 O O . LEU A 1 780 ? 2.028 -9.272 11.690 1.00 91.62 780 LEU A O 1
ATOM 6211 N N . GLY A 1 781 ? 3.218 -7.373 11.632 1.00 88.56 781 GLY A N 1
ATOM 6212 C CA . GLY A 1 781 ? 4.086 -7.807 10.528 1.00 88.56 781 GLY A CA 1
ATOM 6213 C C . GLY A 1 781 ? 3.258 -8.295 9.328 1.00 88.56 781 GLY A C 1
ATOM 6214 O O . GLY A 1 781 ? 2.343 -7.596 8.886 1.00 88.56 781 GLY A O 1
ATOM 6215 N N . ASP A 1 782 ? 3.533 -9.518 8.867 1.00 83.19 782 ASP A N 1
ATOM 6216 C CA . ASP A 1 782 ? 2.799 -10.187 7.781 1.00 83.19 782 ASP A CA 1
ATOM 6217 C C . ASP A 1 782 ? 1.572 -10.998 8.266 1.00 83.19 782 ASP A C 1
ATOM 6219 O O . ASP A 1 782 ? 0.807 -11.522 7.459 1.00 83.19 782 ASP A O 1
ATOM 6223 N N . GLN A 1 783 ? 1.325 -11.079 9.579 1.00 89.62 783 GLN A N 1
ATOM 6224 C CA . GLN A 1 783 ? 0.280 -11.916 10.193 1.00 89.62 783 GLN A CA 1
ATOM 6225 C C . GLN A 1 783 ? -1.077 -11.207 10.347 1.00 89.62 783 GLN A C 1
ATOM 6227 O O . GLN A 1 783 ? -1.855 -11.503 11.253 1.00 89.62 783 GLN A O 1
ATOM 6232 N N . ILE A 1 784 ? -1.400 -10.269 9.453 1.00 91.19 784 ILE A N 1
ATOM 6233 C CA . ILE A 1 784 ? -2.636 -9.470 9.539 1.00 91.19 784 ILE A CA 1
ATOM 6234 C C . ILE A 1 784 ? -3.877 -10.369 9.494 1.00 91.19 784 ILE A C 1
ATOM 6236 O O . ILE A 1 784 ? -4.796 -10.179 10.284 1.00 91.19 784 ILE A O 1
ATOM 6240 N N . GLY A 1 785 ? -3.899 -11.358 8.593 1.00 88.38 785 GLY A N 1
ATOM 6241 C CA . GLY A 1 785 ? -5.025 -12.288 8.459 1.00 88.38 785 GLY A CA 1
ATOM 6242 C C . GLY A 1 785 ? -5.271 -13.094 9.736 1.00 88.38 785 GLY A C 1
ATOM 6243 O O . GLY A 1 785 ? -6.404 -13.158 10.207 1.00 88.38 785 GLY A O 1
ATOM 6244 N N . ASN A 1 786 ? -4.198 -13.625 10.333 1.00 90.81 786 ASN A N 1
ATOM 6245 C CA . ASN A 1 786 ? -4.267 -14.388 11.579 1.00 90.81 786 ASN A CA 1
ATOM 6246 C C . ASN A 1 786 ? -4.791 -13.505 12.715 1.00 90.81 786 ASN A C 1
ATOM 6248 O O . ASN A 1 786 ? -5.784 -13.862 13.342 1.00 90.81 786 ASN A O 1
ATOM 6252 N N . HIS A 1 787 ? -4.223 -12.309 12.891 1.00 95.19 787 HIS A N 1
ATOM 6253 C CA . HIS A 1 787 ? -4.646 -11.376 13.935 1.00 95.19 787 HIS A CA 1
ATOM 6254 C C . HIS A 1 787 ? -6.122 -10.975 13.821 1.00 95.19 787 HIS A C 1
ATOM 6256 O O . HIS A 1 787 ? -6.853 -10.974 14.807 1.00 95.19 787 HIS A O 1
ATOM 6262 N N . LEU A 1 788 ? -6.593 -10.656 12.610 1.00 94.12 788 LEU A N 1
ATOM 6263 C CA . LEU A 1 788 ? -8.002 -10.312 12.391 1.00 94.12 788 LEU A CA 1
ATOM 6264 C C . LEU A 1 788 ? -8.944 -11.493 12.665 1.00 94.12 788 LEU A C 1
ATOM 6266 O O . LEU A 1 788 ? -10.119 -11.278 12.963 1.00 94.12 788 LEU A O 1
ATOM 6270 N N . SER A 1 789 ? -8.438 -12.725 12.573 1.00 89.69 789 SER A N 1
ATOM 6271 C CA . SER A 1 789 ? -9.186 -13.942 12.883 1.00 89.69 789 SER A CA 1
ATOM 6272 C C . SER A 1 789 ? -9.155 -14.330 14.364 1.00 89.69 789 SER A C 1
ATOM 6274 O O . SER A 1 789 ? -9.975 -15.153 14.777 1.00 89.69 789 SER A O 1
ATOM 6276 N N . GLU A 1 790 ? -8.268 -13.730 15.168 1.00 93.19 790 GLU A N 1
ATOM 6277 C CA . GLU A 1 790 ? -8.166 -14.022 16.594 1.00 93.19 790 GLU A CA 1
ATOM 6278 C C . GLU A 1 790 ? -9.454 -13.654 17.341 1.00 93.19 790 GLU A C 1
ATOM 6280 O O . GLU A 1 790 ? -10.095 -12.614 17.118 1.00 93.19 790 GLU A O 1
ATOM 6285 N N . LEU A 1 791 ? -9.820 -14.512 18.296 1.00 90.62 791 LEU A N 1
ATOM 6286 C CA . LEU A 1 791 ? -11.002 -14.323 19.132 1.00 90.62 791 LEU A CA 1
ATOM 6287 C C . LEU A 1 791 ? -10.898 -13.045 19.980 1.00 90.62 791 LEU A C 1
ATOM 6289 O O . LEU A 1 791 ? -11.904 -12.371 20.206 1.00 90.62 791 LEU A O 1
ATOM 6293 N N . SER A 1 792 ? -9.685 -12.689 20.415 1.00 92.94 792 SER A N 1
ATOM 6294 C CA . SER A 1 792 ? -9.367 -11.459 21.151 1.00 92.94 792 SER A CA 1
ATOM 6295 C C . SER A 1 792 ? -9.756 -10.217 20.338 1.00 92.94 792 SER A C 1
ATOM 6297 O O . SER A 1 792 ? -10.593 -9.424 20.782 1.00 92.94 792 SER A O 1
ATOM 6299 N N . HIS A 1 793 ? -9.225 -10.087 19.118 1.00 95.69 793 HIS A N 1
ATOM 6300 C CA . HIS A 1 793 ? -9.505 -8.989 18.196 1.00 95.69 793 HIS A CA 1
ATOM 6301 C C . HIS A 1 793 ? -10.995 -8.915 17.855 1.00 95.69 793 HIS A C 1
ATOM 6303 O O . HIS A 1 793 ? -11.624 -7.862 17.989 1.00 95.69 793 HIS A O 1
ATOM 6309 N N . THR A 1 794 ? -11.592 -10.053 17.492 1.00 93.25 794 THR A N 1
ATOM 6310 C CA . THR A 1 794 ? -13.019 -10.149 17.153 1.00 93.25 794 THR A CA 1
ATOM 6311 C C . THR A 1 794 ? -13.903 -9.709 18.325 1.00 93.25 794 THR A C 1
ATOM 6313 O O . THR A 1 794 ? -14.874 -8.969 18.145 1.00 93.25 794 THR A O 1
ATOM 6316 N N . ARG A 1 795 ? -13.556 -10.104 19.556 1.00 92.50 795 ARG A N 1
ATOM 6317 C CA . ARG A 1 795 ? -14.269 -9.691 20.770 1.00 92.50 795 ARG A CA 1
ATOM 6318 C C . ARG A 1 795 ? -14.177 -8.183 20.992 1.00 92.50 795 ARG A C 1
ATOM 6320 O O . ARG A 1 795 ? -15.199 -7.559 21.276 1.00 92.50 795 ARG A O 1
ATOM 6327 N N . TYR A 1 796 ? -12.995 -7.590 20.840 1.00 94.62 796 TYR A N 1
ATOM 6328 C CA . TYR A 1 796 ? -12.817 -6.140 20.944 1.00 94.62 796 TYR A CA 1
ATOM 6329 C C . TYR A 1 796 ? -13.639 -5.385 19.905 1.00 94.62 796 TYR A C 1
ATOM 6331 O O . TYR A 1 796 ? -14.377 -4.459 20.245 1.00 94.62 796 TYR A O 1
ATOM 6339 N N . MET A 1 797 ? -13.558 -5.824 18.654 1.00 94.94 797 MET A N 1
ATOM 6340 C CA . MET A 1 797 ? -14.318 -5.285 17.537 1.00 94.94 797 MET A CA 1
ATOM 6341 C C . MET A 1 797 ? -15.828 -5.292 17.838 1.00 94.94 797 MET A C 1
ATOM 6343 O O . MET A 1 797 ? -16.471 -4.249 17.746 1.00 94.94 797 MET A O 1
ATOM 6347 N N . ARG A 1 798 ? -16.391 -6.418 18.302 1.00 92.25 798 ARG A N 1
ATOM 6348 C CA . ARG A 1 798 ? -17.828 -6.541 18.629 1.00 92.25 798 ARG A CA 1
ATOM 6349 C C . ARG A 1 798 ? -18.270 -5.681 19.817 1.00 92.25 798 ARG A C 1
ATOM 6351 O O . ARG A 1 798 ? -19.373 -5.139 19.791 1.00 92.25 798 ARG A O 1
ATOM 6358 N N . LEU A 1 799 ? -17.448 -5.586 20.865 1.00 92.38 799 LEU A N 1
ATOM 6359 C CA . LEU A 1 799 ? -17.802 -4.900 22.117 1.00 92.38 799 LEU A CA 1
ATOM 6360 C C . LEU A 1 799 ? -17.539 -3.391 22.093 1.00 92.38 799 LEU A C 1
ATOM 6362 O O . LEU A 1 799 ? -18.079 -2.664 22.929 1.00 92.38 799 LEU A O 1
ATOM 6366 N N . THR A 1 800 ? -16.723 -2.913 21.155 1.00 96.88 800 THR A N 1
ATOM 6367 C CA . THR A 1 800 ? -16.431 -1.486 21.024 1.00 96.88 800 THR A CA 1
ATOM 6368 C C . THR A 1 800 ? -17.718 -0.708 20.764 1.00 96.88 800 THR A C 1
ATOM 6370 O O . THR A 1 800 ? -18.513 -1.083 19.908 1.00 96.88 800 THR A O 1
ATOM 6373 N N . SER A 1 801 ? -17.940 0.385 21.494 1.00 97.88 801 SER A N 1
ATOM 6374 C CA . SER A 1 801 ? -19.165 1.178 21.354 1.00 97.88 801 SER A CA 1
ATOM 6375 C C . SER A 1 801 ? -19.021 2.260 20.287 1.00 97.88 801 SER A C 1
ATOM 6377 O O . SER A 1 801 ? -18.047 3.006 20.293 1.00 97.88 801 SER A O 1
ATOM 6379 N N . VAL A 1 802 ? -20.002 2.390 19.402 1.00 98.31 802 VAL A N 1
ATOM 6380 C CA . VAL A 1 802 ? -20.181 3.515 18.479 1.00 98.31 802 VAL A CA 1
ATOM 6381 C C . VAL A 1 802 ? -20.877 4.665 19.213 1.00 98.31 802 VAL A C 1
ATOM 6383 O O . VAL A 1 802 ? -21.803 4.439 19.993 1.00 98.31 802 VAL A O 1
ATOM 6386 N N . ILE A 1 803 ? -20.413 5.896 18.990 1.00 98.19 803 ILE A N 1
ATOM 6387 C CA . ILE A 1 803 ? -20.998 7.117 19.557 1.00 98.19 803 ILE A CA 1
ATOM 6388 C C . ILE A 1 803 ? -22.064 7.661 18.601 1.00 98.19 803 ILE A C 1
ATOM 6390 O O . ILE A 1 803 ? -21.737 8.077 17.494 1.00 98.19 803 ILE A O 1
ATOM 6394 N N . GLU A 1 804 ? -23.321 7.721 19.041 1.00 97.19 804 GLU A N 1
ATOM 6395 C CA . GLU A 1 804 ? -24.466 8.108 18.190 1.00 97.19 804 GLU A CA 1
ATOM 6396 C C . GLU A 1 804 ? -24.852 9.594 18.283 1.00 97.19 804 GLU A C 1
ATOM 6398 O O . GLU A 1 804 ? -25.869 10.025 17.744 1.00 97.19 804 GLU A O 1
ATOM 6403 N N . ASN A 1 805 ? -24.064 10.409 18.985 1.00 95.81 805 ASN A N 1
ATOM 6404 C CA . ASN A 1 805 ? -24.376 11.828 19.184 1.00 95.81 805 ASN A CA 1
ATOM 6405 C C . ASN A 1 805 ? -24.350 12.662 17.892 1.00 95.81 805 ASN A C 1
ATOM 6407 O O . ASN A 1 805 ? -25.011 13.699 17.841 1.00 95.81 805 ASN A O 1
ATOM 6411 N N . ASP A 1 806 ? -23.571 12.248 16.893 1.00 94.19 806 ASP A N 1
ATOM 6412 C CA . ASP A 1 806 ? -23.487 12.893 15.584 1.00 94.19 806 ASP A CA 1
ATOM 6413 C C . ASP A 1 806 ? -23.626 11.823 14.511 1.00 94.19 806 ASP A C 1
ATOM 6415 O O . ASP A 1 806 ? -22.762 10.971 14.316 1.00 94.19 806 ASP A O 1
ATOM 6419 N N . ASP A 1 807 ? -24.743 11.877 13.807 1.00 95.75 807 ASP A N 1
ATOM 6420 C CA . ASP A 1 807 ? -25.114 10.875 12.834 1.00 95.75 807 ASP A CA 1
ATOM 6421 C C . ASP A 1 807 ? -24.265 10.982 11.548 1.00 95.75 807 ASP A C 1
ATOM 6423 O O . ASP A 1 807 ? -24.261 10.062 10.734 1.00 95.75 807 ASP A O 1
ATOM 6427 N N . THR A 1 808 ? -23.497 12.058 11.380 1.00 96.81 808 THR A N 1
ATOM 6428 C CA . THR A 1 808 ? -22.568 12.262 10.264 1.00 96.81 808 THR A CA 1
ATOM 6429 C C . THR A 1 808 ? -21.151 11.768 10.559 1.00 96.81 808 THR A C 1
ATOM 6431 O O . THR A 1 808 ? -20.322 11.704 9.645 1.00 96.81 808 THR A O 1
ATOM 6434 N N . GLU A 1 809 ? -20.864 11.416 11.812 1.00 97.94 809 GLU A N 1
ATOM 6435 C CA . GLU A 1 809 ? -19.561 10.946 12.267 1.00 97.94 809 GLU A CA 1
ATOM 6436 C C . GLU A 1 809 ? -19.600 9.455 12.606 1.00 97.94 809 GLU A C 1
ATOM 6438 O O . GLU A 1 809 ? -20.577 8.950 13.150 1.00 97.94 809 GLU A O 1
ATOM 6443 N N . PHE A 1 810 ? -18.524 8.736 12.284 1.00 98.25 810 PHE A N 1
ATOM 6444 C CA . PHE A 1 810 ? -18.355 7.345 12.704 1.00 98.25 810 PHE A CA 1
ATOM 6445 C C . PHE A 1 810 ? -17.248 7.282 13.753 1.00 98.25 810 PHE A C 1
ATOM 6447 O O . PHE A 1 810 ? -16.064 7.160 13.428 1.00 98.25 810 PHE A O 1
ATOM 6454 N N . ILE A 1 811 ? -17.636 7.444 15.018 1.00 98.50 811 ILE A N 1
ATOM 6455 C CA . ILE A 1 811 ? -16.718 7.499 16.161 1.00 98.50 811 ILE A CA 1
ATOM 6456 C C . ILE A 1 811 ? -16.958 6.286 17.041 1.00 98.50 811 ILE A C 1
ATOM 6458 O O . ILE A 1 811 ? -18.099 5.927 17.320 1.00 98.50 811 ILE A O 1
ATOM 6462 N N . ARG A 1 812 ? -15.875 5.672 17.507 1.00 98.19 812 ARG A N 1
ATOM 6463 C CA . ARG A 1 812 ? -15.920 4.494 18.372 1.00 98.19 812 ARG A CA 1
ATOM 6464 C C . ARG A 1 812 ? -15.151 4.746 19.655 1.00 98.19 812 ARG A C 1
ATOM 6466 O O . ARG A 1 812 ? -14.048 5.265 19.600 1.00 98.19 812 ARG A O 1
ATOM 6473 N N . GLU A 1 813 ? -15.697 4.386 20.804 1.00 97.75 813 GLU A N 1
ATOM 6474 C CA . GLU A 1 813 ? -14.972 4.415 22.072 1.00 97.75 813 GLU A CA 1
ATOM 6475 C C . GLU A 1 813 ? -14.349 3.044 22.330 1.00 97.75 813 GLU A C 1
ATOM 6477 O O . GLU A 1 813 ? -15.029 2.096 22.720 1.00 97.75 813 GLU A O 1
ATOM 6482 N N . VAL A 1 814 ? -13.046 2.952 22.073 1.00 95.31 814 VAL A N 1
ATOM 6483 C CA . VAL A 1 814 ? -12.270 1.704 22.156 1.00 95.31 814 VAL A CA 1
ATOM 6484 C C . VAL A 1 814 ? -12.010 1.314 23.610 1.00 95.31 814 VAL A C 1
ATOM 6486 O O . VAL A 1 814 ? -12.045 0.143 23.974 1.00 95.31 814 VAL A O 1
ATOM 6489 N N . GLN A 1 815 ? -11.752 2.312 24.452 1.00 93.62 815 GLN A N 1
ATOM 6490 C CA . GLN A 1 815 ? -11.579 2.180 25.896 1.00 93.62 815 GLN A CA 1
ATOM 6491 C C . GLN A 1 815 ? -12.259 3.370 26.560 1.00 93.62 815 GLN A C 1
ATOM 6493 O O . GLN A 1 815 ? -12.394 4.417 25.933 1.00 93.62 815 GLN A O 1
ATOM 6498 N N . THR A 1 816 ? -12.650 3.253 27.828 1.00 94.44 816 THR A N 1
ATOM 6499 C CA . THR A 1 816 ? -13.308 4.346 28.558 1.00 94.44 816 THR A CA 1
ATOM 6500 C C . THR A 1 816 ? -12.513 5.652 28.451 1.00 94.44 816 THR A C 1
ATOM 6502 O O . THR A 1 816 ? -11.421 5.770 29.006 1.00 94.44 816 THR A O 1
ATOM 6505 N N . GLY A 1 817 ? -13.079 6.641 27.752 1.00 94.00 817 GLY A N 1
ATOM 6506 C CA . GLY A 1 817 ? -12.453 7.944 27.510 1.00 94.00 817 GLY A CA 1
ATOM 6507 C C . GLY A 1 817 ? -11.512 8.028 26.301 1.00 94.00 817 GLY A C 1
ATOM 6508 O O . GLY A 1 817 ? -11.034 9.120 26.019 1.00 94.00 817 GLY A O 1
ATOM 6509 N N . SER A 1 818 ? -11.279 6.935 25.573 1.00 96.56 818 SER A N 1
ATOM 6510 C CA . SER A 1 818 ? -10.440 6.873 24.372 1.00 96.56 818 SER A CA 1
ATOM 6511 C C . SER A 1 818 ? -11.289 6.635 23.122 1.00 96.56 818 SER A C 1
ATOM 6513 O O . SER A 1 818 ? -12.006 5.638 23.021 1.00 96.56 818 SER A O 1
ATOM 6515 N N . PHE A 1 819 ? -11.205 7.551 22.160 1.00 98.06 819 PHE A N 1
ATOM 6516 C CA . PHE A 1 819 ? -12.099 7.636 21.011 1.00 98.06 819 PHE A CA 1
ATOM 6517 C C . PHE A 1 819 ? -11.334 7.482 19.696 1.00 98.06 819 PHE A C 1
ATOM 6519 O O . PHE A 1 819 ? -10.336 8.152 19.463 1.00 98.06 819 PHE A O 1
ATOM 6526 N N . HIS A 1 820 ? -11.846 6.646 18.807 1.00 98.31 820 HIS A N 1
ATOM 6527 C CA . HIS A 1 820 ? -11.347 6.389 17.467 1.00 98.31 820 HIS A CA 1
ATOM 6528 C C . HIS A 1 820 ? -12.221 7.090 16.423 1.00 98.31 820 HIS A C 1
ATOM 6530 O O . HIS A 1 820 ? -13.435 6.870 16.392 1.00 98.31 820 HIS A O 1
ATOM 6536 N N . CYS A 1 821 ? -11.615 7.863 15.523 1.00 98.56 821 CYS A N 1
ATOM 6537 C CA . CYS A 1 821 ? -12.292 8.427 14.355 1.00 98.56 821 CYS A CA 1
ATOM 6538 C C . CYS A 1 821 ? -12.185 7.472 13.158 1.00 98.56 821 CYS A C 1
ATOM 6540 O O . CYS A 1 821 ? -11.092 7.245 12.643 1.00 98.56 821 CYS A O 1
ATOM 6542 N N . GLY A 1 822 ? -13.315 6.951 12.670 1.00 97.94 822 GLY A N 1
ATOM 6543 C CA . GLY A 1 822 ? -13.351 6.013 11.543 1.00 97.94 822 GLY A CA 1
ATOM 6544 C C . GLY A 1 822 ? -12.972 6.590 10.181 1.00 97.94 822 GLY A C 1
ATOM 6545 O O . GLY A 1 822 ? -12.618 5.842 9.276 1.00 97.94 822 GLY A O 1
ATOM 6546 N N . TYR A 1 823 ? -13.035 7.911 10.010 1.00 97.94 823 TYR A N 1
ATOM 6547 C CA . TYR A 1 823 ? -12.596 8.551 8.769 1.00 97.94 823 TYR A CA 1
ATOM 6548 C C . TYR A 1 823 ? -11.079 8.746 8.748 1.00 97.94 823 TYR A C 1
ATOM 6550 O O . TYR A 1 823 ? -10.427 8.430 7.755 1.00 97.94 823 TYR A O 1
ATOM 6558 N N . CYS A 1 824 ? -10.522 9.255 9.848 1.00 97.75 824 CYS A N 1
ATOM 6559 C CA . CYS A 1 824 ? -9.112 9.626 9.945 1.00 97.75 824 CYS A CA 1
ATOM 6560 C C . CYS A 1 824 ? -8.202 8.484 10.404 1.00 97.75 824 CYS A C 1
ATOM 6562 O O . CYS A 1 824 ? -6.989 8.590 10.239 1.00 97.75 824 CYS A O 1
ATOM 6564 N N . ASN A 1 825 ? -8.764 7.412 10.972 1.00 97.38 825 ASN A N 1
ATOM 6565 C CA . ASN A 1 825 ? -8.019 6.319 11.597 1.00 97.38 825 ASN A CA 1
ATOM 6566 C C . ASN A 1 825 ? -7.092 6.796 12.735 1.00 97.38 825 ASN A C 1
ATOM 6568 O O . ASN A 1 825 ? -5.932 6.394 12.849 1.00 97.38 825 ASN A O 1
ATOM 6572 N N . THR A 1 826 ? -7.592 7.726 13.553 1.00 96.50 826 THR A N 1
ATOM 6573 C CA . THR A 1 826 ? -6.851 8.358 14.656 1.00 96.50 826 THR A CA 1
ATOM 6574 C C . THR A 1 826 ? -7.525 8.101 15.998 1.00 96.50 826 THR A C 1
ATOM 6576 O O . THR A 1 826 ? -8.754 8.078 16.086 1.00 96.50 826 THR A O 1
ATOM 6579 N N . MET A 1 827 ? -6.707 7.952 17.043 1.00 97.06 827 MET A N 1
ATOM 6580 C CA . MET A 1 827 ? -7.133 7.754 18.430 1.00 97.06 827 MET A CA 1
ATOM 6581 C C . MET A 1 827 ? -6.925 9.028 19.247 1.00 97.06 827 MET A C 1
ATOM 6583 O O . MET A 1 827 ? -5.848 9.618 19.217 1.00 97.06 827 MET A O 1
ATOM 6587 N N . GLU A 1 828 ? -7.937 9.413 20.013 1.00 97.62 828 GLU A N 1
ATOM 6588 C CA . GLU A 1 828 ? -7.964 10.598 20.863 1.00 97.62 828 GLU A CA 1
ATOM 6589 C C . GLU A 1 828 ? -8.255 10.193 22.306 1.00 97.62 828 GLU A C 1
ATOM 6591 O O . GLU A 1 828 ? -9.170 9.423 22.578 1.00 97.62 828 GLU A O 1
ATOM 6596 N N . THR A 1 829 ? -7.493 10.724 23.258 1.00 96.44 829 THR A N 1
ATOM 6597 C CA . THR A 1 829 ? -7.534 10.293 24.669 1.00 96.44 829 THR A CA 1
ATOM 6598 C C . THR A 1 829 ? -8.644 10.942 25.494 1.00 96.44 829 THR A C 1
ATOM 6600 O O . THR A 1 829 ? -8.720 10.735 26.706 1.00 96.44 829 THR A O 1
ATOM 6603 N N . SER A 1 830 ? -9.474 11.780 24.871 1.00 96.38 830 SER A N 1
ATOM 6604 C CA . SER A 1 830 ? -10.618 12.413 25.515 1.00 96.38 830 SER A CA 1
ATOM 6605 C C . SER A 1 830 ? -11.654 12.862 24.489 1.00 96.38 830 SER A C 1
ATOM 6607 O O . SER A 1 830 ? -11.346 13.065 23.314 1.00 96.38 830 SER A O 1
ATOM 6609 N N . TRP A 1 831 ? -12.884 13.096 24.948 1.00 96.94 831 TRP A N 1
ATOM 6610 C CA . TRP A 1 831 ? -13.922 13.651 24.081 1.00 96.94 831 TRP A CA 1
ATOM 6611 C C . TRP A 1 831 ? -13.606 15.089 23.650 1.00 96.94 831 TRP A C 1
ATOM 6613 O O . TRP A 1 831 ? -13.863 15.449 22.509 1.00 96.94 831 TRP A O 1
ATOM 6623 N N . ASP A 1 832 ? -12.996 15.897 24.524 1.00 96.62 832 ASP A N 1
ATOM 6624 C CA . ASP A 1 832 ? -12.628 17.282 24.201 1.00 96.62 832 ASP A CA 1
ATOM 6625 C C . ASP A 1 832 ? -11.583 17.337 23.070 1.00 96.62 832 ASP A C 1
ATOM 6627 O O . ASP A 1 832 ? -11.667 18.186 22.178 1.00 96.62 832 ASP A O 1
ATOM 6631 N N . THR A 1 833 ? -10.607 16.419 23.074 1.00 97.31 833 THR A N 1
ATOM 6632 C CA . THR A 1 833 ? -9.613 16.321 21.993 1.00 97.31 833 THR A CA 1
ATOM 6633 C C . THR A 1 833 ? -10.226 15.755 20.717 1.00 97.31 833 THR A C 1
ATOM 6635 O O . THR A 1 833 ? -9.961 16.299 19.646 1.00 97.31 833 THR A O 1
ATOM 6638 N N . MET A 1 834 ? -11.132 14.773 20.820 1.00 97.62 834 MET A N 1
ATOM 6639 C CA . MET A 1 834 ? -11.921 14.296 19.680 1.00 97.62 834 MET A CA 1
ATOM 6640 C C . MET A 1 834 ? -12.765 15.421 19.066 1.00 97.62 834 MET A C 1
ATOM 6642 O O . MET A 1 834 ? -12.736 15.624 17.860 1.00 97.62 834 MET A O 1
ATOM 6646 N N . GLU A 1 835 ? -13.444 16.245 19.863 1.00 97.44 835 GLU A N 1
ATOM 6647 C CA . GLU A 1 835 ? -14.219 17.378 19.347 1.00 97.44 835 GLU A CA 1
ATOM 6648 C C . GLU A 1 835 ? -13.322 18.412 18.637 1.00 97.44 835 GLU A C 1
ATOM 6650 O O . GLU A 1 835 ? -13.704 18.991 17.616 1.00 97.44 835 GLU A O 1
ATOM 6655 N N . GLY A 1 836 ? -12.103 18.624 19.144 1.00 97.12 836 GLY A N 1
ATOM 6656 C CA . GLY A 1 836 ? -11.070 19.401 18.460 1.00 97.12 836 GLY A CA 1
ATOM 6657 C C . GLY A 1 836 ? -10.656 18.782 17.120 1.00 97.12 836 GLY A C 1
ATOM 6658 O O . GLY A 1 836 ? -10.595 19.492 16.112 1.00 97.12 836 GLY A O 1
ATOM 6659 N N . HIS A 1 837 ? -10.436 17.466 17.092 1.00 97.75 837 HIS A N 1
ATOM 6660 C CA . HIS A 1 837 ? -10.108 16.695 15.893 1.00 97.75 837 HIS A CA 1
ATOM 6661 C C . HIS A 1 837 ? -11.202 16.816 14.821 1.00 97.75 837 HIS A C 1
ATOM 6663 O O . HIS A 1 837 ? -10.900 17.196 13.689 1.00 97.75 837 HIS A O 1
ATOM 6669 N N . LEU A 1 838 ? -12.474 16.614 15.180 1.00 97.50 838 LEU A N 1
ATOM 6670 C CA . LEU A 1 838 ? -13.614 16.711 14.254 1.00 97.50 838 LEU A CA 1
ATOM 6671 C C . LEU A 1 838 ? -13.764 18.118 13.644 1.00 97.50 838 LEU A C 1
ATOM 6673 O O . LEU A 1 838 ? -14.234 18.288 12.518 1.00 97.50 838 LEU A O 1
ATOM 6677 N N . LYS A 1 839 ? -13.338 19.160 14.369 1.00 97.75 839 LYS A N 1
ATOM 6678 C CA . LYS A 1 839 ? -13.358 20.552 13.885 1.00 97.75 839 LYS A CA 1
ATOM 6679 C C . LYS A 1 839 ? -12.166 20.902 12.990 1.00 97.75 839 LYS A C 1
ATOM 6681 O O . LYS A 1 839 ? -12.230 21.935 12.307 1.00 97.75 839 LYS A O 1
ATOM 6686 N N . SER A 1 840 ? -11.116 20.080 12.983 1.00 97.12 840 SER A N 1
ATOM 6687 C CA . SER A 1 840 ? -9.906 20.303 12.189 1.00 97.12 840 SER A CA 1
ATOM 6688 C C . SER A 1 840 ? -10.196 20.300 10.683 1.00 97.12 840 SER A C 1
ATOM 6690 O O . SER A 1 840 ? -11.144 19.671 10.210 1.00 97.12 840 SER A O 1
ATOM 6692 N N . SER A 1 841 ? -9.387 21.027 9.906 1.00 93.00 841 SER A N 1
ATOM 6693 C CA . SER A 1 841 ? -9.499 21.031 8.440 1.00 93.00 841 SER A CA 1
ATOM 6694 C C . SER A 1 841 ? -9.187 19.658 7.843 1.00 93.00 841 SER A C 1
ATOM 6696 O O . SER A 1 841 ? -9.905 19.213 6.956 1.00 93.00 841 SER A O 1
ATOM 6698 N N . ALA A 1 842 ? -8.184 18.960 8.385 1.00 90.75 842 ALA A N 1
ATOM 6699 C CA . ALA A 1 842 ? -7.785 17.631 7.929 1.00 90.75 842 ALA A CA 1
ATOM 6700 C C . ALA A 1 842 ? -8.938 16.617 8.020 1.00 90.75 842 ALA A C 1
ATOM 6702 O O . ALA A 1 842 ? -9.227 15.931 7.043 1.00 90.75 842 ALA A O 1
ATOM 6703 N N . HIS A 1 843 ? -9.650 16.573 9.154 1.00 97.69 843 HIS A N 1
ATOM 6704 C CA . HIS A 1 843 ? -10.824 15.706 9.304 1.00 97.69 843 HIS A CA 1
ATOM 6705 C C . HIS A 1 843 ? -11.915 16.044 8.288 1.00 97.69 843 HIS A C 1
ATOM 6707 O O . HIS A 1 843 ? -12.433 15.155 7.617 1.00 97.69 843 HIS A O 1
ATOM 6713 N N . LYS A 1 844 ? -12.231 17.334 8.118 1.00 96.38 844 LYS A N 1
ATOM 6714 C CA . LYS A 1 844 ? -13.254 17.789 7.161 1.00 96.38 844 LYS A CA 1
ATOM 6715 C C . LYS A 1 844 ? -12.932 17.375 5.725 1.00 96.38 844 LYS A C 1
ATOM 6717 O O . LYS A 1 844 ? -13.833 16.947 5.011 1.00 96.38 844 LYS A O 1
ATOM 6722 N N . GLU A 1 845 ? -11.670 17.471 5.314 1.00 90.88 845 GLU A N 1
ATOM 6723 C CA . GLU A 1 845 ? -11.213 17.053 3.984 1.00 90.88 845 GLU A CA 1
ATOM 6724 C C . GLU A 1 845 ? -11.329 15.534 3.789 1.00 90.88 845 GLU A C 1
ATOM 6726 O O . GLU A 1 845 ? -11.878 15.078 2.782 1.00 90.88 845 GLU A O 1
ATOM 6731 N N . ILE A 1 846 ? -10.877 14.743 4.768 1.00 92.69 846 ILE A N 1
ATOM 6732 C CA . ILE A 1 846 ? -10.955 13.275 4.717 1.00 92.69 846 ILE A CA 1
ATOM 6733 C C . ILE A 1 846 ? -12.418 12.813 4.705 1.00 92.69 846 ILE A C 1
ATOM 6735 O O . ILE A 1 846 ? -12.796 11.983 3.874 1.00 92.69 846 ILE A O 1
ATOM 6739 N N . LYS A 1 847 ? -13.263 13.394 5.562 1.00 97.44 847 LYS A N 1
ATOM 6740 C CA . LYS A 1 847 ? -14.706 13.129 5.615 1.00 97.44 847 LYS A CA 1
ATOM 6741 C C . LYS A 1 847 ? -15.400 13.501 4.305 1.00 97.44 847 LYS A C 1
ATOM 6743 O O . LYS A 1 847 ? -16.178 12.704 3.789 1.00 97.44 847 LYS A O 1
ATOM 6748 N N . ALA A 1 848 ? -15.096 14.662 3.721 1.00 94.56 848 ALA A N 1
ATOM 6749 C CA . ALA A 1 848 ? -15.644 15.058 2.422 1.00 94.56 848 ALA A CA 1
ATOM 6750 C C . ALA A 1 848 ? -15.246 14.069 1.311 1.00 94.56 848 ALA A C 1
ATOM 6752 O O . ALA A 1 848 ? -16.085 13.672 0.503 1.00 94.56 848 ALA A O 1
ATOM 6753 N N . SER A 1 849 ? -13.991 13.605 1.310 1.00 92.12 849 SER A N 1
ATOM 6754 C CA . SER A 1 849 ? -13.512 12.578 0.378 1.00 92.12 849 SER A CA 1
ATOM 6755 C C . SER A 1 849 ? -14.244 11.242 0.558 1.00 92.12 849 SER A C 1
ATOM 6757 O O . SER A 1 849 ? -14.665 10.626 -0.422 1.00 92.12 849 SER A O 1
ATOM 6759 N N . ALA A 1 850 ? -14.450 10.809 1.804 1.00 95.69 850 ALA A N 1
ATOM 6760 C CA . ALA A 1 850 ? -15.218 9.613 2.137 1.00 95.69 850 ALA A CA 1
ATOM 6761 C C . ALA A 1 850 ? -16.693 9.716 1.703 1.00 95.69 850 ALA A C 1
ATOM 6763 O O . ALA A 1 850 ? -17.235 8.778 1.123 1.00 95.69 850 ALA A O 1
ATOM 6764 N N . MET A 1 851 ? -17.335 10.869 1.912 1.00 95.50 851 MET A N 1
ATOM 6765 C CA . MET A 1 851 ? -18.712 11.129 1.471 1.00 95.50 851 MET A CA 1
ATOM 6766 C C . MET A 1 851 ? -18.857 11.132 -0.056 1.00 95.50 851 MET A C 1
ATOM 6768 O O . MET A 1 851 ? -19.854 10.640 -0.591 1.00 95.50 851 MET A O 1
ATOM 6772 N N . TRP A 1 852 ? -17.857 11.649 -0.772 1.00 94.31 852 TRP A N 1
ATOM 6773 C CA . TRP A 1 852 ? -17.827 11.579 -2.230 1.00 94.31 852 TRP A CA 1
ATOM 6774 C C . TRP A 1 852 ? -17.729 10.127 -2.719 1.00 94.31 852 TRP A C 1
ATOM 6776 O O . TRP A 1 852 ? -18.548 9.711 -3.539 1.00 94.31 852 TRP A O 1
ATOM 6786 N N . ARG A 1 853 ? -16.814 9.322 -2.148 1.00 94.62 853 ARG A N 1
ATOM 6787 C CA . ARG A 1 853 ? -16.699 7.883 -2.468 1.00 94.62 853 ARG A CA 1
ATOM 6788 C C . ARG A 1 853 ? -17.990 7.126 -2.165 1.00 94.62 853 ARG A C 1
ATOM 6790 O O . ARG A 1 853 ? -18.465 6.383 -3.016 1.00 94.62 853 ARG A O 1
ATOM 6797 N N . ARG A 1 854 ? -18.610 7.392 -1.010 1.00 95.25 854 ARG A N 1
ATOM 6798 C CA . ARG A 1 854 ? -19.925 6.847 -0.643 1.00 95.25 854 ARG A CA 1
ATOM 6799 C C . ARG A 1 854 ? -20.968 7.062 -1.737 1.00 95.25 854 ARG A C 1
ATOM 6801 O O . ARG A 1 854 ? -21.705 6.135 -2.044 1.00 95.25 854 ARG A O 1
ATOM 6808 N N . THR A 1 855 ? -21.055 8.275 -2.281 1.00 95.12 855 THR A N 1
ATOM 6809 C CA . THR A 1 855 ? -22.065 8.617 -3.297 1.00 95.12 855 THR A CA 1
ATOM 6810 C C . THR A 1 855 ? -21.883 7.748 -4.541 1.00 95.12 855 THR A C 1
ATOM 6812 O O . THR A 1 855 ? -22.819 7.084 -4.964 1.00 95.12 855 THR A O 1
ATOM 6815 N N . ILE A 1 856 ? -20.644 7.638 -5.031 1.00 91.38 856 ILE A N 1
ATOM 6816 C CA . ILE A 1 856 ? -20.300 6.786 -6.180 1.00 91.38 856 ILE A CA 1
ATOM 6817 C C . ILE A 1 856 ? -20.630 5.316 -5.913 1.00 91.38 856 ILE A C 1
ATOM 6819 O O . ILE A 1 856 ? -21.129 4.612 -6.788 1.00 91.38 856 ILE A O 1
ATOM 6823 N N . TYR A 1 857 ? -20.319 4.834 -4.712 1.00 94.00 857 TYR A N 1
ATOM 6824 C CA . TYR A 1 857 ? -20.563 3.448 -4.334 1.00 94.00 857 TYR A CA 1
ATOM 6825 C C . TYR A 1 857 ? -22.054 3.126 -4.239 1.00 94.00 857 TYR A C 1
ATOM 6827 O O . TYR A 1 857 ? -22.472 2.077 -4.721 1.00 94.00 857 TYR A O 1
ATOM 6835 N N . LEU A 1 858 ? -22.858 4.025 -3.671 1.00 93.81 858 LEU A N 1
ATOM 6836 C CA . LEU A 1 858 ? -24.306 3.847 -3.593 1.00 93.81 858 LEU A CA 1
ATOM 6837 C C . LEU A 1 858 ? -24.953 3.813 -4.974 1.00 93.81 858 LEU A C 1
ATOM 6839 O O . LEU A 1 858 ? -25.781 2.937 -5.205 1.00 93.81 858 LEU A O 1
ATOM 6843 N N . ASP A 1 859 ? -24.544 4.696 -5.887 1.00 92.19 859 ASP A N 1
ATOM 6844 C CA . ASP A 1 859 ? -25.059 4.701 -7.259 1.00 92.19 859 ASP A CA 1
ATOM 6845 C C . ASP A 1 859 ? -24.796 3.345 -7.936 1.00 92.19 859 ASP A C 1
ATOM 6847 O O . ASP A 1 859 ? -25.711 2.722 -8.468 1.00 92.19 859 ASP A O 1
ATOM 6851 N N . ARG A 1 860 ? -23.576 2.806 -7.801 1.00 89.06 860 ARG A N 1
ATOM 6852 C CA . ARG A 1 860 ? -23.216 1.487 -8.351 1.00 89.06 860 ARG A CA 1
ATOM 6853 C C . ARG A 1 860 ? -23.971 0.326 -7.706 1.00 89.06 860 ARG A C 1
ATOM 6855 O O . ARG A 1 860 ? -24.367 -0.601 -8.405 1.00 89.06 860 ARG A O 1
ATOM 6862 N N . ILE A 1 861 ? -24.167 0.358 -6.387 1.00 87.94 861 ILE A N 1
ATOM 6863 C CA . ILE A 1 861 ? -24.947 -0.663 -5.668 1.00 87.94 861 ILE A CA 1
ATOM 6864 C C . ILE A 1 861 ? -26.424 -0.605 -6.089 1.00 87.94 861 ILE A C 1
ATOM 6866 O O . ILE A 1 861 ? -27.103 -1.627 -6.133 1.00 87.94 861 ILE A O 1
ATOM 6870 N N . GLN A 1 862 ? -26.953 0.579 -6.402 1.00 90.50 862 GLN A N 1
ATOM 6871 C CA . GLN A 1 862 ? -28.317 0.725 -6.911 1.00 90.50 862 GLN A CA 1
ATOM 6872 C C . GLN A 1 862 ? -28.446 0.242 -8.359 1.00 90.50 862 GLN A C 1
ATOM 6874 O O . GLN A 1 862 ? -29.427 -0.427 -8.679 1.00 90.50 862 GLN A O 1
ATOM 6879 N N . GLU A 1 863 ? -27.459 0.533 -9.209 1.00 86.88 863 GLU A N 1
ATOM 6880 C CA . GLU A 1 863 ? -27.384 0.016 -10.580 1.00 86.88 863 GLU A CA 1
ATOM 6881 C C . GLU A 1 863 ? -27.313 -1.517 -10.591 1.00 86.88 863 GLU A C 1
ATOM 6883 O O . GLU A 1 863 ? -28.037 -2.162 -11.348 1.00 86.88 863 GLU A O 1
ATOM 6888 N N . SER A 1 864 ? -26.516 -2.115 -9.700 1.00 82.44 864 SER A N 1
ATOM 6889 C CA . SER A 1 864 ? -26.368 -3.571 -9.625 1.00 82.44 864 SER A CA 1
ATOM 6890 C C . SER A 1 864 ? -27.615 -4.282 -9.110 1.00 82.44 864 SER A C 1
ATOM 6892 O O . SER A 1 864 ? -27.922 -5.373 -9.574 1.00 82.44 864 SER A O 1
ATOM 6894 N N . LYS A 1 865 ? -28.393 -3.648 -8.222 1.00 81.69 865 LYS A N 1
ATOM 6895 C CA . LYS A 1 865 ? -29.705 -4.159 -7.787 1.00 81.69 865 LYS A CA 1
ATOM 6896 C C . LYS A 1 865 ? -30.748 -4.174 -8.918 1.00 81.69 865 LYS A C 1
ATOM 6898 O O . LYS A 1 865 ? -31.783 -4.813 -8.758 1.00 81.69 865 LYS A O 1
ATOM 6903 N N . GLN A 1 866 ? -30.522 -3.463 -10.030 1.00 71.44 866 GLN A N 1
ATOM 6904 C CA . GLN A 1 866 ? -31.440 -3.420 -11.181 1.00 71.44 866 GLN A CA 1
ATOM 6905 C C . GLN A 1 866 ? -31.086 -4.420 -12.290 1.00 71.44 866 GLN A C 1
ATOM 6907 O O . GLN A 1 866 ? -31.932 -4.709 -13.136 1.00 71.44 866 GLN A O 1
ATOM 6912 N N . THR A 1 867 ? -29.869 -4.959 -12.298 1.00 52.69 867 THR A N 1
ATOM 6913 C CA . THR A 1 867 ? -29.453 -6.008 -13.230 1.00 52.69 867 THR A CA 1
ATOM 6914 C C . THR A 1 867 ? -29.396 -7.338 -12.483 1.00 52.69 867 THR A C 1
ATOM 6916 O O . THR A 1 867 ? -28.554 -7.492 -11.606 1.00 52.69 867 THR A O 1
ATOM 6919 N N . ASP A 1 868 ? -30.262 -8.300 -12.818 1.00 43.72 868 ASP A N 1
ATOM 6920 C CA . ASP A 1 868 ? -30.148 -9.685 -12.331 1.00 43.72 868 ASP A CA 1
ATOM 6921 C C . ASP A 1 868 ? -28.738 -10.241 -12.650 1.00 43.72 868 ASP A C 1
ATOM 6923 O O . ASP A 1 868 ? -28.496 -10.591 -13.805 1.00 43.72 868 ASP A O 1
ATOM 6927 N N . PHE A 1 869 ? -27.804 -10.226 -11.676 1.00 40.97 869 PHE A N 1
ATOM 6928 C CA . PHE A 1 869 ? -26.802 -11.265 -11.316 1.00 40.97 869 PHE A CA 1
ATOM 6929 C C . PHE A 1 869 ? -25.601 -10.756 -10.461 1.00 40.97 869 PHE A C 1
ATOM 6931 O O . PHE A 1 869 ? -24.801 -9.928 -10.897 1.00 40.97 869 PHE A O 1
ATOM 6938 N N . ASP A 1 870 ? -25.457 -11.352 -9.268 1.00 36.47 870 ASP A N 1
ATOM 6939 C CA . ASP A 1 870 ? -24.308 -11.801 -8.434 1.00 36.47 870 ASP A CA 1
ATOM 6940 C C . ASP A 1 870 ? -22.861 -11.248 -8.511 1.00 36.47 870 ASP A C 1
ATOM 6942 O O . ASP A 1 870 ? -22.035 -11.671 -7.709 1.00 36.47 870 ASP A O 1
ATOM 6946 N N . THR A 1 871 ? -22.468 -10.305 -9.372 1.00 41.09 871 THR A N 1
ATOM 6947 C CA . THR A 1 871 ? -21.014 -10.125 -9.666 1.00 41.09 871 THR A CA 1
ATOM 6948 C C . THR A 1 871 ? -20.338 -8.866 -9.084 1.00 41.09 871 THR A C 1
ATOM 6950 O O . THR A 1 871 ? -19.359 -8.384 -9.648 1.00 41.09 871 THR A O 1
ATOM 6953 N N . ILE A 1 872 ? -20.814 -8.284 -7.972 1.00 45.50 872 ILE A N 1
ATOM 6954 C CA . ILE A 1 872 ? -20.142 -7.107 -7.347 1.00 45.50 872 ILE A CA 1
ATOM 6955 C C . ILE A 1 872 ? -19.701 -7.350 -5.889 1.00 45.50 872 ILE A C 1
ATOM 6957 O O . ILE A 1 872 ? -19.290 -6.426 -5.193 1.00 45.50 872 ILE A O 1
ATOM 6961 N N . ILE A 1 873 ? -19.693 -8.598 -5.419 1.00 46.09 873 ILE A N 1
ATOM 6962 C CA . ILE A 1 873 ? -19.111 -8.954 -4.117 1.00 46.09 873 ILE A CA 1
ATOM 6963 C C . ILE A 1 873 ? -17.828 -9.744 -4.385 1.00 46.09 873 ILE A C 1
ATOM 6965 O O . ILE A 1 873 ? -17.824 -10.701 -5.145 1.00 46.09 873 ILE A O 1
ATOM 6969 N N . THR A 1 874 ? -16.714 -9.249 -3.855 1.00 43.56 874 THR A N 1
ATOM 6970 C CA . THR A 1 874 ? -15.347 -9.693 -4.162 1.00 43.56 874 THR A CA 1
ATOM 6971 C C . THR A 1 874 ? -15.062 -11.134 -3.733 1.00 43.56 874 THR A C 1
ATOM 6973 O O . THR A 1 874 ? -15.351 -11.469 -2.588 1.00 43.56 874 THR A O 1
ATOM 6976 N N . ASP A 1 875 ? -14.353 -11.891 -4.582 1.00 35.47 875 ASP A N 1
ATOM 6977 C CA . ASP A 1 875 ? -13.750 -13.228 -4.359 1.00 35.47 875 ASP A CA 1
ATOM 6978 C C . ASP A 1 875 ? -12.692 -13.300 -3.218 1.00 35.47 875 ASP A C 1
ATOM 6980 O O . ASP A 1 875 ? -11.828 -14.177 -3.202 1.00 35.47 875 ASP A O 1
ATOM 6984 N N . ASP A 1 876 ? -12.690 -12.363 -2.263 1.00 45.97 876 ASP A N 1
ATOM 6985 C CA . ASP A 1 876 ? -11.721 -12.325 -1.160 1.00 45.97 876 ASP A CA 1
ATOM 6986 C C . ASP A 1 876 ? -12.319 -13.037 0.071 1.00 45.97 876 ASP A C 1
ATOM 6988 O O . ASP A 1 876 ? -13.053 -12.436 0.862 1.00 45.97 876 ASP A O 1
ATOM 6992 N N . ILE A 1 877 ? -12.008 -14.334 0.221 1.00 47.84 877 ILE A N 1
ATOM 6993 C CA . ILE A 1 877 ? -12.504 -15.247 1.278 1.00 47.84 877 ILE A CA 1
ATOM 6994 C C . ILE A 1 877 ? -12.386 -14.627 2.684 1.00 47.84 877 ILE A C 1
ATOM 6996 O O . ILE A 1 877 ? -13.250 -14.826 3.538 1.00 47.84 877 ILE A O 1
ATOM 7000 N N . GLN A 1 878 ? -11.352 -13.817 2.943 1.00 52.38 878 GLN A N 1
ATOM 7001 C CA . GLN A 1 878 ? -11.175 -13.154 4.241 1.00 52.38 878 GLN A CA 1
ATOM 7002 C C . GLN A 1 878 ? -12.249 -12.094 4.527 1.00 52.38 878 GLN A C 1
ATOM 7004 O O . GLN A 1 878 ? -12.674 -11.950 5.672 1.00 52.38 878 GLN A O 1
ATOM 7009 N N . MET A 1 879 ? -12.716 -11.369 3.509 1.00 50.78 879 MET A N 1
ATOM 7010 C CA . MET A 1 879 ? -13.748 -10.339 3.666 1.00 50.78 879 MET A CA 1
ATOM 7011 C C . MET A 1 879 ? -15.131 -10.944 3.829 1.00 50.78 879 MET A C 1
ATOM 7013 O O . MET A 1 879 ? -15.923 -10.448 4.629 1.00 50.78 879 MET A O 1
ATOM 7017 N N . GLU A 1 880 ? -15.400 -12.030 3.109 1.00 51.78 880 GLU A N 1
ATOM 7018 C CA . GLU A 1 880 ? -16.624 -12.791 3.295 1.00 51.78 880 GLU A CA 1
ATOM 7019 C C . GLU A 1 880 ? -16.666 -13.389 4.707 1.00 51.78 880 GLU A C 1
ATOM 7021 O O . GLU A 1 880 ? -17.679 -13.262 5.384 1.00 51.78 880 GLU A O 1
ATOM 7026 N N . ASN A 1 881 ? -15.541 -13.907 5.214 1.00 54.81 881 ASN A N 1
ATOM 7027 C CA . ASN A 1 881 ? -15.427 -14.393 6.590 1.00 54.81 881 ASN A CA 1
ATOM 7028 C C . ASN A 1 881 ? -15.584 -13.283 7.635 1.00 54.81 881 ASN A C 1
ATOM 7030 O O . ASN A 1 881 ? -16.277 -13.489 8.626 1.00 54.81 881 ASN A O 1
ATOM 7034 N N . ILE A 1 882 ? -14.993 -12.099 7.436 1.00 56.03 882 ILE A N 1
ATOM 7035 C CA . ILE A 1 882 ? -15.190 -10.966 8.355 1.00 56.03 882 ILE A CA 1
ATOM 7036 C C . ILE A 1 882 ? -16.651 -10.517 8.327 1.00 56.03 882 ILE A C 1
ATOM 7038 O O . ILE A 1 882 ? -17.233 -10.334 9.389 1.00 56.03 882 ILE A O 1
ATOM 7042 N N . SER A 1 883 ? -17.262 -10.385 7.145 1.00 49.84 883 SER A N 1
ATOM 7043 C CA . SER A 1 883 ? -18.668 -9.991 7.007 1.00 49.84 883 SER A CA 1
ATOM 7044 C C . SER A 1 883 ? -19.619 -11.023 7.619 1.00 49.84 883 SER A C 1
ATOM 7046 O O . SER A 1 883 ? -20.493 -10.635 8.384 1.00 49.84 883 SER A O 1
ATOM 7048 N N . LYS A 1 884 ? -19.426 -12.320 7.338 1.00 55.22 884 LYS A N 1
ATOM 7049 C CA . LYS A 1 884 ? -20.227 -13.438 7.873 1.00 55.22 884 LYS A CA 1
ATOM 7050 C C . LYS A 1 884 ? -20.018 -13.684 9.368 1.00 55.22 884 LYS A C 1
ATOM 7052 O O . LYS A 1 884 ? -20.879 -14.263 10.007 1.00 55.22 884 LYS A O 1
ATOM 7057 N N . ARG A 1 885 ? -18.867 -13.302 9.933 1.00 56.66 885 ARG A N 1
ATOM 7058 C CA . ARG A 1 885 ? -18.625 -13.378 11.387 1.00 56.66 885 ARG A CA 1
ATOM 7059 C C . ARG A 1 885 ? -19.190 -12.172 12.141 1.00 56.66 885 ARG A C 1
ATOM 7061 O O . ARG A 1 885 ? -19.339 -12.244 13.362 1.00 56.66 885 ARG A O 1
ATOM 7068 N N . PHE A 1 886 ? -19.421 -11.053 11.451 1.00 47.50 886 PHE A N 1
ATOM 7069 C CA . PHE A 1 886 ? -19.914 -9.816 12.060 1.00 47.50 886 PHE A CA 1
ATOM 7070 C C . PHE A 1 886 ? -21.431 -9.653 11.984 1.00 47.50 886 PHE A C 1
ATOM 7072 O O . PHE A 1 886 ? -22.015 -9.184 12.963 1.00 47.50 886 PHE A O 1
ATOM 7079 N N . CYS A 1 887 ? -22.022 -9.982 10.834 1.00 38.38 887 CYS A N 1
ATOM 7080 C CA . CYS A 1 887 ? -23.466 -10.084 10.624 1.00 38.38 887 CYS A CA 1
ATOM 7081 C C . CYS A 1 887 ? -23.952 -11.455 11.085 1.00 38.38 887 CYS A C 1
ATOM 7083 O O . CYS A 1 887 ? -25.036 -11.496 11.706 1.00 38.38 887 CYS A O 1
#

Solvent-accessible surface area (backbone atoms only — not comparable to full-atom values): 53202 Å² total; per-residue (Å²): 104,65,75,53,29,80,70,44,29,43,67,27,74,51,43,34,34,32,66,75,77,72,43,84,25,74,37,71,67,53,44,53,60,48,59,72,34,71,69,46,47,60,47,52,73,71,50,47,59,39,78,95,38,50,90,65,42,26,30,44,55,88,82,30,37,36,28,43,72,67,54,44,81,34,72,48,71,54,55,49,62,53,47,72,70,38,92,65,53,80,72,82,82,81,83,57,42,43,65,54,92,67,26,39,31,36,79,87,51,32,34,25,46,49,50,26,69,62,29,48,52,80,42,32,27,65,77,73,72,44,77,49,57,68,90,43,48,68,58,52,62,68,31,70,69,44,46,52,49,62,44,69,50,58,76,46,69,53,98,83,69,50,48,30,32,59,70,51,100,57,38,31,33,34,34,71,78,44,43,78,34,45,70,91,46,44,66,61,45,65,72,29,70,72,43,50,50,50,49,47,51,20,32,53,51,24,57,63,47,51,65,49,49,62,56,46,55,58,48,51,65,59,52,69,76,72,74,86,81,85,85,88,81,88,84,84,91,80,91,85,84,91,88,83,91,87,87,87,78,94,76,84,83,82,77,89,67,97,60,50,62,43,79,54,79,46,62,73,48,77,44,82,57,57,40,35,50,33,47,37,46,33,45,35,37,43,32,66,27,39,40,34,45,30,44,36,45,33,44,34,39,40,29,61,32,42,36,33,46,28,39,37,39,23,47,33,38,39,27,29,27,36,34,48,26,40,38,44,26,49,32,34,40,19,73,45,32,34,33,49,27,42,33,44,23,38,34,35,42,27,26,30,35,35,45,28,41,37,50,30,44,34,38,40,22,67,32,32,36,34,46,29,40,33,51,21,47,32,39,38,27,50,34,38,38,33,46,30,39,34,63,24,43,36,40,41,26,54,29,32,40,32,44,31,40,29,56,31,48,30,40,40,26,63,34,39,39,37,57,48,44,67,77,38,64,53,76,49,49,72,42,79,77,48,82,80,82,80,86,91,80,85,83,91,79,89,79,86,84,82,87,86,87,86,83,89,85,88,88,88,85,86,88,86,86,86,86,85,87,84,91,82,87,83,82,89,80,91,76,89,81,86,82,79,93,77,92,75,92,76,90,79,92,76,92,73,68,70,66,61,58,53,51,51,52,25,59,75,48,72,40,96,54,60,66,45,66,47,99,85,70,40,35,30,33,71,89,74,72,44,64,73,48,58,66,78,65,43,64,72,27,70,68,44,49,50,52,51,50,52,50,52,51,50,54,50,44,71,73,52,73,68,86,85,89,79,92,78,96,78,60,86,61,41,62,58,56,41,59,76,41,40,71,62,38,48,74,70,40,30,47,74,41,79,90,79,56,39,25,36,33,65,84,78,70,43,80,38,63,72,40,53,66,55,47,54,52,58,57,48,58,61,64,68,69,70,79,78,86,87,88,86,87,90,88,86,88,86,87,88,88,87,82,88,85,88,78,89,82,87,84,85,89,84,88,86,81,90,82,87,89,86,85,86,88,85,92,83,86,85,84,90,79,90,84,90,83,88,88,85,89,83,87,85,85,87,85,88,83,87,84,85,88,81,89,80,89,80,92,78,91,78,91,78,90,82,83,86,81,78,86,76,81,82,74,87,75,77,84,75,81,83,76,90,75,50,70,40,38,33,52,77,67,51,83,40,75,45,71,43,81,50,102,89,43,51,33,31,35,38,63,88,73,44,41,27,40,44,44,29,75,69,39,42,38,86,53,65,90,35,40,28,33,71,82,79,72,42,77,39,66,91,44,51,68,60,51,66,66,33,68,68,50,47,49,50,59,41,62,24,22,31,41,65,80,44,88,92,51,59,36,32,41,75,45,98,58,28,37,33,36,30,67,75,57,43,78,25,82,29,67,71,54,41,55,52,46,65,70,32,67,68,42,49,52,48,44,50,53,27,54,53,52,38,52,58,50,50,52,51,56,54,54,51,75,73,46,100,69,92,80,81,67,72,95,46,68,68,57,55,50,53,49,66,72,57,104

Secondary structure (DSSP, 8-state):
--HHHHTTEEE-SS-EEETTTTEEESSHHHHHHHHTSHHHHHHHHTPPBPGGGTTTTEEEETTEEEETTTTEEESSHHHHHHHHHSTTTT------EEEETTEEEETTTEEEEHHHHTTEETTEETTTTEE--GGGHHHHHT-HHHHHHHHHSPEEE-TT--EEEE-SSSEEEETTTTEEEEHHHHHHHHHSHHHHHHHHHHHHHHHHHHHHHHHHHHHHHHHTTT-S----------------------------S--S-EEEE-SEEEESS-EEEEEEE-SEEEESS-EEEEEEE-SEEEESSEEEEEEEE-SEEEEEEEES-EEE-SEEEEEEEEEEEEE--SEEEEEEEEEEEE-SSEEEEEEEEEEEEE--SEEEESSEEES-EE-SSEEEESSEEES-EE-SSEEEEEEEEES-EESS-EEEEEEE---------------PPPP--------------------------------------------SSHHHHHHHHHHHHT-SSSEEE-TTS-EEETTT--BS--HHHHHTSHHHHHHHHHHHHHHHHHHH-SPP-SS----THHHHHHHHTHHHHHHTTEEEETTTTEEEETTTTEEE-SSHHHHHHHHHHHHHTT---------------------------------------------------------------------------------------------PPPP---EEEHHHH-S-EEEEEETTEEEEEETTTEEEEHHHHTTEEEETTEEEETTTTEE-TT-HHHHHHSHHHHHHHHHPEEE-S-TT--EEEEETTEEEETTTTEEESSHHHHHHHHHSHHHHHHHHHHHHHHHHHHHHHHHHTTS-S-TTS-S-HHHHHHHHHH-

Nearest PDB structures (foldseek):
  3wwg-assembly3_C  TM=2.995E-01  e=5.180E+00  Aspergillus niger
  3wwg-assembly4_D  TM=2.909E-01  e=7.501E+00  Aspergillus niger
  2z8g-assembly2_B  TM=2.421E-01  e=4.193E+00  Aspergillus niger

pLDDT: mean 75.14, std 25.28, range [24.72, 98.56]

Mean predicted aligned error: 21.69 Å

Foldseek 3Di:
DDPLLLLCWLDFLAWIARLQVRDTARHPVSSVVVSPDPVSVVSSVVWDADPVCVVQVWIDRPQWIARSQQSDIGRDDLVVLVQVPDPCSHDDDDRQWYDDVQWIDGNLQFTFGVCLLLLPDQQAGLLVRDGHHPVCPVVQCSDSVSSNSSRNWDWDADQVRFIWTPSDPQWIARSQVSDIDGPVCPVVQCVDPVNVVSRVVRRVVSVVVVVVVVVVVVVVVVVVVPPDDDDDDDDDDDDDDDDDDDDDDDDDDPDPDDDQAADDEEADADDEDHHENAEYEYADDAYAAEYYCHDYEYQEDHYAEEDYNYEYEYQEYHYCEYYCYEYEYCEYHHAEEYENYEYAHQEYEYQEYYCYEYNHAEYHHVAEHENYEYAHQEYEHAAEYECYEYAHAEYHYAAEYENYEYAYEEYAYAAEYYNYHYNYYDYHYPDYPDDPDDDDDDDDDDDDDDDDDDDDDDDDDDDDDDDDDDDDDDDDDDDDDDDDDDDDDDDDPDPDDPVVLQVVVCVSSVHPHQWDARPVRWTARVQQRDTNDPVVVVCPDPRVVVSVVVVSVVVVCVVVPPDDDDDDDADPCQLVVCVVCVVVLVVLQWDADPVVLWIAHPVVGDIFHSGNVRSVVVSVVVVVPPPDDDDDDDDDDDDDDDDDDDDDDDDDDDDDDDDDDDDDDDDDDDYDDDDDDDDDDDDDDDDDDDDDDDDDDDDDDDDDDDDDDDDDDDDDDDPDDDDDWDWDFLLVQFPDWAFADDSRFTWICTPLQFTFGPCLLLLWDPPPPFIARPLVRDTQRVNPLVVCVDPVSLVLSRGWIFTPPDSLFTWTDSDVQWIAGRQVSDIDNHVVVVVVVCPDPVVVVSSVVRVVVSVVVVVVVVVVVVDPDDDRHDPPVSVVVSRVSSD

Sequence (887 aa):
MTTLSKNCILVGIVDYYCLVCEIYLKSERDANIHIAKSVHQRQLDSVQYVEEFKNDKIKKIKNKYFCELCNKLLAVLPRVRLHITELTHINKNHRLFRRYGNYVIAFQNIAISDQSWNSLNGSVCAICNVEYETENEDVHKNESTHILNVIQIQVQFDDNKNIYRKIDDATFQCTTCNMLYALSSLTSHFAGEKHKKIYQDCCDAYSMIAGNIQTEEIIDCNKINEKQVAVCEPSVNNEIQLQDFIEPESIINETTEKTPNIDTTGELLDCKEKAINVDTTGELLNRKEEVINVNRTSELLDCKEEAINVNTTSELLDCKEAINVNTTSELLDCKEKAINVDTTSELVDCKEALNVDITGEKLECKEEAINVNTTNELLHCNKEAINVNLTSELLDCKEKAINVDTIREQLDCKEDAINVDTTCGLISCKDEITKNVQPVEKANKIEACTPDKNNNKHAKSKVEKTKTTFEDSPKEVTKNLSNKTQTKKVNNKDGTVYEKEEVKICETLHCTDYITRTENNETLCILCNLTKVNPNNHVDSKHHQILLKLHKQRLQKMGNNTIDDCHTQGTQNDSDDILDKLPKFQKEEVNINFESKTAYCKKCKTHIEFVLKSIENHISEHKTKTVNKPIKCNVFDSLPKAADKNKNLFTSPVFLKAKNDKIQTDKQENACTEKVVTDKSNEPNIPEALPSNERDDISSNGDSKSSYIVKVQSAKTKKTKSVNLIKMPLKDFVHSMVAIQYLMYKDLLINEKYCINFLSFSFLVVSLPDLRCQVCDECLGDQIGNHLSELSHTRYMRLTSVIENDDTEFIREVQTGSFHCGYCNTMETSWDTMEGHLKSSAHKEIKASAMWRRTIYLDRIQESKQTDFDTIITDDIQMENISKRFC

Radius of gyration: 40.99 Å; Cα contacts (8 Å, |Δi|>4): 1325; chains: 1; bounding box: 111×112×120 Å